Protein AF-0000000084722587 (afdb_homodimer)

Organism: Cystobacter fuscus (strain ATCC 25194 / DSM 2262 / NBRC 100088 / M29) (NCBI:txid1242864)

InterPro domains:
  IPR010281 Protein of unknown function DUF885 [PF05960] (35-575)
  IPR010281 Protein of unknown function DUF885 [PTHR33361] (11-581)

Structure (mmCIF, N/CA/C/O backbone):
data_AF-0000000084722587-model_v1
#
loop_
_entity.id
_entity.type
_entity.pdbx_description
1 polymer 'DUF885 domain-containing protein'
#
loop_
_atom_site.group_PDB
_atom_site.id
_atom_site.type_symbol
_atom_site.label_atom_id
_atom_site.label_alt_id
_atom_site.label_comp_id
_atom_site.label_asym_id
_atom_site.label_entity_id
_atom_site.label_seq_id
_atom_site.pdbx_PDB_ins_code
_atom_site.Cartn_x
_atom_site.Cartn_y
_atom_site.Cartn_z
_atom_site.occupancy
_atom_site.B_iso_or_equiv
_atom_site.auth_seq_id
_atom_site.auth_comp_id
_atom_site.auth_asym_id
_atom_site.auth_atom_id
_atom_site.pdbx_PDB_model_num
ATOM 1 N N . MET A 1 1 ? 10.945 21.375 -45.531 1 27.91 1 MET A N 1
ATOM 2 C CA . MET A 1 1 ? 11.609 20.109 -45.844 1 27.91 1 MET A CA 1
ATOM 3 C C . MET A 1 1 ? 11.406 19.094 -44.75 1 27.91 1 MET A C 1
ATOM 5 O O . MET A 1 1 ? 11.82 19.297 -43.594 1 27.91 1 MET A O 1
ATOM 9 N N . LEU A 1 2 ? 10.312 18.359 -44.844 1 37.38 2 LEU A N 1
ATOM 10 C CA . LEU A 1 2 ? 10.008 17.188 -44.031 1 37.38 2 LEU A CA 1
ATOM 11 C C . LEU A 1 2 ? 11.172 16.219 -44 1 37.38 2 LEU A C 1
ATOM 13 O O . LEU A 1 2 ? 11.539 15.664 -45.031 1 37.38 2 LEU A O 1
ATOM 17 N N . GLU A 1 3 ? 12.125 16.578 -43.219 1 35.69 3 GLU A N 1
ATOM 18 C CA . GLU A 1 3 ? 13.242 15.641 -43.219 1 35.69 3 GLU A CA 1
ATOM 19 C C . GLU A 1 3 ? 12.758 14.203 -43.156 1 35.69 3 GLU A C 1
ATOM 21 O O . GLU A 1 3 ? 11.977 13.836 -42.281 1 35.69 3 GLU A O 1
ATOM 26 N N . ALA A 1 4 ? 12.648 13.523 -44.219 1 46.47 4 ALA A N 1
ATOM 27 C CA . ALA A 1 4 ? 12.43 12.102 -44.438 1 46.47 4 ALA A CA 1
ATOM 28 C C . ALA A 1 4 ? 13.141 11.273 -43.375 1 46.47 4 ALA A C 1
ATOM 30 O O . ALA A 1 4 ? 14.328 11.461 -43.094 1 46.47 4 ALA A O 1
ATOM 31 N N . VAL A 1 5 ? 12.344 10.883 -42.469 1 55.19 5 VAL A N 1
ATOM 32 C CA . VAL A 1 5 ? 12.953 9.914 -41.562 1 55.19 5 VAL A CA 1
ATOM 33 C C . VAL A 1 5 ? 13.883 8.984 -42.344 1 55.19 5 VAL A C 1
ATOM 35 O O . VAL A 1 5 ? 13.484 8.438 -43.375 1 55.19 5 VAL A O 1
ATOM 38 N N . PRO A 1 6 ? 15.172 8.961 -42.125 1 61.72 6 PRO A N 1
ATOM 39 C CA . PRO A 1 6 ? 16.109 8.125 -42.875 1 61.72 6 PRO A CA 1
ATOM 40 C C . PRO A 1 6 ? 15.555 6.727 -43.156 1 61.72 6 PRO A C 1
ATOM 42 O O . PRO A 1 6 ? 14.781 6.199 -42.344 1 61.72 6 PRO A O 1
ATOM 45 N N . ALA A 1 7 ? 15.602 6.199 -44.25 1 61.09 7 ALA A N 1
ATOM 46 C CA . ALA A 1 7 ? 15.148 4.914 -44.781 1 61.09 7 ALA A CA 1
ATOM 47 C C . ALA A 1 7 ? 15.359 3.795 -43.781 1 61.09 7 ALA A C 1
ATOM 49 O O . ALA A 1 7 ? 14.5 2.924 -43.625 1 61.09 7 ALA A O 1
ATOM 50 N N . GLU A 1 8 ? 16.453 3.84 -43 1 60.19 8 GLU A N 1
ATOM 51 C CA . GLU A 1 8 ? 16.766 2.857 -41.969 1 60.19 8 GLU A CA 1
ATOM 52 C C . GLU A 1 8 ? 15.781 2.947 -40.781 1 60.19 8 GLU A C 1
ATOM 54 O O . GLU A 1 8 ? 15.336 1.924 -40.281 1 60.19 8 GLU A O 1
ATOM 59 N N . GLU A 1 9 ? 15.453 4.078 -40.375 1 67.62 9 GLU A N 1
ATOM 60 C CA . GLU A 1 9 ? 14.5 4.285 -39.281 1 67.62 9 GLU A CA 1
ATOM 61 C C . GLU A 1 9 ? 13.094 3.846 -39.688 1 67.62 9 GLU A C 1
ATOM 63 O O . GLU A 1 9 ? 12.352 3.293 -38.875 1 67.62 9 GLU A O 1
ATOM 68 N N . ASN A 1 10 ? 12.812 3.986 -40.938 1 70.31 10 ASN A N 1
ATOM 69 C CA . ASN A 1 10 ? 11.516 3.576 -41.438 1 70.31 10 ASN A CA 1
ATOM 70 C C . ASN A 1 10 ? 11.391 2.057 -41.5 1 70.31 10 ASN A C 1
ATOM 72 O O . ASN A 1 10 ? 10.328 1.506 -41.219 1 70.31 10 ASN A O 1
ATOM 76 N N . GLU A 1 11 ? 12.492 1.47 -41.969 1 67.62 11 GLU A N 1
ATOM 77 C CA . GLU A 1 11 ? 12.492 0.01 -42 1 67.62 11 GLU A CA 1
ATOM 78 C C . GLU A 1 11 ? 12.359 -0.569 -40.594 1 67.62 11 GLU A C 1
ATOM 80 O O . GLU A 1 11 ? 11.648 -1.553 -40.375 1 67.62 11 GLU A O 1
ATOM 85 N N . LYS A 1 12 ? 12.969 0.011 -39.625 1 70.69 12 LYS A N 1
ATOM 86 C CA . LYS A 1 12 ? 12.875 -0.414 -38.219 1 70.69 12 LYS A CA 1
ATOM 87 C C . LYS A 1 12 ? 11.453 -0.249 -37.688 1 70.69 12 LYS A C 1
ATOM 89 O O . LYS A 1 12 ? 10.945 -1.118 -36.969 1 70.69 12 LYS A O 1
ATOM 94 N N . ASN A 1 13 ? 11.031 0.71 -38.219 1 78.44 13 ASN A N 1
ATOM 95 C CA . ASN A 1 13 ? 9.664 1.001 -37.812 1 78.44 13 ASN A CA 1
ATOM 96 C C . ASN A 1 13 ? 8.664 0.008 -38.375 1 78.44 13 ASN A C 1
ATOM 98 O O . ASN A 1 13 ? 7.738 -0.425 -37.688 1 78.44 13 ASN A O 1
ATOM 102 N N . ALA A 1 14 ? 8.969 -0.45 -39.594 1 83.25 14 ALA A N 1
ATOM 103 C CA . ALA A 1 14 ? 8.07 -1.397 -40.25 1 83.25 14 ALA A CA 1
ATOM 104 C C . ALA A 1 14 ? 8.195 -2.787 -39.625 1 83.25 14 ALA A C 1
ATOM 106 O O . ALA A 1 14 ? 7.199 -3.477 -39.406 1 83.25 14 ALA A O 1
ATOM 107 N N . ALA A 1 15 ? 9.391 -3.258 -39.344 1 88.31 15 ALA A N 1
ATOM 108 C CA . ALA A 1 15 ? 9.633 -4.551 -38.719 1 88.31 15 ALA A CA 1
ATOM 109 C C . ALA A 1 15 ? 9.016 -4.594 -37.312 1 88.31 15 ALA A C 1
ATOM 111 O O . ALA A 1 15 ? 8.391 -5.586 -36.938 1 88.31 15 ALA A O 1
ATOM 112 N N . THR A 1 16 ? 9.141 -3.574 -36.625 1 91.5 16 THR A N 1
ATOM 113 C CA . THR A 1 16 ? 8.562 -3.463 -35.312 1 91.5 16 THR A CA 1
ATOM 114 C C . THR A 1 16 ? 7.035 -3.541 -35.375 1 91.5 16 THR A C 1
ATOM 116 O O . THR A 1 16 ? 6.41 -4.246 -34.562 1 91.5 16 THR A O 1
ATOM 119 N N . ALA A 1 17 ? 6.543 -2.85 -36.312 1 92.19 17 ALA A N 1
ATOM 120 C CA . ALA A 1 17 ? 5.09 -2.838 -36.469 1 92.19 17 ALA A CA 1
ATOM 121 C C . ALA A 1 17 ? 4.559 -4.234 -36.781 1 92.19 17 ALA A C 1
ATOM 123 O O . ALA A 1 17 ? 3.508 -4.637 -36.281 1 92.19 17 ALA A O 1
ATOM 124 N N . THR A 1 18 ? 5.285 -4.98 -37.625 1 93.19 18 THR A N 1
ATOM 125 C CA . THR A 1 18 ? 4.887 -6.328 -38 1 93.19 18 THR A CA 1
ATOM 126 C C . THR A 1 18 ? 4.949 -7.27 -36.812 1 93.19 18 THR A C 1
ATOM 128 O O . THR A 1 18 ? 4.027 -8.062 -36.594 1 93.19 18 THR A O 1
ATOM 131 N N . LEU A 1 19 ? 6.008 -7.211 -36.094 1 95.44 19 LEU A N 1
ATOM 132 C CA . LEU A 1 19 ? 6.156 -8.031 -34.906 1 95.44 19 LEU A CA 1
ATOM 133 C C . LEU A 1 19 ? 5.043 -7.742 -33.906 1 95.44 19 LEU A C 1
ATOM 135 O O . LEU A 1 19 ? 4.414 -8.664 -33.375 1 95.44 19 LEU A O 1
ATOM 139 N N . ARG A 1 20 ? 4.805 -6.48 -33.688 1 94.38 20 ARG A N 1
ATOM 140 C CA . ARG A 1 20 ? 3.803 -6.074 -32.688 1 94.38 20 ARG A CA 1
ATOM 141 C C . ARG A 1 20 ? 2.408 -6.52 -33.125 1 94.38 20 ARG A C 1
ATOM 143 O O . ARG A 1 20 ? 1.596 -6.922 -32.281 1 94.38 20 ARG A O 1
ATOM 150 N N . ALA A 1 21 ? 2.168 -6.445 -34.375 1 94.94 21 ALA A N 1
ATOM 151 C CA . ALA A 1 21 ? 0.876 -6.887 -34.875 1 94.94 21 ALA A CA 1
ATOM 152 C C . ALA A 1 21 ? 0.7 -8.391 -34.719 1 94.94 21 ALA A C 1
ATOM 154 O O . ALA A 1 21 ? -0.389 -8.859 -34.375 1 94.94 21 ALA A O 1
ATOM 155 N N . LEU A 1 22 ? 1.77 -9.133 -35 1 96.19 22 LEU A N 1
ATOM 156 C CA . LEU A 1 22 ? 1.728 -10.586 -34.844 1 96.19 22 LEU A CA 1
ATOM 157 C C . LEU A 1 22 ? 1.468 -10.945 -33.375 1 96.19 22 LEU A C 1
ATOM 159 O O . LEU A 1 22 ? 0.616 -11.789 -33.094 1 96.19 22 LEU A O 1
ATOM 163 N N . ILE A 1 23 ? 2.135 -10.297 -32.562 1 96.5 23 ILE A N 1
ATOM 164 C CA . ILE A 1 23 ? 2.023 -10.57 -31.125 1 96.5 23 ILE A CA 1
ATOM 165 C C . ILE A 1 23 ? 0.622 -10.211 -30.641 1 96.5 23 ILE A C 1
ATOM 167 O O . ILE A 1 23 ? 0.002 -10.977 -29.891 1 96.5 23 ILE A O 1
ATOM 171 N N . ALA A 1 24 ? 0.13 -9.109 -31.062 1 95.38 24 ALA A N 1
ATOM 172 C CA . ALA A 1 24 ? -1.204 -8.672 -30.656 1 95.38 24 ALA A CA 1
ATOM 173 C C . ALA A 1 24 ? -2.271 -9.648 -31.141 1 95.38 24 ALA A C 1
ATOM 175 O O . ALA A 1 24 ? -3.197 -9.984 -30.391 1 95.38 24 ALA A O 1
ATOM 176 N N . SER A 1 25 ? -2.113 -10.07 -32.344 1 96.56 25 SER A N 1
ATOM 177 C CA . SER A 1 25 ? -3.064 -11.023 -32.875 1 96.56 25 SER A CA 1
ATOM 178 C C . SER A 1 25 ? -3.002 -12.367 -32.156 1 96.56 25 SER A C 1
ATOM 180 O O . SER A 1 25 ? -4.035 -12.984 -31.906 1 96.56 25 SER A O 1
ATOM 182 N N . GLU A 1 26 ? -1.852 -12.75 -31.859 1 96.56 26 GLU A N 1
ATOM 183 C CA . GLU A 1 26 ? -1.683 -14.031 -31.188 1 96.56 26 GLU A CA 1
ATOM 184 C C . GLU A 1 26 ? -2.209 -13.969 -29.75 1 96.56 26 GLU A C 1
ATOM 186 O O . GLU A 1 26 ? -2.725 -14.961 -29.234 1 96.56 26 GLU A O 1
ATOM 191 N N . TRP A 1 27 ? -2.025 -12.891 -29.141 1 95.31 27 TRP A N 1
ATOM 192 C CA . TRP A 1 27 ? -2.602 -12.727 -27.797 1 95.31 27 TRP A CA 1
ATOM 193 C C . TRP A 1 27 ? -4.113 -12.914 -27.844 1 95.31 27 TRP A C 1
ATOM 195 O O . TRP A 1 27 ? -4.68 -13.609 -26.984 1 95.31 27 TRP A O 1
ATOM 205 N N . GLN A 1 28 ? -4.715 -12.391 -28.828 1 95.94 28 GLN A N 1
ATOM 206 C CA . GLN A 1 28 ? -6.156 -12.562 -29 1 95.94 28 GLN A CA 1
ATOM 207 C C . GLN A 1 28 ? -6.508 -14.023 -29.25 1 95.94 28 GLN A C 1
ATOM 209 O O . GLN A 1 28 ? -7.473 -14.539 -28.688 1 95.94 28 GLN A O 1
ATOM 214 N N . TYR A 1 29 ? -5.73 -14.625 -30.047 1 96.88 29 TYR A N 1
ATOM 215 C CA . TYR A 1 29 ? -5.941 -16.031 -30.328 1 96.88 29 TYR A CA 1
ATOM 216 C C . TYR A 1 29 ? -5.863 -16.859 -29.047 1 96.88 29 TYR A C 1
ATOM 218 O O . TYR A 1 29 ? -6.727 -17.703 -28.797 1 96.88 29 TYR A O 1
ATOM 226 N N . GLN A 1 30 ? -4.812 -16.641 -28.281 1 95.56 30 GLN A N 1
ATOM 227 C CA . GLN A 1 30 ? -4.598 -17.406 -27.062 1 95.56 30 GLN A CA 1
ATOM 228 C C . GLN A 1 30 ? -5.738 -17.188 -26.078 1 95.56 30 GLN A C 1
ATOM 230 O O . GLN A 1 30 ? -6.219 -18.156 -25.453 1 95.56 30 GLN A O 1
ATOM 235 N N . LEU A 1 31 ? -6.18 -15.969 -25.922 1 94.81 31 LEU A N 1
ATOM 236 C CA . LEU A 1 31 ? -7.266 -15.695 -24.984 1 94.81 31 LEU A CA 1
ATOM 237 C C . LEU A 1 31 ? -8.562 -16.359 -25.438 1 94.81 31 LEU A C 1
ATOM 239 O O . LEU A 1 31 ? -9.297 -16.906 -24.625 1 94.81 31 LEU A O 1
ATOM 243 N N . GLU A 1 32 ? -8.789 -16.344 -26.703 1 96.25 32 GLU A N 1
ATOM 244 C CA . GLU A 1 32 ? -9.984 -16.984 -27.25 1 96.25 32 GLU A CA 1
ATOM 245 C C . GLU A 1 32 ? -9.969 -18.484 -27.016 1 96.25 32 GLU A C 1
ATOM 247 O O . GLU A 1 32 ? -11.016 -19.094 -26.766 1 96.25 32 GLU A O 1
ATOM 252 N N . HIS A 1 33 ? -8.82 -19.047 -27.094 1 96.5 33 HIS A N 1
ATOM 253 C CA . HIS A 1 33 ? -8.703 -20.5 -27 1 96.5 33 HIS A CA 1
ATOM 254 C C . HIS A 1 33 ? -8.406 -20.938 -25.578 1 96.5 33 HIS A C 1
ATOM 256 O O . HIS A 1 33 ? -8.312 -22.141 -25.297 1 96.5 33 HIS A O 1
ATOM 262 N N . CYS A 1 34 ? -8.219 -20.078 -24.719 1 95.94 34 CYS A N 1
ATOM 263 C CA . CYS A 1 34 ? -8.078 -20.312 -23.281 1 95.94 34 CYS A CA 1
ATOM 264 C C . CYS A 1 34 ? -9.023 -19.422 -22.484 1 95.94 34 CYS A C 1
ATOM 266 O O . CYS A 1 34 ? -8.586 -18.641 -21.656 1 95.94 34 CYS A O 1
ATOM 268 N N . PRO A 1 35 ? -10.289 -19.641 -22.656 1 95.69 35 PRO A N 1
ATOM 269 C CA . PRO A 1 35 ? -11.297 -18.734 -22.078 1 95.69 35 PRO A CA 1
ATOM 270 C C . PRO A 1 35 ? -11.242 -18.703 -20.562 1 95.69 35 PRO A C 1
ATOM 272 O O . PRO A 1 35 ? -11.555 -17.672 -19.953 1 95.69 35 PRO A O 1
ATOM 275 N N . THR A 1 36 ? -10.859 -19.812 -19.906 1 94.88 36 THR A N 1
ATOM 276 C CA . THR A 1 36 ? -10.797 -19.812 -18.453 1 94.88 36 THR A CA 1
ATOM 277 C C . THR A 1 36 ? -9.672 -18.906 -17.969 1 94.88 36 THR A C 1
ATOM 279 O O . THR A 1 36 ? -9.82 -18.219 -16.953 1 94.88 36 THR A O 1
ATOM 282 N N . TYR A 1 37 ? -8.57 -18.859 -18.688 1 92.31 37 TYR A N 1
ATOM 283 C CA . TYR A 1 37 ? -7.492 -17.938 -18.328 1 92.31 37 TYR A CA 1
ATOM 284 C C . TYR A 1 37 ? -7.891 -16.5 -18.609 1 92.31 37 TYR A C 1
ATOM 286 O O . TYR A 1 37 ? -7.562 -15.594 -17.844 1 92.31 37 TYR A O 1
ATOM 294 N N . ALA A 1 38 ? -8.578 -16.281 -19.766 1 92.44 38 ALA A N 1
ATOM 295 C CA . ALA A 1 38 ? -9.094 -14.945 -20.078 1 92.44 38 ALA A CA 1
ATOM 296 C C . ALA A 1 38 ? -9.945 -14.414 -18.922 1 92.44 38 ALA A C 1
ATOM 298 O O . ALA A 1 38 ? -9.82 -13.25 -18.547 1 92.44 38 ALA A O 1
ATOM 299 N N . SER A 1 39 ? -10.727 -15.289 -18.375 1 90.5 39 SER A N 1
ATOM 300 C CA . SER A 1 39 ? -11.57 -14.914 -17.25 1 90.5 39 SER A CA 1
ATOM 301 C C . SER A 1 39 ? -10.734 -14.477 -16.047 1 90.5 39 SER A C 1
ATOM 303 O O . SER A 1 39 ? -11.047 -13.484 -15.398 1 90.5 39 SER A O 1
ATOM 305 N N . VAL A 1 40 ? -9.656 -15.195 -15.797 1 86.19 40 VAL A N 1
ATOM 306 C CA . VAL A 1 40 ? -8.781 -14.906 -14.664 1 86.19 40 VAL A CA 1
ATOM 307 C C . VAL A 1 40 ? -8.102 -13.555 -14.859 1 86.19 40 VAL A C 1
ATOM 309 O O . VAL A 1 40 ? -7.875 -12.82 -13.898 1 86.19 40 VAL A O 1
ATOM 312 N N . LEU A 1 41 ? -7.918 -13.148 -16.125 1 85.12 41 LEU A N 1
ATOM 313 C CA . LEU A 1 41 ? -7.281 -11.875 -16.438 1 85.12 41 LEU A CA 1
ATOM 314 C C . LEU A 1 41 ? -8.289 -10.734 -16.391 1 85.12 41 LEU A C 1
ATOM 316 O O . LEU A 1 41 ? -7.922 -9.562 -16.484 1 85.12 41 LEU A O 1
ATOM 320 N N . GLY A 1 42 ? -9.609 -11.125 -16.328 1 84.5 42 GLY A N 1
ATOM 321 C CA . GLY A 1 42 ? -10.664 -10.125 -16.297 1 84.5 42 GLY A CA 1
ATOM 322 C C . GLY A 1 42 ? -11.25 -9.844 -17.672 1 84.5 42 GLY A C 1
ATOM 323 O O . GLY A 1 42 ? -12.031 -8.906 -17.844 1 84.5 42 GLY A O 1
ATOM 324 N N . ASP A 1 43 ? -10.727 -10.555 -18.703 1 89.69 43 ASP A N 1
ATOM 325 C CA . ASP A 1 43 ? -11.32 -10.453 -20.031 1 89.69 43 ASP A CA 1
ATOM 326 C C . ASP A 1 43 ? -12.617 -11.266 -20.109 1 89.69 43 ASP A C 1
ATOM 328 O O . ASP A 1 43 ? -12.586 -12.492 -20.156 1 89.69 43 ASP A O 1
ATOM 332 N N . ARG A 1 44 ? -13.773 -10.68 -20.312 1 89.88 44 ARG A N 1
ATOM 333 C CA . ARG A 1 44 ? -15.078 -11.297 -20.094 1 89.88 44 ARG A CA 1
ATOM 334 C C . ARG A 1 44 ? -15.68 -11.773 -21.422 1 89.88 44 ARG A C 1
ATOM 336 O O . ARG A 1 44 ? -16.766 -12.344 -21.438 1 89.88 44 ARG A O 1
ATOM 343 N N . ARG A 1 45 ? -15.047 -11.609 -22.562 1 93.69 45 ARG A N 1
ATOM 344 C CA . ARG A 1 45 ? -15.594 -11.852 -23.891 1 93.69 45 ARG A CA 1
ATOM 345 C C . ARG A 1 45 ? -15.984 -13.312 -24.078 1 93.69 45 ARG A C 1
ATOM 347 O O . ARG A 1 45 ? -16.859 -13.633 -24.875 1 93.69 45 ARG A O 1
ATOM 354 N N . TRP A 1 46 ? -15.344 -14.18 -23.219 1 95.75 46 TRP A N 1
ATOM 355 C CA . TRP A 1 46 ? -15.586 -15.609 -23.359 1 95.75 46 TRP A CA 1
ATOM 356 C C . TRP A 1 46 ? -15.914 -16.25 -22.016 1 95.75 46 TRP A C 1
ATOM 358 O O . TRP A 1 46 ? -15.531 -17.391 -21.766 1 95.75 46 TRP A O 1
ATOM 368 N N . ASN A 1 47 ? -16.609 -15.57 -21.234 1 95.38 47 ASN A N 1
ATOM 369 C CA . ASN A 1 47 ? -16.969 -16.016 -19.891 1 95.38 47 ASN A CA 1
ATOM 370 C C . ASN A 1 47 ? -18.016 -17.125 -19.922 1 95.38 47 ASN A C 1
ATOM 372 O O . ASN A 1 47 ? -18.328 -17.703 -18.891 1 95.38 47 ASN A O 1
ATOM 376 N N . ASP A 1 48 ? -18.469 -17.5 -21.078 1 96.62 48 ASP A N 1
ATOM 377 C CA . ASP A 1 48 ? -19.562 -18.469 -21.188 1 96.62 48 ASP A CA 1
ATOM 378 C C . ASP A 1 48 ? -19.047 -19.844 -21.562 1 96.62 48 ASP A C 1
ATOM 380 O O . ASP A 1 48 ? -19.828 -20.766 -21.797 1 96.62 48 ASP A O 1
ATOM 384 N N . ARG A 1 49 ? -17.781 -20.031 -21.594 1 96 49 ARG A N 1
ATOM 385 C CA . ARG A 1 49 ? -17.328 -21.328 -22.109 1 96 49 ARG A CA 1
ATOM 386 C C . ARG A 1 49 ? -16.062 -21.797 -21.406 1 96 49 ARG A C 1
ATOM 388 O O . ARG A 1 49 ? -15.398 -21.016 -20.734 1 96 49 ARG A O 1
ATOM 395 N N . TRP A 1 50 ? -15.828 -23.125 -21.469 1 96.62 50 TRP A N 1
ATOM 396 C CA . TRP A 1 50 ? -14.609 -23.781 -21 1 96.62 50 TRP A CA 1
ATOM 397 C C . TRP A 1 50 ? -13.594 -23.906 -22.141 1 96.62 50 TRP A C 1
ATOM 399 O O . TRP A 1 50 ? -13.922 -23.688 -23.297 1 96.62 50 TRP A O 1
ATOM 409 N N . ASP A 1 51 ? -12.359 -24.219 -21.797 1 96.5 51 ASP A N 1
ATOM 410 C CA . ASP A 1 51 ? -11.352 -24.531 -22.797 1 96.5 51 ASP A CA 1
ATOM 411 C C . ASP A 1 51 ? -11.75 -25.766 -23.594 1 96.5 51 ASP A C 1
ATOM 413 O O . ASP A 1 51 ? -12.281 -26.734 -23.047 1 96.5 51 ASP A O 1
ATOM 417 N N . ASP A 1 52 ? -11.547 -25.75 -24.875 1 97.62 52 ASP A N 1
ATOM 418 C CA . ASP A 1 52 ? -11.719 -26.953 -25.688 1 97.62 52 ASP A CA 1
ATOM 419 C C . ASP A 1 52 ? -10.508 -27.875 -25.578 1 97.62 52 ASP A C 1
ATOM 421 O O . ASP A 1 52 ? -9.445 -27.578 -26.125 1 97.62 52 ASP A O 1
ATOM 425 N N . ARG A 1 53 ? -10.742 -29 -24.891 1 97.12 53 ARG A N 1
ATOM 426 C CA . ARG A 1 53 ? -9.633 -29.891 -24.625 1 97.12 53 ARG A CA 1
ATOM 427 C C . ARG A 1 53 ? -9.734 -31.156 -25.453 1 97.12 53 ARG A C 1
ATOM 429 O O . ARG A 1 53 ? -9.141 -32.188 -25.125 1 97.12 53 ARG A O 1
ATOM 436 N N . SER A 1 54 ? -10.484 -31.078 -26.531 1 97.88 54 SER A N 1
ATOM 437 C CA . SER A 1 54 ? -10.555 -32.219 -27.438 1 97.88 54 SER A CA 1
ATOM 438 C C . SER A 1 54 ? -9.227 -32.469 -28.141 1 97.88 54 SER A C 1
ATOM 440 O O . SER A 1 54 ? -8.438 -31.531 -28.328 1 97.88 54 SER A O 1
ATOM 442 N N . LEU A 1 55 ? -9.016 -33.688 -28.516 1 96.94 55 LEU A N 1
ATOM 443 C CA . LEU A 1 55 ? -7.797 -34.031 -29.234 1 96.94 55 LEU A CA 1
ATOM 444 C C . LEU A 1 55 ? -7.695 -33.219 -30.531 1 96.94 55 LEU A C 1
ATOM 446 O O . LEU A 1 55 ? -6.605 -32.812 -30.922 1 96.94 55 LEU A O 1
ATOM 450 N N . THR A 1 56 ? -8.805 -33 -31.125 1 97.81 56 THR A N 1
ATOM 451 C CA . THR A 1 56 ? -8.852 -32.219 -32.344 1 97.81 56 THR A CA 1
ATOM 452 C C . THR A 1 56 ? -8.414 -30.781 -32.094 1 97.81 56 THR A C 1
ATOM 454 O O . THR A 1 56 ? -7.629 -30.219 -32.875 1 97.81 56 THR A O 1
ATOM 457 N N . ALA A 1 57 ? -8.953 -30.219 -31.078 1 97.81 57 ALA A N 1
ATOM 458 C CA . ALA A 1 57 ? -8.609 -28.828 -30.75 1 97.81 57 ALA A CA 1
ATOM 459 C C . ALA A 1 57 ? -7.133 -28.703 -30.375 1 97.81 57 ALA A C 1
ATOM 461 O O . ALA A 1 57 ? -6.477 -27.734 -30.734 1 97.81 57 ALA A O 1
ATOM 462 N N . ILE A 1 58 ? -6.605 -29.672 -29.641 1 97.75 58 ILE A N 1
ATOM 463 C CA . ILE A 1 58 ? -5.207 -29.688 -29.219 1 97.75 58 ILE A CA 1
ATOM 464 C C . ILE A 1 58 ? -4.305 -29.797 -30.453 1 97.75 58 ILE A C 1
ATOM 466 O O . ILE A 1 58 ? -3.311 -29.062 -30.562 1 97.75 58 ILE A O 1
ATOM 470 N N . GLU A 1 59 ? -4.691 -30.578 -31.375 1 97.62 59 GLU A N 1
ATOM 471 C CA . GLU A 1 59 ? -3.91 -30.734 -32.594 1 97.62 59 GLU A CA 1
ATOM 472 C C . GLU A 1 59 ? -3.979 -29.469 -33.469 1 97.62 59 GLU A C 1
ATOM 474 O O . GLU A 1 59 ? -2.975 -29.047 -34.031 1 97.62 59 GLU A O 1
ATOM 479 N N . ALA A 1 60 ? -5.121 -28.906 -33.531 1 98.19 60 ALA A N 1
ATOM 480 C CA . ALA A 1 60 ? -5.273 -27.656 -34.281 1 98.19 60 ALA A CA 1
ATOM 481 C C . ALA A 1 60 ? -4.402 -26.562 -33.688 1 98.19 60 ALA A C 1
ATOM 483 O O . ALA A 1 60 ? -3.803 -25.766 -34.406 1 98.19 60 ALA A O 1
ATOM 484 N N . ASP A 1 61 ? -4.414 -26.5 -32.406 1 97.81 61 ASP A N 1
ATOM 485 C CA . ASP A 1 61 ? -3.578 -25.5 -31.734 1 97.81 61 ASP A CA 1
ATOM 486 C C . ASP A 1 61 ? -2.096 -25.766 -32 1 97.81 61 ASP A C 1
ATOM 488 O O . ASP A 1 61 ? -1.318 -24.828 -32.156 1 97.81 61 ASP A O 1
ATOM 492 N N . HIS A 1 62 ? -1.688 -27.031 -32.031 1 98 62 HIS A N 1
ATOM 493 C CA . HIS A 1 62 ? -0.308 -27.375 -32.344 1 98 62 HIS A CA 1
ATOM 494 C C . HIS A 1 62 ? 0.068 -26.906 -33.75 1 98 62 HIS A C 1
ATOM 496 O O . HIS A 1 62 ? 1.134 -26.328 -33.969 1 98 62 HIS A O 1
ATOM 502 N N . GLN A 1 63 ? -0.812 -27.094 -34.688 1 98.38 63 GLN A N 1
ATOM 503 C CA . GLN A 1 63 ? -0.566 -26.656 -36.062 1 98.38 63 GLN A CA 1
ATOM 504 C C . GLN A 1 63 ? -0.471 -25.125 -36.125 1 98.38 63 GLN A C 1
ATOM 506 O O . GLN A 1 63 ? 0.361 -24.594 -36.844 1 98.38 63 GLN A O 1
ATOM 511 N N . HIS A 1 64 ? -1.327 -24.547 -35.375 1 98.31 64 HIS A N 1
ATOM 512 C CA . HIS A 1 64 ? -1.277 -23.094 -35.281 1 98.31 64 HIS A CA 1
ATOM 513 C C . HIS A 1 64 ? 0.062 -22.609 -34.75 1 98.31 64 HIS A C 1
ATOM 515 O O . HIS A 1 64 ? 0.659 -21.672 -35.281 1 98.31 64 HIS A O 1
ATOM 521 N N . ASN A 1 65 ? 0.547 -23.25 -33.719 1 98.12 65 ASN A N 1
ATOM 522 C CA . ASN A 1 65 ? 1.845 -22.906 -33.156 1 98.12 65 ASN A CA 1
ATOM 523 C C . ASN A 1 65 ? 2.963 -23.031 -34.188 1 98.12 65 ASN A C 1
ATOM 525 O O . ASN A 1 65 ? 3.846 -22.172 -34.25 1 98.12 65 ASN A O 1
ATOM 529 N N . LEU A 1 66 ? 2.9 -24.062 -34.969 1 98.25 66 LEU A N 1
ATOM 530 C CA . LEU A 1 66 ? 3.896 -24.266 -36 1 98.25 66 LEU A CA 1
ATOM 531 C C . LEU A 1 66 ? 3.846 -23.141 -37.031 1 98.25 66 LEU A C 1
ATOM 533 O O . LEU A 1 66 ? 4.887 -22.641 -37.469 1 98.25 66 LEU A O 1
ATOM 537 N N . GLN A 1 67 ? 2.697 -22.703 -37.344 1 98.19 67 GLN A N 1
ATOM 538 C CA . GLN A 1 67 ? 2.52 -21.641 -38.312 1 98.19 67 GLN A CA 1
ATOM 539 C C . GLN A 1 67 ? 3.062 -20.312 -37.781 1 98.19 67 GLN A C 1
ATOM 541 O O . GLN A 1 67 ? 3.697 -19.562 -38.531 1 98.19 67 GLN A O 1
ATOM 546 N N . ILE A 1 68 ? 2.74 -20.047 -36.562 1 97.88 68 ILE A N 1
ATOM 547 C CA . ILE A 1 68 ? 3.193 -18.797 -35.969 1 97.88 68 ILE A CA 1
ATOM 548 C C . ILE A 1 68 ? 4.719 -18.781 -35.906 1 97.88 68 ILE A C 1
ATOM 550 O O . ILE A 1 68 ? 5.348 -17.75 -36.188 1 97.88 68 ILE A O 1
ATOM 554 N N . LEU A 1 69 ? 5.309 -19.922 -35.469 1 97.31 69 LEU A N 1
ATOM 555 C CA . LEU A 1 69 ? 6.766 -20 -35.406 1 97.31 69 LEU A CA 1
ATOM 556 C C . LEU A 1 69 ? 7.375 -19.766 -36.781 1 97.31 69 LEU A C 1
ATOM 558 O O . LEU A 1 69 ? 8.398 -19.094 -36.906 1 97.31 69 LEU A O 1
ATOM 562 N N . ALA A 1 70 ? 6.742 -20.203 -37.844 1 97.25 70 ALA A N 1
ATOM 563 C CA . ALA A 1 70 ? 7.211 -20 -39.219 1 97.25 70 ALA A CA 1
ATOM 564 C C . ALA A 1 70 ? 7.121 -18.531 -39.625 1 97.25 70 ALA A C 1
ATOM 566 O O . ALA A 1 70 ? 8.047 -18 -40.219 1 97.25 70 ALA A O 1
ATOM 567 N N . ARG A 1 71 ? 6.016 -17.938 -39.25 1 96.5 71 ARG A N 1
ATOM 568 C CA . ARG A 1 71 ? 5.832 -16.516 -39.562 1 96.5 71 ARG A CA 1
ATOM 569 C C . ARG A 1 71 ? 6.863 -15.664 -38.812 1 96.5 71 ARG A C 1
ATOM 571 O O . ARG A 1 71 ? 7.375 -14.695 -39.375 1 96.5 71 ARG A O 1
ATOM 578 N N . LEU A 1 72 ? 7.07 -16.031 -37.625 1 96.12 72 LEU A N 1
ATOM 579 C CA . LEU A 1 72 ? 8.062 -15.305 -36.844 1 96.12 72 LEU A CA 1
ATOM 580 C C . LEU A 1 72 ? 9.445 -15.406 -37.469 1 96.12 72 LEU A C 1
ATOM 582 O O . LEU A 1 72 ? 10.195 -14.43 -37.5 1 96.12 72 LEU A O 1
ATOM 586 N N . GLN A 1 73 ? 9.75 -16.531 -38.031 1 93.62 73 GLN A N 1
ATOM 587 C CA . GLN A 1 73 ? 11.062 -16.781 -38.625 1 93.62 73 GLN A CA 1
ATOM 588 C C . GLN A 1 73 ? 11.242 -16.016 -39.938 1 93.62 73 GLN A C 1
ATOM 590 O O . GLN A 1 73 ? 12.367 -15.805 -40.375 1 93.62 73 GLN A O 1
ATOM 595 N N . GLU A 1 74 ? 10.164 -15.531 -40.438 1 94.06 74 GLU A N 1
ATOM 596 C CA . GLU A 1 74 ? 10.219 -14.711 -41.656 1 94.06 74 GLU A CA 1
ATOM 597 C C . GLU A 1 74 ? 10.664 -13.289 -41.344 1 94.06 74 GLU A C 1
ATOM 599 O O . GLU A 1 74 ? 11.102 -12.547 -42.219 1 94.06 74 GLU A O 1
ATOM 604 N N . LEU A 1 75 ? 10.445 -12.914 -40.094 1 93.62 75 LEU A N 1
ATOM 605 C CA . LEU A 1 75 ? 10.867 -11.578 -39.688 1 93.62 75 LEU A CA 1
ATOM 606 C C . LEU A 1 75 ? 12.375 -11.516 -39.469 1 93.62 75 LEU A C 1
ATOM 608 O O . LEU A 1 75 ? 12.969 -12.453 -38.938 1 93.62 75 LEU A O 1
ATOM 612 N N . ASP A 1 76 ? 13.031 -10.438 -39.938 1 92.69 76 ASP A N 1
ATOM 613 C CA . ASP A 1 76 ? 14.461 -10.234 -39.719 1 92.69 76 ASP A CA 1
ATOM 614 C C . ASP A 1 76 ? 14.727 -9.625 -38.344 1 92.69 76 ASP A C 1
ATOM 616 O O . ASP A 1 76 ? 14.625 -8.406 -38.188 1 92.69 76 ASP A O 1
ATOM 620 N N . ARG A 1 77 ? 15.102 -10.406 -37.375 1 92.38 77 ARG A N 1
ATOM 621 C CA . ARG A 1 77 ? 15.367 -10.008 -36 1 92.38 77 ARG A CA 1
ATOM 622 C C . ARG A 1 77 ? 16.359 -8.844 -35.969 1 92.38 77 ARG A C 1
ATOM 624 O O . ARG A 1 77 ? 16.25 -7.969 -35.094 1 92.38 77 ARG A O 1
ATOM 631 N N . GLN A 1 78 ? 17.266 -8.711 -36.906 1 91 78 GLN A N 1
ATOM 632 C CA . GLN A 1 78 ? 18.344 -7.727 -36.875 1 91 78 GLN A CA 1
ATOM 633 C C . GLN A 1 78 ? 17.812 -6.332 -37.188 1 91 78 GLN A C 1
ATOM 635 O O . GLN A 1 78 ? 18.453 -5.332 -36.844 1 91 78 GLN A O 1
ATOM 640 N N . ARG A 1 79 ? 16.703 -6.316 -37.781 1 92.12 79 ARG A N 1
ATOM 641 C CA . ARG A 1 79 ? 16.109 -5.035 -38.156 1 92.12 79 ARG A CA 1
ATOM 642 C C . ARG A 1 79 ? 15.297 -4.449 -37 1 92.12 79 ARG A C 1
ATOM 644 O O . ARG A 1 79 ? 14.82 -3.314 -37.094 1 92.12 79 ARG A O 1
ATOM 651 N N . LEU A 1 80 ? 15.148 -5.184 -35.938 1 92.19 80 LEU A N 1
ATOM 652 C CA . LEU A 1 80 ? 14.383 -4.734 -34.781 1 92.19 80 LEU A CA 1
ATOM 653 C C . LEU A 1 80 ? 15.273 -3.969 -33.812 1 92.19 80 LEU A C 1
ATOM 655 O O . LEU A 1 80 ? 16.453 -4.281 -33.656 1 92.19 80 LEU A O 1
ATOM 659 N N . PRO A 1 81 ? 14.695 -2.898 -33.156 1 89.38 81 PRO A N 1
ATOM 660 C CA . PRO A 1 81 ? 15.422 -2.316 -32.031 1 89.38 81 PRO A CA 1
ATOM 661 C C . PRO A 1 81 ? 15.664 -3.318 -30.906 1 89.38 81 PRO A C 1
ATOM 663 O O . PRO A 1 81 ? 15.008 -4.363 -30.859 1 89.38 81 PRO A O 1
ATOM 666 N N . ALA A 1 82 ? 16.562 -3.053 -30.016 1 83.81 82 ALA A N 1
ATOM 667 C CA . ALA A 1 82 ? 17.031 -3.969 -28.984 1 83.81 82 ALA A CA 1
ATOM 668 C C . ALA A 1 82 ? 15.883 -4.508 -28.156 1 83.81 82 ALA A C 1
ATOM 670 O O . ALA A 1 82 ? 15.805 -5.711 -27.875 1 83.81 82 ALA A O 1
ATOM 671 N N . GLU A 1 83 ? 15.008 -3.693 -27.75 1 86.06 83 GLU A N 1
ATOM 672 C CA . GLU A 1 83 ? 13.875 -4.125 -26.938 1 86.06 83 GLU A CA 1
ATOM 673 C C . GLU A 1 83 ? 12.969 -5.074 -27.703 1 86.06 83 GLU A C 1
ATOM 675 O O . GLU A 1 83 ? 12.43 -6.031 -27.141 1 86.06 83 GLU A O 1
ATOM 680 N N . ASP A 1 84 ? 12.836 -4.82 -28.984 1 91.38 84 ASP A N 1
ATOM 681 C CA . ASP A 1 84 ? 11.977 -5.672 -29.812 1 91.38 84 ASP A CA 1
ATOM 682 C C . ASP A 1 84 ? 12.68 -6.98 -30.156 1 91.38 84 ASP A C 1
ATOM 684 O O . ASP A 1 84 ? 12.023 -8 -30.391 1 91.38 84 ASP A O 1
ATOM 688 N N . GLN A 1 85 ? 13.961 -6.934 -30.188 1 90.94 85 GLN A N 1
ATOM 689 C CA . GLN A 1 85 ? 14.695 -8.188 -30.328 1 90.94 85 GLN A CA 1
ATOM 690 C C . GLN A 1 85 ? 14.453 -9.109 -29.141 1 90.94 85 GLN A C 1
ATOM 692 O O . GLN A 1 85 ? 14.242 -10.312 -29.312 1 90.94 85 GLN A O 1
ATOM 697 N N . LEU A 1 86 ? 14.461 -8.547 -28.047 1 89.12 86 LEU A N 1
ATOM 698 C CA . LEU A 1 86 ? 14.156 -9.312 -26.844 1 89.12 86 LEU A CA 1
ATOM 699 C C . LEU A 1 86 ? 12.734 -9.867 -26.906 1 89.12 86 LEU A C 1
ATOM 701 O O . LEU A 1 86 ? 12.508 -11.039 -26.609 1 89.12 86 LEU A O 1
ATOM 705 N N . THR A 1 87 ? 11.867 -9.039 -27.281 1 93.38 87 THR A N 1
ATOM 706 C CA . THR A 1 87 ? 10.469 -9.445 -27.391 1 93.38 87 THR A CA 1
ATOM 707 C C . THR A 1 87 ? 10.32 -10.586 -28.375 1 93.38 87 THR A C 1
ATOM 709 O O . THR A 1 87 ? 9.602 -11.562 -28.125 1 93.38 87 THR A O 1
ATOM 712 N N . TYR A 1 88 ? 11 -10.453 -29.469 1 94.5 88 TYR A N 1
ATOM 713 C CA . TYR A 1 88 ? 11.031 -11.492 -30.5 1 94.5 88 TYR A CA 1
ATOM 714 C C . TYR A 1 88 ? 11.531 -12.812 -29.922 1 94.5 88 TYR A C 1
ATOM 716 O O . TYR A 1 88 ? 10.906 -13.859 -30.109 1 94.5 88 TYR A O 1
ATOM 724 N N . ASP A 1 89 ? 12.539 -12.781 -29.219 1 92.69 89 ASP A N 1
ATOM 725 C CA . ASP A 1 89 ? 13.172 -13.977 -28.672 1 92.69 89 ASP A CA 1
ATOM 726 C C . ASP A 1 89 ? 12.266 -14.648 -27.641 1 92.69 89 ASP A C 1
ATOM 728 O O . ASP A 1 89 ? 12.148 -15.875 -27.609 1 92.69 89 ASP A O 1
ATOM 732 N N . LEU A 1 90 ? 11.695 -13.883 -26.828 1 94 90 LEU A N 1
ATOM 733 C CA . LEU A 1 90 ? 10.805 -14.422 -25.797 1 94 90 LEU A CA 1
ATOM 734 C C . LEU A 1 90 ? 9.57 -15.055 -26.422 1 94 90 LEU A C 1
ATOM 736 O O . LEU A 1 90 ? 9.141 -16.141 -26 1 94 90 LEU A O 1
ATOM 740 N N . PHE A 1 91 ? 9.062 -14.398 -27.406 1 95.75 91 PHE A N 1
ATOM 741 C CA . PHE A 1 91 ? 7.895 -14.898 -28.125 1 95.75 91 PHE A CA 1
ATOM 742 C C . PHE A 1 91 ? 8.211 -16.219 -28.828 1 95.75 91 PHE A C 1
ATOM 744 O O . PHE A 1 91 ? 7.441 -17.172 -28.734 1 95.75 91 PHE A O 1
ATOM 751 N N . ARG A 1 92 ? 9.312 -16.219 -29.5 1 96.06 92 ARG A N 1
ATOM 752 C CA . ARG A 1 92 ? 9.781 -17.422 -30.172 1 96.06 92 ARG A CA 1
ATOM 753 C C . ARG A 1 92 ? 9.938 -18.578 -29.172 1 96.06 92 ARG A C 1
ATOM 755 O O . ARG A 1 92 ? 9.508 -19.703 -29.453 1 96.06 92 ARG A O 1
ATOM 762 N N . ARG A 1 93 ? 10.5 -18.344 -28.078 1 94.62 93 ARG A N 1
ATOM 763 C CA . ARG A 1 93 ? 10.742 -19.359 -27.047 1 94.62 93 ARG A CA 1
ATOM 764 C C . ARG A 1 93 ? 9.438 -19.969 -26.562 1 94.62 93 ARG A C 1
ATOM 766 O O . ARG A 1 93 ? 9.352 -21.188 -26.359 1 94.62 93 ARG A O 1
ATOM 773 N N . ASP A 1 94 ? 8.445 -19.203 -26.375 1 94.69 94 ASP A N 1
ATOM 774 C CA . ASP A 1 94 ? 7.152 -19.703 -25.922 1 94.69 94 ASP A CA 1
ATOM 775 C C . ASP A 1 94 ? 6.598 -20.734 -26.906 1 94.69 94 ASP A C 1
ATOM 777 O O . ASP A 1 94 ? 6.156 -21.812 -26.5 1 94.69 94 ASP A O 1
ATOM 781 N N . TYR A 1 95 ? 6.641 -20.375 -28.141 1 97.06 95 TYR A N 1
ATOM 782 C CA . TYR A 1 95 ? 6.082 -21.25 -29.156 1 97.06 95 TYR A CA 1
ATOM 783 C C . TYR A 1 95 ? 6.93 -22.5 -29.328 1 97.06 95 TYR A C 1
ATOM 785 O O . TYR A 1 95 ? 6.398 -23.594 -29.5 1 97.06 95 TYR A O 1
ATOM 793 N N . GLU A 1 96 ? 8.242 -22.359 -29.234 1 96.94 96 GLU A N 1
ATOM 794 C CA . GLU A 1 96 ? 9.117 -23.531 -29.312 1 96.94 96 GLU A CA 1
ATOM 795 C C . GLU A 1 96 ? 8.844 -24.484 -28.156 1 96.94 96 GLU A C 1
ATOM 797 O O . GLU A 1 96 ? 8.836 -25.703 -28.344 1 96.94 96 GLU A O 1
ATOM 802 N N . LEU A 1 97 ? 8.648 -24 -27 1 95.56 97 LEU A N 1
ATOM 803 C CA . LEU A 1 97 ? 8.359 -24.812 -25.828 1 95.56 97 LEU A CA 1
ATOM 804 C C . LEU A 1 97 ? 7.027 -25.531 -25.984 1 95.56 97 LEU A C 1
ATOM 806 O O . LEU A 1 97 ? 6.914 -26.719 -25.672 1 95.56 97 LEU A O 1
ATOM 810 N N . TRP A 1 98 ? 6.031 -24.844 -26.516 1 96.31 98 TRP A N 1
ATOM 811 C CA . TRP A 1 98 ? 4.723 -25.469 -26.703 1 96.31 98 TRP A CA 1
ATOM 812 C C . TRP A 1 98 ? 4.805 -26.609 -27.719 1 96.31 98 TRP A C 1
ATOM 814 O O . TRP A 1 98 ? 4.176 -27.656 -27.547 1 96.31 98 TRP A O 1
ATOM 824 N N . ILE A 1 99 ? 5.57 -26.375 -28.734 1 97.81 99 ILE A N 1
ATOM 825 C CA . ILE A 1 99 ? 5.723 -27.375 -29.781 1 97.81 99 ILE A CA 1
ATOM 826 C C . ILE A 1 99 ? 6.453 -28.594 -29.219 1 97.81 99 ILE A C 1
ATOM 828 O O . ILE A 1 99 ? 6.043 -29.734 -29.469 1 97.81 99 ILE A O 1
ATOM 832 N N . GLU A 1 100 ? 7.484 -28.375 -28.469 1 97 100 GLU A N 1
ATOM 833 C CA . GLU A 1 100 ? 8.227 -29.484 -27.875 1 97 100 GLU A CA 1
ATOM 834 C C . GLU A 1 100 ? 7.375 -30.234 -26.859 1 97 100 GLU A C 1
ATOM 836 O O . GLU A 1 100 ? 7.426 -31.469 -26.797 1 97 100 GLU A O 1
ATOM 841 N N . GLU A 1 101 ? 6.637 -29.562 -26.094 1 96.06 101 GLU A N 1
ATOM 842 C CA . GLU A 1 101 ? 5.77 -30.188 -25.094 1 96.06 101 GLU A CA 1
ATOM 843 C C . GLU A 1 101 ? 4.711 -31.062 -25.75 1 96.06 101 GLU A C 1
ATOM 845 O O . GLU A 1 101 ? 4.367 -32.125 -25.234 1 96.06 101 GLU A O 1
ATOM 850 N N . HIS A 1 102 ? 4.172 -30.578 -26.875 1 96.88 102 HIS A N 1
ATOM 851 C CA . HIS A 1 102 ? 3.203 -31.359 -27.641 1 96.88 102 HIS A CA 1
ATOM 852 C C . HIS A 1 102 ? 3.805 -32.688 -28.094 1 96.88 102 HIS A C 1
ATOM 854 O O . HIS A 1 102 ? 3.143 -33.719 -28.031 1 96.88 102 HIS A O 1
ATOM 860 N N . ARG A 1 103 ? 5.027 -32.625 -28.516 1 96.19 103 ARG A N 1
ATOM 861 C CA . ARG A 1 103 ? 5.73 -33.812 -28.953 1 96.19 103 ARG A CA 1
ATOM 862 C C . ARG A 1 103 ? 5.824 -34.844 -27.828 1 96.19 103 ARG A C 1
ATOM 864 O O . ARG A 1 103 ? 5.75 -36.062 -28.078 1 96.19 103 ARG A O 1
ATOM 871 N N . LEU A 1 104 ? 5.887 -34.406 -26.609 1 96.12 104 LEU A N 1
ATOM 872 C CA . LEU A 1 104 ? 6.047 -35.25 -25.438 1 96.12 104 LEU A CA 1
ATOM 873 C C . LEU A 1 104 ? 4.691 -35.688 -24.891 1 96.12 104 LEU A C 1
ATOM 875 O O . LEU A 1 104 ? 4.621 -36.438 -23.922 1 96.12 104 LEU A O 1
ATOM 879 N N . LYS A 1 105 ? 3.611 -35.219 -25.453 1 96.19 105 LYS A N 1
ATOM 880 C CA . LYS A 1 105 ? 2.225 -35.625 -25.25 1 96.19 105 LYS A CA 1
ATOM 881 C C . LYS A 1 105 ? 1.783 -35.406 -23.797 1 96.19 105 LYS A C 1
ATOM 883 O O . LYS A 1 105 ? 0.993 -36.156 -23.25 1 96.19 105 LYS A O 1
ATOM 888 N N . TRP A 1 106 ? 2.359 -34.406 -23.156 1 94.12 106 TRP A N 1
ATOM 889 C CA . TRP A 1 106 ? 2.031 -34.094 -21.781 1 94.12 106 TRP A CA 1
ATOM 890 C C . TRP A 1 106 ? 0.55 -33.75 -21.641 1 94.12 106 TRP A C 1
ATOM 892 O O . TRP A 1 106 ? -0.013 -33.844 -20.547 1 94.12 106 TRP A O 1
ATOM 902 N N . HIS A 1 107 ? -0.181 -33.344 -22.75 1 95 107 HIS A N 1
ATOM 903 C CA . HIS A 1 107 ? -1.6 -33 -22.734 1 95 107 HIS A CA 1
ATOM 904 C C . HIS A 1 107 ? -2.453 -34.219 -22.375 1 95 107 HIS A C 1
ATOM 906 O O . HIS A 1 107 ? -3.635 -34.062 -22.062 1 95 107 HIS A O 1
ATOM 912 N N . LEU A 1 108 ? -1.877 -35.406 -22.344 1 96.31 108 LEU A N 1
ATOM 913 C CA . LEU A 1 108 ? -2.617 -36.594 -22.031 1 96.31 108 LEU A CA 1
ATOM 914 C C . LEU A 1 108 ? -2.705 -36.812 -20.531 1 96.31 108 LEU A C 1
ATOM 916 O O . LEU A 1 108 ? -3.357 -37.781 -20.078 1 96.31 108 LEU A O 1
ATOM 920 N N . LEU A 1 109 ? -2.088 -36.031 -19.734 1 94.38 109 LEU A N 1
ATOM 921 C CA . LEU A 1 109 ? -2.156 -36.031 -18.281 1 94.38 109 LEU A CA 1
ATOM 922 C C . LEU A 1 109 ? -2.871 -34.781 -17.781 1 94.38 109 LEU A C 1
ATOM 924 O O . LEU A 1 109 ? -2.277 -33.938 -17.062 1 94.38 109 LEU A O 1
ATOM 928 N N . PRO A 1 110 ? -4.121 -34.656 -18.047 1 93.25 110 PRO A N 1
ATOM 929 C CA . PRO A 1 110 ? -4.832 -33.406 -17.844 1 93.25 110 PRO A CA 1
ATOM 930 C C . PRO A 1 110 ? -5.273 -33.188 -16.391 1 93.25 110 PRO A C 1
ATOM 932 O O . PRO A 1 110 ? -5.668 -32.094 -16.016 1 93.25 110 PRO A O 1
ATOM 935 N N . THR A 1 111 ? -5.227 -34.219 -15.555 1 90.75 111 THR A N 1
ATOM 936 C CA . THR A 1 111 ? -5.793 -34.094 -14.219 1 90.75 111 THR A CA 1
ATOM 937 C C . THR A 1 111 ? -4.887 -34.75 -13.18 1 90.75 111 THR A C 1
ATOM 939 O O . THR A 1 111 ? -4.328 -35.812 -13.422 1 90.75 111 THR A O 1
ATOM 942 N N . ASN A 1 112 ? -4.711 -34.125 -12.148 1 90.31 112 ASN A N 1
ATOM 943 C CA . ASN A 1 112 ? -4.062 -34.656 -10.953 1 90.31 112 ASN A CA 1
ATOM 944 C C . ASN A 1 112 ? -4.727 -34.125 -9.68 1 90.31 112 ASN A C 1
ATOM 946 O O . ASN A 1 112 ? -5.766 -33.469 -9.734 1 90.31 112 ASN A O 1
ATOM 950 N N . HIS A 1 113 ? -4.23 -34.438 -8.5 1 88.12 113 HIS A N 1
ATOM 951 C CA . HIS A 1 113 ? -4.922 -34.156 -7.242 1 88.12 113 HIS A CA 1
ATOM 952 C C . HIS A 1 113 ? -4.863 -32.688 -6.875 1 88.12 113 HIS A C 1
ATOM 954 O O . HIS A 1 113 ? -5.609 -32.219 -6.008 1 88.12 113 HIS A O 1
ATOM 960 N N . MET A 1 114 ? -3.98 -31.969 -7.41 1 80.62 114 MET A N 1
ATOM 961 C CA . MET A 1 114 ? -3.807 -30.562 -7.031 1 80.62 114 MET A CA 1
ATOM 962 C C . MET A 1 114 ? -4.91 -29.703 -7.629 1 80.62 114 MET A C 1
ATOM 964 O O . MET A 1 114 ? -5.375 -28.75 -6.992 1 80.62 114 MET A O 1
ATOM 968 N N . GLY A 1 115 ? -5.375 -30.062 -8.805 1 73.44 115 GLY A N 1
ATOM 969 C CA . GLY A 1 115 ? -6.324 -29.188 -9.492 1 73.44 115 GLY A CA 1
ATOM 970 C C . GLY A 1 115 ? -5.836 -27.766 -9.625 1 73.44 115 GLY A C 1
ATOM 971 O O . GLY A 1 115 ? -4.715 -27.531 -10.086 1 73.44 115 GLY A O 1
ATOM 972 N N . GLY A 1 116 ? -6.574 -26.672 -9.383 1 66.5 116 GLY A N 1
ATOM 973 C CA . GLY A 1 116 ? -6.246 -25.25 -9.367 1 66.5 116 GLY A CA 1
ATOM 974 C C . GLY A 1 116 ? -6.93 -24.453 -10.469 1 66.5 116 GLY A C 1
ATOM 975 O O . GLY A 1 116 ? -7.535 -25.047 -11.367 1 66.5 116 GLY A O 1
ATOM 976 N N . ILE A 1 117 ? -6.902 -23.172 -10.258 1 69.5 117 ILE A N 1
ATOM 977 C CA . ILE A 1 117 ? -7.387 -22.266 -11.297 1 69.5 117 ILE A CA 1
ATOM 978 C C . ILE A 1 117 ? -6.305 -22.062 -12.352 1 69.5 117 ILE A C 1
ATOM 980 O O . ILE A 1 117 ? -5.152 -22.453 -12.148 1 69.5 117 ILE A O 1
ATOM 984 N N . PRO A 1 118 ? -6.73 -21.562 -13.461 1 72.56 118 PRO A N 1
ATOM 985 C CA . PRO A 1 118 ? -5.727 -21.328 -14.5 1 72.56 118 PRO A CA 1
ATOM 986 C C . PRO A 1 118 ? -4.625 -20.375 -14.047 1 72.56 118 PRO A C 1
ATOM 988 O O . PRO A 1 118 ? -4.91 -19.328 -13.461 1 72.56 118 PRO A O 1
ATOM 991 N N . GLU A 1 119 ? -3.412 -20.75 -14.188 1 75 119 GLU A N 1
ATOM 992 C CA . GLU A 1 119 ? -2.268 -19.938 -13.805 1 75 119 GLU A CA 1
ATOM 993 C C . GLU A 1 119 ? -1.58 -19.328 -15.023 1 75 119 GLU A C 1
ATOM 995 O O . GLU A 1 119 ? -0.62 -18.562 -14.891 1 75 119 GLU A O 1
ATOM 1000 N N . GLY A 1 120 ? -2.107 -19.719 -16.203 1 82.25 120 GLY A N 1
ATOM 1001 C CA . GLY A 1 120 ? -1.522 -19.203 -17.438 1 82.25 120 GLY A CA 1
ATOM 1002 C C . GLY A 1 120 ? -2.211 -19.734 -18.672 1 82.25 120 GLY A C 1
ATOM 1003 O O . GLY A 1 120 ? -3.232 -20.422 -18.594 1 82.25 120 GLY A O 1
ATOM 1004 N N . ILE A 1 121 ? -1.593 -19.391 -19.812 1 86.94 121 ILE A N 1
ATOM 1005 C CA . ILE A 1 121 ? -2.084 -19.859 -21.109 1 86.94 121 ILE A CA 1
ATOM 1006 C C . ILE A 1 121 ? -1.936 -21.375 -21.219 1 86.94 121 ILE A C 1
ATOM 1008 O O . ILE A 1 121 ? -0.918 -21.922 -20.797 1 86.94 121 ILE A O 1
ATOM 1012 N N . LYS A 1 122 ? -2.982 -21.969 -21.656 1 89.62 122 LYS A N 1
ATOM 1013 C CA . LYS A 1 122 ? -3.02 -23.406 -21.922 1 89.62 122 LYS A CA 1
ATOM 1014 C C . LYS A 1 122 ? -2.916 -24.203 -20.625 1 89.62 122 LYS A C 1
ATOM 1016 O O . LYS A 1 122 ? -2.32 -25.281 -20.609 1 89.62 122 LYS A O 1
ATOM 1021 N N . GLN A 1 123 ? -3.312 -23.594 -19.547 1 86.56 123 GLN A N 1
ATOM 1022 C CA . GLN A 1 123 ? -3.361 -24.234 -18.234 1 86.56 123 GLN A CA 1
ATOM 1023 C C . GLN A 1 123 ? -4.754 -24.125 -17.609 1 86.56 123 GLN A C 1
ATOM 1025 O O . GLN A 1 123 ? -4.945 -23.422 -16.625 1 86.56 123 GLN A O 1
ATOM 1030 N N . PRO A 1 124 ? -5.641 -24.875 -18.125 1 87.19 124 PRO A N 1
ATOM 1031 C CA . PRO A 1 124 ? -7.02 -24.812 -17.641 1 87.19 124 PRO A CA 1
ATOM 1032 C C . PRO A 1 124 ? -7.176 -25.359 -16.234 1 87.19 124 PRO A C 1
ATOM 1034 O O . PRO A 1 124 ? -6.266 -26.031 -15.719 1 87.19 124 PRO A O 1
ATOM 1037 N N . PRO A 1 125 ? -8.273 -25.141 -15.609 1 86.31 125 PRO A N 1
ATOM 1038 C CA . PRO A 1 125 ? -8.484 -25.641 -14.25 1 86.31 125 PRO A CA 1
ATOM 1039 C C . PRO A 1 125 ? -8.727 -27.141 -14.203 1 86.31 125 PRO A C 1
ATOM 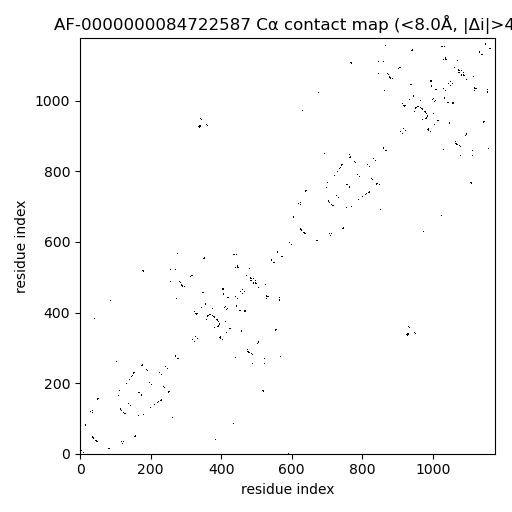1041 O O . PRO A 1 125 ? -9.227 -27.719 -15.164 1 86.31 125 PRO A O 1
ATOM 1044 N N . GLY A 1 126 ? -8.32 -27.688 -13.062 1 86.19 126 GLY A N 1
ATOM 1045 C CA . GLY A 1 126 ? -8.695 -29.062 -12.812 1 86.19 126 GLY A CA 1
ATOM 1046 C C . GLY A 1 126 ? -10.188 -29.25 -12.594 1 86.19 126 GLY A C 1
ATOM 1047 O O . GLY A 1 126 ? -10.883 -28.297 -12.219 1 86.19 126 GLY A O 1
ATOM 1048 N N . LEU A 1 127 ? -10.672 -30.469 -12.828 1 90.12 127 LEU A N 1
ATOM 1049 C CA . LEU A 1 127 ? -12.094 -30.75 -12.711 1 90.12 127 LEU A CA 1
ATOM 1050 C C . LEU A 1 127 ? -12.562 -30.594 -11.266 1 90.12 127 LEU A C 1
ATOM 1052 O O . LEU A 1 127 ? -13.656 -30.062 -11.016 1 90.12 127 LEU A O 1
ATOM 1056 N N . GLN A 1 128 ? -11.758 -30.969 -10.352 1 87.25 128 GLN A N 1
ATOM 1057 C CA . GLN A 1 128 ? -12.148 -30.953 -8.945 1 87.25 128 GLN A CA 1
ATOM 1058 C C . GLN A 1 128 ? -12.148 -29.531 -8.383 1 87.25 128 GLN A C 1
ATOM 1060 O O . GLN A 1 128 ? -12.688 -29.281 -7.301 1 87.25 128 GLN A O 1
ATOM 1065 N N . THR A 1 129 ? -11.516 -28.562 -9.055 1 86.25 129 THR A N 1
ATOM 1066 C CA . THR A 1 129 ? -11.414 -27.203 -8.555 1 86.25 129 THR A CA 1
ATOM 1067 C C . THR A 1 129 ? -12.07 -26.219 -9.516 1 86.25 129 THR A C 1
ATOM 1069 O O . THR A 1 129 ? -11.953 -25 -9.344 1 86.25 129 THR A O 1
ATOM 1072 N N . ALA A 1 130 ? -12.727 -26.734 -10.484 1 90.38 130 ALA A N 1
ATOM 1073 C CA . ALA A 1 130 ? -13.297 -25.906 -11.539 1 90.38 130 ALA A CA 1
ATOM 1074 C C . ALA A 1 130 ? -14.289 -24.891 -10.969 1 90.38 130 ALA A C 1
ATOM 1076 O O . ALA A 1 130 ? -14.422 -23.781 -11.492 1 90.38 130 ALA A O 1
ATOM 1077 N N . TYR A 1 131 ? -14.938 -25.203 -9.844 1 90.56 131 TYR A N 1
ATOM 1078 C CA . TYR A 1 131 ? -15.93 -24.312 -9.242 1 90.56 131 TYR A CA 1
ATOM 1079 C C . TYR A 1 131 ? -15.273 -23.047 -8.734 1 90.56 131 TYR A C 1
ATOM 1081 O O . TYR A 1 131 ? -15.93 -22 -8.641 1 90.56 131 TYR A O 1
ATOM 1089 N N . GLN A 1 132 ? -13.953 -23.109 -8.477 1 85.06 132 GLN A N 1
ATOM 1090 C CA . GLN A 1 132 ? -13.234 -21.953 -7.922 1 85.06 132 GLN A CA 1
ATOM 1091 C C . GLN A 1 132 ? -13.062 -20.859 -8.961 1 85.06 132 GLN A C 1
ATOM 1093 O O . GLN A 1 132 ? -12.734 -19.719 -8.617 1 85.06 132 GLN A O 1
ATOM 1098 N N . LEU A 1 133 ? -13.219 -21.156 -10.219 1 89.25 133 LEU A N 1
ATOM 1099 C CA . LEU A 1 133 ? -13.141 -20.141 -11.258 1 89.25 133 LEU A CA 1
ATOM 1100 C C . LEU A 1 133 ? -14.125 -19.016 -10.992 1 89.25 133 LEU A C 1
ATOM 1102 O O . LEU A 1 133 ? -13.867 -17.859 -11.344 1 89.25 133 LEU A O 1
ATOM 1106 N N . ALA A 1 134 ? -15.266 -19.297 -10.32 1 89.12 134 ALA A N 1
ATOM 1107 C CA . ALA A 1 134 ? -16.297 -18.312 -10.023 1 89.12 134 ALA A CA 1
ATOM 1108 C C . ALA A 1 134 ? -15.75 -17.172 -9.172 1 89.12 134 ALA A C 1
ATOM 1110 O O . ALA A 1 134 ? -16.188 -16.031 -9.289 1 89.12 134 ALA A O 1
ATOM 1111 N N . ASP A 1 135 ? -14.742 -17.469 -8.43 1 79.44 135 ASP A N 1
ATOM 1112 C CA . ASP A 1 135 ? -14.164 -16.484 -7.523 1 79.44 135 ASP A CA 1
ATOM 1113 C C . ASP A 1 135 ? -13.391 -15.414 -8.289 1 79.44 135 ASP A C 1
ATOM 1115 O O . ASP A 1 135 ? -13.078 -14.352 -7.75 1 79.44 135 ASP A O 1
ATOM 1119 N N . THR A 1 136 ? -13.062 -15.648 -9.477 1 79.94 136 THR A N 1
ATOM 1120 C CA . THR A 1 136 ? -12.273 -14.719 -10.281 1 79.94 136 THR A CA 1
ATOM 1121 C C . THR A 1 136 ? -13.172 -13.922 -11.219 1 79.94 136 THR A C 1
ATOM 1123 O O . THR A 1 136 ? -12.703 -13.047 -11.945 1 79.94 136 THR A O 1
ATOM 1126 N N . LEU A 1 137 ? -14.453 -14.227 -11.219 1 87.44 137 LEU A N 1
ATOM 1127 C CA . LEU A 1 137 ? -15.391 -13.594 -12.148 1 87.44 137 LEU A CA 1
ATOM 1128 C C . LEU A 1 137 ? -16.141 -12.453 -11.469 1 87.44 137 LEU A C 1
ATOM 1130 O O . LEU A 1 137 ? -16.219 -12.398 -10.242 1 87.44 137 LEU A O 1
ATOM 1134 N N . ARG A 1 138 ? -16.609 -11.539 -12.273 1 82.25 138 ARG A N 1
ATOM 1135 C CA . ARG A 1 138 ? -17.516 -10.484 -11.828 1 82.25 138 ARG A CA 1
ATOM 1136 C C . ARG A 1 138 ? -18.953 -10.969 -11.836 1 82.25 138 ARG A C 1
ATOM 1138 O O . ARG A 1 138 ? -19.375 -11.664 -12.758 1 82.25 138 ARG A O 1
ATOM 1145 N N . PHE A 1 139 ? -19.688 -10.672 -10.742 1 88.94 139 PHE A N 1
ATOM 1146 C CA . PHE A 1 139 ? -21.125 -10.953 -10.664 1 88.94 139 PHE A CA 1
ATOM 1147 C C . PHE A 1 139 ? -21.891 -9.711 -10.25 1 88.94 139 PHE A C 1
ATOM 1149 O O . PHE A 1 139 ? -22.438 -9.641 -9.141 1 88.94 139 PHE A O 1
ATOM 1156 N N . SER A 1 140 ? -21.969 -8.773 -11.18 1 84 140 SER A N 1
ATOM 1157 C CA . SER A 1 140 ? -22.578 -7.484 -10.883 1 84 140 SER A CA 1
ATOM 1158 C C . SER A 1 140 ? -23.844 -7.273 -11.719 1 84 140 SER A C 1
ATOM 1160 O O . SER A 1 140 ? -24.688 -6.445 -11.367 1 84 140 SER A O 1
ATOM 1162 N N . THR A 1 141 ? -23.984 -7.957 -12.812 1 89.75 141 THR A N 1
ATOM 1163 C CA . THR A 1 141 ? -25.109 -7.793 -13.719 1 89.75 141 THR A CA 1
ATOM 1164 C C . THR A 1 141 ? -25.781 -9.141 -14 1 89.75 141 THR A C 1
ATOM 1166 O O . THR A 1 141 ? -25.203 -10.195 -13.711 1 89.75 141 THR A O 1
ATOM 1169 N N . THR A 1 142 ? -26.922 -9.039 -14.578 1 95.38 142 THR A N 1
ATOM 1170 C CA . THR A 1 142 ? -27.625 -10.258 -14.977 1 95.38 142 THR A CA 1
ATOM 1171 C C . THR A 1 142 ? -26.812 -11.039 -16 1 95.38 142 THR A C 1
ATOM 1173 O O . THR A 1 142 ? -26.797 -12.273 -15.984 1 95.38 142 THR A O 1
ATOM 1176 N N . GLN A 1 143 ? -26.141 -10.375 -16.844 1 95.62 143 GLN A N 1
ATOM 1177 C CA . GLN A 1 143 ? -25.328 -11.008 -17.875 1 95.62 143 GLN A CA 1
ATOM 1178 C C . GLN A 1 143 ? -24.203 -11.836 -17.25 1 95.62 143 GLN A C 1
ATOM 1180 O O . GLN A 1 143 ? -23.891 -12.922 -17.75 1 95.62 143 GLN A O 1
ATOM 1185 N N . ASP A 1 144 ? -23.625 -11.414 -16.234 1 95.56 144 ASP A N 1
ATOM 1186 C CA . ASP A 1 144 ? -22.562 -12.148 -15.555 1 95.56 144 ASP A CA 1
ATOM 1187 C C . ASP A 1 144 ? -23.031 -13.523 -15.109 1 95.56 144 ASP A C 1
ATOM 1189 O O . ASP A 1 144 ? -22.328 -14.523 -15.281 1 95.56 144 ASP A O 1
ATOM 1193 N N . TYR A 1 145 ? -24.219 -13.523 -14.578 1 97.31 145 TYR A N 1
ATOM 1194 C CA . TYR A 1 145 ? -24.797 -14.766 -14.086 1 97.31 145 TYR A CA 1
ATOM 1195 C C . TYR A 1 145 ? -25.188 -15.68 -15.242 1 97.31 145 TYR A C 1
ATOM 1197 O O . TYR A 1 145 ? -25 -16.891 -15.172 1 97.31 145 TYR A O 1
ATOM 1205 N N . GLU A 1 146 ? -25.703 -15.078 -16.266 1 98 146 GLU A N 1
ATOM 1206 C CA . GLU A 1 146 ? -26.094 -15.852 -17.438 1 98 146 GLU A CA 1
ATOM 1207 C C . GLU A 1 146 ? -24.891 -16.5 -18.094 1 98 146 GLU A C 1
ATOM 1209 O O . GLU A 1 146 ? -24.969 -17.641 -18.562 1 98 146 GLU A O 1
ATOM 1214 N N . GLU A 1 147 ? -23.828 -15.875 -18.172 1 97.94 147 GLU A N 1
ATOM 1215 C CA . GLU A 1 147 ? -22.594 -16.438 -18.719 1 97.94 147 GLU A CA 1
ATOM 1216 C C . GLU A 1 147 ? -22.094 -17.594 -17.859 1 97.94 147 GLU A C 1
ATOM 1218 O O . GLU A 1 147 ? -21.609 -18.594 -18.391 1 97.94 147 GLU A O 1
ATOM 1223 N N . TRP A 1 148 ? -22.188 -17.469 -16.562 1 97.69 148 TRP A N 1
ATOM 1224 C CA . TRP A 1 148 ? -21.797 -18.547 -15.672 1 97.69 148 TRP A CA 1
ATOM 1225 C C . TRP A 1 148 ? -22.688 -19.766 -15.875 1 97.69 148 TRP A C 1
ATOM 1227 O O . TRP A 1 148 ? -22.203 -20.906 -15.922 1 97.69 148 TRP A O 1
ATOM 1237 N N . ILE A 1 149 ? -23.984 -19.484 -16.062 1 98.38 149 ILE A N 1
ATOM 1238 C CA . ILE A 1 149 ? -24.938 -20.578 -16.297 1 98.38 149 ILE A CA 1
ATOM 1239 C C . ILE A 1 149 ? -24.594 -21.281 -17.594 1 98.38 149 ILE A C 1
ATOM 1241 O O . ILE A 1 149 ? -24.594 -22.516 -17.672 1 98.38 149 ILE A O 1
ATOM 1245 N N . ALA A 1 150 ? -24.266 -20.516 -18.609 1 98.12 150 ALA A N 1
ATOM 1246 C CA . ALA A 1 150 ? -23.875 -21.094 -19.875 1 98.12 150 ALA A CA 1
ATOM 1247 C C . ALA A 1 150 ? -22.625 -21.953 -19.719 1 98.12 150 ALA A C 1
ATOM 1249 O O . ALA A 1 150 ? -22.516 -23.031 -20.328 1 98.12 150 ALA A O 1
ATOM 1250 N N . ARG A 1 151 ? -21.656 -21.5 -19 1 97.75 151 ARG A N 1
ATOM 1251 C CA . ARG A 1 151 ? -20.438 -22.266 -18.734 1 97.75 151 ARG A CA 1
ATOM 1252 C C . ARG A 1 151 ? -20.766 -23.562 -18 1 97.75 151 ARG A C 1
ATOM 1254 O O . ARG A 1 151 ? -20.188 -24.609 -18.297 1 97.75 151 ARG A O 1
ATOM 1261 N N . LEU A 1 152 ? -21.641 -23.484 -17.031 1 98.19 152 LEU A N 1
ATOM 1262 C CA . LEU A 1 152 ? -22.047 -24.688 -16.297 1 98.19 152 LEU A CA 1
ATOM 1263 C C . LEU A 1 152 ? -22.688 -25.703 -17.234 1 98.19 152 LEU A C 1
ATOM 1265 O O . LEU A 1 152 ? -22.438 -26.906 -17.094 1 98.19 152 LEU A O 1
ATOM 1269 N N . ASP A 1 153 ? -23.406 -25.203 -18.172 1 97.5 153 ASP A N 1
ATOM 1270 C CA . ASP A 1 153 ? -24.047 -26.078 -19.141 1 97.5 153 ASP A CA 1
ATOM 1271 C C . ASP A 1 153 ? -23.016 -26.797 -20 1 97.5 153 ASP A C 1
ATOM 1273 O O . ASP A 1 153 ? -23.234 -27.922 -20.438 1 97.5 153 ASP A O 1
ATOM 1277 N N . GLY A 1 154 ? -21.938 -26.172 -20.219 1 97.25 154 GLY A N 1
ATOM 1278 C CA . GLY A 1 154 ? -20.891 -26.734 -21.047 1 97.25 154 GLY A CA 1
ATOM 1279 C C . GLY A 1 154 ? -19.922 -27.609 -20.281 1 97.25 154 GLY A C 1
ATOM 1280 O O . GLY A 1 154 ? -19.031 -28.234 -20.859 1 97.25 154 GLY A O 1
ATOM 1281 N N . PHE A 1 155 ? -20.109 -27.812 -18.984 1 97.88 155 PHE A N 1
ATOM 1282 C CA . PHE A 1 155 ? -19.156 -28.5 -18.125 1 97.88 155 PHE A CA 1
ATOM 1283 C C . PHE A 1 155 ? -19.109 -29.984 -18.469 1 97.88 155 PHE A C 1
ATOM 1285 O O . PHE A 1 155 ? -18.047 -30.609 -18.406 1 97.88 155 PHE A O 1
ATOM 1292 N N . GLY A 1 156 ? -20.203 -30.547 -18.812 1 97.94 156 GLY A N 1
ATOM 1293 C CA . GLY A 1 156 ? -20.25 -31.938 -19.219 1 97.94 156 GLY A CA 1
ATOM 1294 C C . GLY A 1 156 ? -19.297 -32.25 -20.375 1 97.94 156 GLY A C 1
ATOM 1295 O O . GLY A 1 156 ? -18.562 -33.25 -20.328 1 97.94 156 GLY A O 1
ATOM 1296 N N . THR A 1 157 ? -19.344 -31.438 -21.391 1 97.81 157 THR A N 1
ATOM 1297 C CA . THR A 1 157 ? -18.453 -31.594 -22.531 1 97.81 157 THR A CA 1
ATOM 1298 C C . THR A 1 157 ? -17 -31.484 -22.109 1 97.81 157 THR A C 1
ATOM 1300 O O . THR A 1 157 ? -16.141 -32.25 -22.562 1 97.81 157 THR A O 1
ATOM 1303 N N . TYR A 1 158 ? -16.688 -30.562 -21.266 1 97.19 158 TYR A N 1
ATOM 1304 C CA . TYR A 1 158 ? -15.336 -30.375 -20.75 1 97.19 158 TYR A CA 1
ATOM 1305 C C . TYR A 1 158 ? -14.836 -31.641 -20.047 1 97.19 158 TYR A C 1
ATOM 1307 O O . TYR A 1 158 ? -13.719 -32.094 -20.297 1 97.19 158 TYR A O 1
ATOM 1315 N N . VAL A 1 159 ? -15.68 -32.25 -19.219 1 97.81 159 VAL A N 1
ATOM 1316 C CA . VAL A 1 159 ? -15.344 -33.438 -18.484 1 97.81 159 VAL A CA 1
ATOM 1317 C C . VAL A 1 159 ? -15.109 -34.594 -19.469 1 97.81 159 VAL A C 1
ATOM 1319 O O . VAL A 1 159 ? -14.133 -35.344 -19.344 1 97.81 159 VAL A O 1
ATOM 1322 N N . ASP A 1 160 ? -15.945 -34.688 -20.469 1 98.06 160 ASP A N 1
ATOM 1323 C CA . ASP A 1 160 ? -15.812 -35.781 -21.438 1 98.06 160 ASP A CA 1
ATOM 1324 C C . ASP A 1 160 ? -14.5 -35.656 -22.219 1 98.06 160 ASP A C 1
ATOM 1326 O O . ASP A 1 160 ? -13.867 -36.656 -22.516 1 98.06 160 ASP A O 1
ATOM 1330 N N . GLN A 1 161 ? -14.203 -34.469 -22.547 1 97.88 161 GLN A N 1
ATOM 1331 C CA . GLN A 1 161 ? -12.953 -34.25 -23.25 1 97.88 161 GLN A CA 1
ATOM 1332 C C . GLN A 1 161 ? -11.75 -34.625 -22.391 1 97.88 161 GLN A C 1
ATOM 1334 O O . GLN A 1 161 ? -10.789 -35.219 -22.875 1 97.88 161 GLN A O 1
ATOM 1339 N N . ILE A 1 162 ? -11.789 -34.344 -21.141 1 97.19 162 ILE A N 1
ATOM 1340 C CA . ILE A 1 162 ? -10.719 -34.688 -20.203 1 97.19 162 ILE A CA 1
ATOM 1341 C C . ILE A 1 162 ? -10.625 -36.219 -20.078 1 97.19 162 ILE A C 1
ATOM 1343 O O . ILE A 1 162 ? -9.531 -36.781 -20.125 1 97.19 162 ILE A O 1
ATOM 1347 N N . VAL A 1 163 ? -11.75 -36.875 -20 1 98.06 163 VAL A N 1
ATOM 1348 C CA . VAL A 1 163 ? -11.789 -38.344 -19.906 1 98.06 163 VAL A CA 1
ATOM 1349 C C . VAL A 1 163 ? -11.172 -38.938 -21.172 1 98.06 163 VAL A C 1
ATOM 1351 O O . VAL A 1 163 ? -10.414 -39.906 -21.094 1 98.06 163 VAL A O 1
ATOM 1354 N N . ALA A 1 164 ? -11.5 -38.344 -22.281 1 98.25 164 ALA A N 1
ATOM 1355 C CA . ALA A 1 164 ? -10.945 -38.844 -23.547 1 98.25 164 ALA A CA 1
ATOM 1356 C C . ALA A 1 164 ? -9.422 -38.719 -23.562 1 98.25 164 ALA A C 1
ATOM 1358 O O . ALA A 1 164 ? -8.727 -39.625 -24.031 1 98.25 164 ALA A O 1
ATOM 1359 N N . LEU A 1 165 ? -8.93 -37.625 -23.141 1 97.94 165 LEU A N 1
ATOM 1360 C CA . LEU A 1 165 ? -7.484 -37.438 -23.062 1 97.94 165 LEU A CA 1
ATOM 1361 C C . LEU A 1 165 ? -6.852 -38.469 -22.141 1 97.94 165 LEU A C 1
ATOM 1363 O O . LEU A 1 165 ? -5.805 -39.031 -22.453 1 97.94 165 LEU A O 1
ATOM 1367 N N . MET A 1 166 ? -7.477 -38.719 -20.984 1 97.81 166 MET A N 1
ATOM 1368 C CA . MET A 1 166 ? -6.957 -39.656 -20 1 97.81 166 MET A CA 1
ATOM 1369 C C . MET A 1 166 ? -6.98 -41.094 -20.562 1 97.81 166 MET A C 1
ATOM 1371 O O . MET A 1 166 ? -6.051 -41.844 -20.328 1 97.81 166 MET A O 1
ATOM 1375 N N . ARG A 1 167 ? -8.023 -41.469 -21.328 1 98 167 ARG A N 1
ATOM 1376 C CA . ARG A 1 167 ? -8.086 -42.781 -21.953 1 98 167 ARG A CA 1
ATOM 1377 C C . ARG A 1 167 ? -6.969 -42.938 -22.969 1 98 167 ARG A C 1
ATOM 1379 O O . ARG A 1 167 ? -6.363 -44.031 -23.062 1 98 167 ARG A O 1
ATOM 1386 N N . GLU A 1 168 ? -6.77 -41.844 -23.703 1 97.5 168 GLU A N 1
ATOM 1387 C CA . GLU A 1 168 ? -5.641 -41.906 -24.641 1 97.5 168 GLU A CA 1
ATOM 1388 C C . GLU A 1 168 ? -4.32 -42.031 -23.891 1 97.5 168 GLU A C 1
ATOM 1390 O O . GLU A 1 168 ? -3.432 -42.781 -24.328 1 97.5 168 GLU A O 1
ATOM 1395 N N . GLY A 1 169 ? -4.168 -41.375 -22.797 1 97.25 169 GLY A N 1
ATOM 1396 C CA . GLY A 1 169 ? -2.986 -41.531 -21.969 1 97.25 169 GLY A CA 1
ATOM 1397 C C . GLY A 1 169 ? -2.779 -42.969 -21.469 1 97.25 169 GLY A C 1
ATOM 1398 O O . GLY A 1 169 ? -1.651 -43.438 -21.438 1 97.25 169 GLY A O 1
ATOM 1399 N N . MET A 1 170 ? -3.859 -43.625 -21.094 1 96.75 170 MET A N 1
ATOM 1400 C CA . MET A 1 170 ? -3.793 -45.031 -20.688 1 96.75 170 MET A CA 1
ATOM 1401 C C . MET A 1 170 ? -3.215 -45.906 -21.812 1 96.75 170 MET A C 1
ATOM 1403 O O . MET A 1 170 ? -2.332 -46.719 -21.562 1 96.75 170 MET A O 1
ATOM 1407 N N . SER A 1 171 ? -3.684 -45.625 -22.938 1 96.56 171 SER A N 1
ATOM 1408 C CA . SER A 1 171 ? -3.254 -46.406 -24.094 1 96.56 171 SER A CA 1
ATOM 1409 C C . SER A 1 171 ? -1.771 -46.188 -24.375 1 96.56 171 SER A C 1
ATOM 1411 O O . SER A 1 171 ? -1.093 -47.094 -24.859 1 96.56 171 SER A O 1
ATOM 1413 N N . GLU A 1 172 ? -1.315 -45.094 -24.094 1 95.44 172 GLU A N 1
ATOM 1414 C CA . GLU A 1 172 ? 0.076 -44.75 -24.375 1 95.44 172 GLU A CA 1
ATOM 1415 C C . GLU A 1 172 ? 0.951 -44.938 -23.141 1 95.44 172 GLU A C 1
ATOM 1417 O O . GLU A 1 172 ? 2.145 -44.625 -23.172 1 95.44 172 GLU A O 1
ATOM 1422 N N . ARG A 1 173 ? 0.388 -45.375 -22.047 1 94.44 173 ARG A N 1
ATOM 1423 C CA . ARG A 1 173 ? 1.062 -45.625 -20.766 1 94.44 173 ARG A CA 1
ATOM 1424 C C . ARG A 1 173 ? 1.622 -44.312 -20.188 1 94.44 173 ARG A C 1
ATOM 1426 O O . ARG A 1 173 ? 2.752 -44.281 -19.688 1 94.44 173 ARG A O 1
ATOM 1433 N N . LEU A 1 174 ? 0.91 -43.312 -20.453 1 96.12 174 LEU A N 1
ATOM 1434 C CA . LEU A 1 174 ? 1.175 -42 -19.844 1 96.12 174 LEU A CA 1
ATOM 1435 C C . LEU A 1 174 ? 0.155 -41.719 -18.75 1 96.12 174 LEU A C 1
ATOM 1437 O O . LEU A 1 174 ? -0.907 -41.156 -19.016 1 96.12 174 LEU A O 1
ATOM 1441 N N . MET A 1 175 ? 0.523 -42.062 -17.531 1 95.69 175 MET A N 1
ATOM 1442 C CA . MET A 1 175 ? -0.358 -41.906 -16.375 1 95.69 175 MET A CA 1
ATOM 1443 C C . MET A 1 175 ? 0.427 -41.438 -15.156 1 95.69 175 MET A C 1
ATOM 1445 O O . MET A 1 175 ? 1.607 -41.781 -15.016 1 95.69 175 MET A O 1
ATOM 1449 N N . TYR A 1 176 ? -0.217 -40.688 -14.297 1 95.25 176 TYR A N 1
ATOM 1450 C CA . TYR A 1 176 ? 0.355 -40.406 -12.984 1 95.25 176 TYR A CA 1
ATOM 1451 C C . TYR A 1 176 ? 0.339 -41.656 -12.094 1 95.25 176 TYR A C 1
ATOM 1453 O O . TYR A 1 176 ? -0.416 -42.594 -12.344 1 95.25 176 TYR A O 1
ATOM 1461 N N . PRO A 1 177 ? 1.17 -41.594 -11.062 1 95.75 177 PRO A N 1
ATOM 1462 C CA . PRO A 1 177 ? 1.179 -42.75 -10.156 1 95.75 177 PRO A CA 1
ATOM 1463 C C . PRO A 1 177 ? -0.125 -42.906 -9.375 1 95.75 177 PRO A C 1
ATOM 1465 O O . PRO A 1 177 ? -0.77 -41.906 -9.047 1 95.75 177 PRO A O 1
ATOM 1468 N N . ARG A 1 178 ? -0.404 -44.094 -8.977 1 96.38 178 ARG A N 1
ATOM 1469 C CA . ARG A 1 178 ? -1.635 -44.438 -8.273 1 96.38 178 ARG A CA 1
ATOM 1470 C C . ARG A 1 178 ? -1.77 -43.656 -6.977 1 96.38 178 ARG A C 1
ATOM 1472 O O . ARG A 1 178 ? -2.867 -43.219 -6.613 1 96.38 178 ARG A O 1
ATOM 1479 N N . VAL A 1 179 ? -0.706 -43.406 -6.336 1 95.25 179 VAL A N 1
ATOM 1480 C CA . VAL A 1 179 ? -0.703 -42.812 -5 1 95.25 179 VAL A CA 1
ATOM 1481 C C . VAL A 1 179 ? -1.288 -41.406 -5.059 1 95.25 179 VAL A C 1
ATOM 1483 O O . VAL A 1 179 ? -1.958 -40.969 -4.121 1 95.25 179 VAL A O 1
ATOM 1486 N N . VAL A 1 180 ? -1.07 -40.719 -6.137 1 94.06 180 VAL A N 1
ATOM 1487 C CA . VAL A 1 180 ? -1.585 -39.344 -6.227 1 94.06 180 VAL A CA 1
ATOM 1488 C C . VAL A 1 180 ? -2.988 -39.375 -6.828 1 94.06 180 VAL A C 1
ATOM 1490 O O . VAL A 1 180 ? -3.83 -38.531 -6.477 1 94.06 180 VAL A O 1
ATOM 1493 N N . LEU A 1 181 ? -3.24 -40.312 -7.754 1 94.69 181 LEU A N 1
ATOM 1494 C CA . LEU A 1 181 ? -4.531 -40.375 -8.422 1 94.69 181 LEU A CA 1
ATOM 1495 C C . LEU A 1 181 ? -5.629 -40.781 -7.445 1 94.69 181 LEU A C 1
ATOM 1497 O O . LEU A 1 181 ? -6.773 -40.344 -7.57 1 94.69 181 LEU A O 1
ATOM 1501 N N . GLN A 1 182 ? -5.293 -41.562 -6.504 1 95.12 182 GLN A N 1
ATOM 1502 C CA . GLN A 1 182 ? -6.277 -42.094 -5.562 1 95.12 182 GLN A CA 1
ATOM 1503 C C . GLN A 1 182 ? -6.801 -41 -4.648 1 95.12 182 GLN A C 1
ATOM 1505 O O . GLN A 1 182 ? -7.824 -41.156 -3.982 1 95.12 182 GLN A O 1
ATOM 1510 N N . ARG A 1 183 ? -6.176 -39.844 -4.664 1 91.19 183 ARG A N 1
ATOM 1511 C CA . ARG A 1 183 ? -6.594 -38.719 -3.836 1 91.19 183 ARG A CA 1
ATOM 1512 C C . ARG A 1 183 ? -7.73 -37.938 -4.496 1 91.19 183 ARG A C 1
ATOM 1514 O O . ARG A 1 183 ? -8.375 -37.094 -3.855 1 91.19 183 ARG A O 1
ATOM 1521 N N . ILE A 1 184 ? -8.031 -38.219 -5.73 1 92.62 184 ILE A N 1
ATOM 1522 C CA . ILE A 1 184 ? -8.977 -37.406 -6.5 1 92.62 184 ILE A CA 1
ATOM 1523 C C . ILE A 1 184 ? -10.406 -37.844 -6.16 1 92.62 184 ILE A C 1
ATOM 1525 O O . ILE A 1 184 ? -11.273 -37 -5.918 1 92.62 184 ILE A O 1
ATOM 1529 N N . PRO A 1 185 ? -10.703 -39.125 -6.004 1 94.19 185 PRO A N 1
ATOM 1530 C CA . PRO A 1 185 ? -12.094 -39.531 -5.797 1 94.19 185 PRO A CA 1
ATOM 1531 C C . PRO A 1 185 ? -12.711 -38.938 -4.535 1 94.19 185 PRO A C 1
ATOM 1533 O O . PRO A 1 185 ? -13.82 -38.406 -4.574 1 94.19 185 PRO A O 1
ATOM 1536 N N . PRO A 1 186 ? -11.984 -38.906 -3.42 1 91.38 186 PRO A N 1
ATOM 1537 C CA . PRO A 1 186 ? -12.586 -38.25 -2.25 1 91.38 186 PRO A CA 1
ATOM 1538 C C . PRO A 1 186 ? -12.914 -36.781 -2.48 1 91.38 186 PRO A C 1
ATOM 1540 O O . PRO A 1 186 ? -13.883 -36.281 -1.925 1 91.38 186 PRO A O 1
ATOM 1543 N N . GLN A 1 187 ? -12.094 -36.062 -3.223 1 88.19 187 GLN A N 1
ATOM 1544 C CA . GLN A 1 187 ? -12.359 -34.656 -3.547 1 88.19 187 GLN A CA 1
ATOM 1545 C C . GLN A 1 187 ? -13.641 -34.531 -4.359 1 88.19 187 GLN A C 1
ATOM 1547 O O . GLN A 1 187 ? -14.43 -33.594 -4.121 1 88.19 187 GLN A O 1
ATOM 1552 N N . LEU A 1 188 ? -13.828 -35.406 -5.273 1 92.31 188 LEU A N 1
ATOM 1553 C CA . LEU A 1 188 ? -15.023 -35.406 -6.102 1 92.31 188 LEU A CA 1
ATOM 1554 C C . LEU A 1 188 ? -16.25 -35.781 -5.281 1 92.31 188 LEU A C 1
ATOM 1556 O O . LEU A 1 188 ? -17.328 -35.188 -5.453 1 92.31 188 LEU A O 1
ATOM 1560 N N . GLU A 1 189 ? -16.125 -36.688 -4.41 1 93.94 189 GLU A N 1
ATOM 1561 C CA . GLU A 1 189 ? -17.234 -37.156 -3.588 1 93.94 189 GLU A CA 1
ATOM 1562 C C . GLU A 1 189 ? -17.797 -36.031 -2.725 1 93.94 189 GLU A C 1
ATOM 1564 O O . GLU A 1 189 ? -19 -35.969 -2.508 1 93.94 189 GLU A O 1
ATOM 1569 N N . LYS A 1 190 ? -16.938 -35.188 -2.305 1 88.88 190 LYS A N 1
ATOM 1570 C CA . LYS A 1 190 ? -17.375 -34.031 -1.526 1 88.88 190 LYS A CA 1
ATOM 1571 C C . LYS A 1 190 ? -18.234 -33.094 -2.373 1 88.88 190 LYS A C 1
ATOM 1573 O O . LYS A 1 190 ? -19.031 -32.312 -1.84 1 88.88 190 LYS A O 1
ATOM 1578 N N . GLN A 1 191 ? -18.062 -33.156 -3.627 1 92.06 191 GLN A N 1
ATOM 1579 C CA . GLN A 1 191 ? -18.781 -32.281 -4.531 1 92.06 191 GLN A CA 1
ATOM 1580 C C . GLN A 1 191 ? -20.062 -32.906 -5.051 1 92.06 191 GLN A C 1
ATOM 1582 O O . GLN A 1 191 ? -20.906 -32.25 -5.637 1 92.06 191 GLN A O 1
ATOM 1587 N N . LEU A 1 192 ? -20.125 -34.188 -4.902 1 94.81 192 LEU A N 1
ATOM 1588 C CA . LEU A 1 192 ? -21.312 -34.906 -5.34 1 94.81 192 LEU A CA 1
ATOM 1589 C C . LEU A 1 192 ? -22.438 -34.812 -4.305 1 94.81 192 LEU A C 1
ATOM 1591 O O . LEU A 1 192 ? -22.672 -35.75 -3.543 1 94.81 192 LEU A O 1
ATOM 1595 N N . VAL A 1 193 ? -23.156 -33.75 -4.352 1 94.75 193 VAL A N 1
ATOM 1596 C CA . VAL A 1 193 ? -24.172 -33.406 -3.369 1 94.75 193 VAL A CA 1
ATOM 1597 C C . VAL A 1 193 ? -25.562 -33.719 -3.93 1 94.75 193 VAL A C 1
ATOM 1599 O O . VAL A 1 193 ? -25.766 -33.688 -5.145 1 94.75 193 VAL A O 1
ATOM 1602 N N . ASP A 1 194 ? -26.516 -33.969 -2.998 1 94.38 194 ASP A N 1
ATOM 1603 C CA . ASP A 1 194 ? -27.906 -34.25 -3.393 1 94.38 194 ASP A CA 1
ATOM 1604 C C . ASP A 1 194 ? -28.641 -32.969 -3.758 1 94.38 194 ASP A C 1
ATOM 1606 O O . ASP A 1 194 ? -29.469 -32.938 -4.66 1 94.38 194 ASP A O 1
ATOM 1610 N N . ASP A 1 195 ? -28.25 -31.953 -3.021 1 96.25 195 ASP A N 1
ATOM 1611 C CA . ASP A 1 195 ? -28.828 -30.625 -3.248 1 96.25 195 ASP A CA 1
ATOM 1612 C C . ASP A 1 195 ? -27.875 -29.734 -4.043 1 96.25 195 ASP A C 1
ATOM 1614 O O . ASP A 1 195 ? -26.828 -29.328 -3.535 1 96.25 195 ASP A O 1
ATOM 1618 N N . PRO A 1 196 ? -28.297 -29.375 -5.301 1 96.69 196 PRO A N 1
ATOM 1619 C CA . PRO A 1 196 ? -27.422 -28.562 -6.141 1 96.69 196 PRO A CA 1
ATOM 1620 C C . PRO A 1 196 ? -27.031 -27.234 -5.473 1 96.69 196 PRO A C 1
ATOM 1622 O O . PRO A 1 196 ? -26 -26.656 -5.816 1 96.69 196 PRO A O 1
ATOM 1625 N N . THR A 1 197 ? -27.797 -26.734 -4.531 1 95.88 197 THR A N 1
ATOM 1626 C CA . THR A 1 197 ? -27.484 -25.484 -3.861 1 95.88 197 THR A CA 1
ATOM 1627 C C . THR A 1 197 ? -26.281 -25.641 -2.945 1 95.88 197 THR A C 1
ATOM 1629 O O . THR A 1 197 ? -25.688 -24.641 -2.504 1 95.88 197 THR A O 1
ATOM 1632 N N . ARG A 1 198 ? -25.891 -26.812 -2.713 1 93.31 198 ARG A N 1
ATOM 1633 C CA . ARG A 1 198 ? -24.734 -27.078 -1.855 1 93.31 198 ARG A CA 1
ATOM 1634 C C . ARG A 1 198 ? -23.469 -27.266 -2.682 1 93.31 198 ARG A C 1
ATOM 1636 O O . ARG A 1 198 ? -22.391 -27.453 -2.129 1 93.31 198 ARG A O 1
ATOM 1643 N N . SER A 1 199 ? -23.594 -27.266 -3.986 1 94.5 199 SER A N 1
ATOM 1644 C CA . SER A 1 199 ? -22.453 -27.375 -4.883 1 94.5 199 SER A CA 1
ATOM 1645 C C . SER A 1 199 ? -21.594 -26.109 -4.848 1 94.5 199 SER A C 1
ATOM 1647 O O . SER A 1 199 ? -22.141 -25 -4.754 1 94.5 199 SER A O 1
ATOM 1649 N N . GLY A 1 200 ? -20.266 -26.297 -4.906 1 90.44 200 GLY A N 1
ATOM 1650 C CA . GLY A 1 200 ? -19.391 -25.141 -5.02 1 90.44 200 GLY A CA 1
ATOM 1651 C C . GLY A 1 200 ? -19.703 -24.266 -6.223 1 90.44 200 GLY A C 1
ATOM 1652 O O . GLY A 1 200 ? -19.484 -23.062 -6.191 1 90.44 200 GLY A O 1
ATOM 1653 N N . PHE A 1 201 ? -20.297 -24.828 -7.242 1 95.06 201 PHE A N 1
ATOM 1654 C CA . PHE A 1 201 ? -20.625 -24.125 -8.469 1 95.06 201 PHE A CA 1
ATOM 1655 C C . PHE A 1 201 ? -21.812 -23.172 -8.25 1 95.06 201 PHE A C 1
ATOM 1657 O O . PHE A 1 201 ? -22.047 -22.281 -9.055 1 95.06 201 PHE A O 1
ATOM 1664 N N . TYR A 1 202 ? -22.516 -23.359 -7.168 1 96.25 202 TYR A N 1
ATOM 1665 C CA . TYR A 1 202 ? -23.719 -22.578 -6.898 1 96.25 202 TYR A CA 1
ATOM 1666 C C . TYR A 1 202 ? -23.375 -21.312 -6.117 1 96.25 202 TYR A C 1
ATOM 1668 O O . TYR A 1 202 ? -24.219 -20.438 -5.938 1 96.25 202 TYR A O 1
ATOM 1676 N N . GLY A 1 203 ? -22.156 -21.156 -5.766 1 91.06 203 GLY A N 1
ATOM 1677 C CA . GLY A 1 203 ? -21.688 -20.078 -4.898 1 91.06 203 GLY A CA 1
ATOM 1678 C C . GLY A 1 203 ? -22.188 -18.719 -5.324 1 91.06 203 GLY A C 1
ATOM 1679 O O . GLY A 1 203 ? -22.75 -17.969 -4.52 1 91.06 203 GLY A O 1
ATOM 1680 N N . PRO A 1 204 ? -22.031 -18.344 -6.547 1 92.44 204 PRO A N 1
ATOM 1681 C CA . PRO A 1 204 ? -22.422 -17.016 -7.004 1 92.44 204 PRO A CA 1
ATOM 1682 C C . PRO A 1 204 ? -23.906 -16.703 -6.777 1 92.44 204 PRO A C 1
ATOM 1684 O O . PRO A 1 204 ? -24.281 -15.555 -6.578 1 92.44 204 PRO A O 1
ATOM 1687 N N . PHE A 1 205 ? -24.719 -17.672 -6.715 1 95.69 205 PHE A N 1
ATOM 1688 C CA . PHE A 1 205 ? -26.172 -17.484 -6.656 1 95.69 205 PHE A CA 1
ATOM 1689 C C . PHE A 1 205 ? -26.625 -17.312 -5.215 1 95.69 205 PHE A C 1
ATOM 1691 O O . PHE A 1 205 ? -27.812 -17.078 -4.961 1 95.69 205 PHE A O 1
ATOM 1698 N N . THR A 1 206 ? -25.766 -17.438 -4.328 1 91.5 206 THR A N 1
ATOM 1699 C CA . THR A 1 206 ? -26.094 -17.234 -2.924 1 91.5 206 THR A CA 1
ATOM 1700 C C . THR A 1 206 ? -25.953 -15.773 -2.533 1 91.5 206 THR A C 1
ATOM 1702 O O . THR A 1 206 ? -26.375 -15.367 -1.445 1 91.5 206 THR A O 1
ATOM 1705 N N . ARG A 1 207 ? -25.375 -14.961 -3.359 1 85.12 207 ARG A N 1
ATOM 1706 C CA . ARG A 1 207 ? -25.156 -13.539 -3.094 1 85.12 207 ARG A CA 1
ATOM 1707 C C . ARG A 1 207 ? -25.438 -12.695 -4.336 1 85.12 207 ARG A C 1
ATOM 1709 O O . ARG A 1 207 ? -24.781 -12.859 -5.363 1 85.12 207 ARG A O 1
ATOM 1716 N N . PHE A 1 208 ? -26.469 -11.898 -4.309 1 88.06 208 PHE A N 1
ATOM 1717 C CA . PHE A 1 208 ? -26.797 -11 -5.41 1 88.06 208 PHE A CA 1
ATOM 1718 C C . PHE A 1 208 ? -26.609 -9.547 -5 1 88.06 208 PHE A C 1
ATOM 1720 O O . PHE A 1 208 ? -26.922 -9.164 -3.867 1 88.06 208 PHE A O 1
ATOM 1727 N N . PRO A 1 209 ? -26.031 -8.836 -5.945 1 82.25 209 PRO A N 1
ATOM 1728 C CA . PRO A 1 209 ? -26.078 -7.395 -5.664 1 82.25 209 PRO A CA 1
ATOM 1729 C C . PRO A 1 209 ? -27.516 -6.852 -5.633 1 82.25 209 PRO A C 1
ATOM 1731 O O . PRO A 1 209 ? -28.406 -7.402 -6.289 1 82.25 209 PRO A O 1
ATOM 1734 N N . ALA A 1 210 ? -27.656 -5.727 -4.883 1 78.88 210 ALA A N 1
ATOM 1735 C CA . ALA A 1 210 ? -28.984 -5.129 -4.691 1 78.88 210 ALA A CA 1
ATOM 1736 C C . ALA A 1 210 ? -29.531 -4.574 -6.004 1 78.88 210 ALA A C 1
ATOM 1738 O O . ALA A 1 210 ? -30.75 -4.449 -6.172 1 78.88 210 ALA A O 1
ATOM 1739 N N . SER A 1 211 ? -28.672 -4.34 -6.918 1 82.44 211 SER A N 1
ATOM 1740 C CA . SER A 1 211 ? -29.062 -3.73 -8.188 1 82.44 211 SER A CA 1
ATOM 1741 C C . SER A 1 211 ? -29.812 -4.719 -9.07 1 82.44 211 SER A C 1
ATOM 1743 O O . SER A 1 211 ? -30.469 -4.32 -10.031 1 82.44 211 SER A O 1
ATOM 1745 N N . ILE A 1 212 ? -29.766 -6.09 -8.789 1 91.88 212 ILE A N 1
ATOM 1746 C CA . ILE A 1 212 ? -30.484 -7.102 -9.547 1 91.88 212 ILE A CA 1
ATOM 1747 C C . ILE A 1 212 ? -31.844 -7.363 -8.891 1 91.88 212 ILE A C 1
ATOM 1749 O O . ILE A 1 212 ? -31.906 -7.797 -7.742 1 91.88 212 ILE A O 1
ATOM 1753 N N . PRO A 1 213 ? -32.906 -7.074 -9.602 1 93.88 213 PRO A N 1
ATOM 1754 C CA . PRO A 1 213 ? -34.25 -7.238 -9.023 1 93.88 213 PRO A CA 1
ATOM 1755 C C . PRO A 1 213 ? -34.5 -8.656 -8.508 1 93.88 213 PRO A C 1
ATOM 1757 O O . PRO A 1 213 ? -33.969 -9.617 -9.055 1 93.88 213 PRO A O 1
ATOM 1760 N N . ALA A 1 214 ? -35.406 -8.812 -7.613 1 94.62 214 ALA A N 1
ATOM 1761 C CA . ALA A 1 214 ? -35.719 -10.078 -6.953 1 94.62 214 ALA A CA 1
ATOM 1762 C C . ALA A 1 214 ? -36.219 -11.117 -7.957 1 94.62 214 ALA A C 1
ATOM 1764 O O . ALA A 1 214 ? -35.875 -12.305 -7.848 1 94.62 214 ALA A O 1
ATOM 1765 N N . SER A 1 215 ? -36.969 -10.656 -8.906 1 96.25 215 SER A N 1
ATOM 1766 C CA . SER A 1 215 ? -37.5 -11.578 -9.914 1 96.25 215 SER A CA 1
ATOM 1767 C C . SER A 1 215 ? -36.344 -12.164 -10.75 1 96.25 215 SER A C 1
ATOM 1769 O O . SER A 1 215 ? -36.375 -13.359 -11.055 1 96.25 215 SER A O 1
ATOM 1771 N N . GLU A 1 216 ? -35.406 -11.367 -11.086 1 96.62 216 GLU A N 1
ATOM 1772 C CA . GLU A 1 216 ? -34.219 -11.836 -11.844 1 96.62 216 GLU A CA 1
ATOM 1773 C C . GLU A 1 216 ? -33.344 -12.742 -10.992 1 96.62 216 GLU A C 1
ATOM 1775 O O . GLU A 1 216 ? -32.781 -13.711 -11.492 1 96.62 216 GLU A O 1
ATOM 1780 N N . GLN A 1 217 ? -33.281 -12.43 -9.727 1 97 217 GLN A N 1
ATOM 1781 C CA . GLN A 1 217 ? -32.531 -13.289 -8.828 1 97 217 GLN A CA 1
ATOM 1782 C C . GLN A 1 217 ? -33.094 -14.695 -8.773 1 97 217 GLN A C 1
ATOM 1784 O O . GLN A 1 217 ? -32.375 -15.68 -8.836 1 97 217 GLN A O 1
ATOM 1789 N N . GLN A 1 218 ? -34.406 -14.711 -8.68 1 96.94 218 GLN A N 1
ATOM 1790 C CA . GLN A 1 218 ? -35.062 -16 -8.633 1 96.94 218 GLN A CA 1
ATOM 1791 C C . GLN A 1 218 ? -34.875 -16.781 -9.93 1 96.94 218 GLN A C 1
ATOM 1793 O O . GLN A 1 218 ? -34.625 -17.984 -9.906 1 96.94 218 GLN A O 1
ATOM 1798 N N . ARG A 1 219 ? -34.969 -16.094 -11.023 1 97.81 219 ARG A N 1
ATOM 1799 C CA . ARG A 1 219 ? -34.781 -16.719 -12.328 1 97.81 219 ARG A CA 1
ATOM 1800 C C . ARG A 1 219 ? -33.375 -17.281 -12.469 1 97.81 219 ARG A C 1
ATOM 1802 O O . ARG A 1 219 ? -33.188 -18.422 -12.898 1 97.81 219 ARG A O 1
ATOM 1809 N N . LEU A 1 220 ? -32.406 -16.531 -12.148 1 98.12 220 LEU A N 1
ATOM 1810 C CA . LEU A 1 220 ? -31 -16.906 -12.266 1 98.12 220 LEU A CA 1
ATOM 1811 C C . LEU A 1 220 ? -30.656 -18.047 -11.312 1 98.12 220 LEU A C 1
ATOM 1813 O O . LEU A 1 220 ? -29.938 -18.969 -11.688 1 98.12 220 LEU A O 1
ATOM 1817 N N . SER A 1 221 ? -31.203 -17.953 -10.078 1 97.88 221 SER A N 1
ATOM 1818 C CA . SER A 1 221 ? -30.969 -19.016 -9.102 1 97.88 221 SER A CA 1
ATOM 1819 C C . SER A 1 221 ? -31.547 -20.344 -9.586 1 97.88 221 SER A C 1
ATOM 1821 O O . SER A 1 221 ? -30.906 -21.391 -9.453 1 97.88 221 SER A O 1
ATOM 1823 N N . ALA A 1 222 ? -32.719 -20.266 -10.125 1 98 222 ALA A N 1
ATOM 1824 C CA . ALA A 1 222 ? -33.375 -21.469 -10.641 1 98 222 ALA A CA 1
ATOM 1825 C C . ALA A 1 222 ? -32.594 -22.031 -11.828 1 98 222 ALA A C 1
ATOM 1827 O O . ALA A 1 222 ? -32.438 -23.25 -11.945 1 98 222 ALA A O 1
ATOM 1828 N N . ALA A 1 223 ? -32.156 -21.203 -12.703 1 98.19 223 ALA A N 1
ATOM 1829 C CA . ALA A 1 223 ? -31.406 -21.625 -13.867 1 98.19 223 ALA A CA 1
ATOM 1830 C C . ALA A 1 223 ? -30.062 -22.219 -13.453 1 98.19 223 ALA A C 1
ATOM 1832 O O . ALA A 1 223 ? -29.625 -23.234 -14.016 1 98.19 223 ALA A O 1
ATOM 1833 N N . GLY A 1 224 ? -29.391 -21.625 -12.492 1 98.19 224 GLY A N 1
ATOM 1834 C CA . GLY A 1 224 ? -28.156 -22.172 -11.961 1 98.19 224 GLY A CA 1
ATOM 1835 C C . GLY A 1 224 ? -28.344 -23.531 -11.312 1 98.19 224 GLY A C 1
ATOM 1836 O O . GLY A 1 224 ? -27.547 -24.453 -11.555 1 98.19 224 GLY A O 1
ATOM 1837 N N . HIS A 1 225 ? -29.391 -23.578 -10.547 1 98.12 225 HIS A N 1
ATOM 1838 C CA . HIS A 1 225 ? -29.75 -24.844 -9.93 1 98.12 225 HIS A CA 1
ATOM 1839 C C . HIS A 1 225 ? -29.922 -25.938 -10.977 1 98.12 225 HIS A C 1
ATOM 1841 O O . HIS A 1 225 ? -29.375 -27.031 -10.836 1 98.12 225 HIS A O 1
ATOM 1847 N N . ALA A 1 226 ? -30.609 -25.641 -11.969 1 98.38 226 ALA A N 1
ATOM 1848 C CA . ALA A 1 226 ? -30.906 -26.609 -13.031 1 98.38 226 ALA A CA 1
ATOM 1849 C C . ALA A 1 226 ? -29.625 -27 -13.781 1 98.38 226 ALA A C 1
ATOM 1851 O O . ALA A 1 226 ? -29.438 -28.172 -14.102 1 98.38 226 ALA A O 1
ATOM 1852 N N . ALA A 1 227 ? -28.797 -26.062 -14.117 1 98.31 227 ALA A N 1
ATOM 1853 C CA . ALA A 1 227 ? -27.547 -26.312 -14.836 1 98.31 227 ALA A CA 1
ATOM 1854 C C . ALA A 1 227 ? -26.641 -27.234 -14.031 1 98.31 227 ALA A C 1
ATOM 1856 O O . ALA A 1 227 ? -25.984 -28.125 -14.594 1 98.31 227 ALA A O 1
ATOM 1857 N N . ILE A 1 228 ? -26.594 -27.047 -12.742 1 98.5 228 ILE A N 1
ATOM 1858 C CA . ILE A 1 228 ? -25.766 -27.875 -11.875 1 98.5 228 ILE A CA 1
ATOM 1859 C C . ILE A 1 228 ? -26.359 -29.281 -11.766 1 98.5 228 ILE A C 1
ATOM 1861 O O . ILE A 1 228 ? -25.656 -30.281 -11.914 1 98.5 228 ILE A O 1
ATOM 1865 N N . ALA A 1 229 ? -27.656 -29.328 -11.609 1 98.06 229 ALA A N 1
ATOM 1866 C CA . ALA A 1 229 ? -28.359 -30.594 -11.422 1 98.06 229 ALA A CA 1
ATOM 1867 C C . ALA A 1 229 ? -28.281 -31.453 -12.688 1 98.06 229 ALA A C 1
ATOM 1869 O O . ALA A 1 229 ? -28.125 -32.688 -12.617 1 98.06 229 ALA A O 1
ATOM 1870 N N . ARG A 1 230 ? -28.312 -30.844 -13.82 1 96.69 230 ARG A N 1
ATOM 1871 C CA . ARG A 1 230 ? -28.438 -31.594 -15.07 1 96.69 230 ARG A CA 1
ATOM 1872 C C . ARG A 1 230 ? -27.078 -31.703 -15.773 1 96.69 230 ARG A C 1
ATOM 1874 O O . ARG A 1 230 ? -26.891 -32.594 -16.609 1 96.69 230 ARG A O 1
ATOM 1881 N N . GLY A 1 231 ? -26.266 -30.844 -15.508 1 95.88 231 GLY A N 1
ATOM 1882 C CA . GLY A 1 231 ? -25.016 -30.797 -16.234 1 95.88 231 GLY A CA 1
ATOM 1883 C C . GLY A 1 231 ? -23.812 -31.141 -15.383 1 95.88 231 GLY A C 1
ATOM 1884 O O . GLY A 1 231 ? -23.156 -32.156 -15.609 1 95.88 231 GLY A O 1
ATOM 1885 N N . VAL A 1 232 ? -23.562 -30.406 -14.289 1 97.94 232 VAL A N 1
ATOM 1886 C CA . VAL A 1 232 ? -22.328 -30.484 -13.5 1 97.94 232 VAL A CA 1
ATOM 1887 C C . VAL A 1 232 ? -22.297 -31.781 -12.703 1 97.94 232 VAL A C 1
ATOM 1889 O O . VAL A 1 232 ? -21.344 -32.562 -12.805 1 97.94 232 VAL A O 1
ATOM 1892 N N . LEU A 1 233 ? -23.359 -32.094 -11.977 1 98 233 LEU A N 1
ATOM 1893 C CA . LEU A 1 233 ? -23.359 -33.219 -11.062 1 98 233 LEU A CA 1
ATOM 1894 C C . LEU A 1 233 ? -23.25 -34.531 -11.828 1 98 233 LEU A C 1
ATOM 1896 O O . LEU A 1 233 ? -22.422 -35.375 -11.5 1 98 233 LEU A O 1
ATOM 1900 N N . PRO A 1 234 ? -24.016 -34.719 -12.891 1 98.06 234 PRO A N 1
ATOM 1901 C CA . PRO A 1 234 ? -23.844 -35.938 -13.664 1 98.06 234 PRO A CA 1
ATOM 1902 C C . PRO A 1 234 ? -22.453 -36.062 -14.273 1 98.06 234 PRO A C 1
ATOM 1904 O O . PRO A 1 234 ? -21.906 -37.156 -14.352 1 98.06 234 PRO A O 1
ATOM 1907 N N . ALA A 1 235 ? -21.922 -35 -14.734 1 98.19 235 ALA A N 1
ATOM 1908 C CA . ALA A 1 235 ? -20.578 -35 -15.32 1 98.19 235 ALA A CA 1
ATOM 1909 C C . ALA A 1 235 ? -19.531 -35.438 -14.289 1 98.19 235 ALA A C 1
ATOM 1911 O O . ALA A 1 235 ? -18.656 -36.25 -14.578 1 98.19 235 ALA A O 1
ATOM 1912 N N . LEU A 1 236 ? -19.594 -34.875 -13.078 1 97.62 236 LEU A N 1
ATOM 1913 C CA . LEU A 1 236 ? -18.688 -35.25 -12.008 1 97.62 236 LEU A CA 1
ATOM 1914 C C . LEU A 1 236 ? -18.859 -36.719 -11.625 1 97.62 236 LEU A C 1
ATOM 1916 O O . LEU A 1 236 ? -17.891 -37.406 -11.305 1 97.62 236 LEU A O 1
ATOM 1920 N N . THR A 1 237 ? -20.094 -37.156 -11.648 1 97.94 237 THR A N 1
ATOM 1921 C CA . THR A 1 237 ? -20.375 -38.562 -11.367 1 97.94 237 THR A CA 1
ATOM 1922 C C . THR A 1 237 ? -19.703 -39.469 -12.406 1 97.94 237 THR A C 1
ATOM 1924 O O . THR A 1 237 ? -19.078 -40.469 -12.055 1 97.94 237 THR A O 1
ATOM 1927 N N . ARG A 1 238 ? -19.812 -39.125 -13.648 1 97.88 238 ARG A N 1
ATOM 1928 C CA . ARG A 1 238 ? -19.172 -39.875 -14.711 1 97.88 238 ARG A CA 1
ATOM 1929 C C . ARG A 1 238 ? -17.656 -39.906 -14.547 1 97.88 238 ARG A C 1
ATOM 1931 O O . ARG A 1 238 ? -17.031 -40.938 -14.742 1 97.88 238 ARG A O 1
ATOM 1938 N N . PHE A 1 239 ? -17.156 -38.844 -14.242 1 97.69 239 PHE A N 1
ATOM 1939 C CA . PHE A 1 239 ? -15.711 -38.75 -14.047 1 97.69 239 PHE A CA 1
ATOM 1940 C C . PHE A 1 239 ? -15.281 -39.625 -12.867 1 97.69 239 PHE A C 1
ATOM 1942 O O . PHE A 1 239 ? -14.281 -40.344 -12.945 1 97.69 239 PHE A O 1
ATOM 1949 N N . HIS A 1 240 ? -16.031 -39.469 -11.773 1 97.88 240 HIS A N 1
ATOM 1950 C CA . HIS A 1 240 ? -15.766 -40.312 -10.602 1 97.88 240 HIS A CA 1
ATOM 1951 C C . HIS A 1 240 ? -15.789 -41.781 -10.961 1 97.88 240 HIS A C 1
ATOM 1953 O O . HIS A 1 240 ? -14.906 -42.531 -10.555 1 97.88 240 HIS A O 1
ATOM 1959 N N . GLN A 1 241 ? -16.75 -42.156 -11.688 1 98.19 241 GLN A N 1
ATOM 1960 C CA . GLN A 1 241 ? -16.891 -43.531 -12.109 1 98.19 241 GLN A CA 1
ATOM 1961 C C . GLN A 1 241 ? -15.727 -43.969 -12.992 1 98.19 241 GLN A C 1
ATOM 1963 O O . GLN A 1 241 ? -15.156 -45.062 -12.805 1 98.19 241 GLN A O 1
ATOM 1968 N N . PHE A 1 242 ? -15.406 -43.219 -13.93 1 97.81 242 PHE A N 1
ATOM 1969 C CA . PHE A 1 242 ? -14.273 -43.5 -14.797 1 97.81 242 PHE A CA 1
ATOM 1970 C C . PHE A 1 242 ? -12.992 -43.688 -13.984 1 97.81 242 PHE A C 1
ATOM 1972 O O . PHE A 1 242 ? -12.25 -44.656 -14.188 1 97.81 242 PHE A O 1
ATOM 1979 N N . LEU A 1 243 ? -12.742 -42.75 -13.055 1 97.31 243 LEU A N 1
ATOM 1980 C CA . LEU A 1 243 ? -11.539 -42.75 -12.234 1 97.31 243 LEU A CA 1
ATOM 1981 C C . LEU A 1 243 ? -11.453 -44.062 -11.422 1 97.31 243 LEU A C 1
ATOM 1983 O O . LEU A 1 243 ? -10.406 -44.688 -11.383 1 97.31 243 LEU A O 1
ATOM 1987 N N . THR A 1 244 ? -12.57 -44.438 -10.82 1 97.81 244 THR A N 1
ATOM 1988 C CA . THR A 1 244 ? -12.547 -45.531 -9.844 1 97.81 244 THR A CA 1
ATOM 1989 C C . THR A 1 244 ? -12.633 -46.875 -10.531 1 97.81 244 THR A C 1
ATOM 1991 O O . THR A 1 244 ? -12.078 -47.875 -10.047 1 97.81 244 THR A O 1
ATOM 1994 N N . SER A 1 245 ? -13.25 -46.906 -11.68 1 97.94 245 SER A N 1
ATOM 1995 C CA . SER A 1 245 ? -13.516 -48.188 -12.305 1 97.94 245 SER A CA 1
ATOM 1996 C C . SER A 1 245 ? -12.492 -48.5 -13.383 1 97.94 245 SER A C 1
ATOM 1998 O O . SER A 1 245 ? -12.219 -49.688 -13.672 1 97.94 245 SER A O 1
ATOM 2000 N N . GLU A 1 246 ? -11.953 -47.531 -13.969 1 97.62 246 GLU A N 1
ATOM 2001 C CA . GLU A 1 246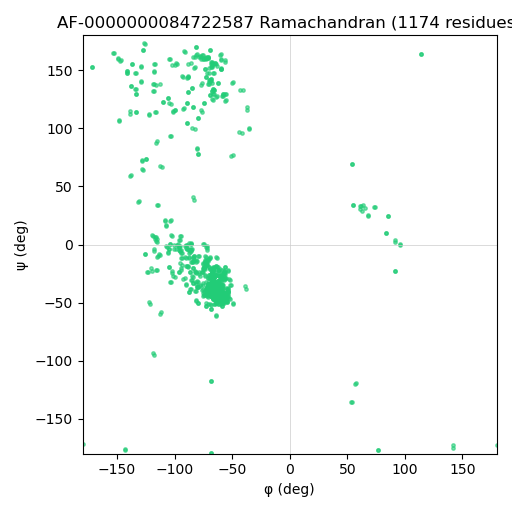 ? -11.102 -47.75 -15.133 1 97.62 246 GLU A CA 1
ATOM 2002 C C . GLU A 1 246 ? -9.695 -47.219 -14.914 1 97.62 246 GLU A C 1
ATOM 2004 O O . GLU A 1 246 ? -8.711 -47.938 -15.102 1 97.62 246 GLU A O 1
ATOM 2009 N N . TYR A 1 247 ? -9.562 -46.062 -14.516 1 97.75 247 TYR A N 1
ATOM 2010 C CA . TYR A 1 247 ? -8.297 -45.344 -14.562 1 97.75 247 TYR A CA 1
ATOM 2011 C C . TYR A 1 247 ? -7.391 -45.75 -13.406 1 97.75 247 TYR A C 1
ATOM 2013 O O . TYR A 1 247 ? -6.234 -46.125 -13.609 1 97.75 247 TYR A O 1
ATOM 2021 N N . LEU A 1 248 ? -7.953 -45.719 -12.172 1 97.31 248 LEU A N 1
ATOM 2022 C CA . LEU A 1 248 ? -7.172 -46.031 -10.984 1 97.31 248 LEU A CA 1
ATOM 2023 C C . LEU A 1 248 ? -6.656 -47.469 -11.023 1 97.31 248 LEU A C 1
ATOM 2025 O O . LEU A 1 248 ? -5.492 -47.719 -10.711 1 97.31 248 LEU A O 1
ATOM 2029 N N . PRO A 1 249 ? -7.48 -48.406 -11.438 1 97.19 249 PRO A N 1
ATOM 2030 C CA . PRO A 1 249 ? -6.98 -49.781 -11.508 1 97.19 249 PRO A CA 1
ATOM 2031 C C . PRO A 1 249 ? -5.816 -49.969 -12.477 1 97.19 249 PRO A C 1
ATOM 2033 O O . PRO A 1 249 ? -4.996 -50.875 -12.328 1 97.19 249 PRO A O 1
ATOM 2036 N N . ALA A 1 250 ? -5.711 -49.094 -13.422 1 96.88 250 ALA A N 1
ATOM 2037 C CA . ALA A 1 250 ? -4.664 -49.188 -14.445 1 96.88 250 ALA A CA 1
ATOM 2038 C C . ALA A 1 250 ? -3.451 -48.344 -14.055 1 96.88 250 ALA A C 1
ATOM 2040 O O . ALA A 1 250 ? -2.404 -48.406 -14.703 1 96.88 250 ALA A O 1
ATOM 2041 N N . ALA A 1 251 ? -3.498 -47.562 -13.008 1 96 251 ALA A N 1
ATOM 2042 C CA . ALA A 1 251 ? -2.465 -46.594 -12.641 1 96 251 ALA A CA 1
ATOM 2043 C C . ALA A 1 251 ? -1.208 -47.312 -12.141 1 96 251 ALA A C 1
ATOM 2045 O O . ALA A 1 251 ? -1.295 -48.312 -11.414 1 96 251 ALA A O 1
ATOM 2046 N N . PRO A 1 252 ? -0.055 -46.844 -12.547 1 94.62 252 PRO A N 1
ATOM 2047 C CA . PRO A 1 252 ? 1.201 -47.469 -12.102 1 94.62 252 PRO A CA 1
ATOM 2048 C C . PRO A 1 252 ? 1.522 -47.156 -10.641 1 94.62 252 PRO A C 1
ATOM 2050 O O . PRO A 1 252 ? 1.093 -46.125 -10.117 1 94.62 252 PRO A O 1
ATOM 2053 N N . GLU A 1 253 ? 2.395 -48 -10.031 1 91.81 253 GLU A N 1
ATOM 2054 C CA . GLU A 1 253 ? 2.834 -47.812 -8.648 1 91.81 253 GLU A CA 1
ATOM 2055 C C . GLU A 1 253 ? 4.109 -46.969 -8.586 1 91.81 253 GLU A C 1
ATOM 2057 O O . GLU A 1 253 ? 4.324 -46.219 -7.621 1 91.81 253 GLU A O 1
ATOM 2062 N N . GLN A 1 254 ? 4.844 -47.062 -9.578 1 88.69 254 GLN A N 1
ATOM 2063 C CA . GLN A 1 254 ? 6.109 -46.344 -9.602 1 88.69 254 GLN A CA 1
ATOM 2064 C C . GLN A 1 254 ? 5.879 -44.844 -9.758 1 88.69 254 GLN A C 1
ATOM 2066 O O . GLN A 1 254 ? 4.938 -44.438 -10.43 1 88.69 254 GLN A O 1
ATOM 2071 N N . VAL A 1 255 ? 6.66 -43.844 -9.227 1 89.81 255 VAL A N 1
ATOM 2072 C CA . VAL A 1 255 ? 6.293 -42.406 -9.109 1 89.81 255 VAL A CA 1
ATOM 2073 C C . VAL A 1 255 ? 7.207 -41.562 -9.992 1 89.81 255 VAL A C 1
ATOM 2075 O O . VAL A 1 255 ? 6.879 -40.438 -10.32 1 89.81 255 VAL A O 1
ATOM 2078 N N . GLY A 1 256 ? 8.281 -42.062 -10.57 1 92.81 256 GLY A N 1
ATOM 2079 C CA . GLY A 1 256 ? 9.25 -41.219 -11.273 1 92.81 256 GLY A CA 1
ATOM 2080 C C . GLY A 1 256 ? 8.969 -41.125 -12.766 1 92.81 256 GLY A C 1
ATOM 2081 O O . GLY A 1 256 ? 8.5 -42.094 -13.375 1 92.81 256 GLY A O 1
ATOM 2082 N N . ALA A 1 257 ? 9.242 -39.938 -13.359 1 94.19 257 ALA A N 1
ATOM 2083 C CA . ALA A 1 257 ? 9.055 -39.719 -14.789 1 94.19 257 ALA A CA 1
ATOM 2084 C C . ALA A 1 257 ? 9.891 -40.688 -15.609 1 94.19 257 ALA A C 1
ATOM 2086 O O . ALA A 1 257 ? 9.539 -41 -16.75 1 94.19 257 ALA A O 1
ATOM 2087 N N . TRP A 1 258 ? 10.977 -41.156 -15 1 91.25 258 TRP A N 1
ATOM 2088 C CA . TRP A 1 258 ? 11.891 -42.062 -15.688 1 91.25 258 TRP A CA 1
ATOM 2089 C C . TRP A 1 258 ? 11.156 -43.281 -16.188 1 91.25 258 TRP A C 1
ATOM 2091 O O . TRP A 1 258 ? 11.594 -43.938 -17.141 1 91.25 258 TRP A O 1
ATOM 2101 N N . GLN A 1 259 ? 10.055 -43.625 -15.609 1 90.75 259 GLN A N 1
ATOM 2102 C CA . GLN A 1 259 ? 9.359 -44.875 -15.961 1 90.75 259 GLN A CA 1
ATOM 2103 C C . GLN A 1 259 ? 8.43 -44.656 -17.156 1 90.75 259 GLN A C 1
ATOM 2105 O O . GLN A 1 259 ? 7.902 -45.625 -17.719 1 90.75 259 GLN A O 1
ATOM 2110 N N . LEU A 1 260 ? 8.148 -43.375 -17.484 1 92.62 260 LEU A N 1
ATOM 2111 C CA . LEU A 1 260 ? 7.246 -43.062 -18.578 1 92.62 260 LEU A CA 1
ATOM 2112 C C . LEU A 1 260 ? 7.938 -43.25 -19.922 1 92.62 260 LEU A C 1
ATOM 2114 O O . LEU A 1 260 ? 9.164 -43.281 -20 1 92.62 260 LEU A O 1
ATOM 2118 N N . PRO A 1 261 ? 7.066 -43.375 -20.984 1 90.88 261 PRO A N 1
ATOM 2119 C CA . PRO A 1 261 ? 7.68 -43.344 -22.312 1 90.88 261 PRO A CA 1
ATOM 2120 C C . PRO A 1 261 ? 8.5 -42.094 -22.562 1 90.88 261 PRO A C 1
ATOM 2122 O O . PRO A 1 261 ? 8.031 -40.969 -22.297 1 90.88 261 PRO A O 1
ATOM 2125 N N . GLU A 1 262 ? 9.711 -42.125 -22.891 1 93.19 262 GLU A N 1
ATOM 2126 C CA . GLU A 1 262 ? 10.656 -41.031 -23.109 1 93.19 262 GLU A CA 1
ATOM 2127 C C . GLU A 1 262 ? 10.852 -40.219 -21.828 1 93.19 262 GLU A C 1
ATOM 2129 O O . GLU A 1 262 ? 10.969 -39 -21.875 1 93.19 262 GLU A O 1
ATOM 2134 N N . GLY A 1 263 ? 10.766 -40.906 -20.766 1 94 263 GLY A N 1
ATOM 2135 C CA . GLY A 1 263 ? 10.781 -40.281 -19.453 1 94 263 GLY A CA 1
ATOM 2136 C C . GLY A 1 263 ? 11.984 -39.375 -19.234 1 94 263 GLY A C 1
ATOM 2137 O O . GLY A 1 263 ? 11.852 -38.312 -18.641 1 94 263 GLY A O 1
ATOM 2138 N N . GLN A 1 264 ? 13.148 -39.75 -19.672 1 94 264 GLN A N 1
ATOM 2139 C CA . GLN A 1 264 ? 14.352 -38.938 -19.516 1 94 264 GLN A CA 1
ATOM 2140 C C . GLN A 1 264 ? 14.234 -37.656 -20.312 1 94 264 GLN A C 1
ATOM 2142 O O . GLN A 1 264 ? 14.594 -36.562 -19.812 1 94 264 GLN A O 1
ATOM 2147 N N . ALA A 1 265 ? 13.75 -37.781 -21.484 1 95.31 265 ALA A N 1
ATOM 2148 C CA . ALA A 1 265 ? 13.555 -36.594 -22.328 1 95.31 265 ALA A CA 1
ATOM 2149 C C . ALA A 1 265 ? 12.492 -35.688 -21.75 1 95.31 265 ALA A C 1
ATOM 2151 O O . ALA A 1 265 ? 12.641 -34.469 -21.781 1 95.31 265 ALA A O 1
ATOM 2152 N N . LEU A 1 266 ? 11.484 -36.312 -21.219 1 96.5 266 LEU A N 1
ATOM 2153 C CA . LEU A 1 266 ? 10.383 -35.562 -20.625 1 96.5 266 LEU A CA 1
ATOM 2154 C C . LEU A 1 266 ? 10.867 -34.75 -19.422 1 96.5 266 LEU A C 1
ATOM 2156 O O . LEU A 1 266 ? 10.609 -33.562 -19.328 1 96.5 266 LEU A O 1
ATOM 2160 N N . TYR A 1 267 ? 11.562 -35.438 -18.547 1 97.56 267 TYR A N 1
ATOM 2161 C CA . TYR A 1 267 ? 12.039 -34.75 -17.344 1 97.56 267 TYR A CA 1
ATOM 2162 C C . TYR A 1 267 ? 13.07 -33.688 -17.688 1 97.56 267 TYR A C 1
ATOM 2164 O O . TYR A 1 267 ? 13.094 -32.625 -17.094 1 97.56 267 TYR A O 1
ATOM 2172 N N . GLY A 1 268 ? 13.945 -33.969 -18.594 1 97 268 GLY A N 1
ATOM 2173 C CA . GLY A 1 268 ? 14.891 -32.969 -19.062 1 97 268 GLY A CA 1
ATOM 2174 C C . GLY A 1 268 ? 14.219 -31.734 -19.609 1 97 268 GLY A C 1
ATOM 2175 O O . GLY A 1 268 ? 14.664 -30.609 -19.344 1 97 268 GLY A O 1
ATOM 2176 N N . PHE A 1 269 ? 13.188 -31.938 -20.375 1 96.75 269 PHE A N 1
ATOM 2177 C CA . PHE A 1 269 ? 12.414 -30.828 -20.938 1 96.75 269 PHE A CA 1
ATOM 2178 C C . PHE A 1 269 ? 11.836 -29.969 -19.828 1 96.75 269 PHE A C 1
ATOM 2180 O O . PHE A 1 269 ? 11.969 -28.734 -19.859 1 96.75 269 PHE A O 1
ATOM 2187 N N . PHE A 1 270 ? 11.234 -30.609 -18.828 1 97.25 270 PHE A N 1
ATOM 2188 C CA . PHE A 1 270 ? 10.586 -29.859 -17.766 1 97.25 270 PHE A CA 1
ATOM 2189 C C . PHE A 1 270 ? 11.609 -29.141 -16.906 1 97.25 270 PHE A C 1
ATOM 2191 O O . PHE A 1 270 ? 11.383 -28 -16.484 1 97.25 270 PHE A O 1
ATOM 2198 N N . ALA A 1 271 ? 12.727 -29.766 -16.625 1 97.88 271 ALA A N 1
ATOM 2199 C CA . ALA A 1 271 ? 13.789 -29.094 -15.883 1 97.88 271 ALA A CA 1
ATOM 2200 C C . ALA A 1 271 ? 14.234 -27.828 -16.594 1 97.88 271 ALA A C 1
ATOM 2202 O O . ALA A 1 271 ? 14.383 -26.766 -15.961 1 97.88 271 ALA A O 1
ATOM 2203 N N . ARG A 1 272 ? 14.367 -27.922 -17.922 1 97.25 272 ARG A N 1
ATOM 2204 C CA . ARG A 1 272 ? 14.781 -26.766 -18.719 1 97.25 272 ARG A CA 1
ATOM 2205 C C . ARG A 1 272 ? 13.68 -25.719 -18.766 1 97.25 272 ARG A C 1
ATOM 2207 O O . ARG A 1 272 ? 13.945 -24.531 -18.594 1 97.25 272 ARG A O 1
ATOM 2214 N N . LYS A 1 273 ? 12.5 -26.141 -18.953 1 96.38 273 LYS A N 1
ATOM 2215 C CA . LYS A 1 273 ? 11.359 -25.234 -19.078 1 96.38 273 LYS A CA 1
ATOM 2216 C C . LYS A 1 273 ? 11.156 -24.422 -17.812 1 96.38 273 LYS A C 1
ATOM 2218 O O . LYS A 1 273 ? 11.031 -23.188 -17.859 1 96.38 273 LYS A O 1
ATOM 2223 N N . TYR A 1 274 ? 11.219 -25.078 -16.672 1 97.06 274 TYR A N 1
ATOM 2224 C CA . TYR A 1 274 ? 10.844 -24.406 -15.43 1 97.06 274 TYR A CA 1
ATOM 2225 C C . TYR A 1 274 ? 12.023 -23.641 -14.844 1 97.06 274 TYR A C 1
ATOM 2227 O O . TYR A 1 274 ? 11.844 -22.578 -14.25 1 97.06 274 TYR A O 1
ATOM 2235 N N . THR A 1 275 ? 13.25 -24.062 -15.031 1 97.94 275 THR A N 1
ATOM 2236 C CA . THR A 1 275 ? 14.406 -23.359 -14.492 1 97.94 275 THR A CA 1
ATOM 2237 C C . THR A 1 275 ? 14.922 -22.312 -15.477 1 97.94 275 THR A C 1
ATOM 2239 O O . THR A 1 275 ? 15.688 -21.422 -15.102 1 97.94 275 THR A O 1
ATOM 2242 N N . THR A 1 276 ? 14.523 -22.484 -16.719 1 97.44 276 THR A N 1
ATOM 2243 C CA . THR A 1 276 ? 14.977 -21.641 -17.828 1 97.44 276 THR A CA 1
ATOM 2244 C C . THR A 1 276 ? 16.5 -21.625 -17.906 1 97.44 276 THR A C 1
ATOM 2246 O O . THR A 1 276 ? 17.109 -20.594 -18.172 1 97.44 276 THR A O 1
ATOM 2249 N N . THR A 1 277 ? 17.062 -22.797 -17.547 1 96.69 277 THR A N 1
ATOM 2250 C CA . THR A 1 277 ? 18.5 -23 -17.641 1 96.69 277 THR A CA 1
ATOM 2251 C C . THR A 1 277 ? 18.797 -24.25 -18.453 1 96.69 277 THR A C 1
ATOM 2253 O O . THR A 1 277 ? 17.891 -25 -18.844 1 96.69 277 THR A O 1
ATOM 2256 N N . ASN A 1 278 ? 20.109 -24.391 -18.688 1 95 278 ASN A N 1
ATOM 2257 C CA . ASN A 1 278 ? 20.547 -25.594 -19.375 1 95 278 ASN A CA 1
ATOM 2258 C C . ASN A 1 278 ? 21.188 -26.594 -18.406 1 95 278 ASN A C 1
ATOM 2260 O O . ASN A 1 278 ? 21.938 -27.484 -18.812 1 95 278 ASN A O 1
ATOM 2264 N N . LEU A 1 279 ? 20.875 -26.422 -17.156 1 96.81 279 LEU A N 1
ATOM 2265 C CA . LEU A 1 279 ? 21.391 -27.359 -16.172 1 96.81 279 LEU A CA 1
ATOM 2266 C C . LEU A 1 279 ? 20.781 -28.75 -16.344 1 96.81 279 LEU A C 1
ATOM 2268 O O . LEU A 1 279 ? 19.562 -28.875 -16.531 1 96.81 279 LEU A O 1
ATOM 2272 N N . LEU A 1 280 ? 21.609 -29.703 -16.203 1 96.75 280 LEU A N 1
ATOM 2273 C CA . LEU A 1 280 ? 21.141 -31.078 -16.234 1 96.75 280 LEU A CA 1
ATOM 2274 C C . LEU A 1 280 ? 20.594 -31.5 -14.867 1 96.75 280 LEU A C 1
ATOM 2276 O O . LEU A 1 280 ? 21.016 -30.969 -13.836 1 96.75 280 LEU A O 1
ATOM 2280 N N . PRO A 1 281 ? 19.641 -32.469 -14.844 1 97.25 281 PRO A N 1
ATOM 2281 C CA . PRO A 1 281 ? 19.078 -32.938 -13.578 1 97.25 281 PRO A CA 1
ATOM 2282 C C . PRO A 1 281 ? 20.141 -33.344 -12.562 1 97.25 281 PRO A C 1
ATOM 2284 O O . PRO A 1 281 ? 20.016 -33.062 -11.375 1 97.25 281 PRO A O 1
ATOM 2287 N N . GLU A 1 282 ? 21.25 -33.906 -13.055 1 97 282 GLU A N 1
ATOM 2288 C CA . GLU A 1 282 ? 22.312 -34.312 -12.156 1 97 282 GLU A CA 1
ATOM 2289 C C . GLU A 1 282 ? 23.016 -33.125 -11.523 1 97 282 GLU A C 1
ATOM 2291 O O . GLU A 1 282 ? 23.359 -33.156 -10.336 1 97 282 GLU A O 1
ATOM 2296 N N . GLN A 1 283 ? 23.203 -32.125 -12.266 1 98.31 283 GLN A N 1
ATOM 2297 C CA . GLN A 1 283 ? 23.812 -30.906 -11.758 1 98.31 283 GLN A CA 1
ATOM 2298 C C . GLN A 1 283 ? 22.906 -30.219 -10.742 1 98.31 283 GLN A C 1
ATOM 2300 O O . GLN A 1 283 ? 23.391 -29.688 -9.742 1 98.31 283 GLN A O 1
ATOM 2305 N N . ILE A 1 284 ? 21.609 -30.281 -11 1 98.56 284 ILE A N 1
ATOM 2306 C CA . ILE A 1 284 ? 20.641 -29.688 -10.094 1 98.56 284 ILE A CA 1
ATOM 2307 C C . ILE A 1 284 ? 20.609 -30.453 -8.781 1 98.56 284 ILE A C 1
ATOM 2309 O O . ILE A 1 284 ? 20.516 -29.875 -7.703 1 98.56 284 ILE A O 1
ATOM 2313 N N . HIS A 1 285 ? 20.688 -31.766 -8.898 1 98.38 285 HIS A N 1
ATOM 2314 C CA . HIS A 1 285 ? 20.734 -32.625 -7.711 1 98.38 285 HIS A CA 1
ATOM 2315 C C . HIS A 1 285 ? 21.922 -32.25 -6.824 1 98.38 285 HIS A C 1
ATOM 2317 O O . HIS A 1 285 ? 21.766 -32.094 -5.613 1 98.38 285 HIS A O 1
ATOM 2323 N N . GLU A 1 286 ? 23.078 -32.094 -7.414 1 98.5 286 GLU A N 1
ATOM 2324 C CA . GLU A 1 286 ? 24.297 -31.781 -6.676 1 98.5 286 GLU A CA 1
ATOM 2325 C C . GLU A 1 286 ? 24.203 -30.375 -6.07 1 98.5 286 GLU A C 1
ATOM 2327 O O . GLU A 1 286 ? 24.672 -30.156 -4.949 1 98.5 286 GLU A O 1
ATOM 2332 N N . LEU A 1 287 ? 23.688 -29.516 -6.828 1 98.38 287 LEU A N 1
ATOM 2333 C CA . LEU A 1 287 ? 23.438 -28.172 -6.324 1 98.38 287 LEU A CA 1
ATOM 2334 C C . LEU A 1 287 ? 22.562 -28.203 -5.074 1 98.38 287 LEU A C 1
ATOM 2336 O O . LEU A 1 287 ? 22.828 -27.5 -4.102 1 98.38 287 LEU A O 1
ATOM 2340 N N . GLY A 1 288 ? 21.5 -29.016 -5.086 1 98.62 288 GLY A N 1
ATOM 2341 C CA . GLY A 1 288 ? 20.609 -29.188 -3.939 1 98.62 288 GLY A CA 1
ATOM 2342 C C . GLY A 1 288 ? 21.328 -29.703 -2.709 1 98.62 288 GLY A C 1
ATOM 2343 O O . GLY A 1 288 ? 21.156 -29.172 -1.608 1 98.62 288 GLY A O 1
ATOM 2344 N N . LEU A 1 289 ? 22.188 -30.703 -2.955 1 98.56 289 LEU A N 1
ATOM 2345 C CA . LEU A 1 289 ? 22.938 -31.266 -1.846 1 98.56 289 LEU A CA 1
ATOM 2346 C C . LEU A 1 289 ? 23.875 -30.234 -1.225 1 98.56 289 LEU A C 1
ATOM 2348 O O . LEU A 1 289 ? 24 -30.156 -0 1 98.56 289 LEU A O 1
ATOM 2352 N N . ALA A 1 290 ? 24.484 -29.469 -2.023 1 98.56 290 ALA A N 1
ATOM 2353 C CA . ALA A 1 290 ? 25.391 -28.422 -1.541 1 98.56 290 ALA A CA 1
ATOM 2354 C C . ALA A 1 290 ? 24.641 -27.375 -0.737 1 98.56 290 ALA A C 1
ATOM 2356 O O . ALA A 1 290 ? 25.109 -26.906 0.304 1 98.56 290 ALA A O 1
ATOM 2357 N N . GLU A 1 291 ? 23.484 -26.953 -1.226 1 98.5 291 GLU A N 1
ATOM 2358 C CA . GLU A 1 291 ? 22.672 -25.953 -0.536 1 98.5 291 GLU A CA 1
ATOM 2359 C C . GLU A 1 291 ? 22.141 -26.5 0.793 1 98.5 291 GLU A C 1
ATOM 2361 O O . GLU A 1 291 ? 22.078 -25.766 1.783 1 98.5 291 GLU A O 1
ATOM 2366 N N . VAL A 1 292 ? 21.719 -27.766 0.835 1 98.44 292 VAL A N 1
ATOM 2367 C CA . VAL A 1 292 ? 21.266 -28.375 2.072 1 98.44 292 VAL A CA 1
ATOM 2368 C C . VAL A 1 292 ? 22.359 -28.328 3.125 1 98.44 292 VAL A C 1
ATOM 2370 O O . VAL A 1 292 ? 22.125 -27.953 4.273 1 98.44 292 VAL A O 1
ATOM 2373 N N . GLN A 1 293 ? 23.562 -28.594 2.695 1 98 293 GLN A N 1
ATOM 2374 C CA . GLN A 1 293 ? 24.688 -28.562 3.615 1 98 293 GLN A CA 1
ATOM 2375 C C . GLN A 1 293 ? 24.953 -27.141 4.109 1 98 293 GLN A C 1
ATOM 2377 O O . GLN A 1 293 ? 25.156 -26.922 5.309 1 98 293 GLN A O 1
ATOM 2382 N N . ARG A 1 294 ? 24.953 -26.203 3.24 1 98.06 294 ARG A N 1
ATOM 2383 C CA . ARG A 1 294 ? 25.203 -24.797 3.584 1 98.06 294 ARG A CA 1
ATOM 2384 C C . ARG A 1 294 ? 24.156 -24.297 4.57 1 98.06 294 ARG A C 1
ATOM 2386 O O . ARG A 1 294 ? 24.484 -23.656 5.574 1 98.06 294 ARG A O 1
ATOM 2393 N N . ILE A 1 295 ? 22.922 -24.594 4.328 1 98.19 295 ILE A N 1
ATOM 2394 C CA . ILE A 1 295 ? 21.828 -24.078 5.137 1 98.19 295 ILE A CA 1
ATOM 2395 C C . ILE A 1 295 ? 21.844 -24.734 6.512 1 98.19 295 ILE A C 1
ATOM 2397 O O . ILE A 1 295 ? 21.547 -24.094 7.52 1 98.19 295 ILE A O 1
ATOM 2401 N N . HIS A 1 296 ? 22.234 -26.031 6.566 1 97.38 296 HIS A N 1
ATOM 2402 C CA . HIS A 1 296 ? 22.375 -26.703 7.852 1 97.38 296 HIS A CA 1
ATOM 2403 C C . HIS A 1 296 ? 23.359 -25.969 8.75 1 97.38 296 HIS A C 1
ATOM 2405 O O . HIS A 1 296 ? 23.125 -25.812 9.953 1 97.38 296 HIS A O 1
ATOM 2411 N N . ALA A 1 297 ? 24.438 -25.547 8.172 1 97.75 297 ALA A N 1
ATOM 2412 C CA . ALA A 1 297 ? 25.438 -24.812 8.938 1 97.75 297 ALA A CA 1
ATOM 2413 C C . ALA A 1 297 ? 24.875 -23.5 9.484 1 97.75 297 ALA A C 1
ATOM 2415 O O . ALA A 1 297 ? 25.125 -23.141 10.641 1 97.75 297 ALA A O 1
ATOM 2416 N N . GLU A 1 298 ? 24.109 -22.844 8.703 1 97.5 298 GLU A N 1
ATOM 2417 C CA . GLU A 1 298 ? 23.484 -21.594 9.141 1 97.5 298 GLU A CA 1
ATOM 2418 C C . GLU A 1 298 ? 22.422 -21.844 10.203 1 97.5 298 GLU A C 1
ATOM 2420 O O . GLU A 1 298 ? 22.281 -21.078 11.156 1 97.5 298 GLU A O 1
ATOM 2425 N N . MET A 1 299 ? 21.656 -22.906 10 1 97.75 299 MET A N 1
ATOM 2426 C CA . MET A 1 299 ? 20.641 -23.266 10.984 1 97.75 299 MET A CA 1
ATOM 2427 C C . MET A 1 299 ? 21.281 -23.562 12.336 1 97.75 299 MET A C 1
ATOM 2429 O O . MET A 1 299 ? 20.766 -23.156 13.375 1 97.75 299 MET A O 1
ATOM 2433 N N . GLU A 1 300 ? 22.406 -24.234 12.273 1 97.44 300 GLU A N 1
ATOM 2434 C CA . GLU A 1 300 ? 23.125 -24.531 13.516 1 97.44 300 GLU A CA 1
ATOM 2435 C C . GLU A 1 300 ? 23.562 -23.234 14.203 1 97.44 300 GLU A C 1
ATOM 2437 O O . GLU A 1 300 ? 23.438 -23.109 15.422 1 97.44 300 GLU A O 1
ATOM 2442 N N . ALA A 1 301 ? 24.031 -22.312 13.469 1 97.69 301 ALA A N 1
ATOM 2443 C CA . ALA A 1 301 ? 24.5 -21.031 14.016 1 97.69 301 ALA A CA 1
ATOM 2444 C C . ALA A 1 301 ? 23.344 -20.266 14.664 1 97.69 301 ALA A C 1
ATOM 2446 O O . ALA A 1 301 ? 23.5 -19.688 15.742 1 97.69 301 ALA A O 1
ATOM 2447 N N . VAL A 1 302 ? 22.188 -20.234 14.039 1 97.5 302 VAL A N 1
ATOM 2448 C CA . VAL A 1 302 ? 21.031 -19.5 14.555 1 97.5 302 VAL A CA 1
ATOM 2449 C C . VAL A 1 302 ? 20.484 -20.219 15.781 1 97.5 302 VAL A C 1
ATOM 2451 O O . VAL A 1 302 ? 20.047 -19.578 16.75 1 97.5 302 VAL A O 1
ATOM 2454 N N . LYS A 1 303 ? 20.453 -21.562 15.742 1 97.44 303 LYS A N 1
ATOM 2455 C CA . LYS A 1 303 ? 20.062 -22.344 16.922 1 97.44 303 LYS A CA 1
ATOM 2456 C C . LYS A 1 303 ? 20.906 -21.953 18.125 1 97.44 303 LYS A C 1
ATOM 2458 O O . LYS A 1 303 ? 20.359 -21.75 19.219 1 97.44 303 LYS A O 1
ATOM 2463 N N . GLU A 1 304 ? 22.141 -21.75 17.953 1 97.12 304 GLU A N 1
ATOM 2464 C CA . GLU A 1 304 ? 23.031 -21.375 19.047 1 97.12 304 GLU A CA 1
ATOM 2465 C C . GLU A 1 304 ? 22.703 -19.984 19.578 1 97.12 304 GLU A C 1
ATOM 2467 O O . GLU A 1 304 ? 22.766 -19.75 20.797 1 97.12 304 GLU A O 1
ATOM 2472 N N . LYS A 1 305 ? 22.312 -19.109 18.75 1 96.62 305 LYS A N 1
ATOM 2473 C CA . LYS A 1 305 ? 21.969 -17.75 19.125 1 96.62 305 LYS A CA 1
ATOM 2474 C C . LYS A 1 305 ? 20.719 -17.734 20.016 1 96.62 305 LYS A C 1
ATOM 2476 O O . LYS A 1 305 ? 20.516 -16.797 20.797 1 96.62 305 LYS A O 1
ATOM 2481 N N . THR A 1 306 ? 19.859 -18.703 19.844 1 96.19 306 THR A N 1
ATOM 2482 C CA . THR A 1 306 ? 18.656 -18.766 20.656 1 96.19 306 THR A CA 1
ATOM 2483 C C . THR A 1 306 ? 18.984 -19.25 22.078 1 96.19 306 THR A C 1
ATOM 2485 O O . THR A 1 306 ? 18.156 -19.109 22.984 1 96.19 306 THR A O 1
ATOM 2488 N N . GLY A 1 307 ? 20.109 -19.906 22.25 1 96.12 307 GLY A N 1
ATOM 2489 C CA . GLY A 1 307 ? 20.5 -20.484 23.531 1 96.12 307 GLY A CA 1
ATOM 2490 C C . GLY A 1 307 ? 20.047 -21.922 23.703 1 96.12 307 GLY A C 1
ATOM 2491 O O . GLY A 1 307 ? 20.234 -22.516 24.766 1 96.12 307 GLY A O 1
ATOM 2492 N N . PHE A 1 308 ? 19.422 -22.438 22.672 1 96.56 308 PHE A N 1
ATOM 2493 C CA . PHE A 1 308 ? 18.938 -23.812 22.75 1 96.56 308 PHE A CA 1
ATOM 2494 C C . PHE A 1 308 ? 20.109 -24.781 22.844 1 96.56 308 PHE A C 1
ATOM 2496 O O . PHE A 1 308 ? 21.062 -24.703 22.078 1 96.56 308 PHE A O 1
ATOM 2503 N N . ARG A 1 309 ? 19.969 -25.703 23.797 1 94.5 309 ARG A N 1
ATOM 2504 C CA . ARG A 1 309 ? 20.969 -26.75 23.984 1 94.5 309 ARG A CA 1
ATOM 2505 C C . ARG A 1 309 ? 20.484 -28.078 23.422 1 94.5 309 ARG A C 1
ATOM 2507 O O . ARG A 1 309 ? 19.344 -28.484 23.672 1 94.5 309 ARG A O 1
ATOM 2514 N N . GLY A 1 310 ? 21.25 -28.625 22.469 1 95.25 310 GLY A N 1
ATOM 2515 C CA . GLY A 1 310 ? 20.859 -29.891 21.875 1 95.25 310 GLY A CA 1
ATOM 2516 C C . GLY A 1 310 ? 21.141 -29.953 20.375 1 95.25 310 GLY A C 1
ATOM 2517 O O . GLY A 1 310 ? 21.734 -29.031 19.812 1 95.25 310 GLY A O 1
ATOM 2518 N N . ALA A 1 311 ? 20.688 -31.047 19.828 1 95.44 311 ALA A N 1
ATOM 2519 C CA . ALA A 1 311 ? 20.922 -31.297 18.406 1 95.44 311 ALA A CA 1
ATOM 2520 C C . ALA A 1 311 ? 19.875 -30.562 17.547 1 95.44 311 ALA A C 1
ATOM 2522 O O . ALA A 1 311 ? 18.844 -30.125 18.062 1 95.44 311 ALA A O 1
ATOM 2523 N N . LEU A 1 312 ? 20.234 -30.406 16.281 1 95 312 LEU A N 1
ATOM 2524 C CA . LEU A 1 312 ? 19.375 -29.672 15.367 1 95 312 LEU A CA 1
ATOM 2525 C C . LEU A 1 312 ? 18 -30.328 15.266 1 95 312 LEU A C 1
ATOM 2527 O O . LEU A 1 312 ? 16.984 -29.641 15.227 1 95 312 LEU A O 1
ATOM 2531 N N . HIS A 1 313 ? 17.938 -31.641 15.281 1 92.94 313 HIS A N 1
ATOM 2532 C CA . HIS A 1 313 ? 16.672 -32.344 15.18 1 92.94 313 HIS A CA 1
ATOM 2533 C C . HIS A 1 313 ? 15.797 -32.094 16.406 1 92.94 313 HIS A C 1
ATOM 2535 O O . HIS A 1 313 ? 14.57 -32.062 16.312 1 92.94 313 HIS A O 1
ATOM 2541 N N . GLU A 1 314 ? 16.422 -31.922 17.547 1 95.44 314 GLU A N 1
ATOM 2542 C CA . GLU A 1 314 ? 15.695 -31.578 18.766 1 95.44 314 GLU A CA 1
ATOM 2543 C C . GLU A 1 314 ? 15.141 -30.156 18.688 1 95.44 314 GLU A C 1
ATOM 2545 O O . GLU A 1 314 ? 14.055 -29.875 19.219 1 95.44 314 GLU A O 1
ATOM 2550 N N . PHE A 1 315 ? 15.961 -29.359 18.094 1 95.38 315 PHE A N 1
ATOM 2551 C CA . PHE A 1 315 ? 15.5 -27.984 17.891 1 95.38 315 PHE A CA 1
ATOM 2552 C C . PHE A 1 315 ? 14.297 -27.953 16.969 1 95.38 315 PHE A C 1
ATOM 2554 O O . PHE A 1 315 ? 13.352 -27.188 17.188 1 95.38 315 PHE A O 1
ATOM 2561 N N . PHE A 1 316 ? 14.32 -28.797 15.93 1 93.56 316 PHE A N 1
ATOM 2562 C CA . PHE A 1 316 ? 13.172 -28.906 15.039 1 93.56 316 PHE A CA 1
ATOM 2563 C C . PHE A 1 316 ? 11.922 -29.297 15.812 1 93.56 316 PHE A C 1
ATOM 2565 O O . PHE A 1 316 ? 10.859 -28.703 15.625 1 93.56 316 PHE A O 1
ATOM 2572 N N . GLN A 1 317 ? 12.047 -30.219 16.672 1 92.44 317 GLN A N 1
ATOM 2573 C CA . GLN A 1 317 ? 10.922 -30.688 17.484 1 92.44 317 GLN A CA 1
ATOM 2574 C C . GLN A 1 317 ? 10.422 -29.578 18.406 1 92.44 317 GLN A C 1
ATOM 2576 O O . GLN A 1 317 ? 9.211 -29.406 18.578 1 92.44 317 GLN A O 1
ATOM 2581 N N . PHE A 1 318 ? 11.312 -28.875 18.969 1 95 318 PHE A N 1
ATOM 2582 C CA . PHE A 1 318 ? 11 -27.734 19.828 1 95 318 PHE A CA 1
ATOM 2583 C C . PHE A 1 318 ? 10.18 -26.703 19.078 1 95 318 PHE A C 1
ATOM 2585 O O . PHE A 1 318 ? 9.133 -26.266 19.547 1 95 318 PHE A O 1
ATOM 2592 N N . LEU A 1 319 ? 10.609 -26.359 17.891 1 93.75 319 LEU A N 1
ATOM 2593 C CA . LEU A 1 319 ? 9.938 -25.359 17.062 1 93.75 319 LEU A CA 1
ATOM 2594 C C . LEU A 1 319 ? 8.555 -25.844 16.656 1 93.75 319 LEU A C 1
ATOM 2596 O O . LEU A 1 319 ? 7.629 -25.031 16.516 1 93.75 319 LEU A O 1
ATOM 2600 N N . ARG A 1 320 ? 8.344 -27.156 16.578 1 89.44 320 ARG A N 1
ATOM 2601 C CA . ARG A 1 320 ? 7.086 -27.734 16.125 1 89.44 320 ARG A CA 1
ATOM 2602 C C . ARG A 1 320 ? 6.059 -27.781 17.25 1 89.44 320 ARG A C 1
ATOM 2604 O O . ARG A 1 320 ? 4.852 -27.734 17 1 89.44 320 ARG A O 1
ATOM 2611 N N . THR A 1 321 ? 6.566 -27.766 18.5 1 91.69 321 THR A N 1
ATOM 2612 C CA . THR A 1 321 ? 5.621 -28.203 19.531 1 91.69 321 THR A CA 1
ATOM 2613 C C . THR A 1 321 ? 5.453 -27.125 20.594 1 91.69 321 THR A C 1
ATOM 2615 O O . THR A 1 321 ? 4.461 -27.109 21.328 1 91.69 321 THR A O 1
ATOM 2618 N N . ASP A 1 322 ? 6.383 -26.281 20.75 1 95.12 322 ASP A N 1
ATOM 2619 C CA . ASP A 1 322 ? 6.297 -25.312 21.844 1 95.12 322 ASP A CA 1
ATOM 2620 C C . ASP A 1 322 ? 5.145 -24.344 21.625 1 95.12 322 ASP A C 1
ATOM 2622 O O . ASP A 1 322 ? 5.066 -23.688 20.578 1 95.12 322 ASP A O 1
ATOM 2626 N N . PRO A 1 323 ? 4.285 -24.125 22.578 1 95.44 323 PRO A N 1
ATOM 2627 C CA . PRO A 1 323 ? 3.074 -23.312 22.422 1 95.44 323 PRO A CA 1
ATOM 2628 C C . PRO A 1 323 ? 3.377 -21.844 22.188 1 95.44 323 PRO A C 1
ATOM 2630 O O . PRO A 1 323 ? 2.537 -21.109 21.656 1 95.44 323 PRO A O 1
ATOM 2633 N N . ARG A 1 324 ? 4.516 -21.344 22.547 1 95.5 324 ARG A N 1
ATOM 2634 C CA . ARG A 1 324 ? 4.855 -19.938 22.406 1 95.5 324 ARG A CA 1
ATOM 2635 C C . ARG A 1 324 ? 4.855 -19.516 20.938 1 95.5 324 ARG A C 1
ATOM 2637 O O . ARG A 1 324 ? 4.762 -18.328 20.625 1 95.5 324 ARG A O 1
ATOM 2644 N N . PHE A 1 325 ? 4.961 -20.5 20.031 1 96 325 PHE A N 1
ATOM 2645 C CA . PHE A 1 325 ? 5.09 -20.188 18.609 1 96 325 PHE A CA 1
ATOM 2646 C C . PHE A 1 325 ? 3.732 -20.219 17.922 1 96 325 PHE A C 1
ATOM 2648 O O . PHE A 1 325 ? 3.648 -20.109 16.703 1 96 325 PHE A O 1
ATOM 2655 N N . TYR A 1 326 ? 2.637 -20.359 18.688 1 95.88 326 TYR A N 1
ATOM 2656 C CA . TYR A 1 326 ? 1.327 -20.531 18.078 1 95.88 326 TYR A CA 1
ATOM 2657 C C . TYR A 1 326 ? 0.317 -19.547 18.672 1 95.88 326 TYR A C 1
ATOM 2659 O O . TYR A 1 326 ? 0.352 -19.266 19.859 1 95.88 326 TYR A O 1
ATOM 2667 N N . CYS A 1 327 ? -0.512 -19.016 17.812 1 95.19 327 CYS A N 1
ATOM 2668 C CA . CYS A 1 327 ? -1.618 -18.156 18.234 1 95.19 327 CYS A CA 1
ATOM 2669 C C . CYS A 1 327 ? -2.746 -19 18.828 1 95.19 327 CYS A C 1
ATOM 2671 O O . CYS A 1 327 ? -2.887 -20.172 18.516 1 95.19 327 CYS A O 1
ATOM 2673 N N . LYS A 1 328 ? -3.605 -18.297 19.547 1 94.06 328 LYS A N 1
ATOM 2674 C CA . LYS A 1 328 ? -4.684 -18.984 20.25 1 94.06 328 LYS A CA 1
ATOM 2675 C C . LYS A 1 328 ? -5.898 -19.172 19.344 1 94.06 328 LYS A C 1
ATOM 2677 O O . LYS A 1 328 ? -6.723 -20.062 19.594 1 94.06 328 LYS A O 1
ATOM 2682 N N . SER A 1 329 ? -6.012 -18.344 18.344 1 95.38 329 SER A N 1
ATOM 2683 C CA . SER A 1 329 ? -7.16 -18.406 17.453 1 95.38 329 SER A CA 1
ATOM 2684 C C . SER A 1 329 ? -6.785 -17.953 16.047 1 95.38 329 SER A C 1
ATOM 2686 O O . SER A 1 329 ? -5.734 -17.344 15.836 1 95.38 329 SER A O 1
ATOM 2688 N N . GLY A 1 330 ? -7.629 -18.359 15.102 1 95.12 330 GLY A N 1
ATOM 2689 C CA . GLY A 1 330 ? -7.457 -17.891 13.734 1 95.12 330 GLY A CA 1
ATOM 2690 C C . GLY A 1 330 ? -7.551 -16.391 13.609 1 95.12 330 GLY A C 1
ATOM 2691 O O . GLY A 1 330 ? -6.82 -15.781 12.828 1 95.12 330 GLY A O 1
ATOM 2692 N N . GLU A 1 331 ? -8.375 -15.797 14.406 1 95.06 331 GLU A N 1
ATOM 2693 C CA . GLU A 1 331 ? -8.539 -14.344 14.398 1 95.06 331 GLU A CA 1
ATOM 2694 C C . GLU A 1 331 ? -7.258 -13.641 14.828 1 95.06 331 GLU A C 1
ATOM 2696 O O . GLU A 1 331 ? -6.863 -12.641 14.227 1 95.06 331 GLU A O 1
ATOM 2701 N N . GLU A 1 332 ? -6.699 -14.188 15.828 1 96.12 332 GLU A N 1
ATOM 2702 C CA . GLU A 1 332 ? -5.43 -13.625 16.281 1 96.12 332 GLU A CA 1
ATOM 2703 C C . GLU A 1 332 ? -4.348 -13.781 15.219 1 96.12 332 GLU A C 1
ATOM 2705 O O . GLU A 1 332 ? -3.564 -12.859 14.984 1 96.12 332 GLU A O 1
ATOM 2710 N N . LEU A 1 333 ? -4.332 -14.945 14.602 1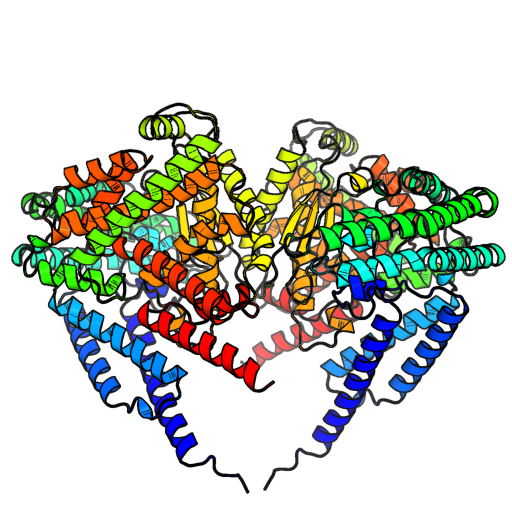 96.94 333 LEU A N 1
ATOM 2711 C CA . LEU A 1 333 ? -3.365 -15.211 13.547 1 96.94 333 LEU A CA 1
ATOM 2712 C C . LEU A 1 333 ? -3.539 -14.227 12.391 1 96.94 333 LEU A C 1
ATOM 2714 O O . LEU A 1 333 ? -2.561 -13.648 11.906 1 96.94 333 LEU A O 1
ATOM 2718 N N . LEU A 1 334 ? -4.781 -13.992 11.992 1 97.38 334 LEU A N 1
ATOM 2719 C CA . LEU A 1 334 ? -5.07 -13.047 10.914 1 97.38 334 LEU A CA 1
ATOM 2720 C C . LEU A 1 334 ? -4.629 -11.641 11.289 1 97.38 334 LEU A C 1
ATOM 2722 O O . LEU A 1 334 ? -4.035 -10.93 10.477 1 97.38 334 LEU A O 1
ATOM 2726 N N . LEU A 1 335 ? -4.945 -11.273 12.523 1 97.31 335 LEU A N 1
ATOM 2727 C CA . LEU A 1 335 ? -4.559 -9.961 13.039 1 97.31 335 LEU A CA 1
ATOM 2728 C C . LEU A 1 335 ? -3.051 -9.766 12.945 1 97.31 335 LEU A C 1
ATOM 2730 O O . LEU A 1 335 ? -2.584 -8.703 12.516 1 97.31 335 LEU A O 1
ATOM 2734 N N . ARG A 1 336 ? -2.299 -10.719 13.242 1 97.62 336 ARG A N 1
ATOM 2735 C CA . ARG A 1 336 ? -0.841 -10.633 13.242 1 97.62 336 ARG A CA 1
ATOM 2736 C C . ARG A 1 336 ? -0.302 -10.578 11.812 1 97.62 336 ARG A C 1
ATOM 2738 O O . ARG A 1 336 ? 0.656 -9.852 11.539 1 97.62 336 ARG A O 1
ATOM 2745 N N . TYR A 1 337 ? -0.911 -11.336 10.906 1 98.25 337 TYR A N 1
ATOM 2746 C CA . TYR A 1 337 ? -0.484 -11.289 9.508 1 98.25 337 TYR A CA 1
ATOM 2747 C C . TYR A 1 337 ? -0.73 -9.914 8.914 1 98.25 337 TYR A C 1
ATOM 2749 O O . TYR A 1 337 ? 0.128 -9.367 8.211 1 98.25 337 TYR A O 1
ATOM 2757 N N . ARG A 1 338 ? -1.889 -9.359 9.188 1 98.38 338 ARG A N 1
ATOM 2758 C CA . ARG A 1 338 ? -2.213 -8.031 8.672 1 98.38 338 ARG A CA 1
ATOM 2759 C C . ARG A 1 338 ? -1.265 -6.977 9.234 1 98.38 338 ARG A C 1
ATOM 2761 O O . ARG A 1 338 ? -0.747 -6.137 8.492 1 98.38 338 ARG A O 1
ATOM 2768 N N . ALA A 1 339 ? -1.053 -7.035 10.5 1 98.31 339 ALA A N 1
ATOM 2769 C CA . ALA A 1 339 ? -0.158 -6.078 11.148 1 98.31 339 ALA A CA 1
ATOM 2770 C C . ALA A 1 339 ? 1.26 -6.191 10.594 1 98.31 339 ALA A C 1
ATOM 2772 O O . ALA A 1 339 ? 1.928 -5.18 10.367 1 98.31 339 ALA A O 1
ATOM 2773 N N . LEU A 1 340 ? 1.723 -7.422 10.406 1 98.19 340 LEU A N 1
ATOM 2774 C CA . LEU A 1 340 ? 3.055 -7.656 9.859 1 98.19 340 LEU A CA 1
ATOM 2775 C C . LEU A 1 340 ? 3.172 -7.062 8.461 1 98.19 340 LEU A C 1
ATOM 2777 O O . LEU A 1 340 ? 4.168 -6.406 8.141 1 98.19 340 LEU A O 1
ATOM 2781 N N . ALA A 1 341 ? 2.162 -7.336 7.656 1 98.5 341 ALA A N 1
ATOM 2782 C CA . ALA A 1 341 ? 2.172 -6.781 6.305 1 98.5 341 ALA A CA 1
ATOM 2783 C C . ALA A 1 341 ? 2.295 -5.262 6.336 1 98.5 341 ALA A C 1
ATOM 2785 O O . ALA A 1 341 ? 3.072 -4.68 5.574 1 98.5 341 ALA A O 1
ATOM 2786 N N . LYS A 1 342 ? 1.56 -4.633 7.211 1 98.12 342 LYS A N 1
ATOM 2787 C CA . LYS A 1 342 ? 1.57 -3.174 7.309 1 98.12 342 LYS A CA 1
ATOM 2788 C C . LYS A 1 342 ? 2.889 -2.672 7.887 1 98.12 342 LYS A C 1
ATOM 2790 O O . LYS A 1 342 ? 3.311 -1.548 7.602 1 98.12 342 LYS A O 1
ATOM 2795 N N . GLN A 1 343 ? 3.506 -3.463 8.688 1 97.31 343 GLN A N 1
ATOM 2796 C CA . GLN A 1 343 ? 4.84 -3.137 9.18 1 97.31 343 GLN A CA 1
ATOM 2797 C C . GLN A 1 343 ? 5.867 -3.166 8.047 1 97.31 343 GLN A C 1
ATOM 2799 O O . GLN A 1 343 ? 6.805 -2.367 8.031 1 97.31 343 GLN A O 1
ATOM 2804 N N . ILE A 1 344 ? 5.699 -4.031 7.113 1 98.38 344 ILE A N 1
ATOM 2805 C CA . ILE A 1 344 ? 6.66 -4.285 6.047 1 98.38 344 ILE A CA 1
ATOM 2806 C C . ILE A 1 344 ? 6.516 -3.215 4.965 1 98.38 344 ILE A C 1
ATOM 2808 O O . ILE A 1 344 ? 7.516 -2.711 4.445 1 98.38 344 ILE A O 1
ATOM 2812 N N . ASP A 1 345 ? 5.348 -2.771 4.676 1 98 345 ASP A N 1
ATOM 2813 C CA . ASP A 1 345 ? 5.023 -1.933 3.525 1 98 345 ASP A CA 1
ATOM 2814 C C . ASP A 1 345 ? 5.898 -0.681 3.496 1 98 345 ASP A C 1
ATOM 2816 O O . ASP A 1 345 ? 6.535 -0.387 2.48 1 98 345 ASP A O 1
ATOM 2820 N N . PRO A 1 346 ? 5.996 0.053 4.625 1 96.75 346 PRO A N 1
ATOM 2821 C CA . PRO A 1 346 ? 6.742 1.312 4.555 1 96.75 346 PRO A CA 1
ATOM 2822 C C . PRO A 1 346 ? 8.242 1.097 4.383 1 96.75 346 PRO A C 1
ATOM 2824 O O . PRO A 1 346 ? 8.953 1.996 3.922 1 96.75 346 PRO A O 1
ATOM 2827 N N . ARG A 1 347 ? 8.742 -0.039 4.691 1 96.31 347 ARG A N 1
ATOM 2828 C CA . ARG A 1 347 ? 10.172 -0.313 4.656 1 96.31 347 ARG A CA 1
ATOM 2829 C C . ARG A 1 347 ? 10.648 -0.571 3.229 1 96.31 347 ARG A C 1
ATOM 2831 O O . ARG A 1 347 ? 11.852 -0.618 2.967 1 96.31 347 ARG A O 1
ATOM 2838 N N . MET A 1 348 ? 9.734 -0.712 2.295 1 97.56 348 MET A N 1
ATOM 2839 C CA . MET A 1 348 ? 10.062 -1.004 0.902 1 97.56 348 MET A CA 1
ATOM 2840 C C . MET A 1 348 ? 10.914 0.111 0.301 1 97.56 348 MET A C 1
ATOM 2842 O O . MET A 1 348 ? 11.719 -0.134 -0.601 1 97.56 348 MET A O 1
ATOM 2846 N N . VAL A 1 349 ? 10.758 1.341 0.836 1 94.12 349 VAL A N 1
ATOM 2847 C CA . VAL A 1 349 ? 11.445 2.484 0.246 1 94.12 349 VAL A CA 1
ATOM 2848 C C . VAL A 1 349 ? 12.953 2.328 0.427 1 94.12 349 VAL A C 1
ATOM 2850 O O . VAL A 1 349 ? 13.742 2.953 -0.289 1 94.12 349 VAL A O 1
ATOM 2853 N N . LYS A 1 350 ? 13.344 1.483 1.375 1 93.12 350 LYS A N 1
ATOM 2854 C CA . LYS A 1 350 ? 14.758 1.25 1.639 1 93.12 350 LYS A CA 1
ATOM 2855 C C . LYS A 1 350 ? 15.414 0.498 0.486 1 93.12 350 LYS A C 1
ATOM 2857 O O . LYS A 1 350 ? 16.609 0.679 0.217 1 93.12 350 LYS A O 1
ATOM 2862 N N . LEU A 1 351 ? 14.594 -0.322 -0.252 1 97.5 351 LEU A N 1
ATOM 2863 C CA . LEU A 1 351 ? 15.203 -1.259 -1.191 1 97.5 351 LEU A CA 1
ATOM 2864 C C . LEU A 1 351 ? 14.617 -1.084 -2.588 1 97.5 351 LEU A C 1
ATOM 2866 O O . LEU A 1 351 ? 15.117 -1.658 -3.555 1 97.5 351 LEU A O 1
ATOM 2870 N N . PHE A 1 352 ? 13.594 -0.292 -2.725 1 97.5 352 PHE A N 1
ATOM 2871 C CA . PHE A 1 352 ? 12.898 -0.205 -4.004 1 97.5 352 PHE A CA 1
ATOM 2872 C C . PHE A 1 352 ? 12.641 1.248 -4.379 1 97.5 352 PHE A C 1
ATOM 2874 O O . PHE A 1 352 ? 12.125 2.021 -3.568 1 97.5 352 PHE A O 1
ATOM 2881 N N . LYS A 1 353 ? 12.914 1.582 -5.594 1 94.94 353 LYS A N 1
ATOM 2882 C CA . LYS A 1 353 ? 12.703 2.918 -6.145 1 94.94 353 LYS A CA 1
ATOM 2883 C C . LYS A 1 353 ? 11.289 3.061 -6.703 1 94.94 353 LYS A C 1
ATOM 2885 O O . LYS A 1 353 ? 10.648 4.098 -6.523 1 94.94 353 LYS A O 1
ATOM 2890 N N . THR A 1 354 ? 10.867 2.021 -7.355 1 95.88 354 THR A N 1
ATOM 2891 C CA . THR A 1 354 ? 9.547 2.008 -7.973 1 95.88 354 THR A CA 1
ATOM 2892 C C . THR A 1 354 ? 8.609 1.056 -7.234 1 95.88 354 THR A C 1
ATOM 2894 O O . THR A 1 354 ? 8.93 -0.124 -7.062 1 95.88 354 THR A O 1
ATOM 2897 N N . LEU A 1 355 ? 7.516 1.558 -6.777 1 96.81 355 LEU A N 1
ATOM 2898 C CA . LEU A 1 355 ? 6.516 0.753 -6.086 1 96.81 355 LEU A CA 1
ATOM 2899 C C . LEU A 1 355 ? 5.195 0.754 -6.848 1 96.81 355 LEU A C 1
ATOM 2901 O O . LEU A 1 355 ? 4.895 1.702 -7.574 1 96.81 355 LEU A O 1
ATOM 2905 N N . PRO A 1 356 ? 4.441 -0.279 -6.777 1 95.88 356 PRO A N 1
ATOM 2906 C CA . PRO A 1 356 ? 3.199 -0.375 -7.547 1 95.88 356 PRO A CA 1
ATOM 2907 C C . PRO A 1 356 ? 2.076 0.476 -6.961 1 95.88 356 PRO A C 1
ATOM 2909 O O . PRO A 1 356 ? 2.107 0.817 -5.777 1 95.88 356 PRO A O 1
ATOM 2912 N N . ARG A 1 357 ? 1.08 0.78 -7.797 1 95.38 357 ARG A N 1
ATOM 2913 C CA . ARG A 1 357 ? -0.105 1.517 -7.367 1 95.38 357 ARG A CA 1
ATOM 2914 C C . ARG A 1 357 ? -1.137 0.582 -6.746 1 95.38 357 ARG A C 1
ATOM 2916 O O . ARG A 1 357 ? -1.834 0.959 -5.801 1 95.38 357 ARG A O 1
ATOM 2923 N N . GLN A 1 358 ? -1.206 -0.657 -7.238 1 94.31 358 GLN A N 1
ATOM 2924 C CA . GLN A 1 358 ? -2.236 -1.595 -6.805 1 94.31 358 GLN A CA 1
ATOM 2925 C C . GLN A 1 358 ? -2.01 -2.035 -5.359 1 94.31 358 GLN A C 1
ATOM 2927 O O . GLN A 1 358 ? -0.909 -2.455 -5 1 94.31 358 GLN A O 1
ATOM 2932 N N . PRO A 1 359 ? -3.037 -1.922 -4.559 1 96.5 359 PRO A N 1
ATOM 2933 C CA . PRO A 1 359 ? -2.93 -2.426 -3.189 1 96.5 359 PRO A CA 1
ATOM 2934 C C . PRO A 1 359 ? -3.156 -3.934 -3.094 1 96.5 359 PRO A C 1
ATOM 2936 O O . PRO A 1 359 ? -3.5 -4.574 -4.094 1 96.5 359 PRO A O 1
ATOM 2939 N N . TYR A 1 360 ? -2.875 -4.477 -1.923 1 97.38 360 TYR A N 1
ATOM 2940 C CA . TYR A 1 360 ? -3.227 -5.859 -1.628 1 97.38 360 TYR A CA 1
ATOM 2941 C C . TYR A 1 360 ? -3.803 -5.988 -0.224 1 97.38 360 TYR A C 1
ATOM 2943 O O . TYR A 1 360 ? -3.594 -5.117 0.624 1 97.38 360 TYR A O 1
ATOM 2951 N N . GLY A 1 361 ? -4.582 -7.012 -0.035 1 97.31 361 GLY A N 1
ATOM 2952 C CA . GLY A 1 361 ? -5.113 -7.348 1.277 1 97.31 361 GLY A CA 1
ATOM 2953 C C . GLY A 1 361 ? -4.664 -8.711 1.773 1 97.31 361 GLY A C 1
ATOM 2954 O O . GLY A 1 361 ? -4.195 -9.539 0.99 1 97.31 361 GLY A O 1
ATOM 2955 N N . VAL A 1 362 ? -4.66 -8.883 3.082 1 97.69 362 VAL A N 1
ATOM 2956 C CA . VAL A 1 362 ? -4.457 -10.18 3.721 1 97.69 362 VAL A CA 1
ATOM 2957 C C . VAL A 1 362 ? -5.805 -10.766 4.141 1 97.69 362 VAL A C 1
ATOM 2959 O O . VAL A 1 362 ? -6.512 -10.18 4.965 1 97.69 362 VAL A O 1
ATOM 2962 N N . GLU A 1 363 ? -6.188 -11.875 3.562 1 95.06 363 GLU A N 1
ATOM 2963 C CA . GLU A 1 363 ? -7.496 -12.477 3.797 1 95.06 363 GLU A CA 1
ATOM 2964 C C . GLU A 1 363 ? -7.371 -13.953 4.148 1 95.06 363 GLU A C 1
ATOM 2966 O O . GLU A 1 363 ? -6.387 -14.602 3.785 1 95.06 363 GLU A O 1
ATOM 2971 N N . PRO A 1 364 ? -8.32 -14.461 4.879 1 93.38 364 PRO A N 1
ATOM 2972 C CA . PRO A 1 364 ? -8.273 -15.891 5.18 1 93.38 364 PRO A CA 1
ATOM 2973 C C . PRO A 1 364 ? -8.523 -16.766 3.949 1 93.38 364 PRO A C 1
ATOM 2975 O O . PRO A 1 364 ? -9.344 -16.406 3.1 1 93.38 364 PRO A O 1
ATOM 2978 N N . THR A 1 365 ? -7.781 -17.812 3.92 1 85.06 365 THR A N 1
ATOM 2979 C CA . THR A 1 365 ? -8.141 -18.844 2.957 1 85.06 365 THR A CA 1
ATOM 2980 C C . THR A 1 365 ? -9.57 -19.328 3.193 1 85.06 365 THR A C 1
ATOM 2982 O O . THR A 1 365 ? -9.961 -19.609 4.332 1 85.06 365 THR A O 1
ATOM 2985 N N . PRO A 1 366 ? -10.352 -19.359 2.166 1 76.62 366 PRO A N 1
ATOM 2986 C CA . PRO A 1 366 ? -11.727 -19.828 2.348 1 76.62 366 PRO A CA 1
ATOM 2987 C C . PRO A 1 366 ? -11.805 -21.172 3.088 1 76.62 366 PRO A C 1
ATOM 2989 O O . PRO A 1 366 ? -10.977 -22.047 2.857 1 76.62 366 PRO A O 1
ATOM 2992 N N . GLU A 1 367 ? -12.742 -21.266 3.955 1 75.12 367 GLU A N 1
ATOM 2993 C CA . GLU A 1 367 ? -12.875 -22.391 4.875 1 75.12 367 GLU A CA 1
ATOM 2994 C C . GLU A 1 367 ? -12.914 -23.719 4.121 1 75.12 367 GLU A C 1
ATOM 2996 O O . GLU A 1 367 ? -12.336 -24.719 4.562 1 75.12 367 GLU A O 1
ATOM 3001 N N . ALA A 1 368 ? -13.555 -23.734 3 1 63.59 368 ALA A N 1
ATOM 3002 C CA . ALA A 1 368 ? -13.75 -24.953 2.232 1 63.59 368 ALA A CA 1
ATOM 3003 C C . ALA A 1 368 ? -12.422 -25.469 1.674 1 63.59 368 ALA A C 1
ATOM 3005 O O . ALA A 1 368 ? -12.234 -26.672 1.507 1 63.59 368 ALA A O 1
ATOM 3006 N N . MET A 1 369 ? -11.508 -24.609 1.511 1 68.69 369 MET A N 1
ATOM 3007 C CA . MET A 1 369 ? -10.234 -24.969 0.892 1 68.69 369 MET A CA 1
ATOM 3008 C C . MET A 1 369 ? -9.125 -25.078 1.938 1 68.69 369 MET A C 1
ATOM 3010 O O . MET A 1 369 ? -8.117 -25.734 1.715 1 68.69 369 MET A O 1
ATOM 3014 N N . ALA A 1 370 ? -9.328 -24.5 3.047 1 76 370 ALA A N 1
ATOM 3015 C CA . ALA A 1 370 ? -8.281 -24.234 4.031 1 76 370 ALA A CA 1
ATOM 3016 C C . ALA A 1 370 ? -7.621 -25.531 4.496 1 76 370 ALA A C 1
ATOM 3018 O O . ALA A 1 370 ? -6.395 -25.625 4.574 1 76 370 ALA A O 1
ATOM 3019 N N . PRO A 1 371 ? -8.422 -26.625 4.746 1 71.62 371 PRO A N 1
ATOM 3020 C CA . PRO A 1 371 ? -7.789 -27.844 5.246 1 71.62 371 PRO A CA 1
ATOM 3021 C C . PRO A 1 371 ? -6.812 -28.453 4.246 1 71.62 371 PRO A C 1
ATOM 3023 O O . PRO A 1 371 ? -5.887 -29.172 4.641 1 71.62 371 PRO A O 1
ATOM 3026 N N . ASP A 1 372 ? -6.934 -28.062 2.988 1 64.94 372 ASP A N 1
ATOM 3027 C CA . ASP A 1 372 ? -6.137 -28.703 1.944 1 64.94 372 ASP A CA 1
ATOM 3028 C C . ASP A 1 372 ? -5.188 -27.688 1.292 1 64.94 372 ASP A C 1
ATOM 3030 O O . ASP A 1 372 ? -4.539 -28 0.292 1 64.94 372 ASP A O 1
ATOM 3034 N N . ALA A 1 373 ? -5.199 -26.547 1.887 1 67.62 373 ALA A N 1
ATOM 3035 C CA . ALA A 1 373 ? -4.387 -25.5 1.276 1 67.62 373 ALA A CA 1
ATOM 3036 C C . ALA A 1 373 ? -3.102 -25.266 2.068 1 67.62 373 ALA A C 1
ATOM 3038 O O . ALA A 1 373 ? -3 -25.672 3.229 1 67.62 373 ALA A O 1
ATOM 3039 N N . THR A 1 374 ? -2.166 -24.688 1.398 1 72 374 THR A N 1
ATOM 3040 C CA . THR A 1 374 ? -0.896 -24.328 2.02 1 72 374 THR A CA 1
ATOM 3041 C C . THR A 1 374 ? -1.093 -23.203 3.043 1 72 374 THR A C 1
ATOM 3043 O O . THR A 1 374 ? -2.213 -22.734 3.25 1 72 374 THR A O 1
ATOM 3046 N N . THR A 1 375 ? -0.02 -22.812 3.643 1 77.06 375 THR A N 1
ATOM 3047 C CA . THR A 1 375 ? -0.038 -21.797 4.684 1 77.06 375 THR A CA 1
ATOM 3048 C C . THR A 1 375 ? -0.488 -20.453 4.117 1 77.06 375 THR A C 1
ATOM 3050 O O . THR A 1 375 ? -1.194 -19.688 4.789 1 77.06 375 THR A O 1
ATOM 3053 N N . GLY A 1 376 ? -0.091 -20.25 2.838 1 85.62 376 GLY A N 1
ATOM 3054 C CA . GLY A 1 376 ? -0.501 -19 2.211 1 85.62 376 GLY A CA 1
ATOM 3055 C C . GLY A 1 376 ? -0.184 -18.938 0.729 1 85.62 376 GLY A C 1
ATOM 3056 O O . GLY A 1 376 ? 0.681 -19.672 0.246 1 85.62 376 GLY A O 1
ATOM 3057 N N . PHE A 1 377 ? -0.94 -18.172 -0.022 1 87.38 377 PHE A N 1
ATOM 3058 C CA . PHE A 1 377 ? -0.644 -17.922 -1.428 1 87.38 377 PHE A CA 1
ATOM 3059 C C . PHE A 1 377 ? -1.213 -16.578 -1.867 1 87.38 377 PHE A C 1
ATOM 3061 O O . PHE A 1 377 ? -1.953 -15.938 -1.119 1 87.38 377 PHE A O 1
ATOM 3068 N N . TYR A 1 378 ? -0.783 -16.078 -2.98 1 91.62 378 TYR A N 1
ATOM 3069 C CA . TYR A 1 378 ? -1.096 -14.734 -3.459 1 91.62 378 TYR A CA 1
ATOM 3070 C C . TYR A 1 378 ? -1.852 -14.789 -4.781 1 91.62 378 TYR A C 1
ATOM 3072 O O . TYR A 1 378 ? -1.506 -15.57 -5.668 1 91.62 378 TYR A O 1
ATOM 3080 N N . TYR A 1 379 ? -2.938 -14.07 -4.945 1 86.12 379 TYR A N 1
ATOM 3081 C CA . TYR A 1 379 ? -3.656 -13.828 -6.191 1 86.12 379 TYR A CA 1
ATOM 3082 C C . TYR A 1 379 ? -3.418 -12.406 -6.688 1 86.12 379 TYR A C 1
ATOM 3084 O O . TYR A 1 379 ? -3.646 -11.438 -5.953 1 86.12 379 TYR A O 1
ATOM 3092 N N . PRO A 1 380 ? -2.994 -12.258 -7.848 1 89.12 380 PRO A N 1
ATOM 3093 C CA . PRO A 1 380 ? -2.711 -10.922 -8.383 1 89.12 380 PRO A CA 1
ATOM 3094 C C . PRO A 1 380 ? -3.965 -10.055 -8.516 1 89.12 380 PRO A C 1
ATOM 3096 O O . PRO A 1 380 ? -5.07 -10.586 -8.633 1 89.12 380 PRO A O 1
ATOM 3099 N N . ALA A 1 381 ? -3.791 -8.758 -8.516 1 89.31 381 ALA A N 1
ATOM 3100 C CA . ALA A 1 381 ? -4.855 -7.793 -8.773 1 89.31 381 ALA A CA 1
ATOM 3101 C C . ALA A 1 381 ? -5.332 -7.875 -10.227 1 89.31 381 ALA A C 1
ATOM 3103 O O . ALA A 1 381 ? -4.609 -8.367 -11.094 1 89.31 381 ALA A O 1
ATOM 3104 N N . ALA A 1 382 ? -6.543 -7.453 -10.445 1 84.5 382 ALA A N 1
ATOM 3105 C CA . ALA A 1 382 ? -7.027 -7.324 -11.812 1 84.5 382 ALA A CA 1
ATOM 3106 C C . ALA A 1 382 ? -6.312 -6.188 -12.547 1 84.5 382 ALA A C 1
ATOM 3108 O O . ALA A 1 382 ? -6.039 -5.141 -11.953 1 84.5 382 ALA A O 1
ATOM 3109 N N . SER A 1 383 ? -6.027 -6.352 -13.773 1 81.56 383 SER A N 1
ATOM 3110 C CA . SER A 1 383 ? -5.266 -5.375 -14.547 1 81.56 383 SER A CA 1
ATOM 3111 C C . SER A 1 383 ? -6.047 -4.074 -14.719 1 81.56 383 SER A C 1
ATOM 3113 O O . SER A 1 383 ? -5.453 -3.01 -14.906 1 81.56 383 SER A O 1
ATOM 3115 N N . ASP A 1 384 ? -7.383 -4.191 -14.594 1 80 384 ASP A N 1
ATOM 3116 C CA . ASP A 1 384 ? -8.203 -2.994 -14.781 1 80 384 ASP A CA 1
ATOM 3117 C C . ASP A 1 384 ? -8.398 -2.252 -13.461 1 80 384 ASP A C 1
ATOM 3119 O O . ASP A 1 384 ? -9.109 -1.246 -13.406 1 80 384 ASP A O 1
ATOM 3123 N N . GLY A 1 385 ? -7.832 -2.781 -12.438 1 85.25 385 GLY A N 1
ATOM 3124 C CA . GLY A 1 385 ? -7.867 -2.113 -11.148 1 85.25 385 GLY A CA 1
ATOM 3125 C C . GLY A 1 385 ? -9.141 -2.391 -10.367 1 85.25 385 GLY A C 1
ATOM 3126 O O . GLY A 1 385 ? -9.352 -1.828 -9.289 1 85.25 385 GLY A O 1
ATOM 3127 N N . SER A 1 386 ? -10 -3.301 -10.758 1 83.25 386 SER A N 1
ATOM 3128 C CA . SER A 1 386 ? -11.305 -3.533 -10.133 1 83.25 386 SER A CA 1
ATOM 3129 C C . SER A 1 386 ? -11.18 -4.449 -8.922 1 83.25 386 SER A C 1
ATOM 3131 O O . SER A 1 386 ? -12.062 -4.477 -8.062 1 83.25 386 SER A O 1
ATOM 3133 N N . ARG A 1 387 ? -10.125 -5.184 -8.867 1 87.94 387 ARG A N 1
ATOM 3134 C CA . ARG A 1 387 ? -9.891 -6.109 -7.766 1 87.94 387 ARG A CA 1
ATOM 3135 C C . ARG A 1 387 ? -8.461 -5.984 -7.238 1 87.94 387 ARG A C 1
ATOM 3137 O O . ARG A 1 387 ? -7.504 -5.984 -8.016 1 87.94 387 ARG A O 1
ATOM 3144 N N . PRO A 1 388 ? -8.305 -5.84 -5.934 1 93.56 388 PRO A N 1
ATOM 3145 C CA . PRO A 1 388 ? -6.961 -5.766 -5.355 1 93.56 388 PRO A CA 1
ATOM 3146 C C . PRO A 1 388 ? -6.238 -7.113 -5.363 1 93.56 388 PRO A C 1
ATOM 3148 O O . PRO A 1 388 ? -6.859 -8.148 -5.617 1 93.56 388 PRO A O 1
ATOM 3151 N N . GLY A 1 389 ? -4.883 -7.07 -5.23 1 93.75 389 GLY A N 1
ATOM 3152 C CA . GLY A 1 389 ? -4.195 -8.305 -4.898 1 93.75 389 GLY A CA 1
ATOM 3153 C C . GLY A 1 389 ? -4.656 -8.914 -3.582 1 93.75 389 GLY A C 1
ATOM 3154 O O . GLY A 1 389 ? -5.105 -8.195 -2.688 1 93.75 389 GLY A O 1
ATOM 3155 N N . THR A 1 390 ? -4.582 -10.203 -3.451 1 93.56 390 THR A N 1
ATOM 3156 C CA . THR A 1 390 ? -5.047 -10.867 -2.24 1 93.56 390 THR A CA 1
ATOM 3157 C C . THR A 1 390 ? -4.02 -11.883 -1.751 1 93.56 390 THR A C 1
ATOM 3159 O O . THR A 1 390 ? -3.676 -12.82 -2.471 1 93.56 390 THR A O 1
ATOM 3162 N N . TYR A 1 391 ? -3.467 -11.617 -0.633 1 96.56 391 TYR A N 1
ATOM 3163 C CA . TYR A 1 391 ? -2.627 -12.547 0.112 1 96.56 391 TYR A CA 1
ATOM 3164 C C . TYR A 1 391 ? -3.463 -13.398 1.064 1 96.56 391 TYR A C 1
ATOM 3166 O O . TYR A 1 391 ? -3.924 -12.906 2.098 1 96.56 391 TYR A O 1
ATOM 3174 N N . LEU A 1 392 ? -3.67 -14.648 0.691 1 92.19 392 LEU A N 1
ATOM 3175 C CA . LEU A 1 392 ? -4.473 -15.555 1.501 1 92.19 392 LEU A CA 1
ATOM 3176 C C . LEU A 1 392 ? -3.611 -16.266 2.539 1 92.19 392 LEU A C 1
ATOM 3178 O O . LEU A 1 392 ? -2.539 -16.781 2.215 1 92.19 392 LEU A O 1
ATOM 3182 N N . VAL A 1 393 ? -4.066 -16.25 3.746 1 94.69 393 VAL A N 1
ATOM 3183 C CA . VAL A 1 393 ? -3.398 -16.984 4.824 1 94.69 393 VAL A CA 1
ATOM 3184 C C . VAL A 1 393 ? -4.336 -18.047 5.391 1 94.69 393 VAL A C 1
ATOM 3186 O O . VAL A 1 393 ? -5.531 -17.797 5.559 1 94.69 393 VAL A O 1
ATOM 3189 N N . ASN A 1 394 ? -3.816 -19.156 5.645 1 89.94 394 ASN A N 1
ATOM 3190 C CA . ASN A 1 394 ? -4.594 -20.297 6.148 1 89.94 394 ASN A CA 1
ATOM 3191 C C . ASN A 1 394 ? -4.758 -20.219 7.664 1 89.94 394 ASN A C 1
ATOM 3193 O O . ASN A 1 394 ? -3.783 -20.344 8.406 1 89.94 394 ASN A O 1
ATOM 3197 N N . LEU A 1 395 ? -5.965 -20.125 8.109 1 92.5 395 LEU A N 1
ATOM 3198 C CA . LEU A 1 395 ? -6.242 -19.984 9.531 1 92.5 395 LEU A CA 1
ATOM 3199 C C . LEU A 1 395 ? -6.738 -21.297 10.125 1 92.5 395 LEU A C 1
ATOM 3201 O O . LEU A 1 395 ? -7.039 -21.375 11.32 1 92.5 395 LEU A O 1
ATOM 3205 N N . TYR A 1 396 ? -6.812 -22.281 9.258 1 86.44 396 TYR A N 1
ATOM 3206 C CA . TYR A 1 396 ? -7.254 -23.609 9.711 1 86.44 396 TYR A CA 1
ATOM 3207 C C . TYR A 1 396 ? -6.238 -24.234 10.656 1 86.44 396 TYR A C 1
ATOM 3209 O O . TYR A 1 396 ? -5.051 -24.312 10.336 1 86.44 396 TYR A O 1
ATOM 3217 N N . ARG A 1 397 ? -6.66 -24.609 11.812 1 88.06 397 ARG A N 1
ATOM 3218 C CA . ARG A 1 397 ? -5.82 -25.219 12.836 1 88.06 397 ARG A CA 1
ATOM 3219 C C . ARG A 1 397 ? -4.609 -24.344 13.141 1 88.06 397 ARG A C 1
ATOM 3221 O O . ARG A 1 397 ? -3.471 -24.75 12.891 1 88.06 397 ARG A O 1
ATOM 3228 N N . PRO A 1 398 ? -4.957 -23.25 13.75 1 91.44 398 PRO A N 1
ATOM 3229 C CA . PRO A 1 398 ? -3.881 -22.297 14.031 1 91.44 398 PRO A CA 1
ATOM 3230 C C . PRO A 1 398 ? -2.746 -22.906 14.852 1 91.44 398 PRO A C 1
ATOM 3232 O O . PRO A 1 398 ? -1.611 -22.422 14.797 1 91.44 398 PRO A O 1
ATOM 3235 N N . GLU A 1 399 ? -2.99 -24.031 15.539 1 90.69 399 GLU A N 1
ATOM 3236 C CA . GLU A 1 399 ? -1.985 -24.703 16.359 1 90.69 399 GLU A CA 1
ATOM 3237 C C . GLU A 1 399 ? -0.971 -25.453 15.492 1 90.69 399 GLU A C 1
ATOM 3239 O O . GLU A 1 399 ? 0.007 -26 16 1 90.69 399 GLU A O 1
ATOM 3244 N N . THR A 1 400 ? -1.138 -25.375 14.234 1 87.62 400 THR A N 1
ATOM 3245 C CA . THR A 1 400 ? -0.183 -25.984 13.32 1 87.62 400 THR A CA 1
ATOM 3246 C C . THR A 1 400 ? 0.523 -24.938 12.477 1 87.62 400 THR A C 1
ATOM 3248 O O . THR A 1 400 ? 1.274 -25.266 11.562 1 87.62 400 THR A O 1
ATOM 3251 N N . ARG A 1 401 ? 0.252 -23.703 12.75 1 91.5 401 ARG A N 1
ATOM 3252 C CA . ARG A 1 401 ? 0.806 -22.594 11.977 1 91.5 401 ARG A CA 1
ATOM 3253 C C . ARG A 1 401 ? 1.729 -21.734 12.836 1 91.5 401 ARG A C 1
ATOM 3255 O O . ARG A 1 401 ? 1.296 -20.734 13.414 1 91.5 401 ARG A O 1
ATOM 3262 N N . PRO A 1 402 ? 2.941 -22.094 12.859 1 93.12 402 PRO A N 1
ATOM 3263 C CA . PRO A 1 402 ? 3.824 -21.375 13.781 1 93.12 402 PRO A CA 1
ATOM 3264 C C . PRO A 1 402 ? 4.086 -19.938 13.344 1 93.12 402 PRO A C 1
ATOM 3266 O O . PRO A 1 402 ? 4.191 -19.656 12.148 1 93.12 402 PRO A O 1
ATOM 3269 N N . THR A 1 403 ? 4.359 -19.016 14.258 1 95.56 403 THR A N 1
ATOM 3270 C CA . THR A 1 403 ? 4.535 -17.594 14 1 95.56 403 THR A CA 1
ATOM 3271 C C . THR A 1 403 ? 5.895 -17.328 13.359 1 95.56 403 THR A C 1
ATOM 3273 O O . THR A 1 403 ? 6.074 -16.312 12.672 1 95.56 403 THR A O 1
ATOM 3276 N N . TRP A 1 404 ? 6.895 -18.234 13.555 1 95.5 404 TRP A N 1
ATOM 3277 C CA . TRP A 1 404 ? 8.227 -17.984 13.016 1 95.5 404 TRP A CA 1
ATOM 3278 C C . TRP A 1 404 ? 8.234 -18.141 11.5 1 95.5 404 TRP A C 1
ATOM 3280 O O . TRP A 1 404 ? 9.219 -17.797 10.836 1 95.5 404 TRP A O 1
ATOM 3290 N N . GLU A 1 405 ? 7.141 -18.531 10.844 1 94.69 405 GLU A N 1
ATOM 3291 C CA . GLU A 1 405 ? 7.031 -18.641 9.391 1 94.69 405 GLU A CA 1
ATOM 3292 C C . GLU A 1 405 ? 6.453 -17.375 8.781 1 94.69 405 GLU A C 1
ATOM 3294 O O . GLU A 1 405 ? 6.484 -17.188 7.562 1 94.69 405 GLU A O 1
ATOM 3299 N N . MET A 1 406 ? 5.949 -16.531 9.586 1 97.25 406 MET A N 1
ATOM 3300 C CA . MET A 1 406 ? 5.102 -15.453 9.094 1 97.25 406 MET A CA 1
ATOM 3301 C C . MET A 1 406 ? 5.91 -14.469 8.258 1 97.25 406 MET A C 1
ATOM 3303 O O . MET A 1 406 ? 5.465 -14.047 7.188 1 97.25 406 MET A O 1
ATOM 3307 N N . VAL A 1 407 ? 7.145 -14.156 8.727 1 98.19 407 VAL A N 1
ATOM 3308 C CA . VAL A 1 407 ? 7.91 -13.109 8.055 1 98.19 407 VAL A CA 1
ATOM 3309 C C . VAL A 1 407 ? 8.336 -13.586 6.672 1 98.19 407 VAL A C 1
ATOM 3311 O O . VAL A 1 407 ? 8.031 -12.945 5.664 1 98.19 407 VAL A O 1
ATOM 3314 N N . PRO A 1 408 ? 8.961 -14.758 6.527 1 97.94 408 PRO A N 1
ATOM 3315 C CA . PRO A 1 408 ? 9.359 -15.172 5.18 1 97.94 408 PRO A CA 1
ATOM 3316 C C . PRO A 1 408 ? 8.164 -15.422 4.262 1 97.94 408 PRO A C 1
ATOM 3318 O O . PRO A 1 408 ? 8.227 -15.125 3.066 1 97.94 408 PRO A O 1
ATOM 3321 N N . LEU A 1 409 ? 7.09 -15.938 4.789 1 97.38 409 LEU A N 1
ATOM 3322 C CA . LEU A 1 409 ? 5.898 -16.172 3.982 1 97.38 409 LEU A CA 1
ATOM 3323 C C . LEU A 1 409 ? 5.344 -14.852 3.449 1 97.38 409 LEU A C 1
ATOM 3325 O O . LEU A 1 409 ? 4.992 -14.75 2.271 1 97.38 409 LEU A O 1
ATOM 3329 N N . THR A 1 410 ? 5.25 -13.844 4.312 1 98.44 410 THR A N 1
ATOM 3330 C CA . THR A 1 410 ? 4.711 -12.547 3.92 1 98.44 410 THR A CA 1
ATOM 3331 C C . THR A 1 410 ? 5.617 -11.875 2.893 1 98.44 410 THR A C 1
ATOM 3333 O O . THR A 1 410 ? 5.137 -11.297 1.916 1 98.44 410 THR A O 1
ATOM 3336 N N . LEU A 1 411 ? 6.949 -11.969 3.084 1 98.69 411 LEU A N 1
ATOM 3337 C CA . LEU A 1 411 ? 7.898 -11.414 2.125 1 98.69 411 LEU A CA 1
ATOM 3338 C C . LEU A 1 411 ? 7.773 -12.109 0.774 1 98.69 411 LEU A C 1
ATOM 3340 O O . LEU A 1 411 ? 7.91 -11.469 -0.273 1 98.69 411 LEU A O 1
ATOM 3344 N N . HIS A 1 412 ? 7.488 -13.359 0.78 1 98.38 412 HIS A N 1
ATOM 3345 C CA . HIS A 1 412 ? 7.363 -14.18 -0.42 1 98.38 412 HIS A CA 1
ATOM 3346 C C . HIS A 1 412 ? 6.082 -13.852 -1.18 1 98.38 412 HIS A C 1
ATOM 3348 O O . HIS A 1 412 ? 6.121 -13.57 -2.379 1 98.38 412 HIS A O 1
ATOM 3354 N N . GLU A 1 413 ? 4.965 -13.891 -0.501 1 97.31 413 GLU A N 1
ATOM 3355 C CA . GLU A 1 413 ? 3.652 -13.812 -1.133 1 97.31 413 GLU A CA 1
ATOM 3356 C C . GLU A 1 413 ? 3.293 -12.375 -1.484 1 97.31 413 GLU A C 1
ATOM 3358 O O . GLU A 1 413 ? 2.65 -12.125 -2.506 1 97.31 413 GLU A O 1
ATOM 3363 N N . ALA A 1 414 ? 3.664 -11.469 -0.671 1 97.44 414 ALA A N 1
ATOM 3364 C CA . ALA A 1 414 ? 3.107 -10.125 -0.816 1 97.44 414 ALA A CA 1
ATOM 3365 C C . ALA A 1 414 ? 4.203 -9.109 -1.104 1 97.44 414 ALA A C 1
ATOM 3367 O O . ALA A 1 414 ? 4.613 -8.93 -2.256 1 97.44 414 ALA A O 1
ATOM 3368 N N . MET A 1 415 ? 4.77 -8.43 -0.094 1 97.56 415 MET A N 1
ATOM 3369 C CA . MET A 1 415 ? 5.762 -7.371 -0.276 1 97.56 415 MET A CA 1
ATOM 3370 C C . MET A 1 415 ? 7.094 -7.762 0.35 1 97.56 415 MET A C 1
ATOM 3372 O O . MET A 1 415 ? 7.176 -7.992 1.558 1 97.56 415 MET A O 1
ATOM 3376 N N . PRO A 1 416 ? 8.07 -7.93 -0.521 1 98.25 416 PRO A N 1
ATOM 3377 C CA . PRO A 1 416 ? 8.148 -7.504 -1.921 1 98.25 416 PRO A CA 1
ATOM 3378 C C . PRO A 1 416 ? 8.031 -8.672 -2.898 1 98.25 416 PRO A C 1
ATOM 3380 O O . PRO A 1 416 ? 8.398 -8.539 -4.07 1 98.25 416 PRO A O 1
ATOM 3383 N N . GLY A 1 417 ? 7.586 -9.789 -2.523 1 98.31 417 GLY A N 1
ATOM 3384 C CA . GLY A 1 417 ? 7.551 -10.977 -3.363 1 98.31 417 GLY A CA 1
ATOM 3385 C C . GLY A 1 417 ? 6.562 -10.867 -4.508 1 98.31 417 GLY A C 1
ATOM 3386 O O . GLY A 1 417 ? 6.688 -9.984 -5.359 1 98.31 417 GLY A O 1
ATOM 3387 N N . HIS A 1 418 ? 5.598 -11.711 -4.512 1 97.75 418 HIS A N 1
ATOM 3388 C CA . HIS A 1 418 ? 4.699 -11.883 -5.645 1 97.75 418 HIS A CA 1
ATOM 3389 C C . HIS A 1 418 ? 3.895 -10.609 -5.906 1 97.75 418 HIS A C 1
ATOM 3391 O O . HIS A 1 418 ? 3.717 -10.211 -7.059 1 97.75 418 HIS A O 1
ATOM 3397 N N . HIS A 1 419 ? 3.379 -9.969 -4.918 1 97.75 419 HIS A N 1
ATOM 3398 C CA . HIS A 1 419 ? 2.572 -8.773 -5.137 1 97.75 419 HIS A CA 1
ATOM 3399 C C . HIS A 1 419 ? 3.369 -7.695 -5.863 1 97.75 419 HIS A C 1
ATOM 3401 O O . HIS A 1 419 ? 2.91 -7.152 -6.871 1 97.75 419 HIS A O 1
ATOM 3407 N N . LEU A 1 420 ? 4.543 -7.379 -5.312 1 98 420 LEU A N 1
ATOM 3408 C CA . LEU A 1 420 ? 5.355 -6.336 -5.926 1 98 420 LEU A CA 1
ATOM 3409 C C . LEU A 1 420 ? 5.68 -6.68 -7.375 1 98 420 LEU A C 1
ATOM 3411 O O . LEU A 1 420 ? 5.477 -5.859 -8.273 1 98 420 LEU A O 1
ATOM 3415 N N . GLN A 1 421 ? 6.148 -7.855 -7.562 1 97.69 421 GLN A N 1
ATOM 3416 C CA . GLN A 1 421 ? 6.613 -8.297 -8.875 1 97.69 421 GLN A CA 1
ATOM 3417 C C . GLN A 1 421 ? 5.48 -8.281 -9.891 1 97.69 421 GLN A C 1
ATOM 3419 O O . GLN A 1 421 ? 5.621 -7.723 -10.977 1 97.69 421 GLN A O 1
ATOM 3424 N N . THR A 1 422 ? 4.332 -8.883 -9.625 1 95.06 422 THR A N 1
ATOM 3425 C CA . THR A 1 422 ? 3.242 -9.016 -10.586 1 95.06 422 THR A CA 1
ATOM 3426 C C . THR A 1 422 ? 2.566 -7.668 -10.828 1 95.06 422 THR A C 1
ATOM 3428 O O . THR A 1 422 ? 2.15 -7.367 -11.945 1 95.06 422 THR A O 1
ATOM 3431 N N . SER A 1 423 ? 2.453 -6.875 -9.805 1 96.06 423 SER A N 1
ATOM 3432 C CA . SER A 1 423 ? 1.836 -5.562 -9.945 1 96.06 423 SER A CA 1
ATOM 3433 C C . SER A 1 423 ? 2.68 -4.648 -10.836 1 96.06 423 SER A C 1
ATOM 3435 O O . SER A 1 423 ? 2.152 -3.971 -11.719 1 96.06 423 SER A O 1
ATOM 3437 N N . LEU A 1 424 ? 3.988 -4.613 -10.594 1 96.62 424 LEU A N 1
ATOM 3438 C CA . LEU A 1 424 ? 4.867 -3.795 -11.422 1 96.62 424 LEU A CA 1
ATOM 3439 C C . LEU A 1 424 ? 4.867 -4.285 -12.867 1 96.62 424 LEU A C 1
ATOM 3441 O O . LEU A 1 424 ? 4.871 -3.477 -13.805 1 96.62 424 LEU A O 1
ATOM 3445 N N . ALA A 1 425 ? 4.859 -5.594 -13.062 1 95.38 425 ALA A N 1
ATOM 3446 C CA . ALA A 1 425 ? 4.789 -6.133 -14.414 1 95.38 425 ALA A CA 1
ATOM 3447 C C . ALA A 1 425 ? 3.518 -5.672 -15.125 1 95.38 425 ALA A C 1
ATOM 3449 O O . ALA A 1 425 ? 3.566 -5.23 -16.281 1 95.38 425 ALA A O 1
ATOM 3450 N N . ALA A 1 426 ? 2.414 -5.719 -14.438 1 92.12 426 ALA A N 1
ATOM 3451 C CA . ALA A 1 426 ? 1.119 -5.348 -15 1 92.12 426 ALA A CA 1
ATOM 3452 C C . ALA A 1 426 ? 1.087 -3.871 -15.383 1 92.12 426 ALA A C 1
ATOM 3454 O O . ALA A 1 426 ? 0.365 -3.473 -16.297 1 92.12 426 ALA A O 1
ATOM 3455 N N . GLU A 1 427 ? 1.888 -3.078 -14.734 1 92.94 427 GLU A N 1
ATOM 3456 C CA . GLU A 1 427 ? 1.884 -1.632 -14.938 1 92.94 427 GLU A CA 1
ATOM 3457 C C . GLU A 1 427 ? 2.805 -1.234 -16.094 1 92.94 427 GLU A C 1
ATOM 3459 O O . GLU A 1 427 ? 2.861 -0.064 -16.469 1 92.94 427 GLU A O 1
ATOM 3464 N N . GLN A 1 428 ? 3.562 -2.238 -16.609 1 93 428 GLN A N 1
ATOM 3465 C CA . GLN A 1 428 ? 4.426 -1.957 -17.75 1 93 428 GLN A CA 1
ATOM 3466 C C . GLN A 1 428 ? 3.629 -1.941 -19.062 1 93 428 GLN A C 1
ATOM 3468 O O . GLN A 1 428 ? 3.791 -2.826 -19.906 1 93 428 GLN A O 1
ATOM 3473 N N . GLU A 1 429 ? 2.932 -0.871 -19.312 1 90.06 429 GLU A N 1
ATOM 3474 C CA . GLU A 1 429 ? 1.969 -0.796 -20.406 1 90.06 429 GLU A CA 1
ATOM 3475 C C . GLU A 1 429 ? 2.674 -0.702 -21.75 1 90.06 429 GLU A C 1
ATOM 3477 O O . GLU A 1 429 ? 2.061 -0.936 -22.797 1 90.06 429 GLU A O 1
ATOM 3482 N N . GLN A 1 430 ? 3.932 -0.412 -21.688 1 89.38 430 GLN A N 1
ATOM 3483 C CA . GLN A 1 430 ? 4.688 -0.316 -22.938 1 89.38 430 GLN A CA 1
ATOM 3484 C C . GLN A 1 430 ? 5.086 -1.697 -23.438 1 89.38 430 GLN A C 1
ATOM 3486 O O . GLN A 1 430 ? 5.48 -1.847 -24.594 1 89.38 430 GLN A O 1
ATOM 3491 N N . LEU A 1 431 ? 5.004 -2.748 -22.641 1 91.31 431 LEU A N 1
ATOM 3492 C CA . LEU A 1 431 ? 5.301 -4.121 -23.031 1 91.31 431 LEU A CA 1
ATOM 3493 C C . LEU A 1 431 ? 4.062 -4.805 -23.594 1 91.31 431 LEU A C 1
ATOM 3495 O O . LEU A 1 431 ? 2.939 -4.504 -23.188 1 91.31 431 LEU A O 1
ATOM 3499 N N . PRO A 1 432 ? 4.352 -5.684 -24.625 1 93.69 432 PRO A N 1
ATOM 3500 C CA . PRO A 1 432 ? 3.201 -6.473 -25.062 1 93.69 432 PRO A CA 1
ATOM 3501 C C . PRO A 1 432 ? 2.598 -7.324 -23.953 1 93.69 432 PRO A C 1
ATOM 3503 O O . PRO A 1 432 ? 3.299 -7.699 -23.016 1 93.69 432 PRO A O 1
ATOM 3506 N N . ASP A 1 433 ? 1.341 -7.742 -24.109 1 92.12 433 ASP A N 1
ATOM 3507 C CA . ASP A 1 433 ? 0.557 -8.367 -23.062 1 92.12 433 ASP A CA 1
ATOM 3508 C C . ASP A 1 433 ? 1.159 -9.711 -22.656 1 92.12 433 ASP A C 1
ATOM 3510 O O . ASP A 1 433 ? 1.134 -10.086 -21.484 1 92.12 433 ASP A O 1
ATOM 3514 N N . PHE A 1 434 ? 1.739 -10.43 -23.609 1 92.88 434 PHE A N 1
ATOM 3515 C CA . PHE A 1 434 ? 2.275 -11.734 -23.266 1 92.88 434 PHE A CA 1
ATOM 3516 C C . PHE A 1 434 ? 3.467 -11.602 -22.328 1 92.88 434 PHE A C 1
ATOM 3518 O O . PHE A 1 434 ? 3.797 -12.539 -21.594 1 92.88 434 PHE A O 1
ATOM 3525 N N . ARG A 1 435 ? 4.113 -10.453 -22.375 1 92.88 435 ARG A N 1
ATOM 3526 C CA . ARG A 1 435 ? 5.199 -10.18 -21.438 1 92.88 435 ARG A CA 1
ATOM 3527 C C . ARG A 1 435 ? 4.672 -9.609 -20.125 1 92.88 435 ARG A C 1
ATOM 3529 O O . ARG A 1 435 ? 5.145 -9.969 -19.047 1 92.88 435 ARG A O 1
ATOM 3536 N N . ARG A 1 436 ? 3.658 -8.758 -20.25 1 91 436 ARG A N 1
ATOM 3537 C CA . ARG A 1 436 ? 3.072 -8.117 -19.078 1 91 436 ARG A CA 1
ATOM 3538 C C . ARG A 1 436 ? 2.447 -9.148 -18.141 1 91 436 ARG A C 1
ATOM 3540 O O . ARG A 1 436 ? 2.543 -9.031 -16.922 1 91 436 ARG A O 1
ATOM 3547 N N . TYR A 1 437 ? 1.866 -10.188 -18.734 1 88.69 437 TYR A N 1
ATOM 3548 C CA . TYR A 1 437 ? 1.096 -11.148 -17.953 1 88.69 437 TYR A CA 1
ATOM 3549 C C . TYR A 1 437 ? 1.753 -12.523 -17.969 1 88.69 437 TYR A C 1
ATOM 3551 O O . TYR A 1 437 ? 1.213 -13.484 -17.422 1 88.69 437 TYR A O 1
ATOM 3559 N N . GLY A 1 438 ? 2.896 -12.578 -18.641 1 88.44 438 GLY A N 1
ATOM 3560 C CA . GLY A 1 438 ? 3.65 -13.82 -18.656 1 88.44 438 GLY A CA 1
ATOM 3561 C C . GLY A 1 438 ? 4.289 -14.141 -17.312 1 88.44 438 GLY A C 1
ATOM 3562 O O . GLY A 1 438 ? 4.441 -13.266 -16.469 1 88.44 438 GLY A O 1
ATOM 3563 N N . TYR A 1 439 ? 4.637 -15.43 -17.141 1 90.38 439 TYR A N 1
ATOM 3564 C CA . TYR A 1 439 ? 5.199 -15.844 -15.867 1 90.38 439 TYR A CA 1
ATOM 3565 C C . TYR A 1 439 ? 6.188 -16.984 -16.047 1 90.38 439 TYR A C 1
ATOM 3567 O O . TYR A 1 439 ? 5.797 -18.109 -16.359 1 90.38 439 TYR A O 1
ATOM 3575 N N . HIS A 1 440 ? 7.383 -16.688 -15.906 1 94.31 440 HIS A N 1
ATOM 3576 C CA . HIS A 1 440 ? 8.422 -17.703 -15.82 1 94.31 440 HIS A CA 1
ATOM 3577 C C . HIS A 1 440 ? 8.656 -18.141 -14.375 1 94.31 440 HIS A C 1
ATOM 3579 O O . HIS A 1 440 ? 9.078 -17.344 -13.547 1 94.31 440 HIS A O 1
ATOM 3585 N N . VAL A 1 441 ? 8.508 -19.391 -14.109 1 95.38 441 VAL A N 1
ATOM 3586 C CA . VAL A 1 441 ? 8.438 -19.922 -12.75 1 95.38 441 VAL A CA 1
ATOM 3587 C C . VAL A 1 441 ? 9.734 -19.609 -12.016 1 95.38 441 VAL A C 1
ATOM 3589 O O . VAL A 1 441 ? 9.719 -19.125 -10.883 1 95.38 441 VAL A O 1
ATOM 3592 N N . ALA A 1 442 ? 10.859 -19.828 -12.695 1 98 442 ALA A N 1
ATOM 3593 C CA . ALA A 1 442 ? 12.141 -19.625 -12.031 1 98 442 ALA A CA 1
ATOM 3594 C C . ALA A 1 442 ? 12.352 -18.156 -11.688 1 98 442 ALA A C 1
ATOM 3596 O O . ALA A 1 442 ? 12.961 -17.828 -10.656 1 98 442 ALA A O 1
ATOM 3597 N N . TYR A 1 443 ? 11.867 -17.297 -12.562 1 97.88 443 TYR A N 1
ATOM 3598 C CA . TYR A 1 443 ? 11.953 -15.867 -12.297 1 97.88 443 TYR A CA 1
ATOM 3599 C C . TYR A 1 443 ? 11.047 -15.477 -11.133 1 97.88 443 TYR A C 1
ATOM 3601 O O . TYR A 1 443 ? 11.508 -14.898 -10.141 1 97.88 443 TYR A O 1
ATOM 3609 N N . GLY A 1 444 ? 9.781 -15.797 -11.227 1 97.25 444 GLY A N 1
ATOM 3610 C CA . GLY A 1 444 ? 8.82 -15.367 -10.219 1 97.25 444 GLY A CA 1
ATOM 3611 C C . GLY A 1 444 ? 9.062 -15.984 -8.859 1 97.25 444 GLY A C 1
ATOM 3612 O O . GLY A 1 444 ? 9.102 -15.281 -7.848 1 97.25 444 GLY A O 1
ATOM 3613 N N . GLU A 1 445 ? 9.188 -17.266 -8.852 1 97.5 445 GLU A N 1
ATOM 3614 C CA . GLU A 1 445 ? 9.43 -17.969 -7.586 1 97.5 445 GLU A CA 1
ATOM 3615 C C . GLU A 1 445 ? 10.836 -17.688 -7.059 1 97.5 445 GLU A C 1
ATOM 3617 O O . GLU A 1 445 ? 11.047 -17.609 -5.848 1 97.5 445 GLU A O 1
ATOM 3622 N N . GLY A 1 446 ? 11.797 -17.609 -7.992 1 98.56 446 GLY A N 1
ATOM 3623 C CA . GLY A 1 446 ? 13.133 -17.219 -7.586 1 98.56 446 GLY A CA 1
ATOM 3624 C C . GLY A 1 446 ? 13.188 -15.852 -6.938 1 98.56 446 GLY A C 1
ATOM 3625 O O . GLY A 1 446 ? 13.867 -15.664 -5.926 1 98.56 446 GLY A O 1
ATOM 3626 N N . TRP A 1 447 ? 12.477 -14.922 -7.539 1 98.62 447 TRP A N 1
ATOM 3627 C CA . TRP A 1 447 ? 12.352 -13.586 -6.969 1 98.62 447 TRP A CA 1
ATOM 3628 C C . TRP A 1 447 ? 11.75 -13.641 -5.57 1 98.62 447 TRP A C 1
ATOM 3630 O O . TRP A 1 447 ? 12.273 -13.039 -4.633 1 98.62 447 TRP A O 1
ATOM 3640 N N . ALA A 1 448 ? 10.648 -14.352 -5.422 1 98.44 448 ALA A N 1
ATOM 3641 C CA . ALA A 1 448 ? 9.977 -14.438 -4.129 1 98.44 448 ALA A CA 1
ATOM 3642 C C . ALA A 1 448 ? 10.891 -15.031 -3.066 1 98.44 448 ALA A C 1
ATOM 3644 O O . ALA A 1 448 ? 10.922 -14.562 -1.927 1 98.44 448 ALA A O 1
ATOM 3645 N N . LEU A 1 449 ? 11.609 -16.031 -3.475 1 98.38 449 LEU A N 1
ATOM 3646 C CA . LEU A 1 449 ? 12.547 -16.641 -2.531 1 98.38 449 LEU A CA 1
ATOM 3647 C C . LEU A 1 449 ? 13.688 -15.688 -2.201 1 98.38 449 LEU A C 1
ATOM 3649 O O . LEU A 1 449 ? 14.156 -15.648 -1.062 1 98.38 449 LEU A O 1
ATOM 3653 N N . TYR A 1 450 ? 14.211 -15 -3.193 1 98.62 450 TYR A N 1
ATOM 3654 C CA . TYR A 1 450 ? 15.188 -13.945 -2.955 1 98.62 450 TYR A CA 1
ATOM 3655 C C . TYR A 1 450 ? 14.656 -12.922 -1.953 1 98.62 450 TYR A C 1
ATOM 3657 O O . TYR A 1 450 ? 15.375 -12.5 -1.046 1 98.62 450 TYR A O 1
ATOM 3665 N N . CYS A 1 451 ? 13.414 -12.625 -2.023 1 98.75 451 CYS A N 1
ATOM 3666 C CA . CYS A 1 451 ? 12.789 -11.617 -1.165 1 98.75 451 CYS A CA 1
ATOM 3667 C C . CYS A 1 451 ? 12.742 -12.094 0.282 1 98.75 451 CYS A C 1
ATOM 3669 O O . CYS A 1 451 ? 12.812 -11.289 1.209 1 98.75 451 CYS A O 1
ATOM 3671 N N . GLU A 1 452 ? 12.602 -13.398 0.486 1 98.5 452 GLU A N 1
ATOM 3672 C CA . GLU A 1 452 ? 12.625 -13.945 1.842 1 98.5 452 GLU A CA 1
ATOM 3673 C C . GLU A 1 452 ? 13.922 -13.57 2.559 1 98.5 452 GLU A C 1
ATOM 3675 O O . GLU A 1 452 ? 13.938 -13.43 3.783 1 98.5 452 GLU A O 1
ATOM 3680 N N . THR A 1 453 ? 14.992 -13.383 1.809 1 97.88 453 THR A N 1
ATOM 3681 C CA . THR A 1 453 ? 16.297 -13.109 2.404 1 97.88 453 THR A CA 1
ATOM 3682 C C . THR A 1 453 ? 16.453 -11.625 2.717 1 97.88 453 THR A C 1
ATOM 3684 O O . THR A 1 453 ? 17.344 -11.227 3.463 1 97.88 453 THR A O 1
ATOM 3687 N N . LEU A 1 454 ? 15.609 -10.828 2.182 1 98.31 454 LEU A N 1
ATOM 3688 C CA . LEU A 1 454 ? 15.719 -9.383 2.342 1 98.31 454 LEU A CA 1
ATOM 3689 C C . LEU A 1 454 ? 15.328 -8.961 3.752 1 98.31 454 LEU A C 1
ATOM 3691 O O . LEU A 1 454 ? 15.539 -7.812 4.145 1 98.31 454 LEU A O 1
ATOM 3695 N N . GLY A 1 455 ? 14.75 -9.898 4.539 1 97.88 455 GLY A N 1
ATOM 3696 C CA . GLY A 1 455 ? 14.328 -9.57 5.891 1 97.88 455 GLY A CA 1
ATOM 3697 C C . GLY A 1 455 ? 15.453 -9.047 6.762 1 97.88 455 GLY A C 1
ATOM 3698 O O . GLY A 1 455 ? 15.227 -8.25 7.668 1 97.88 455 GLY A O 1
ATOM 3699 N N . ASP A 1 456 ? 16.672 -9.492 6.477 1 95.69 456 ASP A N 1
ATOM 3700 C CA . ASP A 1 456 ? 17.812 -8.984 7.215 1 95.69 456 ASP A CA 1
ATOM 3701 C C . ASP A 1 456 ? 18.016 -7.492 6.961 1 95.69 456 ASP A C 1
ATOM 3703 O O . ASP A 1 456 ? 18.172 -6.711 7.902 1 95.69 456 ASP A O 1
ATOM 3707 N N . GLU A 1 457 ? 17.922 -7.094 5.723 1 95.06 457 GLU A N 1
ATOM 3708 C CA . GLU A 1 457 ? 18.125 -5.703 5.324 1 95.06 457 GLU A CA 1
ATOM 3709 C C . GLU A 1 457 ? 16.938 -4.832 5.715 1 95.06 457 GLU A C 1
ATOM 3711 O O . GLU A 1 457 ? 17.078 -3.623 5.898 1 95.06 457 GLU A O 1
ATOM 3716 N N . LEU A 1 458 ? 15.82 -5.48 5.93 1 96.62 458 LEU A N 1
ATOM 3717 C CA . LEU A 1 458 ? 14.602 -4.758 6.266 1 96.62 458 LEU A CA 1
ATOM 3718 C C . LEU A 1 458 ? 14.391 -4.715 7.777 1 96.62 458 LEU A C 1
ATOM 3720 O O . LEU A 1 458 ? 13.414 -4.141 8.258 1 96.62 458 LEU A O 1
ATOM 3724 N N . GLY A 1 459 ? 15.289 -5.348 8.539 1 95.19 459 GLY A N 1
ATOM 3725 C CA . GLY A 1 459 ? 15.219 -5.344 9.992 1 95.19 459 GLY A CA 1
ATOM 3726 C C . GLY A 1 459 ? 14.109 -6.227 10.539 1 95.19 459 GLY A C 1
ATOM 3727 O O . GLY A 1 459 ? 13.508 -5.91 11.562 1 95.19 459 GLY A O 1
ATOM 3728 N N . LEU A 1 460 ? 13.797 -7.324 9.852 1 97.56 460 LEU A N 1
ATOM 3729 C CA . LEU A 1 460 ? 12.656 -8.156 10.219 1 97.56 460 LEU A CA 1
ATOM 3730 C C . LEU A 1 460 ? 13.117 -9.445 10.883 1 97.56 460 LEU A C 1
ATOM 3732 O O . LEU A 1 460 ? 12.297 -10.227 11.375 1 97.56 460 LEU A O 1
ATOM 3736 N N . TYR A 1 461 ? 14.477 -9.672 10.891 1 97.31 461 TYR A N 1
ATOM 3737 C CA . TYR A 1 461 ? 14.992 -10.938 11.414 1 97.31 461 TYR A CA 1
ATOM 3738 C C . TYR A 1 461 ? 15.836 -10.703 12.656 1 97.31 461 TYR A C 1
ATOM 3740 O O . TYR A 1 461 ? 16.828 -11.414 12.891 1 97.31 461 TYR A O 1
ATOM 3748 N N . ASP A 1 462 ? 15.492 -9.742 13.445 1 93.5 462 ASP A N 1
ATOM 3749 C CA . ASP A 1 462 ? 16.172 -9.523 14.719 1 93.5 462 ASP A CA 1
ATOM 3750 C C . ASP A 1 462 ? 15.867 -10.656 15.703 1 93.5 462 ASP A C 1
ATOM 3752 O O . ASP A 1 462 ? 16.719 -11.023 16.516 1 93.5 462 ASP A O 1
ATOM 3756 N N . ASP A 1 463 ? 14.695 -11.172 15.664 1 95.75 463 ASP A N 1
ATOM 3757 C CA . ASP A 1 463 ? 14.344 -12.375 16.406 1 95.75 463 ASP A CA 1
ATOM 3758 C C . ASP A 1 463 ? 14.938 -13.617 15.742 1 95.75 463 ASP A C 1
ATOM 3760 O O . ASP A 1 463 ? 14.602 -13.93 14.594 1 95.75 463 ASP A O 1
ATOM 3764 N N . PRO A 1 464 ? 15.742 -14.359 16.469 1 97.25 464 PRO A N 1
ATOM 3765 C CA . PRO A 1 464 ? 16.391 -15.516 15.844 1 97.25 464 PRO A CA 1
ATOM 3766 C C . PRO A 1 464 ? 15.391 -16.578 15.375 1 97.25 464 PRO A C 1
ATOM 3768 O O . PRO A 1 464 ? 15.68 -17.328 14.445 1 97.25 464 PRO A O 1
ATOM 3771 N N . TYR A 1 465 ? 14.25 -16.609 16.016 1 97.38 465 TYR A N 1
ATOM 3772 C CA . TYR A 1 465 ? 13.258 -17.594 15.578 1 97.38 465 TYR A CA 1
ATOM 3773 C C . TYR A 1 465 ? 12.672 -17.219 14.219 1 97.38 465 TYR A C 1
ATOM 3775 O O . TYR A 1 465 ? 12.391 -18.078 13.391 1 97.38 465 TYR A O 1
ATOM 3783 N N . ASP A 1 466 ? 12.555 -15.914 13.977 1 97.25 466 ASP A N 1
ATOM 3784 C CA . ASP A 1 466 ? 12.125 -15.461 12.656 1 97.25 466 ASP A CA 1
ATOM 3785 C C . ASP A 1 466 ? 13.188 -15.781 11.602 1 97.25 466 ASP A C 1
ATOM 3787 O O . ASP A 1 466 ? 12.852 -16.203 10.492 1 97.25 466 ASP A O 1
ATOM 3791 N N . LYS A 1 467 ? 14.406 -15.57 11.969 1 97.94 467 LYS A N 1
ATOM 3792 C CA . LYS A 1 467 ? 15.492 -15.906 11.055 1 97.94 467 LYS A CA 1
ATOM 3793 C C . LYS A 1 467 ? 15.516 -17.406 10.766 1 97.94 467 LYS A C 1
ATOM 3795 O O . LYS A 1 467 ? 15.742 -17.828 9.633 1 97.94 467 LYS A O 1
ATOM 3800 N N . PHE A 1 468 ? 15.281 -18.172 11.797 1 97.44 468 PHE A N 1
ATOM 3801 C CA . PHE A 1 468 ? 15.234 -19.625 11.586 1 97.44 468 PHE A CA 1
ATOM 3802 C C . PHE A 1 468 ? 14.07 -20 10.68 1 97.44 468 PHE A C 1
ATOM 3804 O O . PHE A 1 468 ? 14.172 -20.938 9.883 1 97.44 468 PHE A O 1
ATOM 3811 N N . GLY A 1 469 ? 12.961 -19.281 10.797 1 96.69 469 GLY A N 1
ATOM 3812 C CA . GLY A 1 469 ? 11.867 -19.469 9.852 1 96.69 469 GLY A CA 1
ATOM 3813 C C . GLY A 1 469 ? 12.289 -19.281 8.406 1 96.69 469 GLY A C 1
ATOM 3814 O O . GLY A 1 469 ? 11.969 -20.094 7.547 1 96.69 469 GLY A O 1
ATOM 3815 N N . GLN A 1 470 ? 13.047 -18.25 8.172 1 98 470 GLN A N 1
ATOM 3816 C CA . GLN A 1 470 ? 13.555 -18 6.832 1 98 470 GLN A CA 1
ATOM 3817 C C . GLN A 1 470 ? 14.477 -19.125 6.367 1 98 470 GLN A C 1
ATOM 3819 O O . GLN A 1 470 ? 14.391 -19.562 5.219 1 98 470 GLN A O 1
ATOM 3824 N N . LEU A 1 471 ? 15.312 -19.609 7.25 1 98 471 LEU A N 1
ATOM 3825 C CA . LEU A 1 471 ? 16.219 -20.703 6.91 1 98 471 LEU A CA 1
ATOM 3826 C C . LEU A 1 471 ? 15.438 -21.984 6.664 1 98 471 LEU A C 1
ATOM 3828 O O . LEU A 1 471 ? 15.82 -22.797 5.816 1 98 471 LEU A O 1
ATOM 3832 N N . SER A 1 472 ? 14.422 -22.156 7.406 1 96.19 472 SER A N 1
ATOM 3833 C CA . SER A 1 472 ? 13.562 -23.312 7.176 1 96.19 472 SER A CA 1
ATOM 3834 C C . SER A 1 472 ? 12.938 -23.281 5.785 1 96.19 472 SER A C 1
ATOM 3836 O O . SER A 1 472 ? 12.867 -24.297 5.102 1 96.19 472 SER A O 1
ATOM 3838 N N . TYR A 1 473 ? 12.523 -22.125 5.383 1 96.12 473 TYR A N 1
ATOM 3839 C CA . TYR A 1 473 ? 11.977 -21.953 4.039 1 96.12 473 TYR A CA 1
ATOM 3840 C C . TYR A 1 473 ? 13.055 -22.172 2.98 1 96.12 473 TYR A C 1
ATOM 3842 O O . TYR A 1 473 ? 12.805 -22.812 1.956 1 96.12 473 TYR A O 1
ATOM 3850 N N . ASP A 1 474 ? 14.172 -21.703 3.289 1 97.69 474 ASP A N 1
ATOM 3851 C CA . ASP A 1 474 ? 15.305 -21.891 2.385 1 97.69 474 ASP A CA 1
ATOM 3852 C C . ASP A 1 474 ? 15.648 -23.375 2.236 1 97.69 474 ASP A C 1
ATOM 3854 O O . ASP A 1 474 ? 15.867 -23.859 1.124 1 97.69 474 ASP A O 1
ATOM 3858 N N . MET A 1 475 ? 15.664 -24.016 3.311 1 97.62 475 MET A N 1
ATOM 3859 C CA . MET A 1 475 ? 15.961 -25.453 3.334 1 97.62 475 MET A CA 1
ATOM 3860 C C . MET A 1 475 ? 14.914 -26.234 2.559 1 97.62 475 MET A C 1
ATOM 3862 O O . MET A 1 475 ? 15.25 -27.141 1.791 1 97.62 475 MET A O 1
ATOM 3866 N N . TRP A 1 476 ? 13.672 -25.844 2.764 1 95.75 476 TRP A N 1
ATOM 3867 C CA . TRP A 1 476 ? 12.562 -26.469 2.055 1 95.75 476 TRP A CA 1
ATOM 3868 C C . TRP A 1 476 ? 12.797 -26.438 0.548 1 95.75 476 TRP A C 1
ATOM 3870 O O . TRP A 1 476 ? 12.688 -27.469 -0.123 1 95.75 476 TRP A O 1
ATOM 3880 N N . ARG A 1 477 ? 13.234 -25.328 0.048 1 97.62 477 ARG A N 1
ATOM 3881 C CA . ARG A 1 477 ? 13.391 -25.188 -1.396 1 97.62 477 ARG A CA 1
ATOM 3882 C C . ARG A 1 477 ? 14.703 -25.812 -1.864 1 97.62 477 ARG A C 1
ATOM 3884 O O . ARG A 1 477 ? 14.828 -26.219 -3.023 1 97.62 477 ARG A O 1
ATOM 3891 N N . ALA A 1 478 ? 15.688 -25.906 -0.979 1 98.38 478 ALA A N 1
ATOM 3892 C CA . ALA A 1 478 ? 16.906 -26.656 -1.313 1 98.38 478 ALA A CA 1
ATOM 3893 C C . ALA A 1 478 ? 16.609 -28.156 -1.417 1 98.38 478 ALA A C 1
ATOM 3895 O O . ALA A 1 478 ? 17.078 -28.812 -2.344 1 98.38 478 ALA A O 1
ATOM 3896 N N . VAL A 1 479 ? 15.844 -28.625 -0.518 1 98.19 479 VAL A N 1
ATOM 3897 C CA . VAL A 1 479 ? 15.469 -30.031 -0.488 1 98.19 479 VAL A CA 1
ATOM 3898 C C . VAL A 1 479 ? 14.695 -30.391 -1.759 1 98.19 479 VAL A C 1
ATOM 3900 O O . VAL A 1 479 ? 14.828 -31.5 -2.281 1 98.19 479 VAL A O 1
ATOM 3903 N N . ARG A 1 480 ? 13.961 -29.453 -2.303 1 98.06 480 ARG A N 1
ATOM 3904 C CA . ARG A 1 480 ? 13.203 -29.656 -3.535 1 98.06 480 ARG A CA 1
ATOM 3905 C C . ARG A 1 480 ? 14.133 -30.062 -4.68 1 98.06 480 ARG A C 1
ATOM 3907 O O . ARG A 1 480 ? 13.773 -30.906 -5.508 1 98.06 480 ARG A O 1
ATOM 3914 N N . LEU A 1 481 ? 15.312 -29.5 -4.727 1 98.62 481 LEU A N 1
ATOM 3915 C CA . LEU A 1 481 ? 16.266 -29.844 -5.785 1 98.62 481 LEU A CA 1
ATOM 3916 C C . LEU A 1 481 ? 16.688 -31.312 -5.688 1 98.62 481 LEU A C 1
ATOM 3918 O O . LEU A 1 481 ? 16.859 -31.984 -6.707 1 98.62 481 LEU A O 1
ATOM 3922 N N . VAL A 1 482 ? 16.75 -31.75 -4.473 1 98.62 482 VAL A N 1
ATOM 3923 C CA . VAL A 1 482 ? 17.25 -33.094 -4.223 1 98.62 482 VAL A CA 1
ATOM 3924 C C . VAL A 1 482 ? 16.141 -34.125 -4.453 1 98.62 482 VAL A C 1
ATOM 3926 O O . VAL A 1 482 ? 16.297 -35.094 -5.211 1 98.62 482 VAL A O 1
ATOM 3929 N N . VAL A 1 483 ? 15 -33.875 -3.9 1 98.12 483 VAL A N 1
ATOM 3930 C CA . VAL A 1 483 ? 13.961 -34.875 -3.893 1 98.12 483 VAL A CA 1
ATOM 3931 C C . VAL A 1 483 ? 13.305 -34.969 -5.27 1 98.12 483 VAL A C 1
ATOM 3933 O O . VAL A 1 483 ? 12.93 -36.031 -5.727 1 98.12 483 VAL A O 1
ATOM 3936 N N . ASP A 1 484 ? 13.102 -33.812 -5.957 1 98.44 484 ASP A N 1
ATOM 3937 C CA . ASP A 1 484 ? 12.516 -33.844 -7.293 1 98.44 484 ASP A CA 1
ATOM 3938 C C . ASP A 1 484 ? 13.422 -34.594 -8.273 1 98.44 484 ASP A C 1
ATOM 3940 O O . ASP A 1 484 ? 12.969 -35.531 -8.953 1 98.44 484 ASP A O 1
ATOM 3944 N N . THR A 1 485 ? 14.695 -34.281 -8.32 1 98.44 485 THR A N 1
ATOM 3945 C CA . THR A 1 485 ? 15.641 -34.969 -9.18 1 98.44 485 THR A CA 1
ATOM 3946 C C . THR A 1 485 ? 15.836 -36.406 -8.703 1 98.44 485 THR A C 1
ATOM 3948 O O . THR A 1 485 ? 16.047 -37.312 -9.508 1 98.44 485 THR A O 1
ATOM 3951 N N . GLY A 1 486 ? 15.781 -36.625 -7.406 1 98.12 486 GLY A N 1
ATOM 3952 C CA . GLY A 1 486 ? 15.867 -37.969 -6.859 1 98.12 486 GLY A CA 1
ATOM 3953 C C . GLY A 1 486 ? 14.789 -38.875 -7.387 1 98.12 486 GLY A C 1
ATOM 3954 O O . GLY A 1 486 ? 15.086 -39.969 -7.859 1 98.12 486 GLY A O 1
ATOM 3955 N N . MET A 1 487 ? 13.609 -38.406 -7.355 1 97.88 487 MET A N 1
ATOM 3956 C CA . MET A 1 487 ? 12.484 -39.25 -7.773 1 97.88 487 MET A CA 1
ATOM 3957 C C . MET A 1 487 ? 12.453 -39.375 -9.289 1 97.88 487 MET A C 1
ATOM 3959 O O . MET A 1 487 ? 12.297 -40.5 -9.812 1 97.88 487 MET A O 1
ATOM 3963 N N . HIS A 1 488 ? 12.68 -38.312 -10.062 1 97.94 488 HIS A N 1
ATOM 3964 C CA . HIS A 1 488 ? 12.375 -38.344 -11.484 1 97.94 488 HIS A CA 1
ATOM 3965 C C . HIS A 1 488 ? 13.602 -38.719 -12.312 1 97.94 488 HIS A C 1
ATOM 3967 O O . HIS A 1 488 ? 13.469 -39.188 -13.445 1 97.94 488 HIS A O 1
ATOM 3973 N N . ALA A 1 489 ? 14.805 -38.562 -11.758 1 95.88 489 ALA A N 1
ATOM 3974 C CA . ALA A 1 489 ? 16 -38.844 -12.547 1 95.88 489 ALA A CA 1
ATOM 3975 C C . ALA A 1 489 ? 16.844 -39.938 -11.906 1 95.88 489 ALA A C 1
ATOM 3977 O O . ALA A 1 489 ? 17.625 -40.594 -12.586 1 95.88 489 ALA A O 1
ATOM 3978 N N . ARG A 1 490 ? 16.703 -40.219 -10.617 1 95.44 490 ARG A N 1
ATOM 3979 C CA . ARG A 1 490 ? 17.609 -41.125 -9.945 1 95.44 490 ARG A CA 1
ATOM 3980 C C . ARG A 1 490 ? 16.859 -42.344 -9.422 1 95.44 490 ARG A C 1
ATOM 3982 O O . ARG A 1 490 ? 17.422 -43.188 -8.703 1 95.44 490 ARG A O 1
ATOM 3989 N N . GLY A 1 491 ? 15.594 -42.344 -9.547 1 95 491 GLY A N 1
ATOM 3990 C CA . GLY A 1 491 ? 14.812 -43.531 -9.258 1 95 491 GLY A CA 1
ATOM 3991 C C . GLY A 1 491 ? 14.453 -43.688 -7.793 1 95 491 GLY A C 1
ATOM 3992 O O . GLY A 1 491 ? 14.195 -44.781 -7.312 1 95 491 GLY A O 1
ATOM 3993 N N . TRP A 1 492 ? 14.422 -42.562 -7.039 1 96.75 492 TRP A N 1
ATOM 3994 C CA . TRP A 1 492 ? 14.016 -42.594 -5.637 1 96.75 492 TRP A CA 1
ATOM 3995 C C . TRP A 1 492 ? 12.547 -42.969 -5.512 1 96.75 492 TRP A C 1
ATOM 3997 O O . TRP A 1 492 ? 11.734 -42.625 -6.375 1 96.75 492 TRP A O 1
ATOM 4007 N N . SER A 1 493 ? 12.281 -43.656 -4.41 1 96.69 493 SER A N 1
ATOM 4008 C CA . SER A 1 493 ? 10.891 -43.906 -4.051 1 96.69 493 SER A CA 1
ATOM 4009 C C . SER A 1 493 ? 10.266 -42.688 -3.404 1 96.69 493 SER A C 1
ATOM 4011 O O . SER A 1 493 ? 10.969 -41.75 -2.98 1 96.69 493 SER A O 1
ATOM 4013 N N . ARG A 1 494 ? 8.992 -42.656 -3.383 1 96.88 494 ARG A N 1
ATOM 4014 C CA . ARG A 1 494 ? 8.234 -41.625 -2.666 1 96.88 494 ARG A CA 1
ATOM 4015 C C . ARG A 1 494 ? 8.664 -41.531 -1.207 1 96.88 494 ARG A C 1
ATOM 4017 O O . ARG A 1 494 ? 8.852 -40.438 -0.669 1 96.88 494 ARG A O 1
ATOM 4024 N N . GLN A 1 495 ? 8.867 -42.688 -0.572 1 97.06 495 GLN A N 1
ATOM 4025 C CA . GLN A 1 495 ? 9.227 -42.75 0.841 1 97.06 495 GLN A CA 1
ATOM 4026 C C . GLN A 1 495 ? 10.625 -42.188 1.071 1 97.06 495 GLN A C 1
ATOM 4028 O O . GLN A 1 495 ? 10.867 -41.5 2.074 1 97.06 495 GLN A O 1
ATOM 4033 N N . GLN A 1 496 ? 11.516 -42.5 0.143 1 97.38 496 GLN A N 1
ATOM 4034 C CA . GLN A 1 496 ? 12.859 -41.938 0.241 1 97.38 496 GLN A CA 1
ATOM 4035 C C . GLN A 1 496 ? 12.812 -40.406 0.221 1 97.38 496 GLN A C 1
ATOM 4037 O O . GLN A 1 496 ? 13.555 -39.75 0.957 1 97.38 496 GLN A O 1
ATOM 4042 N N . ALA A 1 497 ? 11.992 -39.875 -0.627 1 97.56 497 ALA A N 1
ATOM 4043 C CA . ALA A 1 497 ? 11.836 -38.406 -0.719 1 97.56 497 ALA A CA 1
ATOM 4044 C C . ALA A 1 497 ? 11.25 -37.844 0.568 1 97.56 497 ALA A C 1
ATOM 4046 O O . ALA A 1 497 ? 11.734 -36.844 1.082 1 97.56 497 ALA A O 1
ATOM 4047 N N . ILE A 1 498 ? 10.203 -38.438 1.133 1 96.56 498 ILE A N 1
ATOM 4048 C CA . ILE A 1 498 ? 9.555 -38 2.361 1 96.56 498 ILE A CA 1
ATOM 4049 C C . ILE A 1 498 ? 10.555 -38.031 3.516 1 96.56 498 ILE A C 1
ATOM 4051 O O . ILE A 1 498 ? 10.672 -37.062 4.266 1 96.56 498 ILE A O 1
ATOM 4055 N N . ASP A 1 499 ? 11.305 -39.094 3.604 1 96.5 499 ASP A N 1
ATOM 4056 C CA . ASP A 1 499 ? 12.281 -39.25 4.676 1 96.5 499 ASP A CA 1
ATOM 4057 C C . ASP A 1 499 ? 13.359 -38.156 4.59 1 96.5 499 ASP A C 1
ATOM 4059 O O . ASP A 1 499 ? 13.742 -37.562 5.605 1 96.5 499 ASP A O 1
ATOM 4063 N N . TYR A 1 500 ? 13.828 -37.969 3.402 1 96.75 500 TYR A N 1
ATOM 4064 C CA . TYR A 1 500 ? 14.859 -36.938 3.221 1 96.75 500 TYR A CA 1
ATOM 4065 C C . TYR A 1 500 ? 14.344 -35.562 3.637 1 96.75 500 TYR A C 1
ATOM 4067 O O . TYR A 1 500 ? 15.062 -34.781 4.27 1 96.75 500 TYR A O 1
ATOM 4075 N N . PHE A 1 501 ? 13.141 -35.25 3.27 1 94.81 501 PHE A N 1
ATOM 4076 C CA . PHE A 1 501 ? 12.516 -34 3.625 1 94.81 501 PHE A CA 1
ATOM 4077 C C . PHE A 1 501 ? 12.438 -33.844 5.137 1 94.81 501 PHE A C 1
ATOM 4079 O O . PHE A 1 501 ? 12.844 -32.812 5.684 1 94.81 501 PHE A O 1
ATOM 4086 N N . LEU A 1 502 ? 11.938 -34.812 5.852 1 91 502 LEU A N 1
ATOM 4087 C CA . LEU A 1 502 ? 11.719 -34.75 7.293 1 91 502 LEU A CA 1
ATOM 4088 C C . LEU A 1 502 ? 13.047 -34.688 8.039 1 91 502 LEU A C 1
ATOM 4090 O O . LEU A 1 502 ? 13.133 -34.062 9.109 1 91 502 LEU A O 1
ATOM 4094 N N . GLU A 1 503 ? 14.031 -35.219 7.461 1 92.25 503 GLU A N 1
ATOM 4095 C CA . GLU A 1 503 ? 15.359 -35.188 8.07 1 92.25 503 GLU A CA 1
ATOM 4096 C C . GLU A 1 503 ? 15.992 -33.812 8 1 92.25 503 GLU A C 1
ATOM 4098 O O . GLU A 1 503 ? 16.797 -33.438 8.852 1 92.25 503 GLU A O 1
ATOM 4103 N N . ASN A 1 504 ? 15.594 -33.062 7.043 1 93.69 504 ASN A N 1
ATOM 4104 C CA . ASN A 1 504 ? 16.359 -31.859 6.777 1 93.69 504 ASN A CA 1
ATOM 4105 C C . ASN A 1 504 ? 15.547 -30.609 7.082 1 93.69 504 ASN A C 1
ATOM 4107 O O . ASN A 1 504 ? 16.094 -29.5 7.141 1 93.69 504 ASN A O 1
ATOM 4111 N N . ALA A 1 505 ? 14.266 -30.734 7.367 1 87.38 505 ALA A N 1
ATOM 4112 C CA . ALA A 1 505 ? 13.453 -29.547 7.582 1 87.38 505 ALA A CA 1
ATOM 4113 C C . ALA A 1 505 ? 12.445 -29.766 8.711 1 87.38 505 ALA A C 1
ATOM 4115 O O . ALA A 1 505 ? 11.945 -30.875 8.891 1 87.38 505 ALA A O 1
ATOM 4116 N N . PRO A 1 506 ? 12.133 -28.656 9.461 1 87.44 506 PRO A N 1
ATOM 4117 C CA . PRO A 1 506 ? 11.188 -28.766 10.578 1 87.44 506 PRO A CA 1
ATOM 4118 C C . PRO A 1 506 ? 9.734 -28.672 10.125 1 87.44 506 PRO A C 1
ATOM 4120 O O . PRO A 1 506 ? 8.906 -28.078 10.812 1 87.44 506 PRO A O 1
ATOM 4123 N N . ARG A 1 507 ? 9.398 -29.266 9.062 1 85.12 507 ARG A N 1
ATOM 4124 C CA . ARG A 1 507 ? 8.039 -29.219 8.531 1 85.12 507 ARG A CA 1
ATOM 4125 C C . ARG A 1 507 ? 7.184 -30.344 9.117 1 85.12 507 ARG A C 1
ATOM 4127 O O . ARG A 1 507 ? 7.707 -31.375 9.516 1 85.12 507 ARG A O 1
ATOM 4134 N N . GLN A 1 508 ? 5.898 -30.094 9.117 1 80.25 508 GLN A N 1
ATOM 4135 C CA . GLN A 1 508 ? 4.969 -31.125 9.578 1 80.25 508 GLN A CA 1
ATOM 4136 C C . GLN A 1 508 ? 4.855 -32.25 8.562 1 80.25 508 GLN A C 1
ATOM 4138 O O . GLN A 1 508 ? 4.883 -32.031 7.355 1 80.25 508 GLN A O 1
ATOM 4143 N N . PRO A 1 509 ? 4.703 -33.469 9.039 1 83.69 509 PRO A N 1
ATOM 4144 C CA . PRO A 1 509 ? 4.684 -34.625 8.133 1 83.69 509 PRO A CA 1
ATOM 4145 C C . PRO A 1 509 ? 3.607 -34.531 7.059 1 83.69 509 PRO A C 1
ATOM 4147 O O . PRO A 1 509 ? 3.863 -34.812 5.891 1 83.69 509 PRO A O 1
ATOM 4150 N N . LEU A 1 510 ? 2.504 -34.094 7.418 1 81.5 510 LEU A N 1
ATOM 4151 C CA . LEU A 1 510 ? 1.431 -33.969 6.438 1 81.5 510 LEU A CA 1
ATOM 4152 C C . LEU A 1 510 ? 1.801 -32.969 5.344 1 81.5 510 LEU A C 1
ATOM 4154 O O . LEU A 1 510 ? 1.502 -33.188 4.172 1 81.5 510 LEU A O 1
ATOM 4158 N N . ASP A 1 511 ? 2.402 -31.984 5.719 1 82.81 511 ASP A N 1
ATOM 4159 C CA . ASP A 1 511 ? 2.844 -30.984 4.746 1 82.81 511 ASP A CA 1
ATOM 4160 C C . ASP A 1 511 ? 3.9 -31.562 3.809 1 82.81 511 ASP A C 1
ATOM 4162 O O . ASP A 1 511 ? 3.898 -31.281 2.609 1 82.81 511 ASP A O 1
ATOM 4166 N N . VAL A 1 512 ? 4.746 -32.344 4.355 1 89.12 512 VAL A N 1
ATOM 4167 C CA . VAL A 1 512 ? 5.809 -32.969 3.58 1 89.12 512 VAL A CA 1
ATOM 4168 C C . VAL A 1 512 ? 5.211 -33.938 2.578 1 89.12 512 VAL A C 1
ATOM 4170 O O . VAL A 1 512 ? 5.613 -33.969 1.413 1 89.12 512 VAL A O 1
ATOM 4173 N N . ILE A 1 513 ? 4.281 -34.656 3.049 1 90.25 513 ILE A N 1
ATOM 4174 C CA . ILE A 1 513 ? 3.611 -35.625 2.182 1 90.25 513 ILE A CA 1
ATOM 4175 C C . ILE A 1 513 ? 2.936 -34.906 1.024 1 90.25 513 ILE A C 1
ATOM 4177 O O . ILE A 1 513 ? 3.094 -35.281 -0.137 1 90.25 513 ILE A O 1
ATOM 4181 N N . ASN A 1 514 ? 2.279 -33.906 1.291 1 85.88 514 ASN A N 1
ATOM 4182 C CA . ASN A 1 514 ? 1.611 -33.125 0.263 1 85.88 514 ASN A CA 1
ATOM 4183 C C . ASN A 1 514 ? 2.611 -32.5 -0.715 1 85.88 514 ASN A C 1
ATOM 4185 O O . ASN A 1 514 ? 2.355 -32.438 -1.919 1 85.88 514 ASN A O 1
ATOM 4189 N N . GLU A 1 515 ? 3.68 -32.094 -0.213 1 90.62 515 GLU A N 1
ATOM 4190 C CA . GLU A 1 515 ? 4.723 -31.531 -1.059 1 90.62 515 GLU A CA 1
ATOM 4191 C C . GLU A 1 515 ? 5.309 -32.562 -2.004 1 90.62 515 GLU A C 1
ATOM 4193 O O . GLU A 1 515 ? 5.434 -32.312 -3.205 1 90.62 515 GLU A O 1
ATOM 4198 N N . VAL A 1 516 ? 5.598 -33.656 -1.447 1 94.62 516 VAL A N 1
ATOM 4199 C CA . VAL A 1 516 ? 6.191 -34.719 -2.258 1 94.62 516 VAL A CA 1
ATOM 4200 C C . VAL A 1 516 ? 5.203 -35.156 -3.328 1 94.62 516 VAL A C 1
ATOM 4202 O O . VAL A 1 516 ? 5.578 -35.375 -4.484 1 94.62 516 VAL A O 1
ATOM 4205 N N . ASP A 1 517 ? 4 -35.25 -2.947 1 93.56 517 ASP A N 1
ATOM 4206 C CA . ASP A 1 517 ? 2.973 -35.656 -3.906 1 93.56 517 ASP A CA 1
ATOM 4207 C C . ASP A 1 517 ? 2.832 -34.594 -5.016 1 93.56 517 ASP A C 1
ATOM 4209 O O . ASP A 1 517 ? 2.576 -34.969 -6.172 1 93.56 517 ASP A O 1
ATOM 4213 N N . ARG A 1 518 ? 2.949 -33.406 -4.688 1 92.5 518 ARG A N 1
ATOM 4214 C CA . ARG A 1 518 ? 2.934 -32.344 -5.688 1 92.5 518 ARG A CA 1
ATOM 4215 C C . ARG A 1 518 ? 4.066 -32.531 -6.691 1 92.5 518 ARG A C 1
ATOM 4217 O O . ARG A 1 518 ? 3.869 -32.344 -7.895 1 92.5 518 ARG A O 1
ATOM 4224 N N . TYR A 1 519 ? 5.195 -32.938 -6.23 1 95.38 519 TYR A N 1
ATOM 4225 C CA . TYR A 1 519 ? 6.352 -33.094 -7.105 1 95.38 519 TYR A CA 1
ATOM 4226 C C . TYR A 1 519 ? 6.156 -34.281 -8.055 1 95.38 519 TYR A C 1
ATOM 4228 O O . TYR A 1 519 ? 6.695 -34.281 -9.164 1 95.38 519 TYR A O 1
ATOM 4236 N N . LEU A 1 520 ? 5.375 -35.188 -7.625 1 95.25 520 LEU A N 1
ATOM 4237 C CA . LEU A 1 520 ? 5.133 -36.375 -8.453 1 95.25 520 LEU A CA 1
ATOM 4238 C C . LEU A 1 520 ? 4.316 -36 -9.688 1 95.25 520 LEU A C 1
ATOM 4240 O O . LEU A 1 520 ? 4.465 -36.625 -10.734 1 95.25 520 LEU A O 1
ATOM 4244 N N . VAL A 1 521 ? 3.516 -35 -9.562 1 92.94 521 VAL A N 1
ATOM 4245 C CA . VAL A 1 521 ? 2.592 -34.719 -10.656 1 92.94 521 VAL A CA 1
ATOM 4246 C C . VAL A 1 521 ? 3.045 -33.469 -11.406 1 92.94 521 VAL A C 1
ATOM 4248 O O . VAL A 1 521 ? 2.422 -33.062 -12.391 1 92.94 521 VAL A O 1
ATOM 4251 N N . TRP A 1 522 ? 4.098 -32.875 -10.969 1 94 522 TRP A N 1
ATOM 4252 C CA . TRP A 1 522 ? 4.617 -31.641 -11.57 1 94 522 TRP A CA 1
ATOM 4253 C C . TRP A 1 522 ? 6.137 -31.688 -11.672 1 94 522 TRP A C 1
ATOM 4255 O O . TRP A 1 522 ? 6.828 -30.781 -11.18 1 94 522 TRP A O 1
ATOM 4265 N N . PRO A 1 523 ? 6.594 -32.719 -12.414 1 96.38 523 PRO A N 1
ATOM 4266 C CA . PRO A 1 523 ? 8.039 -32.938 -12.477 1 96.38 523 PRO A CA 1
ATOM 4267 C C . PRO A 1 523 ? 8.805 -31.688 -12.953 1 96.38 523 PRO A C 1
ATOM 4269 O O . PRO A 1 523 ? 8.43 -31.094 -13.969 1 96.38 523 PRO A O 1
ATOM 4272 N N . GLY A 1 524 ? 9.789 -31.328 -12.234 1 97.06 524 GLY A N 1
ATOM 4273 C CA . GLY A 1 524 ? 10.727 -30.281 -12.625 1 97.06 524 GLY A CA 1
ATOM 4274 C C . GLY A 1 524 ? 10.328 -28.906 -12.141 1 97.06 524 GLY A C 1
ATOM 4275 O O . GLY A 1 524 ? 11.164 -28 -12.055 1 97.06 524 GLY A O 1
ATOM 4276 N N . GLN A 1 525 ? 9.039 -28.625 -11.836 1 96.19 525 GLN A N 1
ATOM 4277 C CA . GLN A 1 525 ? 8.555 -27.312 -11.453 1 96.19 525 GLN A CA 1
ATOM 4278 C C . GLN A 1 525 ? 9.172 -26.844 -10.141 1 96.19 525 GLN A C 1
ATOM 4280 O O . GLN A 1 525 ? 9.531 -25.672 -9.992 1 96.19 525 GLN A O 1
ATOM 4285 N N . ALA A 1 526 ? 9.383 -27.688 -9.188 1 96.56 526 ALA A N 1
ATOM 4286 C CA . ALA A 1 526 ? 9.867 -27.375 -7.848 1 96.56 526 ALA A CA 1
ATOM 4287 C C . ALA A 1 526 ? 11.328 -26.922 -7.887 1 96.56 526 ALA A C 1
ATOM 4289 O O . ALA A 1 526 ? 11.812 -26.281 -6.957 1 96.56 526 ALA A O 1
ATOM 4290 N N . LEU A 1 527 ? 12.016 -27.297 -8.984 1 98.44 527 LEU A N 1
ATOM 4291 C CA . LEU A 1 527 ? 13.43 -26.938 -9.117 1 98.44 527 LEU A CA 1
ATOM 4292 C C . LEU A 1 527 ? 13.594 -25.438 -9.305 1 98.44 527 LEU A C 1
ATOM 4294 O O . LEU A 1 527 ? 14.648 -24.875 -8.992 1 98.44 527 LEU A O 1
ATOM 4298 N N . ALA A 1 528 ? 12.578 -24.828 -9.82 1 97.94 528 ALA A N 1
ATOM 4299 C CA . ALA A 1 528 ? 12.641 -23.469 -10.328 1 97.94 528 ALA A CA 1
ATOM 4300 C C . ALA A 1 528 ? 12.906 -22.469 -9.195 1 97.94 528 ALA A C 1
ATOM 4302 O O . ALA A 1 528 ? 13.664 -21.516 -9.375 1 97.94 528 ALA A O 1
ATOM 4303 N N . TYR A 1 529 ? 12.43 -22.734 -7.988 1 97.62 529 TYR A N 1
ATOM 4304 C CA . TYR A 1 529 ? 12.469 -21.797 -6.871 1 97.62 529 TYR A CA 1
ATOM 4305 C C . TYR A 1 529 ? 13.906 -21.5 -6.465 1 97.62 529 TYR A C 1
ATOM 4307 O O . TYR A 1 529 ? 14.367 -20.359 -6.582 1 97.62 529 TYR A O 1
ATOM 4315 N N . LYS A 1 530 ? 14.562 -22.547 -6.066 1 98.56 530 LYS A N 1
ATOM 4316 C CA . LYS A 1 530 ? 15.914 -22.375 -5.543 1 98.56 530 LYS A CA 1
ATOM 4317 C C . LYS A 1 530 ? 16.891 -21.984 -6.645 1 98.56 530 LYS A C 1
ATOM 4319 O O . LYS A 1 530 ? 17.766 -21.141 -6.43 1 98.56 530 LYS A O 1
ATOM 4324 N N . VAL A 1 531 ? 16.719 -22.547 -7.844 1 98.56 531 VAL A N 1
ATOM 4325 C CA . VAL A 1 531 ? 17.578 -22.188 -8.969 1 98.56 531 VAL A CA 1
ATOM 4326 C C . VAL A 1 531 ? 17.406 -20.688 -9.273 1 98.56 531 VAL A C 1
ATOM 4328 O O . VAL A 1 531 ? 18.406 -19.984 -9.484 1 98.56 531 VAL A O 1
ATOM 4331 N N . GLY A 1 532 ? 16.203 -20.25 -9.273 1 98.69 532 GLY A N 1
ATOM 4332 C CA . GLY A 1 532 ? 15.938 -18.844 -9.5 1 98.69 532 GLY A CA 1
ATOM 4333 C C . GLY A 1 532 ? 16.531 -17.953 -8.43 1 98.69 532 GLY A C 1
ATOM 4334 O O . GLY A 1 532 ? 17.172 -16.938 -8.742 1 98.69 532 GLY A O 1
ATOM 4335 N N . GLN A 1 533 ? 16.312 -18.312 -7.152 1 98.69 533 GLN A N 1
ATOM 4336 C CA . GLN A 1 533 ? 16.859 -17.531 -6.047 1 98.69 533 GLN A CA 1
ATOM 4337 C C . GLN A 1 533 ? 18.375 -17.375 -6.188 1 98.69 533 GLN A C 1
ATOM 4339 O O . GLN A 1 533 ? 18.906 -16.266 -6.02 1 98.69 533 GLN A O 1
ATOM 4344 N N . LEU A 1 534 ? 19.047 -18.5 -6.457 1 98.5 534 LEU A N 1
ATOM 4345 C CA . LEU A 1 534 ? 20.5 -18.484 -6.566 1 98.5 534 LEU A CA 1
ATOM 4346 C C . LEU A 1 534 ? 20.953 -17.562 -7.688 1 98.5 534 LEU A C 1
ATOM 4348 O O . LEU A 1 534 ? 21.969 -16.875 -7.555 1 98.5 534 LEU A O 1
ATOM 4352 N N . LYS A 1 535 ? 20.188 -17.562 -8.758 1 98.44 535 LYS A N 1
ATOM 4353 C CA . LYS A 1 535 ? 20.547 -16.688 -9.867 1 98.44 535 LYS A CA 1
ATOM 4354 C C . LYS A 1 535 ? 20.406 -15.219 -9.469 1 98.44 535 LYS A C 1
ATOM 4356 O O . LYS A 1 535 ? 21.281 -14.398 -9.758 1 98.44 535 LYS A O 1
ATOM 4361 N N . PHE A 1 536 ? 19.297 -14.828 -8.805 1 98.62 536 PHE A N 1
ATOM 4362 C CA . PHE A 1 536 ? 19.109 -13.453 -8.352 1 98.62 536 PHE A CA 1
ATOM 4363 C C . PHE A 1 536 ? 20.234 -13.031 -7.414 1 98.62 536 PHE A C 1
ATOM 4365 O O . PHE A 1 536 ? 20.766 -11.922 -7.539 1 98.62 536 PHE A O 1
ATOM 4372 N N . ARG A 1 537 ? 20.578 -13.891 -6.477 1 98.25 537 ARG A N 1
ATOM 4373 C CA . ARG A 1 537 ? 21.641 -13.594 -5.523 1 98.25 537 ARG A CA 1
ATOM 4374 C C . ARG A 1 537 ? 22.984 -13.414 -6.23 1 98.25 537 ARG A C 1
ATOM 4376 O O . ARG A 1 537 ? 23.75 -12.516 -5.891 1 98.25 537 ARG A O 1
ATOM 4383 N N . GLU A 1 538 ? 23.219 -14.312 -7.172 1 98.25 538 GLU A N 1
ATOM 4384 C CA . GLU A 1 538 ? 24.453 -14.234 -7.941 1 98.25 538 GLU A CA 1
ATOM 4385 C C . GLU A 1 538 ? 24.547 -12.922 -8.711 1 98.25 538 GLU A C 1
ATOM 4387 O O . GLU A 1 538 ? 25.594 -12.273 -8.719 1 98.25 538 GLU A O 1
ATOM 4392 N N . LEU A 1 539 ? 23.453 -12.555 -9.367 1 98.5 539 LEU A N 1
ATOM 4393 C CA . LEU A 1 539 ? 23.422 -11.344 -10.172 1 98.5 539 LEU A CA 1
ATOM 4394 C C . LEU A 1 539 ? 23.625 -10.109 -9.297 1 98.5 539 LEU A C 1
ATOM 4396 O O . LEU A 1 539 ? 24.359 -9.188 -9.672 1 98.5 539 LEU A O 1
ATOM 4400 N N . ARG A 1 540 ? 22.984 -10.078 -8.141 1 98.38 540 ARG A N 1
ATOM 4401 C CA . ARG A 1 540 ? 23.172 -8.961 -7.219 1 98.38 540 ARG A CA 1
ATOM 4402 C C . ARG A 1 540 ? 24.625 -8.867 -6.754 1 98.38 540 ARG A C 1
ATOM 4404 O O . ARG A 1 540 ? 25.219 -7.789 -6.789 1 98.38 540 ARG A O 1
ATOM 4411 N N . ALA A 1 541 ? 25.172 -10.016 -6.363 1 98 541 ALA A N 1
ATOM 4412 C CA . ALA A 1 541 ? 26.547 -10.047 -5.871 1 98 541 ALA A CA 1
ATOM 4413 C C . ALA A 1 541 ? 27.531 -9.578 -6.949 1 98 541 ALA A C 1
ATOM 4415 O O . ALA A 1 541 ? 28.469 -8.844 -6.66 1 98 541 ALA A O 1
ATOM 4416 N N . ARG A 1 542 ? 27.297 -10.031 -8.117 1 97.5 542 ARG A N 1
ATOM 4417 C CA . ARG A 1 542 ? 28.141 -9.625 -9.242 1 97.5 542 ARG A CA 1
ATOM 4418 C C . ARG A 1 542 ? 28.047 -8.125 -9.484 1 97.5 542 ARG A C 1
ATOM 4420 O O . ARG A 1 542 ? 29.062 -7.461 -9.688 1 97.5 542 ARG A O 1
ATOM 4427 N N . ALA A 1 543 ? 26.844 -7.613 -9.5 1 98 543 ALA A N 1
ATOM 4428 C CA . ALA A 1 543 ? 26.641 -6.184 -9.695 1 98 543 ALA A CA 1
ATOM 4429 C C . ALA A 1 543 ? 27.312 -5.375 -8.594 1 98 543 ALA A C 1
ATOM 4431 O O . ALA A 1 543 ? 27.938 -4.348 -8.859 1 98 543 ALA A O 1
ATOM 4432 N N . GLU A 1 544 ? 27.203 -5.812 -7.359 1 97.19 544 GLU A N 1
ATOM 4433 C CA . GLU A 1 544 ? 27.828 -5.152 -6.223 1 97.19 544 GLU A CA 1
ATOM 4434 C C . GLU A 1 544 ? 29.344 -5.109 -6.383 1 97.19 544 GLU A C 1
ATOM 4436 O O . GLU A 1 544 ? 29.969 -4.082 -6.129 1 97.19 544 GLU A O 1
ATOM 4441 N N . ARG A 1 545 ? 29.859 -6.219 -6.824 1 96.94 545 ARG A N 1
ATOM 4442 C CA . ARG A 1 545 ? 31.312 -6.316 -7.004 1 96.94 545 ARG A CA 1
ATOM 4443 C C . ARG A 1 545 ? 31.781 -5.41 -8.133 1 96.94 545 ARG A C 1
ATOM 4445 O O . ARG A 1 545 ? 32.781 -4.703 -7.988 1 96.94 545 ARG A O 1
ATOM 4452 N N . GLU A 1 546 ? 31.109 -5.383 -9.156 1 96.81 546 GLU A N 1
ATOM 4453 C CA . GLU A 1 546 ? 31.547 -4.695 -10.367 1 96.81 546 GLU A CA 1
ATOM 4454 C C . GLU A 1 546 ? 31.297 -3.189 -10.258 1 96.81 546 GLU A C 1
ATOM 4456 O O . GLU A 1 546 ? 32.062 -2.396 -10.82 1 96.81 546 GLU A O 1
ATOM 4461 N N . LEU A 1 547 ? 30.266 -2.77 -9.562 1 95.75 547 LEU A N 1
ATOM 4462 C CA . LEU A 1 547 ? 29.922 -1.354 -9.5 1 95.75 547 LEU A CA 1
ATOM 4463 C C . LEU A 1 547 ? 30.5 -0.708 -8.242 1 95.75 547 LEU A C 1
ATOM 4465 O O . LEU A 1 547 ? 30.609 0.517 -8.172 1 95.75 547 LEU A O 1
ATOM 4469 N N . GLY A 1 548 ? 30.797 -1.48 -7.16 1 92.62 548 GLY A N 1
ATOM 4470 C CA . GLY A 1 548 ? 31.359 -0.961 -5.922 1 92.62 548 GLY A CA 1
ATOM 4471 C C . GLY A 1 548 ? 30.5 0.118 -5.289 1 92.62 548 GLY A C 1
ATOM 4472 O O . GLY A 1 548 ? 29.297 -0.082 -5.07 1 92.62 548 GLY A O 1
ATOM 4473 N N . ALA A 1 549 ? 31 1.302 -5.125 1 86.06 549 ALA A N 1
ATOM 4474 C CA . ALA A 1 549 ? 30.344 2.404 -4.43 1 86.06 549 ALA A CA 1
ATOM 4475 C C . ALA A 1 549 ? 29.188 2.957 -5.25 1 86.06 549 ALA A C 1
ATOM 4477 O O . ALA A 1 549 ? 28.312 3.658 -4.723 1 86.06 549 ALA A O 1
ATOM 4478 N N . ARG A 1 550 ? 29.094 2.646 -6.438 1 89.5 550 ARG A N 1
ATOM 4479 C CA . ARG A 1 550 ? 28.047 3.148 -7.324 1 89.5 550 ARG A CA 1
ATOM 4480 C C . ARG A 1 550 ? 26.844 2.223 -7.316 1 89.5 550 ARG A C 1
ATOM 4482 O O . ARG A 1 550 ? 25.781 2.562 -7.867 1 89.5 550 ARG A O 1
ATOM 4489 N N . PHE A 1 551 ? 27.031 1.086 -6.738 1 94.94 551 PHE A N 1
ATOM 4490 C CA . PHE A 1 551 ? 25.922 0.155 -6.684 1 94.94 551 PHE A CA 1
ATOM 4491 C C . PHE A 1 551 ? 24.781 0.727 -5.852 1 94.94 551 PHE A C 1
ATOM 4493 O O . PHE A 1 551 ? 25 1.204 -4.734 1 94.94 551 PHE A O 1
ATOM 4500 N N . ASP A 1 552 ? 23.609 0.745 -6.43 1 94.19 552 ASP A N 1
ATOM 4501 C CA . ASP A 1 552 ? 22.375 1.086 -5.75 1 94.19 552 ASP A CA 1
ATOM 4502 C C . ASP A 1 552 ? 21.359 -0.059 -5.844 1 94.19 552 ASP A C 1
ATOM 4504 O O . ASP A 1 552 ? 20.844 -0.345 -6.922 1 94.19 552 ASP A O 1
ATOM 4508 N N . VAL A 1 553 ? 21.062 -0.692 -4.719 1 96.94 553 VAL A N 1
ATOM 4509 C CA . VAL A 1 553 ? 20.203 -1.871 -4.691 1 96.94 553 VAL A CA 1
ATOM 4510 C C . VAL A 1 553 ? 18.828 -1.516 -5.234 1 96.94 553 VAL A C 1
ATOM 4512 O O . VAL A 1 553 ? 18.156 -2.355 -5.84 1 96.94 553 VAL A O 1
ATOM 4515 N N . ARG A 1 554 ? 18.438 -0.29 -5.062 1 96.38 554 ARG A N 1
ATOM 4516 C CA . ARG A 1 554 ? 17.141 0.141 -5.566 1 96.38 554 ARG A CA 1
ATOM 4517 C C . ARG A 1 554 ? 17.109 0.133 -7.09 1 96.38 554 ARG A C 1
ATOM 4519 O O . ARG A 1 554 ? 16.109 -0.251 -7.699 1 96.38 554 ARG A O 1
ATOM 4526 N N . GLU A 1 555 ? 18.188 0.531 -7.715 1 96.31 555 GLU A N 1
ATOM 4527 C CA . GLU A 1 555 ? 18.312 0.475 -9.172 1 96.31 555 GLU A CA 1
ATOM 4528 C C . GLU A 1 555 ? 18.375 -0.967 -9.664 1 96.31 555 GLU A C 1
ATOM 4530 O O . GLU A 1 555 ? 17.781 -1.303 -10.688 1 96.31 555 GLU A O 1
ATOM 4535 N N . PHE A 1 556 ? 19.188 -1.778 -8.938 1 97.94 556 PHE A N 1
ATOM 4536 C CA . PHE A 1 556 ? 19.25 -3.195 -9.281 1 97.94 556 PHE A CA 1
ATOM 4537 C C . PHE A 1 556 ? 17.844 -3.793 -9.344 1 97.94 556 PHE A C 1
ATOM 4539 O O . PHE A 1 556 ? 17.5 -4.496 -10.297 1 97.94 556 PHE A O 1
ATOM 4546 N N . HIS A 1 557 ? 16.984 -3.502 -8.305 1 98.56 557 HIS A N 1
ATOM 4547 C CA . HIS A 1 557 ? 15.641 -4.059 -8.234 1 98.56 557 HIS A CA 1
ATOM 4548 C C . HIS A 1 557 ? 14.766 -3.518 -9.359 1 98.56 557 HIS A C 1
ATOM 4550 O O . HIS A 1 557 ? 13.906 -4.234 -9.883 1 98.56 557 HIS A O 1
ATOM 4556 N N . ASP A 1 558 ? 14.938 -2.309 -9.805 1 97.5 558 ASP A N 1
ATOM 4557 C CA . ASP A 1 558 ? 14.234 -1.804 -10.977 1 97.5 558 ASP A CA 1
ATOM 4558 C C . ASP A 1 558 ? 14.617 -2.6 -12.227 1 97.5 558 ASP A C 1
ATOM 4560 O O . ASP A 1 558 ? 13.75 -2.955 -13.023 1 97.5 558 ASP A O 1
ATOM 4564 N N . VAL A 1 559 ? 15.906 -2.889 -12.359 1 96.69 559 VAL A N 1
ATOM 4565 C CA . VAL A 1 559 ? 16.422 -3.58 -13.531 1 96.69 559 VAL A CA 1
ATOM 4566 C C . VAL A 1 559 ? 15.805 -4.973 -13.625 1 96.69 559 VAL A C 1
ATOM 4568 O O . VAL A 1 559 ? 15.43 -5.422 -14.711 1 96.69 559 VAL A O 1
ATOM 4571 N N . VAL A 1 560 ? 15.648 -5.598 -12.508 1 97.75 560 VAL A N 1
ATOM 4572 C CA . VAL A 1 560 ? 15.211 -6.992 -12.562 1 97.75 560 VAL A CA 1
ATOM 4573 C C . VAL A 1 560 ? 13.688 -7.055 -12.57 1 97.75 560 VAL A C 1
ATOM 4575 O O . VAL A 1 560 ? 13.102 -8.062 -12.977 1 97.75 560 VAL A O 1
ATOM 4578 N N . LEU A 1 561 ? 12.977 -5.988 -12.148 1 97.31 561 LEU A N 1
ATOM 4579 C CA . LEU A 1 561 ? 11.531 -6.098 -11.977 1 97.31 561 LEU A CA 1
ATOM 4580 C C . LEU A 1 561 ? 10.789 -5.43 -13.125 1 97.31 561 LEU A C 1
ATOM 4582 O O . LEU A 1 561 ? 9.727 -5.902 -13.539 1 97.31 561 LEU A O 1
ATOM 4586 N N . LEU A 1 562 ? 11.305 -4.367 -13.719 1 95.19 562 LEU A N 1
ATOM 4587 C CA . LEU A 1 562 ? 10.508 -3.504 -14.586 1 95.19 562 LEU A CA 1
ATOM 4588 C C . LEU A 1 562 ? 10.484 -4.039 -16.016 1 95.19 562 LEU A C 1
ATOM 4590 O O . LEU A 1 562 ? 9.781 -3.498 -16.875 1 95.19 562 LEU A O 1
ATOM 4594 N N . GLY A 1 563 ? 11.156 -5.176 -16.25 1 91.69 563 GLY A N 1
ATOM 4595 C CA . GLY A 1 563 ? 11.102 -5.832 -17.547 1 91.69 563 GLY A CA 1
ATOM 4596 C C . GLY A 1 563 ? 10.062 -6.934 -17.609 1 91.69 563 GLY A C 1
ATOM 4597 O O . GLY A 1 563 ? 9.938 -7.621 -18.625 1 91.69 563 GLY A O 1
ATOM 4598 N N . GLY A 1 564 ? 9.297 -7.113 -16.531 1 93.19 564 GLY A N 1
ATOM 4599 C CA . GLY A 1 564 ? 8.398 -8.25 -16.469 1 93.19 564 GLY A CA 1
ATOM 4600 C C . GLY A 1 564 ? 9.109 -9.555 -16.156 1 93.19 564 GLY A C 1
ATOM 4601 O O . GLY A 1 564 ? 10.312 -9.562 -15.867 1 93.19 564 GLY A O 1
ATOM 4602 N N . SER A 1 565 ? 8.375 -10.609 -16.156 1 94.75 565 SER A N 1
ATOM 4603 C CA . SER A 1 565 ? 8.953 -11.93 -15.922 1 94.75 565 SER A CA 1
ATOM 4604 C C . SER A 1 565 ? 9.867 -12.344 -17.078 1 94.75 565 SER A C 1
ATOM 4606 O O . SER A 1 565 ? 9.492 -12.234 -18.234 1 94.75 565 SER A O 1
ATOM 4608 N N . LEU A 1 566 ? 11.062 -12.812 -16.734 1 95.62 566 LEU A N 1
ATOM 4609 C CA . LEU A 1 566 ? 12.055 -13.156 -17.75 1 95.62 566 LEU A CA 1
ATOM 4610 C C . LEU A 1 566 ? 12.68 -14.516 -17.453 1 95.62 566 LEU A C 1
ATOM 4612 O O . LEU A 1 566 ? 12.828 -14.891 -16.297 1 95.62 566 LEU A O 1
ATOM 4616 N N . PRO A 1 567 ? 13.023 -15.188 -18.531 1 96.75 567 PRO A N 1
ATOM 4617 C CA . PRO A 1 567 ? 13.922 -16.312 -18.281 1 96.75 567 PRO A CA 1
ATOM 4618 C C . PRO A 1 567 ? 15.234 -15.898 -17.641 1 96.75 567 PRO A C 1
ATOM 4620 O O . PRO A 1 567 ? 15.75 -14.805 -17.906 1 96.75 567 PRO A O 1
ATOM 4623 N N . LEU A 1 568 ? 15.805 -16.797 -16.875 1 97.69 568 LEU A N 1
ATOM 4624 C CA . LEU A 1 568 ? 16.953 -16.438 -16.062 1 97.69 568 LEU A CA 1
ATOM 4625 C C . LEU A 1 568 ? 18.141 -16.031 -16.922 1 97.69 568 LEU A C 1
ATOM 4627 O O . LEU A 1 568 ? 18.922 -15.164 -16.547 1 97.69 568 LEU A O 1
ATOM 4631 N N . ASP A 1 569 ? 18.281 -16.656 -18.109 1 94.5 569 ASP A N 1
ATOM 4632 C CA . ASP A 1 569 ? 19.391 -16.297 -19 1 94.5 569 ASP A CA 1
ATOM 4633 C C . ASP A 1 569 ? 19.219 -14.883 -19.547 1 94.5 569 ASP A C 1
ATOM 4635 O O . ASP A 1 569 ? 20.203 -14.141 -19.672 1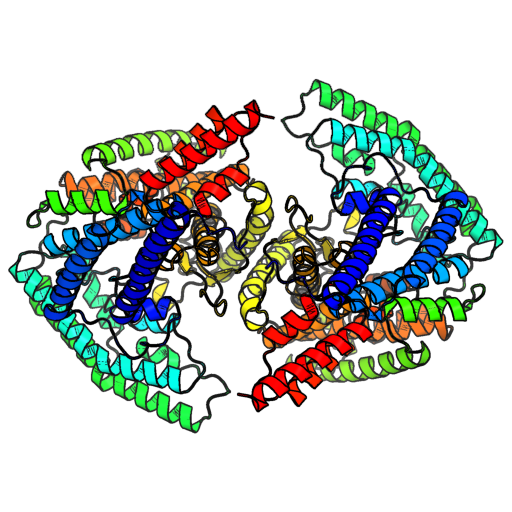 94.5 569 ASP A O 1
ATOM 4639 N N . ILE A 1 570 ? 18.047 -14.523 -19.844 1 93.06 570 ILE A N 1
ATOM 4640 C CA . ILE A 1 570 ? 17.766 -13.18 -20.328 1 93.06 570 ILE A CA 1
ATOM 4641 C C . ILE A 1 570 ? 17.906 -12.172 -19.203 1 93.06 570 ILE A C 1
ATOM 4643 O O . ILE A 1 570 ? 18.391 -11.055 -19.406 1 93.06 570 ILE A O 1
ATOM 4647 N N . LEU A 1 571 ? 17.453 -12.531 -18.031 1 95.94 571 LEU A N 1
ATOM 4648 C CA . LEU A 1 571 ? 17.625 -11.688 -16.859 1 95.94 571 LEU A CA 1
ATOM 4649 C C . LEU A 1 571 ? 19.109 -11.367 -16.625 1 95.94 571 LEU A C 1
ATOM 4651 O O . LEU A 1 571 ? 19.469 -10.227 -16.344 1 95.94 571 LEU A O 1
ATOM 4655 N N . GLU A 1 572 ? 19.906 -12.375 -16.781 1 96.19 572 GLU A N 1
ATOM 4656 C CA . GLU A 1 572 ? 21.344 -12.195 -16.609 1 96.19 572 GLU A CA 1
ATOM 4657 C C . GLU A 1 572 ? 21.891 -11.188 -17.625 1 96.19 572 GLU A C 1
ATOM 4659 O O . GLU A 1 572 ? 22.672 -10.297 -17.25 1 96.19 572 GLU A O 1
ATOM 4664 N N . GLN A 1 573 ? 21.469 -11.266 -18.828 1 92.44 573 GLN A N 1
ATOM 4665 C CA . GLN A 1 573 ? 21.922 -10.344 -19.859 1 92.44 573 GLN A CA 1
ATOM 4666 C C . GLN A 1 573 ? 21.484 -8.914 -19.547 1 92.44 573 GLN A C 1
ATOM 4668 O O . GLN A 1 573 ? 22.25 -7.973 -19.781 1 92.44 573 GLN A O 1
ATOM 4673 N N . ARG A 1 574 ? 20.328 -8.781 -19.078 1 92.44 574 ARG A N 1
ATOM 4674 C CA . ARG A 1 574 ? 19.797 -7.465 -18.734 1 92.44 574 ARG A CA 1
ATOM 4675 C C . ARG A 1 574 ? 20.625 -6.812 -17.625 1 92.44 574 ARG A C 1
ATOM 4677 O O . ARG A 1 574 ? 20.969 -5.633 -17.719 1 92.44 574 ARG A O 1
ATOM 4684 N N . VAL A 1 575 ? 20.938 -7.574 -16.609 1 96.81 575 VAL A N 1
ATOM 4685 C CA . VAL A 1 575 ? 21.719 -7.059 -15.5 1 96.81 575 VAL A CA 1
ATOM 4686 C C . VAL A 1 575 ? 23.125 -6.707 -15.969 1 96.81 575 VAL A C 1
ATOM 4688 O O . VAL A 1 575 ? 23.672 -5.656 -15.617 1 96.81 575 VAL A O 1
ATOM 4691 N N . GLU A 1 576 ? 23.656 -7.574 -16.859 1 95.62 576 GLU A N 1
ATOM 4692 C CA . GLU A 1 576 ? 24.984 -7.324 -17.391 1 95.62 576 GLU A CA 1
ATOM 4693 C C . GLU A 1 576 ? 25.031 -6.039 -18.203 1 95.62 576 GLU A C 1
ATOM 4695 O O . GLU A 1 576 ? 25.984 -5.266 -18.109 1 95.62 576 GLU A O 1
ATOM 4700 N N . ALA A 1 577 ? 24.031 -5.832 -18.953 1 92.56 577 ALA A N 1
ATOM 4701 C CA . ALA A 1 577 ? 23.938 -4.613 -19.75 1 92.56 577 ALA A CA 1
ATOM 4702 C C . ALA A 1 577 ? 23.844 -3.375 -18.875 1 92.56 577 ALA A C 1
ATOM 4704 O O . ALA A 1 577 ? 24.469 -2.35 -19.156 1 92.56 577 ALA A O 1
ATOM 4705 N N . TRP A 1 578 ? 23.062 -3.469 -17.859 1 94.44 578 TRP A N 1
ATOM 4706 C CA . TRP A 1 578 ? 22.922 -2.361 -16.922 1 94.44 578 TRP A CA 1
ATOM 4707 C C . TRP A 1 578 ? 24.25 -2.047 -16.234 1 94.44 578 TRP A C 1
ATOM 4709 O O . TRP A 1 578 ? 24.641 -0.882 -16.125 1 94.44 578 TRP A O 1
ATOM 4719 N N . VAL A 1 579 ? 24.938 -3.1 -15.797 1 96.38 579 VAL A N 1
ATOM 4720 C CA . VAL A 1 579 ? 26.219 -2.932 -15.125 1 96.38 579 VAL A CA 1
ATOM 4721 C C . VAL A 1 579 ? 27.203 -2.26 -16.078 1 96.38 579 VAL A C 1
ATOM 4723 O O . VAL A 1 579 ? 27.922 -1.333 -15.688 1 96.38 579 VAL A O 1
ATOM 4726 N N . ALA A 1 580 ? 27.203 -2.65 -17.328 1 94.12 580 ALA A N 1
ATOM 4727 C CA . ALA A 1 580 ? 28.109 -2.086 -18.328 1 94.12 580 ALA A CA 1
ATOM 4728 C C . ALA A 1 580 ? 27.812 -0.607 -18.562 1 94.12 580 ALA A C 1
ATOM 4730 O O . ALA A 1 580 ? 28.734 0.211 -18.641 1 94.12 580 ALA A O 1
ATOM 4731 N N . ARG A 1 581 ? 26.578 -0.245 -18.625 1 92.62 581 ARG A N 1
ATOM 4732 C CA . ARG A 1 581 ? 26.188 1.139 -18.844 1 92.62 581 ARG A CA 1
ATOM 4733 C C . ARG A 1 581 ? 26.531 2.016 -17.641 1 92.62 581 ARG A C 1
ATOM 4735 O O . ARG A 1 581 ? 26.953 3.162 -17.812 1 92.62 581 ARG A O 1
ATOM 4742 N N . THR A 1 582 ? 26.297 1.488 -16.516 1 92.31 582 THR A N 1
ATOM 4743 C CA . THR A 1 582 ? 26.547 2.236 -15.289 1 92.31 582 THR A CA 1
ATOM 4744 C C . THR A 1 582 ? 28.047 2.479 -15.102 1 92.31 582 THR A C 1
ATOM 4746 O O . THR A 1 582 ? 28.453 3.541 -14.625 1 92.31 582 THR A O 1
ATOM 4749 N N . ARG A 1 583 ? 28.844 1.545 -15.539 1 89.81 583 ARG A N 1
ATOM 4750 C CA . ARG A 1 583 ? 30.281 1.686 -15.469 1 89.81 583 ARG A CA 1
ATOM 4751 C C . ARG A 1 583 ? 30.781 2.744 -16.453 1 89.81 583 ARG A C 1
ATOM 4753 O O . ARG A 1 583 ? 31.703 3.5 -16.141 1 89.81 583 ARG A O 1
ATOM 4760 N N . LEU A 1 584 ? 30.234 2.812 -17.594 1 82.5 584 LEU A N 1
ATOM 4761 C CA . LEU A 1 584 ? 30.625 3.758 -18.641 1 82.5 584 LEU A CA 1
ATOM 4762 C C . LEU A 1 584 ? 30.219 5.18 -18.266 1 82.5 584 LEU A C 1
ATOM 4764 O O . LEU A 1 584 ? 30.922 6.137 -18.562 1 82.5 584 LEU A O 1
ATOM 4768 N N . ALA A 1 585 ? 29.016 5.332 -17.797 1 72.69 585 ALA A N 1
ATOM 4769 C CA . ALA A 1 585 ? 28.578 6.664 -17.375 1 72.69 585 ALA A CA 1
ATOM 4770 C C . ALA A 1 585 ? 29.562 7.266 -16.375 1 72.69 585 ALA A C 1
ATOM 4772 O O . ALA A 1 585 ? 29.703 8.492 -16.297 1 72.69 585 ALA A O 1
ATOM 4773 N N . LEU A 1 586 ? 30.344 6.594 -15.695 1 59.62 586 LEU A N 1
ATOM 4774 C CA . LEU A 1 586 ? 31.391 7.07 -14.805 1 59.62 586 LEU A CA 1
ATOM 4775 C C . LEU A 1 586 ? 32.594 7.59 -15.602 1 59.62 586 LEU A C 1
ATOM 4777 O O . LEU A 1 586 ? 33.25 8.547 -15.188 1 59.62 586 LEU A O 1
ATOM 4781 N N . LYS A 1 587 ? 32.969 6.895 -16.672 1 55.72 587 LYS A N 1
ATOM 4782 C CA . LYS A 1 587 ? 34.156 7.309 -17.406 1 55.72 587 LYS A CA 1
ATOM 4783 C C . LYS A 1 587 ? 33.906 8.609 -18.172 1 55.72 587 LYS A C 1
ATOM 4785 O O . LYS A 1 587 ? 34.812 9.391 -18.406 1 55.72 587 LYS A O 1
ATOM 4790 N N . GLY A 1 588 ? 32.781 8.758 -18.656 1 48.34 588 GLY A N 1
ATOM 4791 C CA . GLY A 1 588 ? 32.562 10 -19.391 1 48.34 588 GLY A CA 1
ATOM 4792 C C . GLY A 1 588 ? 32.25 11.172 -18.469 1 48.34 588 GLY A C 1
ATOM 4793 O O . GLY A 1 588 ? 32.094 12.305 -18.938 1 48.34 588 GLY A O 1
ATOM 4794 N N . GLY A 1 589 ? 31.609 10.977 -17.422 1 40.59 589 GLY A N 1
ATOM 4795 C CA . GLY A 1 589 ? 31.484 12.164 -16.594 1 40.59 589 GLY A CA 1
ATOM 4796 C C . GLY A 1 589 ? 32.719 12.445 -15.766 1 40.59 589 GLY A C 1
ATOM 4797 O O . GLY A 1 589 ? 33.531 11.555 -15.531 1 40.59 589 GLY A O 1
ATOM 4798 N N . MET B 1 1 ? 7.68 22.578 -45.75 1 27.77 1 MET B N 1
ATOM 4799 C CA . MET B 1 1 ? 6.957 23.719 -45.156 1 27.77 1 MET B CA 1
ATOM 4800 C C . MET B 1 1 ? 6.633 23.469 -43.688 1 27.77 1 MET B C 1
ATOM 4802 O O . MET B 1 1 ? 5.922 22.516 -43.375 1 27.77 1 MET B O 1
ATOM 4806 N N . LEU B 1 2 ? 7.543 23.844 -42.844 1 37.22 2 LEU B N 1
ATOM 4807 C CA . LEU B 1 2 ? 7.371 23.906 -41.406 1 37.22 2 LEU B CA 1
ATOM 4808 C C . LEU B 1 2 ? 6.105 24.688 -41.031 1 37.22 2 LEU B C 1
ATOM 4810 O O . LEU B 1 2 ? 6.004 25.875 -41.312 1 37.22 2 LEU B O 1
ATOM 4814 N N . GLU B 1 3 ? 5 23.938 -41.25 1 34.06 3 GLU B N 1
ATOM 4815 C CA . GLU B 1 3 ? 3.797 24.672 -40.875 1 34.06 3 GLU B CA 1
ATOM 4816 C C . GLU B 1 3 ? 4 25.453 -39.562 1 34.06 3 GLU B C 1
ATOM 4818 O O . GLU B 1 3 ? 4.383 24.875 -38.562 1 34.06 3 GLU B O 1
ATOM 4823 N N . ALA B 1 4 ? 4.332 26.672 -39.625 1 48.84 4 ALA B N 1
ATOM 4824 C CA . ALA B 1 4 ? 4.398 27.734 -38.625 1 48.84 4 ALA B CA 1
ATOM 4825 C C . ALA B 1 4 ? 3.273 27.594 -37.594 1 48.84 4 ALA B C 1
ATOM 4827 O O . ALA B 1 4 ? 2.1 27.516 -37.938 1 48.84 4 ALA B O 1
ATOM 4828 N N . VAL B 1 5 ? 3.631 27.047 -36.5 1 55.59 5 VAL B N 1
ATOM 4829 C CA . VAL B 1 5 ? 2.623 27.062 -35.438 1 55.59 5 VAL B CA 1
ATOM 4830 C C . VAL B 1 5 ? 1.86 28.391 -35.5 1 55.59 5 VAL B C 1
ATOM 4832 O O . VAL B 1 5 ? 2.469 29.469 -35.531 1 55.59 5 VAL B O 1
ATOM 4835 N N . PRO B 1 6 ? 0.582 28.438 -35.719 1 61.81 6 PRO B N 1
ATOM 4836 C CA . PRO B 1 6 ? -0.177 29.688 -35.812 1 61.81 6 PRO B CA 1
ATOM 4837 C C . PRO B 1 6 ? 0.206 30.703 -34.75 1 61.81 6 PRO B C 1
ATOM 4839 O O . PRO B 1 6 ? 0.59 30.312 -33.625 1 61.81 6 PRO B O 1
ATOM 4842 N N . ALA B 1 7 ? 0.423 31.875 -34.969 1 60.47 7 ALA B N 1
ATOM 4843 C CA . ALA B 1 7 ? 0.809 33.031 -34.156 1 60.47 7 ALA B CA 1
ATOM 4844 C C . ALA B 1 7 ? 0.122 33 -32.781 1 60.47 7 ALA B C 1
ATOM 4846 O O . ALA B 1 7 ? 0.741 33.312 -31.781 1 60.47 7 ALA B O 1
ATOM 4847 N N . GLU B 1 8 ? -1.146 32.562 -32.75 1 60.22 8 GLU B N 1
ATOM 4848 C CA . GLU B 1 8 ? -1.916 32.438 -31.5 1 60.22 8 GLU B CA 1
ATOM 4849 C C . GLU B 1 8 ? -1.351 31.344 -30.609 1 60.22 8 GLU B C 1
ATOM 4851 O O . GLU B 1 8 ? -1.261 31.531 -29.391 1 60.22 8 GLU B O 1
ATOM 4856 N N . GLU B 1 9 ? -0.998 30.266 -31.109 1 67.19 9 GLU B N 1
ATOM 4857 C CA . GLU B 1 9 ? -0.419 29.172 -30.359 1 67.19 9 GLU B CA 1
ATOM 4858 C C . GLU B 1 9 ? 0.958 29.531 -29.812 1 67.19 9 GLU B C 1
ATOM 4860 O O . GLU B 1 9 ? 1.311 29.156 -28.688 1 67.19 9 GLU B O 1
ATOM 4865 N N . ASN B 1 10 ? 1.625 30.344 -30.531 1 69.5 10 ASN B N 1
ATOM 4866 C CA . ASN B 1 10 ? 2.943 30.797 -30.094 1 69.5 10 ASN B CA 1
ATOM 4867 C C . ASN B 1 10 ? 2.848 31.781 -28.938 1 69.5 10 ASN B C 1
ATOM 4869 O O . ASN B 1 10 ? 3.668 31.734 -28.016 1 69.5 10 ASN B O 1
ATOM 4873 N N . GLU B 1 11 ? 1.89 32.688 -29.125 1 68.25 11 GLU B N 1
ATOM 4874 C CA . GLU B 1 11 ? 1.685 33.625 -28.031 1 68.25 11 GLU B CA 1
ATOM 4875 C C . GLU B 1 11 ? 1.269 32.906 -26.75 1 68.25 11 GLU B C 1
ATOM 4877 O O . GLU B 1 11 ? 1.723 33.281 -25.656 1 68.25 11 GLU B O 1
ATOM 4882 N N . LYS B 1 12 ? 0.473 31.922 -26.828 1 70.69 12 LYS B N 1
ATOM 4883 C CA . LYS B 1 12 ? 0.048 31.109 -25.688 1 70.69 12 LYS B CA 1
ATOM 4884 C C . LYS B 1 12 ? 1.229 30.391 -25.062 1 70.69 12 LYS B C 1
ATOM 4886 O O . LYS B 1 12 ? 1.347 30.312 -23.828 1 70.69 12 LYS B O 1
ATOM 4891 N N . ASN B 1 13 ? 1.949 30.109 -25.938 1 79.31 13 ASN B N 1
ATOM 4892 C CA . ASN B 1 13 ? 3.131 29.391 -25.484 1 79.31 13 ASN B CA 1
ATOM 4893 C C . ASN B 1 13 ? 4.102 30.297 -24.75 1 79.31 13 ASN B C 1
ATOM 4895 O O . ASN B 1 13 ? 4.684 29.922 -23.734 1 79.31 13 ASN B O 1
ATOM 4899 N N . ALA B 1 14 ? 4.113 31.531 -25.172 1 82.94 14 ALA B N 1
ATOM 4900 C CA . ALA B 1 14 ? 5.02 32.5 -24.547 1 82.94 14 ALA B CA 1
ATOM 4901 C C . ALA B 1 14 ? 4.496 32.938 -23.172 1 82.94 14 ALA B C 1
ATOM 4903 O O . ALA B 1 14 ? 5.266 33.062 -22.219 1 82.94 14 ALA B O 1
ATOM 4904 N N . ALA B 1 15 ? 3.244 33.219 -23.078 1 88.44 15 ALA B N 1
ATOM 4905 C CA . ALA B 1 15 ? 2.623 33.594 -21.812 1 88.44 15 ALA B CA 1
ATOM 4906 C C . ALA B 1 15 ? 2.754 32.469 -20.781 1 88.44 15 ALA B C 1
ATOM 4908 O O . ALA B 1 15 ? 3.057 32.719 -19.625 1 88.44 15 ALA B O 1
ATOM 4909 N N . THR B 1 16 ? 2.57 31.312 -21.203 1 91.56 16 THR B N 1
ATOM 4910 C CA . THR B 1 16 ? 2.709 30.141 -20.344 1 91.56 16 THR B CA 1
ATOM 4911 C C . THR B 1 16 ? 4.145 30.016 -19.844 1 91.56 16 THR B C 1
ATOM 4913 O O . THR B 1 16 ? 4.375 29.75 -18.672 1 91.56 16 THR B O 1
ATOM 4916 N N . ALA B 1 17 ? 5.004 30.203 -20.75 1 92.12 17 ALA B N 1
ATOM 4917 C CA . ALA B 1 17 ? 6.414 30.094 -20.391 1 92.12 17 ALA B CA 1
ATOM 4918 C C . ALA B 1 17 ? 6.805 31.141 -19.359 1 92.12 17 ALA B C 1
ATOM 4920 O O . ALA B 1 17 ? 7.57 30.859 -18.422 1 92.12 17 ALA B O 1
ATOM 4921 N N . THR B 1 18 ? 6.273 32.344 -19.5 1 93.12 18 THR B N 1
ATOM 4922 C CA . THR B 1 18 ? 6.566 33.438 -18.562 1 93.12 18 THR B CA 1
ATOM 4923 C C . THR B 1 18 ? 5.984 33.156 -17.188 1 93.12 18 THR B C 1
ATOM 4925 O O . THR B 1 18 ? 6.656 33.344 -16.172 1 93.12 18 THR B O 1
ATOM 4928 N N . LEU B 1 19 ? 4.777 32.719 -17.156 1 95.44 19 LEU B N 1
ATOM 4929 C CA . LEU B 1 19 ? 4.141 32.375 -15.898 1 95.44 19 LEU B CA 1
ATOM 4930 C C . LEU B 1 19 ? 4.91 31.25 -15.195 1 95.44 19 LEU B C 1
ATOM 4932 O O . LEU B 1 19 ? 5.195 31.359 -14 1 95.44 19 LEU B O 1
ATOM 4936 N N . ARG B 1 20 ? 5.266 30.266 -15.953 1 94.38 20 ARG B N 1
ATOM 4937 C CA . ARG B 1 20 ? 5.953 29.109 -15.383 1 94.38 20 ARG B CA 1
ATOM 4938 C C . ARG B 1 20 ? 7.328 29.5 -14.852 1 94.38 20 ARG B C 1
ATOM 4940 O O . ARG B 1 20 ? 7.766 29 -13.812 1 94.38 20 ARG B O 1
ATOM 4947 N N . ALA B 1 21 ? 7.949 30.359 -15.539 1 94.94 21 ALA B N 1
ATOM 4948 C CA . ALA B 1 21 ? 9.258 30.828 -15.094 1 94.94 21 ALA B CA 1
ATOM 4949 C C . ALA B 1 21 ? 9.141 31.625 -13.805 1 94.94 21 ALA B C 1
ATOM 4951 O O . ALA B 1 21 ? 9.984 31.5 -12.914 1 94.94 21 ALA B O 1
ATOM 4952 N N . LEU B 1 22 ? 8.117 32.5 -13.75 1 96.12 22 LEU B N 1
ATOM 4953 C CA . LEU B 1 22 ? 7.883 33.281 -12.547 1 96.12 22 LEU B CA 1
ATOM 4954 C C . LEU B 1 22 ? 7.609 32.375 -11.352 1 96.12 22 LEU B C 1
ATOM 4956 O O . LEU B 1 22 ? 8.188 32.562 -10.281 1 96.12 22 LEU B O 1
ATOM 4960 N N . ILE B 1 23 ? 6.824 31.438 -11.586 1 96.5 23 ILE B N 1
ATOM 4961 C CA . ILE B 1 23 ? 6.434 30.516 -10.523 1 96.5 23 ILE B CA 1
ATOM 4962 C C . ILE B 1 23 ? 7.645 29.688 -10.078 1 96.5 23 ILE B C 1
ATOM 4964 O O . ILE B 1 23 ? 7.871 29.516 -8.875 1 96.5 23 ILE B O 1
ATOM 4968 N N . ALA B 1 24 ? 8.406 29.234 -10.984 1 95.44 24 ALA B N 1
ATOM 4969 C CA . ALA B 1 24 ? 9.594 28.438 -10.664 1 95.44 24 ALA B CA 1
ATOM 4970 C C . ALA B 1 24 ? 10.594 29.266 -9.859 1 95.44 24 ALA B C 1
ATOM 4972 O O . ALA B 1 24 ? 11.18 28.766 -8.891 1 95.44 24 ALA B O 1
ATOM 4973 N N . SER B 1 25 ? 10.766 30.469 -10.273 1 96.56 25 SER B N 1
ATOM 4974 C CA . SER B 1 25 ? 11.688 31.344 -9.578 1 96.56 25 SER B CA 1
ATOM 4975 C C . SER B 1 25 ? 11.195 31.656 -8.164 1 96.56 25 SER B C 1
ATOM 4977 O O . SER B 1 25 ? 11.992 31.703 -7.223 1 96.56 25 SER B O 1
ATOM 4979 N N . GLU B 1 26 ? 9.961 31.844 -8.062 1 96.56 26 GLU B N 1
ATOM 4980 C CA . GLU B 1 26 ? 9.398 32.188 -6.758 1 96.56 26 GLU B CA 1
ATOM 4981 C C . GLU B 1 26 ? 9.445 30.969 -5.816 1 96.56 26 GLU B C 1
ATOM 4983 O O . GLU B 1 26 ? 9.609 31.125 -4.605 1 96.56 26 GLU B O 1
ATOM 4988 N N . TRP B 1 27 ? 9.25 29.844 -6.348 1 95.38 27 TRP B N 1
ATOM 4989 C CA . TRP B 1 27 ? 9.391 28.641 -5.527 1 95.38 27 TRP B CA 1
ATOM 4990 C C . TRP B 1 27 ? 10.789 28.547 -4.93 1 95.38 27 TRP B C 1
ATOM 4992 O O . TRP B 1 27 ? 10.945 28.266 -3.742 1 95.38 27 TRP B O 1
ATOM 5002 N N . GLN B 1 28 ? 11.742 28.891 -5.703 1 95.94 28 GLN B N 1
ATOM 5003 C CA . GLN B 1 28 ? 13.117 28.906 -5.219 1 95.94 28 GLN B CA 1
ATOM 5004 C C . GLN B 1 28 ? 13.312 29.969 -4.145 1 95.94 28 GLN B C 1
ATOM 5006 O O . GLN B 1 28 ? 13.961 29.719 -3.125 1 95.94 28 GLN B O 1
ATOM 5011 N N . TYR B 1 29 ? 12.742 31.062 -4.391 1 96.88 29 TYR B N 1
ATOM 5012 C CA . TYR B 1 29 ? 12.812 32.156 -3.412 1 96.88 29 TYR B CA 1
ATOM 5013 C C . TYR B 1 29 ? 12.211 31.719 -2.078 1 96.88 29 TYR B C 1
ATOM 5015 O O . TYR B 1 29 ? 12.812 31.938 -1.022 1 96.88 29 TYR B O 1
ATOM 5023 N N . GLN B 1 30 ? 11.031 31.156 -2.146 1 95.62 30 GLN B N 1
ATOM 5024 C CA . GLN B 1 30 ? 10.328 30.75 -0.932 1 95.62 30 GLN B CA 1
ATOM 5025 C C . GLN B 1 30 ? 11.117 29.688 -0.167 1 95.62 30 GLN B C 1
ATOM 5027 O O . GLN B 1 30 ? 11.227 29.75 1.06 1 95.62 30 GLN B O 1
ATOM 5032 N N . LEU B 1 31 ? 11.656 28.734 -0.867 1 94.94 31 LEU B N 1
ATOM 5033 C CA . LEU B 1 31 ? 12.422 27.688 -0.199 1 94.94 31 LEU B CA 1
ATOM 5034 C C . LEU B 1 31 ? 13.672 28.25 0.452 1 94.94 31 LEU B C 1
ATOM 5036 O O . LEU B 1 31 ? 14.031 27.875 1.567 1 94.94 31 LEU B O 1
ATOM 5040 N N . GLU B 1 32 ? 14.297 29.172 -0.204 1 96.31 32 GLU B N 1
ATOM 5041 C CA . GLU B 1 32 ? 15.492 29.812 0.333 1 96.31 32 GLU B CA 1
ATOM 5042 C C . GLU B 1 32 ? 15.18 30.594 1.603 1 96.31 32 GLU B C 1
ATOM 5044 O O . GLU B 1 32 ? 15.992 30.625 2.531 1 96.31 32 GLU B O 1
ATOM 5049 N N . HIS B 1 33 ? 14.039 31.172 1.624 1 96.56 33 HIS B N 1
ATOM 5050 C CA . HIS B 1 33 ? 13.68 32.062 2.732 1 96.56 33 HIS B CA 1
ATOM 5051 C C . HIS B 1 33 ? 12.891 31.297 3.795 1 96.56 33 HIS B C 1
ATOM 5053 O O . HIS B 1 33 ? 12.531 31.859 4.828 1 96.56 33 HIS B O 1
ATOM 5059 N N . CYS B 1 34 ? 12.57 30.125 3.574 1 96 34 CYS B N 1
ATOM 5060 C CA . CYS B 1 34 ? 11.945 29.203 4.527 1 96 34 CYS B CA 1
ATOM 5061 C C . CYS B 1 34 ? 12.719 27.891 4.613 1 96 34 CYS B C 1
ATOM 5063 O O . CYS B 1 34 ? 12.156 26.828 4.348 1 96 34 CYS B O 1
ATOM 5065 N N . PRO B 1 35 ? 13.922 27.969 5.078 1 95.81 35 PRO B N 1
ATOM 5066 C CA . PRO B 1 35 ? 14.812 26.812 5.047 1 95.81 35 PRO B CA 1
ATOM 5067 C C . PRO B 1 35 ? 14.281 25.641 5.875 1 95.81 35 PRO B C 1
ATOM 5069 O O . PRO B 1 35 ? 14.539 24.484 5.539 1 95.81 35 PRO B O 1
ATOM 5072 N N . THR B 1 36 ? 13.555 25.922 6.961 1 95 36 THR B N 1
ATOM 5073 C CA . THR B 1 36 ? 13.039 24.812 7.77 1 95 36 THR B CA 1
ATOM 5074 C C . THR B 1 36 ? 11.961 24.047 7.012 1 95 36 THR B C 1
ATOM 5076 O O . THR B 1 36 ? 11.875 22.812 7.113 1 95 36 THR B O 1
ATOM 5079 N N . TYR B 1 37 ? 11.172 24.734 6.215 1 92.56 37 TYR B N 1
ATOM 5080 C CA . TYR B 1 37 ? 10.188 24.047 5.383 1 92.56 37 TYR B CA 1
ATOM 5081 C C . TYR B 1 37 ? 10.867 23.281 4.254 1 92.56 37 TYR B C 1
ATOM 5083 O O . TYR B 1 37 ? 10.453 22.172 3.908 1 92.56 37 TYR B O 1
ATOM 5091 N N . ALA B 1 38 ? 11.914 23.922 3.646 1 92.62 38 ALA B N 1
ATOM 5092 C CA . ALA B 1 38 ? 12.688 23.219 2.627 1 92.62 38 ALA B CA 1
ATOM 5093 C C . ALA B 1 38 ? 13.203 21.875 3.15 1 92.62 38 ALA B C 1
ATOM 5095 O O . ALA B 1 38 ? 13.141 20.875 2.449 1 92.62 38 ALA B O 1
ATOM 5096 N N . SER B 1 39 ? 13.625 21.891 4.375 1 90.69 39 SER B N 1
ATOM 5097 C CA . SER B 1 39 ? 14.109 20.672 5.008 1 90.69 39 SER B CA 1
ATOM 5098 C C . SER B 1 39 ? 13.008 19.625 5.094 1 90.69 39 SER B C 1
ATOM 5100 O O . SER B 1 39 ? 13.242 18.438 4.812 1 90.69 39 SER B O 1
ATOM 5102 N N . VAL B 1 40 ? 11.812 20.047 5.438 1 86.38 40 VAL B N 1
ATOM 5103 C CA . VAL B 1 40 ? 10.68 19.141 5.594 1 86.38 40 VAL B CA 1
ATOM 5104 C C . VAL B 1 40 ? 10.305 18.531 4.242 1 86.38 40 VAL B C 1
ATOM 5106 O O . VAL B 1 40 ? 9.898 17.375 4.164 1 86.38 40 VAL B O 1
ATOM 5109 N N . LEU B 1 41 ? 10.602 19.281 3.148 1 85.38 41 LEU B N 1
ATOM 5110 C CA . LEU B 1 41 ? 10.297 18.797 1.806 1 85.38 41 LEU B CA 1
ATOM 5111 C C . LEU B 1 41 ? 11.406 17.891 1.291 1 85.38 41 LEU B C 1
ATOM 5113 O O . LEU B 1 41 ? 11.266 17.266 0.233 1 85.38 41 LEU B O 1
ATOM 5117 N N . GLY B 1 42 ? 12.555 17.875 2.035 1 84.81 42 GLY B N 1
ATOM 5118 C CA . GLY B 1 42 ? 13.68 17.047 1.624 1 84.81 42 GLY B CA 1
ATOM 5119 C C . GLY B 1 42 ? 14.711 17.812 0.812 1 84.81 42 GLY B C 1
ATOM 5120 O O . GLY B 1 42 ? 15.633 17.219 0.255 1 84.81 42 GLY B O 1
ATOM 5121 N N . ASP B 1 43 ? 14.438 19.125 0.594 1 89.94 43 ASP B N 1
ATOM 5122 C CA . ASP B 1 43 ? 15.43 19.984 -0.055 1 89.94 43 ASP B CA 1
ATOM 5123 C C . ASP B 1 43 ? 16.547 20.359 0.914 1 89.94 43 ASP B C 1
ATOM 5125 O O . ASP B 1 43 ? 16.344 21.172 1.814 1 89.94 43 ASP B O 1
ATOM 5129 N N . ARG B 1 44 ? 17.781 19.938 0.728 1 90.19 44 ARG B N 1
ATOM 5130 C CA . ARG B 1 44 ? 18.844 19.969 1.728 1 90.19 44 ARG B CA 1
ATOM 5131 C C . ARG B 1 44 ? 19.75 21.188 1.528 1 90.19 44 ARG B C 1
ATOM 5133 O O . ARG B 1 44 ? 20.688 21.391 2.299 1 90.19 44 ARG B O 1
ATOM 5140 N N . ARG B 1 45 ? 19.531 22.062 0.543 1 93.75 45 ARG B N 1
ATOM 5141 C CA . ARG B 1 45 ? 20.438 23.141 0.136 1 93.75 45 ARG B CA 1
ATOM 5142 C C . ARG B 1 45 ? 20.641 24.141 1.269 1 93.75 45 ARG B C 1
ATOM 5144 O O . ARG B 1 45 ? 21.672 24.812 1.327 1 93.75 45 ARG B O 1
ATOM 5151 N N . TRP B 1 46 ? 19.641 24.141 2.209 1 95.88 46 TRP B N 1
ATOM 5152 C CA . TRP B 1 46 ? 19.703 25.125 3.281 1 95.88 46 TRP B CA 1
ATOM 5153 C C . TRP B 1 46 ? 19.484 24.469 4.641 1 95.88 46 TRP B C 1
ATOM 5155 O O . TRP B 1 46 ? 18.875 25.062 5.535 1 95.88 46 TRP B O 1
ATOM 5165 N N . ASN B 1 47 ? 19.984 23.312 4.801 1 95.44 47 ASN B N 1
ATOM 5166 C CA . ASN B 1 47 ? 19.828 22.531 6.02 1 95.44 47 ASN B CA 1
ATOM 5167 C C . ASN B 1 47 ? 20.656 23.109 7.168 1 95.44 47 ASN B C 1
ATOM 5169 O O . ASN B 1 47 ? 20.547 22.641 8.305 1 95.44 47 ASN B O 1
ATOM 5173 N N . ASP B 1 48 ? 21.391 24.156 6.938 1 96.69 48 ASP B N 1
ATOM 5174 C CA . ASP B 1 48 ? 22.312 24.688 7.945 1 96.69 48 ASP B CA 1
ATOM 5175 C C . ASP B 1 48 ? 21.734 25.938 8.609 1 96.69 48 ASP B C 1
ATOM 5177 O O . ASP B 1 48 ? 22.391 26.578 9.422 1 96.69 48 ASP B O 1
ATOM 5181 N N . ARG B 1 49 ? 20.516 26.25 8.336 1 96.12 49 ARG B N 1
ATOM 5182 C CA . ARG B 1 49 ? 20.078 27.547 8.867 1 96.12 49 ARG B CA 1
ATOM 5183 C C . ARG B 1 49 ? 18.594 27.5 9.227 1 96.12 49 ARG B C 1
ATOM 5185 O O . ARG B 1 49 ? 17.875 26.594 8.82 1 96.12 49 ARG B O 1
ATOM 5192 N N . TRP B 1 50 ? 18.188 28.422 10.125 1 96.69 50 TRP B N 1
ATOM 5193 C CA . TRP B 1 50 ? 16.812 28.688 10.508 1 96.69 50 TRP B CA 1
ATOM 5194 C C . TRP B 1 50 ? 16.188 29.766 9.641 1 96.69 50 TRP B C 1
ATOM 5196 O O . TRP B 1 50 ? 16.906 30.469 8.914 1 96.69 50 TRP B O 1
ATOM 5206 N N . ASP B 1 51 ? 14.891 29.891 9.68 1 96.62 51 ASP B N 1
ATOM 5207 C CA . ASP B 1 51 ? 14.219 31.016 9.023 1 96.62 51 ASP B CA 1
ATOM 5208 C C . ASP B 1 51 ? 14.656 32.344 9.633 1 96.62 51 ASP B C 1
ATOM 5210 O O . ASP B 1 51 ? 14.836 32.469 10.844 1 96.62 51 ASP B O 1
ATOM 5214 N N . ASP B 1 52 ? 14.875 33.344 8.828 1 97.69 52 ASP B N 1
ATOM 5215 C CA . ASP B 1 52 ? 15.117 34.688 9.32 1 97.69 52 ASP B CA 1
ATOM 5216 C C . ASP B 1 52 ? 13.805 35.375 9.703 1 97.69 52 ASP B C 1
ATOM 5218 O O . ASP B 1 52 ? 13.031 35.781 8.828 1 97.69 52 ASP B O 1
ATOM 5222 N N . ARG B 1 53 ? 13.648 35.531 11.016 1 97.25 53 ARG B N 1
ATOM 5223 C CA . ARG B 1 53 ? 12.383 36.062 11.5 1 97.25 53 ARG B CA 1
ATOM 5224 C C . ARG B 1 53 ? 12.555 37.5 12.016 1 97.25 53 ARG B C 1
ATOM 5226 O O . ARG B 1 53 ? 11.75 38 12.812 1 97.25 53 ARG B O 1
ATOM 5233 N N . SER B 1 54 ? 13.617 38.156 11.578 1 97.94 54 SER B N 1
ATOM 5234 C CA . SER B 1 54 ? 13.797 39.562 11.945 1 97.94 54 SER B CA 1
ATOM 5235 C C . SER B 1 54 ? 12.734 40.438 11.305 1 97.94 54 SER B C 1
ATOM 5237 O O . SER B 1 54 ? 12.195 40.094 10.242 1 97.94 54 SER B O 1
ATOM 5239 N N . LEU B 1 55 ? 12.461 41.531 11.953 1 97 55 LEU B N 1
ATOM 5240 C CA . LEU B 1 55 ? 11.5 42.469 11.414 1 97 55 LEU B CA 1
ATOM 5241 C C . LEU B 1 55 ? 11.938 42.969 10.031 1 97 55 LEU B C 1
ATOM 5243 O O . LEU B 1 55 ? 11.102 43.156 9.148 1 97 55 LEU B O 1
ATOM 5247 N N . THR B 1 56 ? 13.203 43.094 9.867 1 97.81 56 THR B N 1
ATOM 5248 C CA . THR B 1 56 ? 13.75 43.531 8.586 1 97.81 56 THR B CA 1
ATOM 5249 C C . THR B 1 56 ? 13.477 42.469 7.508 1 97.81 56 THR B C 1
ATOM 5251 O O . THR B 1 56 ? 13.07 42.812 6.395 1 97.81 56 THR B O 1
ATOM 5254 N N . ALA B 1 57 ? 13.75 41.25 7.832 1 97.81 57 ALA B N 1
ATOM 5255 C CA . ALA B 1 57 ? 13.531 40.188 6.867 1 97.81 57 ALA B CA 1
ATOM 5256 C C . ALA B 1 57 ? 12.047 40.062 6.523 1 97.81 57 ALA B C 1
ATOM 5258 O O . ALA B 1 57 ? 11.695 39.812 5.371 1 97.81 57 ALA B O 1
ATOM 5259 N N . ILE B 1 58 ? 11.172 40.188 7.512 1 97.75 58 ILE B N 1
ATOM 5260 C CA . ILE B 1 58 ? 9.727 40.094 7.316 1 97.75 58 ILE B CA 1
ATOM 5261 C C . ILE B 1 58 ? 9.258 41.219 6.41 1 97.75 58 ILE B C 1
ATOM 5263 O O . ILE B 1 58 ? 8.469 41 5.488 1 97.75 58 ILE B O 1
ATOM 5267 N N . GLU B 1 59 ? 9.797 42.375 6.609 1 97.62 59 GLU B N 1
ATOM 5268 C CA . GLU B 1 59 ? 9.43 43.531 5.773 1 97.62 59 GLU B CA 1
ATOM 5269 C C . GLU B 1 59 ? 9.953 43.344 4.348 1 97.62 59 GLU B C 1
ATOM 5271 O O . GLU B 1 59 ? 9.258 43.688 3.383 1 97.62 59 GLU B O 1
ATOM 5276 N N . ALA B 1 60 ? 11.133 42.875 4.246 1 98.19 60 ALA B N 1
ATOM 5277 C CA . ALA B 1 60 ? 11.695 42.625 2.922 1 98.19 60 ALA B CA 1
ATOM 5278 C C . ALA B 1 60 ? 10.859 41.594 2.152 1 98.19 60 ALA B C 1
ATOM 5280 O O . ALA B 1 60 ? 10.648 41.75 0.947 1 98.19 60 ALA B O 1
ATOM 5281 N N . ASP B 1 61 ? 10.477 40.594 2.826 1 97.81 61 ASP B N 1
ATOM 5282 C CA . ASP B 1 61 ? 9.625 39.594 2.209 1 97.81 61 ASP B CA 1
ATOM 5283 C C . ASP B 1 61 ? 8.289 40.188 1.782 1 97.81 61 ASP B C 1
ATOM 5285 O O . ASP B 1 61 ? 7.754 39.812 0.727 1 97.81 61 ASP B O 1
ATOM 5289 N N . HIS B 1 62 ? 7.727 41.062 2.588 1 98 62 HIS B N 1
ATOM 5290 C CA . HIS B 1 62 ? 6.48 41.75 2.234 1 98 62 HIS B CA 1
ATOM 5291 C C . HIS B 1 62 ? 6.645 42.562 0.964 1 98 62 HIS B C 1
ATOM 5293 O O . HIS B 1 62 ? 5.797 42.531 0.069 1 98 62 HIS B O 1
ATOM 5299 N N . GLN B 1 63 ? 7.734 43.25 0.855 1 98.44 63 GLN B N 1
ATOM 5300 C CA . GLN B 1 63 ? 8 44.062 -0.342 1 98.44 63 GLN B CA 1
ATOM 5301 C C . GLN B 1 63 ? 8.164 43.156 -1.566 1 98.44 63 GLN B C 1
ATOM 5303 O O . GLN B 1 63 ? 7.699 43.5 -2.656 1 98.44 63 GLN B O 1
ATOM 5308 N N . HIS B 1 64 ? 8.82 42.094 -1.324 1 98.31 64 HIS B N 1
ATOM 5309 C CA . HIS B 1 64 ? 8.969 41.094 -2.395 1 98.31 64 HIS B CA 1
ATOM 5310 C C . HIS B 1 64 ? 7.609 40.594 -2.859 1 98.31 64 HIS B C 1
ATOM 5312 O O . HIS B 1 64 ? 7.359 40.469 -4.062 1 98.31 64 HIS B O 1
ATOM 5318 N N . ASN B 1 65 ? 6.734 40.281 -1.944 1 98.12 65 ASN B N 1
ATOM 5319 C CA . ASN B 1 65 ? 5.391 39.844 -2.285 1 98.12 65 ASN B CA 1
ATOM 5320 C C . ASN B 1 65 ? 4.652 40.875 -3.139 1 98.12 65 ASN B C 1
ATOM 5322 O O . ASN B 1 65 ? 3.969 40.5 -4.098 1 98.12 65 ASN B O 1
ATOM 5326 N N . LEU B 1 66 ? 4.812 42.125 -2.783 1 98.25 66 LEU B N 1
ATOM 5327 C CA . LEU B 1 66 ? 4.18 43.188 -3.541 1 98.25 66 LEU B CA 1
ATOM 5328 C C . LEU B 1 66 ? 4.719 43.25 -4.965 1 98.25 66 LEU B C 1
ATOM 5330 O O . LEU B 1 66 ? 3.957 43.438 -5.918 1 98.25 66 LEU B O 1
ATOM 5334 N N . GLN B 1 67 ? 5.953 43.031 -5.098 1 98.19 67 GLN B N 1
ATOM 5335 C CA . GLN B 1 67 ? 6.59 43.062 -6.414 1 98.19 67 GLN B CA 1
ATOM 5336 C C . GLN B 1 67 ? 6.109 41.875 -7.277 1 98.19 67 GLN B C 1
ATOM 5338 O O . GLN B 1 67 ? 5.863 42.062 -8.477 1 98.19 67 GLN B O 1
ATOM 5343 N N . ILE B 1 68 ? 6.059 40.75 -6.691 1 97.88 68 ILE B N 1
ATOM 5344 C CA . ILE B 1 68 ? 5.629 39.562 -7.43 1 97.88 68 ILE B CA 1
ATOM 5345 C C . ILE B 1 68 ? 4.18 39.75 -7.883 1 97.88 68 ILE B C 1
ATOM 5347 O O . ILE B 1 68 ? 3.832 39.406 -9.016 1 97.88 68 ILE B O 1
ATOM 5351 N N . LEU B 1 69 ? 3.33 40.219 -6.961 1 97.31 69 LEU B N 1
ATOM 5352 C CA . LEU B 1 69 ? 1.938 40.469 -7.328 1 97.31 69 LEU B CA 1
ATOM 5353 C C . LEU B 1 69 ? 1.84 41.469 -8.484 1 97.31 69 LEU B C 1
ATOM 5355 O O . LEU B 1 69 ? 1.019 41.281 -9.383 1 97.31 69 LEU B O 1
ATOM 5359 N N . ALA B 1 70 ? 2.699 42.438 -8.555 1 97.31 70 ALA B N 1
ATOM 5360 C CA . ALA B 1 70 ? 2.729 43.406 -9.633 1 97.31 70 ALA B CA 1
ATOM 5361 C C . ALA B 1 70 ? 3.158 42.781 -10.945 1 97.31 70 ALA B C 1
ATOM 5363 O O . ALA B 1 70 ? 2.568 43.031 -12 1 97.31 70 ALA B O 1
ATOM 5364 N N . ARG B 1 71 ? 4.168 41.938 -10.859 1 96.5 71 ARG B N 1
ATOM 5365 C CA . ARG B 1 71 ? 4.648 41.25 -12.039 1 96.5 71 ARG B CA 1
ATOM 5366 C C . ARG B 1 71 ? 3.578 40.312 -12.602 1 96.5 71 ARG B C 1
ATOM 5368 O O . ARG B 1 71 ? 3.422 40.188 -13.82 1 96.5 71 ARG B O 1
ATOM 5375 N N . LEU B 1 72 ? 2.932 39.656 -11.703 1 96.06 72 LEU B N 1
ATOM 5376 C CA . LEU B 1 72 ? 1.859 38.75 -12.117 1 96.06 72 LEU B CA 1
ATOM 5377 C C . LEU B 1 72 ? 0.76 39.531 -12.844 1 96.06 72 LEU B C 1
ATOM 5379 O O . LEU B 1 72 ? 0.213 39.031 -13.836 1 96.06 72 LEU B O 1
ATOM 5383 N N . GLN B 1 73 ? 0.505 40.719 -12.406 1 93.56 73 GLN B N 1
ATOM 5384 C CA . GLN B 1 73 ? -0.57 41.531 -12.961 1 93.56 73 GLN B CA 1
ATOM 5385 C C . GLN B 1 73 ? -0.201 42.031 -14.352 1 93.56 73 GLN B C 1
ATOM 5387 O O . GLN B 1 73 ? -1.077 42.438 -15.125 1 93.56 73 GLN B O 1
ATOM 5392 N N . GLU B 1 74 ? 1.027 41.969 -14.672 1 94 74 GLU B N 1
ATOM 5393 C CA . GLU B 1 74 ? 1.48 42.344 -16 1 94 74 GLU B CA 1
ATOM 5394 C C . GLU B 1 74 ? 1.179 41.281 -17.031 1 94 74 GLU B C 1
ATOM 5396 O O . GLU B 1 74 ? 1.162 41.531 -18.234 1 94 74 GLU B O 1
ATOM 5401 N N . LEU B 1 75 ? 1.034 40.062 -16.531 1 93.62 75 LEU B N 1
ATOM 5402 C CA . LEU B 1 75 ? 0.71 38.969 -17.438 1 93.62 75 LEU B CA 1
ATOM 5403 C C . LEU B 1 75 ? -0.762 39.031 -17.844 1 93.62 75 LEU B C 1
ATOM 5405 O O . LEU B 1 75 ? -1.627 39.281 -17 1 93.62 75 LEU B O 1
ATOM 5409 N N . ASP B 1 76 ? -1.057 38.781 -19.125 1 92.62 76 ASP B N 1
ATOM 5410 C CA . ASP B 1 76 ? -2.436 38.719 -19.594 1 92.62 76 ASP B CA 1
ATOM 5411 C C . ASP B 1 76 ? -3.031 37.312 -19.359 1 92.62 76 ASP B C 1
ATOM 5413 O O . ASP B 1 76 ? -2.807 36.406 -20.156 1 92.62 76 ASP B O 1
ATOM 5417 N N . ARG B 1 77 ? -3.799 37.125 -18.344 1 92.38 77 ARG B N 1
ATOM 5418 C CA . ARG B 1 77 ? -4.426 35.875 -17.938 1 92.38 77 ARG B CA 1
ATOM 5419 C C . ARG B 1 77 ? -5.191 35.25 -19.109 1 92.38 77 ARG B C 1
ATOM 5421 O O . ARG B 1 77 ? -5.242 34.031 -19.234 1 92.38 77 ARG B O 1
ATOM 5428 N N . GLN B 1 78 ? -5.727 36.031 -20.031 1 91 78 GLN B N 1
ATOM 5429 C CA . GLN B 1 78 ? -6.594 35.562 -21.109 1 91 78 GLN B CA 1
ATOM 5430 C C . GLN B 1 78 ? -5.789 34.812 -22.172 1 91 78 GLN B C 1
ATOM 5432 O O . GLN B 1 78 ? -6.344 34.031 -22.953 1 91 78 GLN B O 1
ATOM 5437 N N . ARG B 1 79 ? -4.562 35.094 -22.156 1 92 79 ARG B N 1
ATOM 5438 C CA . ARG B 1 79 ? -3.697 34.469 -23.156 1 92 79 ARG B CA 1
ATOM 5439 C C . ARG B 1 79 ? -3.203 33.094 -22.688 1 92 79 ARG B C 1
ATOM 5441 O O . ARG B 1 79 ? -2.559 32.375 -23.453 1 92 79 ARG B O 1
ATOM 5448 N N . LEU B 1 80 ? -3.527 32.75 -21.484 1 92.19 80 LEU B N 1
ATOM 5449 C CA . LEU B 1 80 ? -3.113 31.453 -20.922 1 92.19 80 LEU B CA 1
ATOM 5450 C C . LEU B 1 80 ? -4.141 30.375 -21.219 1 92.19 80 LEU B C 1
ATOM 5452 O O . LEU B 1 80 ? -5.344 30.656 -21.281 1 92.19 80 LEU B O 1
ATOM 5456 N N . PRO B 1 81 ? -3.639 29.125 -21.484 1 89.56 81 PRO B N 1
ATOM 5457 C CA . PRO B 1 81 ? -4.594 28.016 -21.5 1 89.56 81 PRO B CA 1
ATOM 5458 C C . PRO B 1 81 ? -5.324 27.844 -20.172 1 89.56 81 PRO B C 1
ATOM 5460 O O . PRO B 1 81 ? -4.887 28.375 -19.156 1 89.56 81 PRO B O 1
ATOM 5463 N N . ALA B 1 82 ? -6.402 27.125 -20.141 1 83.75 82 ALA B N 1
ATOM 5464 C CA . ALA B 1 82 ? -7.312 27 -19.016 1 83.75 82 ALA B CA 1
ATOM 5465 C C . ALA B 1 82 ? -6.574 26.531 -17.766 1 83.75 82 ALA B C 1
ATOM 5467 O O . ALA B 1 82 ? -6.773 27.078 -16.672 1 83.75 82 ALA B O 1
ATOM 5468 N N . GLU B 1 83 ? -5.75 25.578 -17.875 1 86.12 83 GLU B N 1
ATOM 5469 C CA . GLU B 1 83 ? -5.02 25.062 -16.719 1 86.12 83 GLU B CA 1
ATOM 5470 C C . GLU B 1 83 ? -4.066 26.109 -16.156 1 86.12 83 GLU B C 1
ATOM 5472 O O . GLU B 1 83 ? -3.887 26.188 -14.938 1 86.12 83 GLU B O 1
ATOM 5477 N N . ASP B 1 84 ? -3.5 26.891 -17.047 1 91.38 84 ASP B N 1
ATOM 5478 C CA . ASP B 1 84 ? -2.568 27.922 -16.594 1 91.38 84 ASP B CA 1
ATOM 5479 C C . ASP B 1 84 ? -3.314 29.141 -16.031 1 91.38 84 ASP B C 1
ATOM 5481 O O . ASP B 1 84 ? -2.783 29.859 -15.18 1 91.38 84 ASP B O 1
ATOM 5485 N N . GLN B 1 85 ? -4.504 29.312 -16.484 1 90.94 85 GLN B N 1
ATOM 5486 C CA . GLN B 1 85 ? -5.332 30.344 -15.852 1 90.94 85 GLN B CA 1
ATOM 5487 C C . GLN B 1 85 ? -5.613 29.984 -14.391 1 90.94 85 GLN B C 1
ATOM 5489 O O . GLN B 1 85 ? -5.547 30.844 -13.516 1 90.94 85 GLN B O 1
ATOM 5494 N N . LEU B 1 86 ? -5.879 28.797 -14.203 1 89.12 86 LEU B N 1
ATOM 5495 C CA . LEU B 1 86 ? -6.094 28.328 -12.836 1 89.12 86 LEU B CA 1
ATOM 5496 C C . LEU B 1 86 ? -4.824 28.5 -12.008 1 89.12 86 LEU B C 1
ATOM 5498 O O . LEU B 1 86 ? -4.883 28.969 -10.867 1 89.12 86 LEU B O 1
ATOM 5502 N N . THR B 1 87 ? -3.771 28.125 -12.578 1 93.38 87 THR B N 1
ATOM 5503 C CA . THR B 1 87 ? -2.49 28.25 -11.891 1 93.38 87 THR B CA 1
ATOM 5504 C C . THR B 1 87 ? -2.205 29.719 -11.547 1 93.38 87 THR B C 1
ATOM 5506 O O . THR B 1 87 ? -1.764 30.016 -10.438 1 93.38 87 THR B O 1
ATOM 5509 N N . TYR B 1 88 ? -2.488 30.562 -12.484 1 94.56 88 TYR B N 1
ATOM 5510 C CA . TYR B 1 88 ? -2.346 32 -12.289 1 94.56 88 TYR B CA 1
ATOM 5511 C C . TYR B 1 88 ? -3.193 32.469 -11.117 1 94.56 88 TYR B C 1
ATOM 5513 O O . TYR B 1 88 ? -2.707 33.188 -10.242 1 94.56 88 TYR B O 1
ATOM 5521 N N . ASP B 1 89 ? -4.352 32.094 -11.062 1 92.69 89 ASP B N 1
ATOM 5522 C CA . ASP B 1 89 ? -5.289 32.531 -10.039 1 92.69 89 ASP B CA 1
ATOM 5523 C C . ASP B 1 89 ? -4.871 32.031 -8.656 1 92.69 89 ASP B C 1
ATOM 5525 O O . ASP B 1 89 ? -4.953 32.781 -7.672 1 92.69 89 ASP B O 1
ATOM 5529 N N . LEU B 1 90 ? -4.48 30.828 -8.586 1 93.94 90 LEU B N 1
ATOM 5530 C CA . LEU B 1 90 ? -4.055 30.266 -7.312 1 93.94 90 LEU B CA 1
ATOM 5531 C C . LEU B 1 90 ? -2.795 30.953 -6.801 1 93.94 90 LEU B C 1
ATOM 5533 O O . LEU B 1 90 ? -2.688 31.25 -5.609 1 93.94 90 LEU B O 1
ATOM 5537 N N . PHE B 1 91 ? -1.914 31.203 -7.707 1 95.75 91 PHE B N 1
ATOM 5538 C CA . PHE B 1 91 ? -0.667 31.875 -7.371 1 95.75 91 PHE B CA 1
ATOM 5539 C C . PHE B 1 91 ? -0.937 33.281 -6.875 1 95.75 91 PHE B C 1
ATOM 5541 O O . PHE B 1 91 ? -0.391 33.719 -5.852 1 95.75 91 PHE B O 1
ATOM 5548 N N . ARG B 1 92 ? -1.764 34 -7.602 1 96.06 92 ARG B N 1
ATOM 5549 C CA . ARG B 1 92 ? -2.17 35.344 -7.215 1 96.06 92 ARG B CA 1
ATOM 5550 C C . ARG B 1 92 ? -2.805 35.344 -5.828 1 96.06 92 ARG B C 1
ATOM 5552 O O . ARG B 1 92 ? -2.484 36.188 -4.996 1 96.06 92 ARG B O 1
ATOM 5559 N N . ARG B 1 93 ? -3.631 34.438 -5.551 1 94.56 93 ARG B N 1
ATOM 5560 C CA . ARG B 1 93 ? -4.34 34.344 -4.277 1 94.56 93 ARG B CA 1
ATOM 5561 C C . ARG B 1 93 ? -3.363 34.156 -3.121 1 94.56 93 ARG B C 1
ATOM 5563 O O . ARG B 1 93 ? -3.533 34.781 -2.059 1 94.56 93 ARG B O 1
ATOM 5570 N N . ASP B 1 94 ? -2.393 33.375 -3.27 1 94.62 94 ASP B N 1
ATOM 5571 C CA . ASP B 1 94 ? -1.397 33.156 -2.225 1 94.62 94 ASP B CA 1
ATOM 5572 C C . ASP B 1 94 ? -0.721 34.469 -1.83 1 94.62 94 ASP B C 1
ATOM 5574 O O . ASP B 1 94 ? -0.593 34.781 -0.642 1 94.62 94 ASP B O 1
ATOM 5578 N N . TYR B 1 95 ? -0.316 35.188 -2.836 1 97.06 95 TYR B N 1
ATOM 5579 C CA . TYR B 1 95 ? 0.4 36.438 -2.578 1 97.06 95 TYR B CA 1
ATOM 5580 C C . TYR B 1 95 ? -0.532 37.5 -1.99 1 97.06 95 TYR B C 1
ATOM 5582 O O . TYR B 1 95 ? -0.138 38.25 -1.101 1 97.06 95 TYR B O 1
ATOM 5590 N N . GLU B 1 96 ? -1.763 37.531 -2.465 1 96.88 96 GLU B N 1
ATOM 5591 C CA . GLU B 1 96 ? -2.738 38.469 -1.899 1 96.88 96 GLU B CA 1
ATOM 5592 C C . GLU B 1 96 ? -2.992 38.156 -0.425 1 96.88 96 GLU B C 1
ATOM 5594 O O . GLU B 1 96 ? -3.104 39.062 0.391 1 96.88 96 GLU B O 1
ATOM 5599 N N . LEU B 1 97 ? -3.102 36.938 -0.076 1 95.56 97 LEU B N 1
ATOM 5600 C CA . LEU B 1 97 ? -3.322 36.531 1.307 1 95.56 97 LEU B CA 1
ATOM 5601 C C . LEU B 1 97 ? -2.129 36.906 2.182 1 95.56 97 LEU B C 1
ATOM 5603 O O . LEU B 1 97 ? -2.305 37.406 3.299 1 95.56 97 LEU B O 1
ATOM 5607 N N . TRP B 1 98 ? -0.92 36.719 1.679 1 96.31 98 TRP B N 1
ATOM 5608 C CA . TRP B 1 98 ? 0.272 37.062 2.451 1 96.31 98 TRP B CA 1
ATOM 5609 C C . TRP B 1 98 ? 0.35 38.562 2.701 1 96.31 98 TRP B C 1
ATOM 5611 O O . TRP B 1 98 ? 0.729 39 3.791 1 96.31 98 TRP B O 1
ATOM 5621 N N . ILE B 1 99 ? -0.022 39.281 1.701 1 97.81 99 ILE B N 1
ATOM 5622 C CA . ILE B 1 99 ? 0.016 40.75 1.811 1 97.81 99 ILE B CA 1
ATOM 5623 C C . ILE B 1 99 ? -1.026 41.188 2.824 1 97.81 99 ILE B C 1
ATOM 5625 O O . ILE B 1 99 ? -0.739 42.062 3.674 1 97.81 99 ILE B O 1
ATOM 5629 N N . GLU B 1 100 ? -2.195 40.656 2.766 1 97 100 GLU B N 1
ATOM 5630 C CA . GLU B 1 100 ? -3.248 41.031 3.711 1 97 100 GLU B CA 1
ATOM 5631 C C . GLU B 1 100 ? -2.881 40.594 5.133 1 97 100 GLU B C 1
ATOM 5633 O O . GLU B 1 100 ? -3.133 41.344 6.086 1 97 100 GLU B O 1
ATOM 5638 N N . GLU B 1 101 ? -2.328 39.469 5.297 1 96.12 101 GLU B N 1
ATOM 5639 C CA . GLU B 1 101 ? -1.926 39 6.609 1 96.12 101 GLU B CA 1
ATOM 5640 C C . GLU B 1 101 ? -0.852 39.875 7.227 1 96.12 101 GLU B C 1
ATOM 5642 O O . GLU B 1 101 ? -0.854 40.125 8.438 1 96.12 101 GLU B O 1
ATOM 5647 N N . HIS B 1 102 ? 0.072 40.344 6.375 1 96.94 102 HIS B N 1
ATOM 5648 C CA . HIS B 1 102 ? 1.102 41.25 6.844 1 96.94 102 HIS B CA 1
ATOM 5649 C C . HIS B 1 102 ? 0.486 42.531 7.391 1 96.94 102 HIS B C 1
ATOM 5651 O O . HIS B 1 102 ? 0.931 43.062 8.422 1 96.94 102 HIS B O 1
ATOM 5657 N N . ARG B 1 103 ? -0.513 43 6.719 1 96.25 103 ARG B N 1
ATOM 5658 C CA . ARG B 1 103 ? -1.211 44.219 7.152 1 96.25 103 ARG B CA 1
ATOM 5659 C C . ARG B 1 103 ? -1.812 44.031 8.547 1 96.25 103 ARG B C 1
ATOM 5661 O O . ARG B 1 103 ? -1.849 44.969 9.336 1 96.25 103 ARG B O 1
ATOM 5668 N N . LEU B 1 104 ? -2.188 42.844 8.875 1 96.12 104 LEU B N 1
ATOM 5669 C CA . LEU B 1 104 ? -2.836 42.531 10.148 1 96.12 104 LEU B CA 1
ATOM 5670 C C . LEU B 1 104 ? -1.803 42.156 11.211 1 96.12 104 LEU B C 1
ATOM 5672 O O . LEU B 1 104 ? -2.156 41.906 12.367 1 96.12 104 LEU B O 1
ATOM 5676 N N . LYS B 1 105 ? -0.548 42.125 10.891 1 96.19 105 LYS B N 1
ATOM 5677 C CA . LYS B 1 105 ? 0.626 42.031 11.75 1 96.19 105 LYS B CA 1
ATOM 5678 C C . LYS B 1 105 ? 0.62 40.719 12.531 1 96.19 105 LYS B C 1
ATOM 5680 O O . LYS B 1 105 ? 1.071 40.656 13.68 1 96.19 105 LYS B O 1
ATOM 5685 N N . TRP B 1 106 ? 0.024 39.688 11.969 1 94.12 106 TRP B N 1
ATOM 5686 C CA . TRP B 1 106 ? -0.057 38.375 12.617 1 94.12 106 TRP B CA 1
ATOM 5687 C C . TRP B 1 106 ? 1.335 37.844 12.906 1 94.12 106 TRP B C 1
ATOM 5689 O O . TRP B 1 106 ? 1.503 36.969 13.781 1 94.12 106 TRP B O 1
ATOM 5699 N N . HIS B 1 107 ? 2.436 38.312 12.195 1 95.12 107 HIS B N 1
ATOM 5700 C CA . HIS B 1 107 ? 3.811 37.875 12.398 1 95.12 107 HIS B CA 1
ATOM 5701 C C . HIS B 1 107 ? 4.312 38.219 13.789 1 95.12 107 HIS B C 1
ATOM 5703 O O . HIS B 1 107 ? 5.336 37.719 14.242 1 95.12 107 HIS B O 1
ATOM 5709 N N . LEU B 1 108 ? 3.584 39.031 14.523 1 96.38 108 LEU B N 1
ATOM 5710 C CA . LEU B 1 108 ? 3.996 39.469 15.852 1 96.38 108 LEU B CA 1
ATOM 5711 C C . LEU B 1 108 ? 3.564 38.469 16.906 1 96.38 108 LEU B C 1
ATOM 5713 O O . LEU B 1 108 ? 3.895 38.594 18.094 1 96.38 108 LEU B O 1
ATOM 5717 N N . LEU B 1 109 ? 2.857 37.438 16.547 1 94.44 109 LEU B N 1
ATOM 5718 C CA . LEU B 1 109 ? 2.457 36.312 17.406 1 94.44 109 LEU B CA 1
ATOM 5719 C C . LEU B 1 109 ? 3.15 35.031 16.969 1 94.44 109 LEU B C 1
ATOM 5721 O O . LEU B 1 109 ? 2.49 34.062 16.562 1 94.44 109 LEU B O 1
ATOM 5725 N N . PRO B 1 110 ? 4.422 34.969 17.141 1 93.31 110 PRO B N 1
ATOM 5726 C CA . PRO B 1 110 ? 5.215 33.906 16.516 1 93.31 110 PRO B CA 1
ATOM 5727 C C . PRO B 1 110 ? 5.195 32.625 17.328 1 93.31 110 PRO B C 1
ATOM 5729 O O . PRO B 1 110 ? 5.613 31.562 16.844 1 93.31 110 PRO B O 1
ATOM 5732 N N . THR B 1 111 ? 4.734 32.656 18.594 1 90.75 111 THR B N 1
ATOM 5733 C CA . THR B 1 111 ? 4.863 31.469 19.438 1 90.75 111 THR B CA 1
ATOM 5734 C C . THR B 1 111 ? 3.584 31.234 20.234 1 90.75 111 THR B C 1
ATOM 5736 O O . THR B 1 111 ? 2.975 32.188 20.734 1 90.75 111 THR B O 1
ATOM 5739 N N . ASN B 1 112 ? 3.184 30.094 20.297 1 90.38 112 ASN B N 1
ATOM 5740 C CA . ASN B 1 112 ? 2.117 29.625 21.172 1 90.38 112 ASN B CA 1
ATOM 5741 C C . ASN B 1 112 ? 2.412 28.219 21.719 1 90.38 112 ASN B C 1
ATOM 5743 O O . ASN B 1 112 ? 3.506 27.688 21.516 1 90.38 112 ASN B O 1
ATOM 5747 N N . HIS B 1 113 ? 1.537 27.609 22.469 1 88.06 113 HIS B N 1
ATOM 5748 C CA . HIS B 1 113 ? 1.822 26.375 23.203 1 88.06 113 HIS B CA 1
ATOM 5749 C C . HIS B 1 113 ? 1.87 25.172 22.281 1 88.06 113 HIS B C 1
ATOM 5751 O O . HIS B 1 113 ? 2.361 24.109 22.656 1 88.06 113 HIS B O 1
ATOM 5757 N N . MET B 1 114 ? 1.328 25.25 21.141 1 80.75 114 MET B N 1
ATOM 5758 C CA . MET B 1 114 ? 1.25 24.109 20.234 1 80.75 114 MET B CA 1
ATOM 5759 C C . MET B 1 114 ? 2.604 23.828 19.594 1 80.75 114 MET B C 1
ATOM 5761 O O . MET B 1 114 ? 2.969 22.656 19.391 1 80.75 114 MET B O 1
ATOM 5765 N N . GLY B 1 115 ? 3.365 24.859 19.328 1 74 115 GLY B N 1
ATOM 5766 C CA . GLY B 1 115 ? 4.602 24.672 18.594 1 74 115 GLY B CA 1
ATOM 5767 C C . GLY B 1 115 ? 4.402 23.953 17.281 1 74 115 GLY B C 1
ATOM 5768 O O . GLY B 1 115 ? 3.541 24.328 16.484 1 74 115 GLY B O 1
ATOM 5769 N N . GLY B 1 116 ? 5.18 22.953 16.828 1 66.75 116 GLY B N 1
ATOM 5770 C CA . GLY B 1 116 ? 5.074 22.109 15.648 1 66.75 116 GLY B CA 1
ATOM 5771 C C . GLY B 1 116 ? 6.188 22.328 14.648 1 66.75 116 GLY B C 1
ATOM 5772 O O . GLY B 1 116 ? 6.961 23.281 14.773 1 66.75 116 GLY B O 1
ATOM 5773 N N . ILE B 1 117 ? 6.289 21.359 13.773 1 69.81 117 ILE B N 1
ATOM 5774 C CA . ILE B 1 117 ? 7.211 21.5 12.648 1 69.81 117 ILE B CA 1
ATOM 5775 C C . ILE B 1 117 ? 6.559 22.328 11.547 1 69.81 117 ILE B C 1
ATOM 5777 O O . ILE B 1 117 ? 5.355 22.609 11.586 1 69.81 117 ILE B O 1
ATOM 5781 N N . PRO B 1 118 ? 7.383 22.797 10.672 1 73.56 118 PRO B N 1
ATOM 5782 C CA . PRO B 1 118 ? 6.805 23.578 9.586 1 73.56 118 PRO B CA 1
ATOM 5783 C C . PRO B 1 118 ? 5.77 22.797 8.773 1 73.56 118 PRO B C 1
ATOM 5785 O O . PRO B 1 118 ? 6.008 21.656 8.406 1 73.56 118 PRO B O 1
ATOM 5788 N N . GLU B 1 119 ? 4.629 23.328 8.594 1 75.19 119 GLU B N 1
ATOM 5789 C CA . GLU B 1 119 ? 3.551 22.703 7.836 1 75.19 119 GLU B CA 1
ATOM 5790 C C . GLU B 1 119 ? 3.389 23.344 6.461 1 75.19 119 GLU B C 1
ATOM 5792 O O . GLU B 1 119 ? 2.559 22.906 5.66 1 75.19 119 GLU B O 1
ATOM 5797 N N . GLY B 1 120 ? 4.195 24.406 6.242 1 82.5 120 GLY B N 1
ATOM 5798 C CA . GLY B 1 120 ? 4.117 25.094 4.969 1 82.5 120 GLY B CA 1
ATOM 5799 C C . GLY B 1 120 ? 5.082 26.266 4.867 1 82.5 120 GLY B C 1
ATOM 5800 O O . GLY B 1 120 ? 5.906 26.469 5.758 1 82.5 120 GLY B O 1
ATOM 5801 N N . ILE B 1 121 ? 4.906 27.016 3.77 1 87.12 121 ILE B N 1
ATOM 5802 C CA . ILE B 1 121 ? 5.711 28.203 3.531 1 87.12 121 ILE B CA 1
ATOM 5803 C C . ILE B 1 121 ? 5.375 29.266 4.574 1 87.12 121 ILE B C 1
ATOM 5805 O O . ILE B 1 121 ? 4.207 29.469 4.91 1 87.12 121 ILE B O 1
ATOM 5809 N N . LYS B 1 122 ? 6.398 29.828 5.105 1 89.75 122 LYS B N 1
ATOM 5810 C CA . LYS B 1 122 ? 6.305 30.938 6.047 1 89.75 122 LYS B CA 1
ATOM 5811 C C . LYS B 1 122 ? 5.68 30.484 7.363 1 89.75 122 LYS B C 1
ATOM 5813 O O . LYS B 1 122 ? 4.969 31.25 8.008 1 89.75 122 LYS B O 1
ATOM 5818 N N . GLN B 1 123 ? 5.801 29.203 7.648 1 86.69 123 GLN B N 1
ATOM 5819 C CA . GLN B 1 123 ? 5.332 28.609 8.898 1 86.69 123 GLN B CA 1
ATOM 5820 C C . GLN B 1 123 ? 6.457 27.859 9.609 1 86.69 123 GLN B C 1
ATOM 5822 O O . GLN B 1 123 ? 6.422 26.641 9.719 1 86.69 123 GLN B O 1
ATOM 5827 N N . PRO B 1 124 ? 7.344 28.609 10.164 1 87.31 124 PRO B N 1
ATOM 5828 C CA . PRO B 1 124 ? 8.492 27.984 10.82 1 87.31 124 PRO B CA 1
ATOM 5829 C C . PRO B 1 124 ? 8.102 27.234 12.102 1 87.31 124 PRO B C 1
ATOM 5831 O O . PRO B 1 124 ? 6.992 27.422 12.609 1 87.31 124 PRO B O 1
ATOM 5834 N N . PRO B 1 125 ? 8.977 26.438 12.625 1 86.38 125 PRO B N 1
ATOM 5835 C CA . PRO B 1 125 ? 8.656 25.703 13.844 1 86.38 125 PRO B CA 1
ATOM 5836 C C . PRO B 1 125 ? 8.648 26.578 15.094 1 86.38 125 PRO B C 1
ATOM 5838 O O . PRO B 1 125 ? 9.344 27.594 15.133 1 86.38 125 PRO B O 1
ATOM 5841 N N . GLY B 1 126 ? 7.828 26.141 16.031 1 86.19 126 GLY B N 1
ATOM 5842 C CA . GLY B 1 126 ? 7.898 26.781 17.328 1 86.19 126 GLY B CA 1
ATOM 5843 C C . GLY B 1 126 ? 9.203 26.484 18.062 1 86.19 126 GLY B C 1
ATOM 5844 O O . GLY B 1 126 ? 9.867 25.484 17.781 1 86.19 126 GLY B O 1
ATOM 5845 N N . LEU B 1 127 ? 9.539 27.375 19 1 90.25 127 LEU B N 1
ATOM 5846 C CA . LEU B 1 127 ? 10.797 27.234 19.734 1 90.25 127 LEU B CA 1
ATOM 5847 C C . LEU B 1 127 ? 10.797 25.969 20.578 1 90.25 127 LEU B C 1
ATOM 5849 O O . LEU B 1 127 ? 11.812 25.281 20.672 1 90.25 127 LEU B O 1
ATOM 5853 N N . GLN B 1 128 ? 9.703 25.641 21.141 1 87.19 128 GLN B N 1
ATOM 5854 C CA . GLN B 1 128 ? 9.625 24.516 22.062 1 87.19 128 GLN B CA 1
ATOM 5855 C C . GLN B 1 128 ? 9.656 23.188 21.312 1 87.19 128 GLN B C 1
ATOM 5857 O O . GLN B 1 128 ? 9.859 22.125 21.922 1 87.19 128 GLN B O 1
ATOM 5862 N N . THR B 1 129 ? 9.414 23.172 20 1 86.38 129 THR B N 1
ATOM 5863 C CA . THR B 1 129 ? 9.367 21.938 19.219 1 86.38 129 THR B CA 1
ATOM 5864 C C . THR B 1 129 ? 10.438 21.938 18.141 1 86.38 129 THR B C 1
ATOM 5866 O O . THR B 1 129 ? 10.461 21.047 17.281 1 86.38 129 THR B O 1
ATOM 5869 N N . ALA B 1 130 ? 11.281 22.891 18.172 1 90.5 130 ALA B N 1
ATOM 5870 C CA . ALA B 1 130 ? 12.281 23.078 17.125 1 90.5 130 ALA B CA 1
ATOM 5871 C C . ALA B 1 130 ? 13.172 21.844 16.984 1 90.5 130 ALA B C 1
ATOM 5873 O O . ALA B 1 130 ? 13.625 21.516 15.891 1 90.5 130 ALA B O 1
ATOM 5874 N N . TYR B 1 131 ? 13.375 21.094 18.078 1 90.62 131 TYR B N 1
ATOM 5875 C CA . TYR B 1 131 ? 14.25 19.922 18.062 1 90.62 131 TYR B CA 1
ATOM 5876 C C . TYR B 1 131 ? 13.664 18.828 17.188 1 90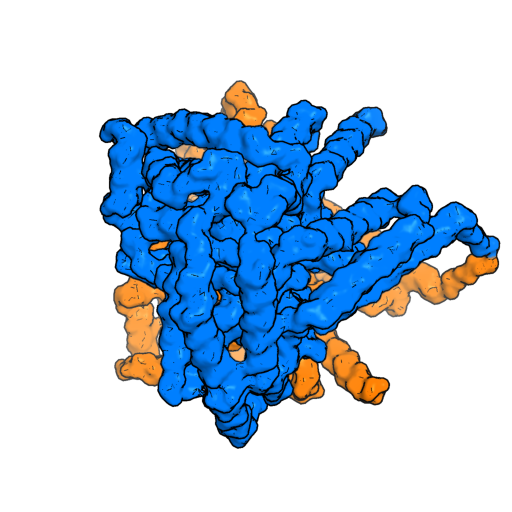.62 131 TYR B C 1
ATOM 5878 O O . TYR B 1 131 ? 14.398 17.984 16.656 1 90.62 131 TYR B O 1
ATOM 5886 N N . GLN B 1 132 ? 12.336 18.875 16.969 1 85.06 132 GLN B N 1
ATOM 5887 C CA . GLN B 1 132 ? 11.656 17.844 16.188 1 85.06 132 GLN B CA 1
ATOM 5888 C C . GLN B 1 132 ? 11.992 17.953 14.703 1 85.06 132 GLN B C 1
ATOM 5890 O O . GLN B 1 132 ? 11.758 17.016 13.938 1 85.06 132 GLN B O 1
ATOM 5895 N N . LEU B 1 133 ? 12.5 19.062 14.273 1 89.25 133 LEU B N 1
ATOM 5896 C CA . LEU B 1 133 ? 12.906 19.219 12.883 1 89.25 133 LEU B CA 1
ATOM 5897 C C . LEU B 1 133 ? 13.914 18.141 12.484 1 89.25 133 LEU B C 1
ATOM 5899 O O . LEU B 1 133 ? 13.953 17.719 11.328 1 89.25 133 LEU B O 1
ATOM 5903 N N . ALA B 1 134 ? 14.727 17.641 13.445 1 89.19 134 ALA B N 1
ATOM 5904 C CA . ALA B 1 134 ? 15.75 16.625 13.195 1 89.19 134 ALA B CA 1
ATOM 5905 C C . ALA B 1 134 ? 15.125 15.352 12.641 1 89.19 134 ALA B C 1
ATOM 5907 O O . ALA B 1 134 ? 15.75 14.641 11.844 1 89.19 134 ALA B O 1
ATOM 5908 N N . ASP B 1 135 ? 13.906 15.133 12.969 1 79.5 135 ASP B N 1
ATOM 5909 C CA . ASP B 1 135 ? 13.219 13.914 12.562 1 79.5 135 ASP B CA 1
ATOM 5910 C C . ASP B 1 135 ? 12.898 13.938 11.07 1 79.5 135 ASP B C 1
ATOM 5912 O O . ASP B 1 135 ? 12.602 12.891 10.477 1 79.5 135 ASP B O 1
ATOM 5916 N N . THR B 1 136 ? 12.922 15.023 10.461 1 80.25 136 THR B N 1
ATOM 5917 C CA . THR B 1 136 ? 12.586 15.164 9.055 1 80.25 136 THR B CA 1
ATOM 5918 C C . THR B 1 136 ? 13.844 15.219 8.195 1 80.25 136 THR B C 1
ATOM 5920 O O . THR B 1 136 ? 13.766 15.273 6.965 1 80.25 136 THR B O 1
ATOM 5923 N N . LEU B 1 137 ? 15 15.219 8.828 1 87.56 137 LEU B N 1
ATOM 5924 C CA . LEU B 1 137 ? 16.266 15.375 8.117 1 87.56 137 LEU B CA 1
ATOM 5925 C C . LEU B 1 137 ? 16.922 14.023 7.875 1 87.56 137 LEU B C 1
ATOM 5927 O O . LEU B 1 137 ? 16.625 13.047 8.562 1 87.56 137 LEU B O 1
ATOM 5931 N N . ARG B 1 138 ? 17.75 13.977 6.863 1 82.5 138 ARG B N 1
ATOM 5932 C CA . ARG B 1 138 ? 18.609 12.828 6.605 1 82.5 138 ARG B CA 1
ATOM 5933 C C . ARG B 1 138 ? 19.891 12.922 7.422 1 82.5 138 ARG B C 1
ATOM 5935 O O . ARG B 1 138 ? 20.484 14 7.551 1 82.5 138 ARG B O 1
ATOM 5942 N N . PHE B 1 139 ? 20.281 11.797 8.062 1 89 139 PHE B N 1
ATOM 5943 C CA . PHE B 1 139 ? 21.562 11.695 8.766 1 89 139 PHE B CA 1
ATOM 5944 C C . PHE B 1 139 ? 22.328 10.469 8.305 1 89 139 PHE B C 1
ATOM 5946 O O . PHE B 1 139 ? 22.484 9.5 9.055 1 89 139 PHE B O 1
ATOM 5953 N N . SER B 1 140 ? 22.844 10.57 7.086 1 84.06 140 SER B N 1
ATOM 5954 C CA . SER B 1 140 ? 23.516 9.43 6.469 1 84.06 140 SER B CA 1
ATOM 5955 C C . SER B 1 140 ? 25 9.727 6.234 1 84.06 140 SER B C 1
ATOM 5957 O O . SER B 1 140 ? 25.797 8.812 6.066 1 84.06 140 SER B O 1
ATOM 5959 N N . THR B 1 141 ? 25.375 10.977 6.168 1 89.75 141 THR B N 1
ATOM 5960 C CA . THR B 1 141 ? 26.75 11.375 5.883 1 89.75 141 THR B CA 1
ATOM 5961 C C . THR B 1 141 ? 27.25 12.344 6.949 1 89.75 141 THR B C 1
ATOM 5963 O O . THR B 1 141 ? 26.469 12.883 7.73 1 89.75 141 THR B O 1
ATOM 5966 N N . THR B 1 142 ? 28.531 12.531 6.91 1 95.38 142 THR B N 1
ATOM 5967 C CA . THR B 1 142 ? 29.125 13.5 7.82 1 95.38 142 THR B CA 1
ATOM 5968 C C . THR B 1 142 ? 28.578 14.898 7.57 1 95.38 142 THR B C 1
ATOM 5970 O O . THR B 1 142 ? 28.359 15.672 8.508 1 95.38 142 THR B O 1
ATOM 5973 N N . GLN B 1 143 ? 28.312 15.219 6.375 1 95.56 143 GLN B N 1
ATOM 5974 C CA . GLN B 1 143 ? 27.781 16.531 6.008 1 95.56 143 GLN B CA 1
ATOM 5975 C C . GLN B 1 143 ? 26.406 16.766 6.629 1 95.56 143 GLN B C 1
ATOM 5977 O O . GLN B 1 143 ? 26.094 17.875 7.07 1 95.56 143 GLN B O 1
ATOM 5982 N N . ASP B 1 144 ? 25.594 15.805 6.711 1 95.56 144 ASP B N 1
ATOM 5983 C CA . ASP B 1 144 ? 24.266 15.914 7.316 1 95.56 144 ASP B CA 1
ATOM 5984 C C . ASP B 1 144 ? 24.375 16.375 8.766 1 95.56 144 ASP B C 1
ATOM 5986 O O . ASP B 1 144 ? 23.625 17.25 9.195 1 95.56 144 ASP B O 1
ATOM 5990 N N . TYR B 1 145 ? 25.312 15.797 9.445 1 97.31 145 TYR B N 1
ATOM 5991 C CA . TYR B 1 145 ? 25.516 16.125 10.852 1 97.31 145 TYR B CA 1
ATOM 5992 C C . TYR B 1 145 ? 26.109 17.516 11 1 97.31 145 TYR B C 1
ATOM 5994 O O . TYR B 1 145 ? 25.734 18.266 11.906 1 97.31 145 TYR B O 1
ATOM 6002 N N . GLU B 1 146 ? 27 17.844 10.133 1 98.06 146 GLU B N 1
ATOM 6003 C CA . GLU B 1 146 ? 27.625 19.156 10.164 1 98.06 146 GLU B CA 1
ATOM 6004 C C . GLU B 1 146 ? 26.609 20.266 9.898 1 98.06 146 GLU B C 1
ATOM 6006 O O . GLU B 1 146 ? 26.672 21.328 10.523 1 98.06 146 GLU B O 1
ATOM 6011 N N . GLU B 1 147 ? 25.734 20.078 9.047 1 97.94 147 GLU B N 1
ATOM 6012 C CA . GLU B 1 147 ? 24.672 21.047 8.766 1 97.94 147 GLU B CA 1
ATOM 6013 C C . GLU B 1 147 ? 23.75 21.219 9.977 1 97.94 147 GLU B C 1
ATOM 6015 O O . GLU B 1 147 ? 23.328 22.328 10.281 1 97.94 147 GLU B O 1
ATOM 6020 N N . TRP B 1 148 ? 23.453 20.125 10.648 1 97.75 148 TRP B N 1
ATOM 6021 C CA . TRP B 1 148 ? 22.641 20.203 11.859 1 97.75 148 TRP B CA 1
ATOM 6022 C C . TRP B 1 148 ? 23.359 21 12.945 1 97.75 148 TRP B C 1
ATOM 6024 O O . TRP B 1 148 ? 22.75 21.828 13.625 1 97.75 148 TRP B O 1
ATOM 6034 N N . ILE B 1 149 ? 24.672 20.766 13.039 1 98.44 149 ILE B N 1
ATOM 6035 C CA . ILE B 1 149 ? 25.469 21.484 14.023 1 98.44 149 ILE B CA 1
ATOM 6036 C C . ILE B 1 149 ? 25.469 22.969 13.703 1 98.44 149 ILE B C 1
ATOM 6038 O O . ILE B 1 149 ? 25.297 23.812 14.602 1 98.44 149 ILE B O 1
ATOM 6042 N N . ALA B 1 150 ? 25.594 23.297 12.453 1 98.19 150 ALA B N 1
ATOM 6043 C CA . ALA B 1 150 ? 25.531 24.688 12.031 1 98.19 150 ALA B CA 1
ATOM 6044 C C . ALA B 1 150 ? 24.188 25.312 12.375 1 98.19 150 ALA B C 1
ATOM 6046 O O . ALA B 1 150 ? 24.125 26.469 12.805 1 98.19 150 ALA B O 1
ATOM 6047 N N . ARG B 1 151 ? 23.125 24.625 12.141 1 97.81 151 ARG B N 1
ATOM 6048 C CA . ARG B 1 151 ? 21.781 25.094 12.484 1 97.81 151 ARG B CA 1
ATOM 6049 C C . ARG B 1 151 ? 21.656 25.312 13.992 1 97.81 151 ARG B C 1
ATOM 6051 O O . ARG B 1 151 ? 21.047 26.297 14.43 1 97.81 151 ARG B O 1
ATOM 6058 N N . LEU B 1 152 ? 22.188 24.406 14.773 1 98.19 152 LEU B N 1
ATOM 6059 C CA . LEU B 1 152 ? 22.156 24.547 16.219 1 98.19 152 LEU B CA 1
ATOM 6060 C C . LEU B 1 152 ? 22.891 25.797 16.672 1 98.19 152 LEU B C 1
ATOM 6062 O O . LEU B 1 152 ? 22.453 26.5 17.578 1 98.19 152 LEU B O 1
ATOM 6066 N N . ASP B 1 153 ? 23.938 26.078 15.969 1 97.5 153 ASP B N 1
ATOM 6067 C CA . ASP B 1 153 ? 24.719 27.281 16.281 1 97.5 153 ASP B CA 1
ATOM 6068 C C . ASP B 1 153 ? 23.906 28.547 16.016 1 97.5 153 ASP B C 1
ATOM 6070 O O . ASP B 1 153 ? 24.094 29.562 16.688 1 97.5 153 ASP B O 1
ATOM 6074 N N . GLY B 1 154 ? 23.078 28.484 15.062 1 97.31 154 GLY B N 1
ATOM 6075 C CA . GLY B 1 154 ? 22.266 29.625 14.688 1 97.31 154 GLY B CA 1
ATOM 6076 C C . GLY B 1 154 ? 20.984 29.75 15.492 1 97.31 154 GLY B C 1
ATOM 6077 O O . GLY B 1 154 ? 20.25 30.734 15.359 1 97.31 154 GLY B O 1
ATOM 6078 N N . PHE B 1 155 ? 20.719 28.875 16.453 1 97.94 155 PHE B N 1
ATOM 6079 C CA . PHE B 1 155 ? 19.453 28.812 17.156 1 97.94 155 PHE B CA 1
ATOM 6080 C C . PHE B 1 155 ? 19.297 30.031 18.062 1 97.94 155 PHE B C 1
ATOM 6082 O O . PHE B 1 155 ? 18.172 30.531 18.25 1 97.94 155 PHE B O 1
ATOM 6089 N N . GLY B 1 156 ? 20.359 30.469 18.641 1 97.94 156 GLY B N 1
ATOM 6090 C CA . GLY B 1 156 ? 20.312 31.656 19.484 1 97.94 156 GLY B CA 1
ATOM 6091 C C . GLY B 1 156 ? 19.75 32.875 18.766 1 97.94 156 GLY B C 1
ATOM 6092 O O . GLY B 1 156 ? 18.906 33.594 19.312 1 97.94 156 GLY B O 1
ATOM 6093 N N . THR B 1 157 ? 20.234 33.125 17.562 1 97.81 157 THR B N 1
ATOM 6094 C CA . THR B 1 157 ? 19.734 34.219 16.75 1 97.81 157 THR B CA 1
ATOM 6095 C C . THR B 1 157 ? 18.25 34.062 16.453 1 97.81 157 THR B C 1
ATOM 6097 O O . THR B 1 157 ? 17.484 35 16.516 1 97.81 157 THR B O 1
ATOM 6100 N N . TYR B 1 158 ? 17.828 32.875 16.156 1 97.19 158 TYR B N 1
ATOM 6101 C CA . TYR B 1 158 ? 16.422 32.562 15.875 1 97.19 158 TYR B CA 1
ATOM 6102 C C . TYR B 1 158 ? 15.555 32.906 17.078 1 97.19 158 TYR B C 1
ATOM 6104 O O . TYR B 1 158 ? 14.516 33.562 16.922 1 97.19 158 TYR B O 1
ATOM 6112 N N . VAL B 1 159 ? 15.992 32.562 18.266 1 97.81 159 VAL B N 1
ATOM 6113 C CA . VAL B 1 159 ? 15.258 32.812 19.5 1 97.81 159 VAL B CA 1
ATOM 6114 C C . VAL B 1 159 ? 15.18 34.312 19.734 1 97.81 159 VAL B C 1
ATOM 6116 O O . VAL B 1 159 ? 14.117 34.844 20.078 1 97.81 159 VAL B O 1
ATOM 6119 N N . ASP B 1 160 ? 16.25 35 19.5 1 98.06 160 ASP B N 1
ATOM 6120 C CA . ASP B 1 160 ? 16.281 36.469 19.719 1 98.06 160 ASP B CA 1
ATOM 6121 C C . ASP B 1 160 ? 15.32 37.188 18.766 1 98.06 160 ASP B C 1
ATOM 6123 O O . ASP B 1 160 ? 14.672 38.156 19.156 1 98.06 160 ASP B O 1
ATOM 6127 N N . GLN B 1 161 ? 15.312 36.719 17.594 1 97.94 161 GLN B N 1
ATOM 6128 C CA . GLN B 1 161 ? 14.398 37.312 16.625 1 97.94 161 GLN B CA 1
ATOM 6129 C C . GLN B 1 161 ? 12.945 37.062 17.031 1 97.94 161 GLN B C 1
ATOM 6131 O O . GLN B 1 161 ? 12.109 37.969 16.891 1 97.94 161 GLN B O 1
ATOM 6136 N N . ILE B 1 162 ? 12.633 35.938 17.531 1 97.25 162 ILE B N 1
ATOM 6137 C CA . ILE B 1 162 ? 11.289 35.625 18 1 97.25 162 ILE B CA 1
ATOM 6138 C C . ILE B 1 162 ? 10.93 36.5 19.188 1 97.25 162 ILE B C 1
ATOM 6140 O O . ILE B 1 162 ? 9.828 37.062 19.25 1 97.25 162 ILE B O 1
ATOM 6144 N N . VAL B 1 163 ? 11.852 36.688 20.109 1 98.06 163 VAL B N 1
ATOM 6145 C CA . VAL B 1 163 ? 11.641 37.562 21.266 1 98.06 163 VAL B CA 1
ATOM 6146 C C . VAL B 1 163 ? 11.375 39 20.812 1 98.06 163 VAL B C 1
ATOM 6148 O O . VAL B 1 163 ? 10.5 39.656 21.344 1 98.06 163 VAL B O 1
ATOM 6151 N N . ALA B 1 164 ? 12.125 39.406 19.812 1 98.25 164 ALA B N 1
ATOM 6152 C CA . ALA B 1 164 ? 11.938 40.75 19.297 1 98.25 164 ALA B CA 1
ATOM 6153 C C . ALA B 1 164 ? 10.531 40.906 18.703 1 98.25 164 ALA B C 1
ATOM 6155 O O . ALA B 1 164 ? 9.898 41.969 18.906 1 98.25 164 ALA B O 1
ATOM 6156 N N . LEU B 1 165 ? 10.094 40 17.969 1 97.94 165 LEU B N 1
ATOM 6157 C CA . LEU B 1 165 ? 8.75 40.031 17.422 1 97.94 165 LEU B CA 1
ATOM 6158 C C . LEU B 1 165 ? 7.703 40.094 18.531 1 97.94 165 LEU B C 1
ATOM 6160 O O . LEU B 1 165 ? 6.738 40.844 18.453 1 97.94 165 LEU B O 1
ATOM 6164 N N . MET B 1 166 ? 7.887 39.25 19.578 1 97.81 166 MET B N 1
ATOM 6165 C CA . MET B 1 166 ? 6.949 39.219 20.688 1 97.81 166 MET B CA 1
ATOM 6166 C C . MET B 1 166 ? 6.934 40.531 21.453 1 97.81 166 MET B C 1
ATOM 6168 O O . MET B 1 166 ? 5.875 41 21.875 1 97.81 166 MET B O 1
ATOM 6172 N N . ARG B 1 167 ? 8.094 41.188 21.641 1 98 167 ARG B N 1
ATOM 6173 C CA . ARG B 1 167 ? 8.156 42.5 22.297 1 98 167 ARG B CA 1
ATOM 6174 C C . ARG B 1 167 ? 7.41 43.531 21.484 1 98 167 ARG B C 1
ATOM 6176 O O . ARG B 1 167 ? 6.719 44.375 22.047 1 98 167 ARG B O 1
ATOM 6183 N N . GLU B 1 168 ? 7.621 43.438 20.172 1 97.5 168 GLU B N 1
ATOM 6184 C CA . GLU B 1 168 ? 6.855 44.344 19.312 1 97.5 168 GLU B CA 1
ATOM 6185 C C . GLU B 1 168 ? 5.355 44.062 19.438 1 97.5 168 GLU B C 1
ATOM 6187 O O . GLU B 1 168 ? 4.555 45 19.453 1 97.5 168 GLU B O 1
ATOM 6192 N N . GLY B 1 169 ? 4.965 42.844 19.516 1 97.25 169 GLY B N 1
ATOM 6193 C CA . GLY B 1 169 ? 3.572 42.5 19.734 1 97.25 169 GLY B CA 1
ATOM 6194 C C . GLY B 1 169 ? 3.01 43.062 21.031 1 97.25 169 GLY B C 1
ATOM 6195 O O . GLY B 1 169 ? 1.866 43.531 21.062 1 97.25 169 GLY B O 1
ATOM 6196 N N . MET B 1 170 ? 3.805 43.031 22.094 1 96.69 170 MET B N 1
ATOM 6197 C CA . MET B 1 170 ? 3.402 43.625 23.359 1 96.69 170 MET B CA 1
ATOM 6198 C C . MET B 1 170 ? 3.082 45.125 23.188 1 96.69 170 MET B C 1
ATOM 6200 O O . MET B 1 170 ? 2.055 45.594 23.672 1 96.69 170 MET B O 1
ATOM 6204 N N . SER B 1 171 ? 3.928 45.719 22.484 1 96.56 171 SER B N 1
ATOM 6205 C CA . SER B 1 171 ? 3.771 47.156 22.281 1 96.56 171 SER B CA 1
ATOM 6206 C C . SER B 1 171 ? 2.508 47.469 21.484 1 96.56 171 SER B C 1
ATOM 6208 O O . SER B 1 171 ? 1.883 48.5 21.688 1 96.56 171 SER B O 1
ATOM 6210 N N . GLU B 1 172 ? 2.154 46.625 20.656 1 95.44 172 GLU B N 1
ATOM 6211 C CA . GLU B 1 172 ? 0.992 46.812 19.797 1 95.44 172 GLU B CA 1
ATOM 6212 C C . GLU B 1 172 ? -0.248 46.156 20.375 1 95.44 172 GLU B C 1
ATOM 6214 O O . GLU B 1 172 ? -1.314 46.156 19.766 1 95.44 172 GLU B O 1
ATOM 6219 N N . ARG B 1 173 ? -0.141 45.5 21.516 1 94.44 173 ARG B N 1
ATOM 6220 C CA . ARG B 1 173 ? -1.211 44.812 22.219 1 94.44 173 ARG B CA 1
ATOM 6221 C C . ARG B 1 173 ? -1.727 43.625 21.406 1 94.44 173 ARG B C 1
ATOM 6223 O O . ARG B 1 173 ? -2.936 43.406 21.312 1 94.44 173 ARG B O 1
ATOM 6230 N N . LEU B 1 174 ? -0.821 43.094 20.703 1 96.12 174 LEU B N 1
ATOM 6231 C CA . LEU B 1 174 ? -1.072 41.844 20 1 96.12 174 LEU B CA 1
ATOM 6232 C C . LEU B 1 174 ? -0.421 40.656 20.719 1 96.12 174 LEU B C 1
ATOM 6234 O O . LEU B 1 174 ? 0.744 40.344 20.469 1 96.12 174 LEU B O 1
ATOM 6238 N N . MET B 1 175 ? -1.207 40.031 21.562 1 95.69 175 MET B N 1
ATOM 6239 C CA . MET B 1 175 ? -0.723 38.906 22.375 1 95.69 175 MET B CA 1
ATOM 6240 C C . MET B 1 175 ? -1.779 37.812 22.5 1 95.69 175 MET B C 1
ATOM 6242 O O . MET B 1 175 ? -2.979 38.094 22.453 1 95.69 175 MET B O 1
ATOM 6246 N N . TYR B 1 176 ? -1.325 36.594 22.625 1 95.31 176 TYR B N 1
ATOM 6247 C CA . TYR B 1 176 ? -2.232 35.5 22.984 1 95.31 176 TYR B CA 1
ATOM 6248 C C . TYR B 1 176 ? -2.684 35.625 24.438 1 95.31 176 TYR B C 1
ATOM 6250 O O . TYR B 1 176 ? -2.041 36.281 25.234 1 95.31 176 TYR B O 1
ATOM 6258 N N . PRO B 1 177 ? -3.777 34.938 24.734 1 95.75 177 PRO B N 1
ATOM 6259 C CA . PRO B 1 177 ? -4.246 35 26.125 1 95.75 177 PRO B CA 1
ATOM 6260 C C . PRO B 1 177 ? -3.293 34.281 27.078 1 95.75 177 PRO B C 1
ATOM 6262 O O . 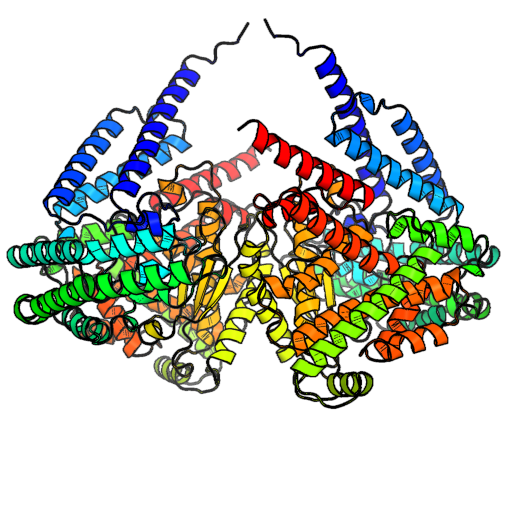PRO B 1 177 ? -2.643 33.312 26.719 1 95.75 177 PRO B O 1
ATOM 6265 N N . ARG B 1 178 ? -3.338 34.688 28.297 1 96.38 178 ARG B N 1
ATOM 6266 C CA . ARG B 1 178 ? -2.459 34.188 29.344 1 96.38 178 ARG B CA 1
ATOM 6267 C C . ARG B 1 178 ? -2.629 32.688 29.547 1 96.38 178 ARG B C 1
ATOM 6269 O O . ARG B 1 178 ? -1.653 31.984 29.781 1 96.38 178 ARG B O 1
ATOM 6276 N N . VAL B 1 179 ? -3.791 32.219 29.406 1 95.19 179 VAL B N 1
ATOM 6277 C CA . VAL B 1 179 ? -4.129 30.844 29.719 1 95.19 179 VAL B CA 1
ATOM 6278 C C . VAL B 1 179 ? -3.355 29.906 28.797 1 95.19 179 VAL B C 1
ATOM 6280 O O . VAL B 1 179 ? -2.957 28.812 29.219 1 95.19 179 VAL B O 1
ATOM 6283 N N . VAL B 1 180 ? -3.109 30.297 27.578 1 94 180 VAL B N 1
ATOM 6284 C CA . VAL B 1 180 ? -2.396 29.422 26.656 1 94 180 VAL B CA 1
ATOM 6285 C C . VAL B 1 180 ? -0.894 29.672 26.766 1 94 180 VAL B C 1
ATOM 6287 O O . VAL B 1 180 ? -0.09 28.766 26.547 1 94 180 VAL B O 1
ATOM 6290 N N . LEU B 1 181 ? -0.499 30.938 27.016 1 94.69 181 LEU B N 1
ATOM 6291 C CA . LEU B 1 181 ? 0.913 31.297 27.109 1 94.69 181 LEU B CA 1
ATOM 6292 C C . LEU B 1 181 ? 1.568 30.641 28.312 1 94.69 181 LEU B C 1
ATOM 6294 O O . LEU B 1 181 ? 2.746 30.281 28.281 1 94.69 181 LEU B O 1
ATOM 6298 N N . GLN B 1 182 ? 0.835 30.469 29.344 1 95.12 182 GLN B N 1
ATOM 6299 C CA . GLN B 1 182 ? 1.383 29.938 30.594 1 95.12 182 GLN B CA 1
ATOM 6300 C C . GLN B 1 182 ? 1.752 28.469 30.438 1 95.12 182 GLN B C 1
ATOM 6302 O O . GLN B 1 182 ? 2.479 27.922 31.266 1 95.12 182 GLN B O 1
ATOM 6307 N N . ARG B 1 183 ? 1.348 27.828 29.359 1 91.19 183 ARG B N 1
ATOM 6308 C CA . ARG B 1 183 ? 1.645 26.422 29.125 1 91.19 183 ARG B CA 1
ATOM 6309 C C . ARG B 1 183 ? 3.035 26.266 28.516 1 91.19 183 ARG B C 1
ATOM 6311 O O . ARG B 1 183 ? 3.568 25.156 28.469 1 91.19 183 ARG B O 1
ATOM 6318 N N . ILE B 1 184 ? 3.662 27.328 28.109 1 92.69 184 ILE B N 1
ATOM 6319 C CA . ILE B 1 184 ? 4.914 27.25 27.359 1 92.69 184 ILE B CA 1
ATOM 6320 C C . ILE B 1 184 ? 6.078 27.047 28.328 1 92.69 184 ILE B C 1
ATOM 6322 O O . ILE B 1 184 ? 6.941 26.203 28.109 1 92.69 184 ILE B O 1
ATOM 6326 N N . PRO B 1 185 ? 6.113 27.688 29.484 1 94.19 185 PRO B N 1
ATOM 6327 C CA . PRO B 1 185 ? 7.289 27.594 30.344 1 94.19 185 PRO B CA 1
ATOM 6328 C C . PRO B 1 185 ? 7.551 26.156 30.812 1 94.19 185 PRO B C 1
ATOM 6330 O O . PRO B 1 185 ? 8.688 25.688 30.75 1 94.19 185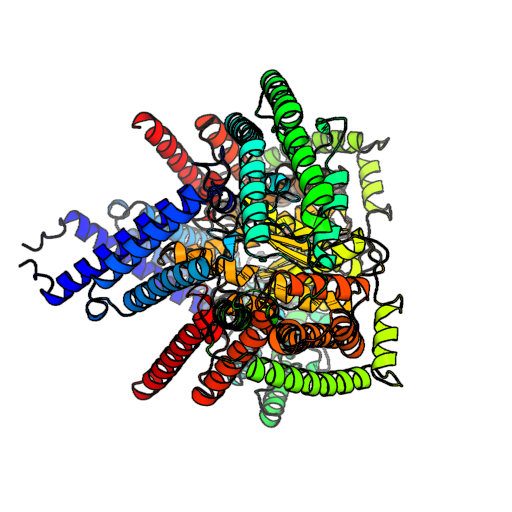 PRO B O 1
ATOM 6333 N N . PRO B 1 186 ? 6.527 25.406 31.188 1 91.44 186 PRO B N 1
ATOM 6334 C CA . PRO B 1 186 ? 6.816 24.016 31.578 1 91.44 186 PRO B CA 1
ATOM 6335 C C . PRO B 1 186 ? 7.41 23.203 30.422 1 91.44 186 PRO B C 1
ATOM 6337 O O . PRO B 1 186 ? 8.227 22.312 30.656 1 91.44 186 PRO B O 1
ATOM 6340 N N . GLN B 1 187 ? 6.988 23.438 29.188 1 88.25 187 GLN B N 1
ATOM 6341 C CA . GLN B 1 187 ? 7.543 22.75 28.031 1 88.25 187 GLN B CA 1
ATOM 6342 C C . GLN B 1 187 ? 9.023 23.062 27.859 1 88.25 187 GLN B C 1
ATOM 6344 O O . GLN B 1 187 ? 9.828 22.188 27.547 1 88.25 187 GLN B O 1
ATOM 6349 N N . LEU B 1 188 ? 9.359 24.312 28.078 1 92.38 188 LEU B N 1
ATOM 6350 C CA . LEU B 1 188 ? 10.75 24.75 27.969 1 92.38 188 LEU B CA 1
ATOM 6351 C C . LEU B 1 188 ? 11.586 24.172 29.109 1 92.38 188 LEU B C 1
ATOM 6353 O O . LEU B 1 188 ? 12.727 23.766 28.906 1 92.38 188 LEU B O 1
ATOM 6357 N N . GLU B 1 189 ? 11.047 24.109 30.266 1 93.94 189 GLU B N 1
ATOM 6358 C CA . GLU B 1 189 ? 11.758 23.609 31.438 1 93.94 189 GLU B CA 1
ATOM 6359 C C . GLU B 1 189 ? 12.172 22.156 31.266 1 93.94 189 GLU B C 1
ATOM 6361 O O . GLU B 1 189 ? 13.25 21.766 31.719 1 93.94 189 GLU B O 1
ATOM 6366 N N . LYS B 1 190 ? 11.367 21.438 30.578 1 88.88 190 LYS B N 1
ATOM 6367 C CA . LYS B 1 190 ? 11.711 20.047 30.297 1 88.88 190 LYS B CA 1
ATOM 6368 C C . LYS B 1 190 ? 12.914 19.953 29.375 1 88.88 190 LYS B C 1
ATOM 6370 O O . LYS B 1 190 ? 13.609 18.938 29.344 1 88.88 190 LYS B O 1
ATOM 6375 N N . GLN B 1 191 ? 13.148 20.984 28.656 1 92.12 191 GLN B N 1
ATOM 6376 C CA . GLN B 1 191 ? 14.234 20.984 27.688 1 92.12 191 GLN B CA 1
ATOM 6377 C C . GLN B 1 191 ? 15.5 21.594 28.281 1 92.12 191 GLN B C 1
ATOM 6379 O O . GLN B 1 191 ? 16.594 21.453 27.703 1 92.12 191 GLN B O 1
ATOM 6384 N N . LEU B 1 192 ? 15.336 22.281 29.359 1 94.88 192 LEU B N 1
ATOM 6385 C CA . LEU B 1 192 ? 16.484 22.875 30.031 1 94.88 192 LEU B CA 1
ATOM 6386 C C . LEU B 1 192 ? 17.219 21.859 30.891 1 94.88 192 LEU B C 1
ATOM 6388 O O . LEU B 1 192 ? 17.062 21.844 32.094 1 94.88 192 LEU B O 1
ATOM 6392 N N . VAL B 1 193 ? 18.047 21.094 30.281 1 94.81 193 VAL B N 1
ATOM 6393 C CA . VAL B 1 193 ? 18.75 19.984 30.906 1 94.81 193 VAL B CA 1
ATOM 6394 C C . VAL B 1 193 ? 20.172 20.391 31.266 1 94.81 193 VAL B C 1
ATOM 6396 O O . VAL B 1 193 ? 20.766 21.25 30.609 1 94.81 193 VAL B O 1
ATOM 6399 N N . ASP B 1 194 ? 20.75 19.703 32.281 1 94.5 194 ASP B N 1
ATOM 6400 C CA . ASP B 1 194 ? 22.125 19.953 32.719 1 94.5 194 ASP B CA 1
ATOM 6401 C C . ASP B 1 194 ? 23.125 19.297 31.766 1 94.5 194 ASP B C 1
ATOM 6403 O O . ASP B 1 194 ? 24.203 19.844 31.5 1 94.5 194 ASP B O 1
ATOM 6407 N N . ASP B 1 195 ? 22.688 18.156 31.297 1 96.19 195 ASP B N 1
ATOM 6408 C CA . ASP B 1 195 ? 23.5 17.406 30.344 1 96.19 195 ASP B CA 1
ATOM 6409 C C . ASP B 1 195 ? 22.984 17.594 28.922 1 96.19 195 ASP B C 1
ATOM 6411 O O . ASP B 1 195 ? 21.906 17.109 28.562 1 96.19 195 ASP B O 1
ATOM 6415 N N . PRO B 1 196 ? 23.828 18.25 28.047 1 96.75 196 PRO B N 1
ATOM 6416 C CA . PRO B 1 196 ? 23.391 18.5 26.672 1 96.75 196 PRO B CA 1
ATOM 6417 C C . PRO B 1 196 ? 23 17.219 25.938 1 96.75 196 PRO B C 1
ATOM 6419 O O . PRO B 1 196 ? 22.234 17.25 24.969 1 96.75 196 PRO B O 1
ATOM 6422 N N . THR B 1 197 ? 23.5 16.062 26.328 1 95.88 197 THR B N 1
ATOM 6423 C CA . THR B 1 197 ? 23.188 14.805 25.656 1 95.88 197 THR B CA 1
ATOM 6424 C C . THR B 1 197 ? 21.734 14.398 25.922 1 95.88 197 THR B C 1
ATOM 6426 O O . THR B 1 197 ? 21.203 13.523 25.234 1 95.88 197 THR B O 1
ATOM 6429 N N . ARG B 1 198 ? 21.125 15.031 26.828 1 93.31 198 ARG B N 1
ATOM 6430 C CA . ARG B 1 198 ? 19.734 14.734 27.156 1 93.31 198 ARG B CA 1
ATOM 6431 C C . ARG B 1 198 ? 18.781 15.672 26.422 1 93.31 198 ARG B C 1
ATOM 6433 O O . ARG B 1 198 ? 17.562 15.531 26.531 1 93.31 198 ARG B O 1
ATOM 6440 N N . SER B 1 199 ? 19.312 16.641 25.719 1 94.5 199 SER B N 1
ATOM 6441 C CA . SER B 1 199 ? 18.5 17.562 24.922 1 94.5 199 SER B CA 1
ATOM 6442 C C . SER B 1 199 ? 17.891 16.859 23.719 1 94.5 199 SER B C 1
ATOM 6444 O O . SER B 1 199 ? 18.531 16 23.109 1 94.5 199 SER B O 1
ATOM 6446 N N . GLY B 1 200 ? 16.625 17.234 23.406 1 90.38 200 GLY B N 1
ATOM 6447 C CA . GLY B 1 200 ? 16.016 16.719 22.188 1 90.38 200 GLY B CA 1
ATOM 6448 C C . GLY B 1 200 ? 16.828 17.031 20.938 1 90.38 200 GLY B C 1
ATOM 6449 O O . GLY B 1 200 ? 16.797 16.266 19.984 1 90.38 200 GLY B O 1
ATOM 6450 N N . PHE B 1 201 ? 17.625 18.062 20.969 1 95.06 201 PHE B N 1
ATOM 6451 C CA . PHE B 1 201 ? 18.438 18.484 19.828 1 95.06 201 PHE B CA 1
ATOM 6452 C C . PHE B 1 201 ? 19.609 17.547 19.609 1 95.06 201 PHE B C 1
ATOM 6454 O O . PHE B 1 201 ? 20.219 17.547 18.547 1 95.06 201 PHE B O 1
ATOM 6461 N N . TYR B 1 202 ? 19.906 16.734 20.594 1 96.25 202 TYR B N 1
ATOM 6462 C CA . TYR B 1 202 ? 21.047 15.836 20.531 1 96.25 202 TYR B CA 1
ATOM 6463 C C . TYR B 1 202 ? 20.672 14.5 19.922 1 96.25 202 TYR B C 1
ATOM 6465 O O . TYR B 1 202 ? 21.547 13.672 19.625 1 96.25 202 TYR B O 1
ATOM 6473 N N . GLY B 1 203 ? 19.453 14.312 19.625 1 91.06 203 GLY B N 1
ATOM 6474 C CA . GLY B 1 203 ? 18.906 13.047 19.156 1 91.06 203 GLY B CA 1
ATOM 6475 C C . GLY B 1 203 ? 19.703 12.422 18.031 1 91.06 203 GLY B C 1
ATOM 6476 O O . GLY B 1 203 ? 20.078 11.25 18.109 1 91.06 203 GLY B O 1
ATOM 6477 N N . PRO B 1 204 ? 20 13.141 17.016 1 92.38 204 PRO B N 1
ATOM 6478 C CA . PRO B 1 204 ? 20.703 12.578 15.859 1 92.38 204 PRO B CA 1
ATOM 6479 C C . PRO B 1 204 ? 22.062 11.992 16.219 1 92.38 204 PRO B C 1
ATOM 6481 O O . PRO B 1 204 ? 22.531 11.047 15.578 1 92.38 204 PRO B O 1
ATOM 6484 N N . PHE B 1 205 ? 22.672 12.43 17.234 1 95.69 205 PHE B N 1
ATOM 6485 C CA . PHE B 1 205 ? 24.047 12.047 17.578 1 95.69 205 PHE B CA 1
ATOM 6486 C C . PHE B 1 205 ? 24.047 10.773 18.422 1 95.69 205 PHE B C 1
ATOM 6488 O O . PHE B 1 205 ? 25.109 10.25 18.766 1 95.69 205 PHE B O 1
ATOM 6495 N N . THR B 1 206 ? 22.938 10.312 18.75 1 91.38 206 THR B N 1
ATOM 6496 C CA . THR B 1 206 ? 22.844 9.07 19.516 1 91.38 206 THR B CA 1
ATOM 6497 C C . THR B 1 206 ? 22.812 7.863 18.578 1 91.38 206 THR B C 1
ATOM 6499 O O . THR B 1 206 ? 22.922 6.723 19.031 1 91.38 206 THR B O 1
ATOM 6502 N N . ARG B 1 207 ? 22.656 8.062 17.312 1 85.12 207 ARG B N 1
ATOM 6503 C CA . ARG B 1 207 ? 22.578 7 16.328 1 85.12 207 ARG B CA 1
ATOM 6504 C C . ARG B 1 207 ? 23.375 7.367 15.07 1 85.12 207 ARG B C 1
ATOM 6506 O O . ARG B 1 207 ? 23.094 8.383 14.43 1 85.12 207 ARG B O 1
ATOM 6513 N N . PHE B 1 208 ? 24.406 6.645 14.781 1 87.94 208 PHE B N 1
ATOM 6514 C CA . PHE B 1 208 ? 25.203 6.859 13.578 1 87.94 208 PHE B CA 1
ATOM 6515 C C . PHE B 1 208 ? 25.125 5.652 12.648 1 87.94 208 PHE B C 1
ATOM 6517 O O . PHE B 1 208 ? 25.109 4.508 13.109 1 87.94 208 PHE B O 1
ATOM 6524 N N . PRO B 1 209 ? 24.984 6.008 11.383 1 82.19 209 PRO B N 1
ATOM 6525 C CA . PRO B 1 209 ? 25.172 4.879 10.469 1 82.19 209 PRO B CA 1
ATOM 6526 C C . PRO B 1 209 ? 26.578 4.293 10.531 1 82.19 209 PRO B C 1
ATOM 6528 O O . PRO B 1 209 ? 27.531 5.004 10.852 1 82.19 209 PRO B O 1
ATOM 6531 N N . ALA B 1 210 ? 26.656 2.99 10.172 1 78.62 210 ALA B N 1
ATOM 6532 C CA . ALA B 1 210 ? 27.922 2.264 10.25 1 78.62 210 ALA B CA 1
ATOM 6533 C C . ALA B 1 210 ? 28.938 2.82 9.258 1 78.62 210 ALA B C 1
ATOM 6535 O O . ALA B 1 210 ? 30.141 2.68 9.453 1 78.62 210 ALA B O 1
ATOM 6536 N N . SER B 1 211 ? 28.453 3.488 8.289 1 82.44 211 SER B N 1
ATOM 6537 C CA . SER B 1 211 ? 29.312 4 7.223 1 82.44 211 SER B CA 1
ATOM 6538 C C . SER B 1 211 ? 30.156 5.176 7.707 1 82.44 211 SER B C 1
ATOM 6540 O O . SER B 1 211 ? 31.141 5.547 7.066 1 82.44 211 SER B O 1
ATOM 6542 N N . ILE B 1 212 ? 29.812 5.855 8.875 1 91.75 212 ILE B N 1
ATOM 6543 C CA . ILE B 1 212 ? 30.578 6.961 9.438 1 91.75 212 ILE B CA 1
ATOM 6544 C C . ILE B 1 212 ? 31.594 6.426 10.438 1 91.75 212 ILE B C 1
ATOM 6546 O O . ILE B 1 212 ? 31.234 5.82 11.445 1 91.75 212 ILE B O 1
ATOM 6550 N N . PRO B 1 213 ? 32.875 6.613 10.164 1 93.88 213 PRO B N 1
ATOM 6551 C CA . PRO B 1 213 ? 33.906 6.078 11.039 1 93.88 213 PRO B CA 1
ATOM 6552 C C . PRO B 1 213 ? 33.75 6.551 12.484 1 93.88 213 PRO B C 1
ATOM 6554 O O . PRO B 1 213 ? 33.281 7.66 12.727 1 93.88 213 PRO B O 1
ATOM 6557 N N . ALA B 1 214 ? 34.312 5.832 13.398 1 94.62 214 ALA B N 1
ATOM 6558 C CA . ALA B 1 214 ? 34.188 6.094 14.828 1 94.62 214 ALA B CA 1
ATOM 6559 C C . ALA B 1 214 ? 34.812 7.438 15.195 1 94.62 214 ALA B C 1
ATOM 6561 O O . ALA B 1 214 ? 34.312 8.156 16.047 1 94.62 214 ALA B O 1
ATOM 6562 N N . SER B 1 215 ? 35.906 7.738 14.547 1 96.25 215 SER B N 1
ATOM 6563 C CA . SER B 1 215 ? 36.562 9.008 14.836 1 96.25 215 SER B CA 1
ATOM 6564 C C . SER B 1 215 ? 35.656 10.188 14.445 1 96.25 215 SER B C 1
ATOM 6566 O O . SER B 1 215 ? 35.594 11.18 15.18 1 96.25 215 SER B O 1
ATOM 6568 N N . GLU B 1 216 ? 35 10.086 13.344 1 96.62 216 GLU B N 1
ATOM 6569 C CA . GLU B 1 216 ? 34.094 11.133 12.898 1 96.62 216 GLU B CA 1
ATOM 6570 C C . GLU B 1 216 ? 32.844 11.195 13.789 1 96.62 216 GLU B C 1
ATOM 6572 O O . GLU B 1 216 ? 32.312 12.273 14.055 1 96.62 216 GLU B O 1
ATOM 6577 N N . GLN B 1 217 ? 32.438 10.055 14.258 1 97 217 GLN B N 1
ATOM 6578 C CA . GLN B 1 217 ? 31.312 10.031 15.18 1 97 217 GLN B CA 1
ATOM 6579 C C . GLN B 1 217 ? 31.625 10.789 16.469 1 97 217 GLN B C 1
ATOM 6581 O O . GLN B 1 217 ? 30.812 11.578 16.938 1 97 217 GLN B O 1
ATOM 6586 N N . GLN B 1 218 ? 32.812 10.539 16.938 1 96.88 218 GLN B N 1
ATOM 6587 C CA . GLN B 1 218 ? 33.219 11.219 18.156 1 96.88 218 GLN B CA 1
ATOM 6588 C C . GLN B 1 218 ? 33.344 12.727 17.938 1 96.88 218 GLN B C 1
ATOM 6590 O O . GLN B 1 218 ? 32.906 13.516 18.781 1 96.88 218 GLN B O 1
ATOM 6595 N N . ARG B 1 219 ? 33.875 13.109 16.828 1 97.81 219 ARG B N 1
ATOM 6596 C CA . ARG B 1 219 ? 34.031 14.523 16.5 1 97.81 219 ARG B CA 1
ATOM 6597 C C . ARG B 1 219 ? 32.656 15.195 16.391 1 97.81 219 ARG B C 1
ATOM 6599 O O . ARG B 1 219 ? 32.438 16.281 16.953 1 97.81 219 ARG B O 1
ATOM 6606 N N . LEU B 1 220 ? 31.766 14.617 15.703 1 98.12 220 LEU B N 1
ATOM 6607 C CA . LEU B 1 220 ? 30.422 15.164 15.477 1 98.12 220 LEU B CA 1
ATOM 6608 C C . LEU B 1 220 ? 29.625 15.219 16.766 1 98.12 220 LEU B C 1
ATOM 6610 O O . LEU B 1 220 ? 28.938 16.203 17.031 1 98.12 220 LEU B O 1
ATOM 6614 N N . SER B 1 221 ? 29.75 14.148 17.578 1 97.88 221 SER B N 1
ATOM 6615 C CA . SER B 1 221 ? 29.078 14.125 18.875 1 97.88 221 SER B CA 1
ATOM 6616 C C . SER B 1 221 ? 29.562 15.25 19.781 1 97.88 221 SER B C 1
ATOM 6618 O O . SER B 1 221 ? 28.766 15.906 20.438 1 97.88 221 SER B O 1
ATOM 6620 N N . ALA B 1 222 ? 30.844 15.422 19.781 1 98.06 222 ALA B N 1
ATOM 6621 C CA . ALA B 1 222 ? 31.422 16.484 20.609 1 98.06 222 ALA B CA 1
ATOM 6622 C C . ALA B 1 222 ? 31 17.859 20.109 1 98.06 222 ALA B C 1
ATOM 6624 O O . ALA B 1 222 ? 30.703 18.75 20.906 1 98.06 222 ALA B O 1
ATOM 6625 N N . ALA B 1 223 ? 31 18.047 18.844 1 98.25 223 ALA B N 1
ATOM 6626 C CA . ALA B 1 223 ? 30.594 19.312 18.25 1 98.25 223 ALA B CA 1
ATOM 6627 C C . ALA B 1 223 ? 29.109 19.594 18.531 1 98.25 223 ALA B C 1
ATOM 6629 O O . ALA B 1 223 ? 28.734 20.734 18.828 1 98.25 223 ALA B O 1
ATOM 6630 N N . GLY B 1 224 ? 28.281 18.594 18.422 1 98.19 224 GLY B N 1
ATOM 6631 C CA . GLY B 1 224 ? 26.875 18.719 18.75 1 98.19 224 GLY B CA 1
ATOM 6632 C C . GLY B 1 224 ? 26.641 19.078 20.203 1 98.19 224 GLY B C 1
ATOM 6633 O O . GLY B 1 224 ? 25.828 19.953 20.516 1 98.19 224 GLY B O 1
ATOM 6634 N N . HIS B 1 225 ? 27.375 18.359 21 1 98.12 225 HIS B N 1
ATOM 6635 C CA . HIS B 1 225 ? 27.328 18.641 22.422 1 98.12 225 HIS B CA 1
ATOM 6636 C C . HIS B 1 225 ? 27.656 20.109 22.719 1 98.12 225 HIS B C 1
ATOM 6638 O O . HIS B 1 225 ? 26.938 20.781 23.453 1 98.12 225 HIS B O 1
ATOM 6644 N N . ALA B 1 226 ? 28.656 20.578 22.125 1 98.38 226 ALA B N 1
ATOM 6645 C CA . ALA B 1 226 ? 29.125 21.938 22.344 1 98.38 226 ALA B CA 1
ATOM 6646 C C . ALA B 1 226 ? 28.109 22.953 21.812 1 98.38 226 ALA B C 1
ATOM 6648 O O . ALA B 1 226 ? 27.844 23.969 22.453 1 98.38 226 ALA B O 1
ATOM 6649 N N . ALA B 1 227 ? 27.578 22.734 20.641 1 98.38 227 ALA B N 1
ATOM 6650 C CA . ALA B 1 227 ? 26.594 23.625 20.031 1 98.38 227 ALA B CA 1
ATOM 6651 C C . ALA B 1 227 ? 25.344 23.75 20.906 1 98.38 227 ALA B C 1
ATOM 6653 O O . ALA B 1 227 ? 24.781 24.844 21.047 1 98.38 227 ALA B O 1
ATOM 6654 N N . ILE B 1 228 ? 24.922 22.656 21.484 1 98.5 228 ILE B N 1
ATOM 6655 C CA . ILE B 1 228 ? 23.75 22.656 22.344 1 98.5 228 ILE B CA 1
ATOM 6656 C C . ILE B 1 228 ? 24.078 23.359 23.656 1 98.5 228 ILE B C 1
ATOM 6658 O O . ILE B 1 228 ? 23.312 24.219 24.109 1 98.5 228 ILE B O 1
ATOM 6662 N N . ALA B 1 229 ? 25.234 23.078 24.188 1 98.06 229 ALA B N 1
ATOM 6663 C CA . ALA B 1 229 ? 25.641 23.641 25.469 1 98.06 229 ALA B CA 1
ATOM 6664 C C . ALA B 1 229 ? 25.844 25.141 25.375 1 98.06 229 ALA B C 1
ATOM 6666 O O . ALA B 1 229 ? 25.5 25.891 26.297 1 98.06 229 ALA B O 1
ATOM 6667 N N . ARG B 1 230 ? 26.328 25.625 24.281 1 96.75 230 ARG B N 1
ATOM 6668 C CA . ARG B 1 230 ? 26.719 27.016 24.172 1 96.75 230 ARG B CA 1
ATOM 6669 C C . ARG B 1 230 ? 25.672 27.828 23.422 1 96.75 230 ARG B C 1
ATOM 6671 O O . ARG B 1 230 ? 25.625 29.062 23.547 1 96.75 230 ARG B O 1
ATOM 6678 N N . GLY B 1 231 ? 24.938 27.219 22.688 1 95.94 231 GLY B N 1
ATOM 6679 C CA . GLY B 1 231 ? 24 27.938 21.828 1 95.94 231 GLY B CA 1
ATOM 6680 C C . GLY B 1 231 ? 22.547 27.703 22.219 1 95.94 231 GLY B C 1
ATOM 6681 O O . GLY B 1 231 ? 21.859 28.609 22.656 1 95.94 231 GLY B O 1
ATOM 6682 N N . VAL B 1 232 ? 22.078 26.438 22.188 1 97.94 232 VAL B N 1
ATOM 6683 C CA . VAL B 1 232 ? 20.672 26.078 22.312 1 97.94 232 VAL B CA 1
ATOM 6684 C C . VAL B 1 232 ? 20.188 26.312 23.75 1 97.94 232 VAL B C 1
ATOM 6686 O O . VAL B 1 232 ? 19.203 27.016 23.969 1 97.94 232 VAL B O 1
ATOM 6689 N N . LEU B 1 233 ? 20.922 25.781 24.719 1 98 233 LEU B N 1
ATOM 6690 C CA . LEU B 1 233 ? 20.453 25.812 26.094 1 98 233 LEU B CA 1
ATOM 6691 C C . LEU B 1 233 ? 20.406 27.25 26.625 1 98 233 LEU B C 1
ATOM 6693 O O . LEU B 1 233 ? 19.391 27.672 27.203 1 98 233 LEU B O 1
ATOM 6697 N N . PRO B 1 234 ? 21.438 28.047 26.391 1 98.06 234 PRO B N 1
ATOM 6698 C CA . PRO B 1 234 ? 21.328 29.438 26.812 1 98.06 234 PRO B CA 1
ATOM 6699 C C . PRO B 1 234 ? 20.188 30.188 26.125 1 98.06 234 PRO B C 1
ATOM 6701 O O . PRO B 1 234 ? 19.531 31.031 26.734 1 98.06 234 PRO B O 1
ATOM 6704 N N . ALA B 1 235 ? 20 29.938 24.875 1 98.19 235 ALA B N 1
ATOM 6705 C CA . ALA B 1 235 ? 18.922 30.609 24.141 1 98.19 235 ALA B CA 1
ATOM 6706 C C . ALA B 1 235 ? 17.547 30.25 24.719 1 98.19 235 ALA B C 1
ATOM 6708 O O . ALA B 1 235 ? 16.688 31.125 24.891 1 98.19 235 ALA B O 1
ATOM 6709 N N . LEU B 1 236 ? 17.312 28.969 25.016 1 97.62 236 LEU B N 1
ATOM 6710 C CA . LEU B 1 236 ? 16.062 28.531 25.625 1 97.62 236 LEU B CA 1
ATOM 6711 C C . LEU B 1 236 ? 15.883 29.156 27.016 1 97.62 236 LEU B C 1
ATOM 6713 O O . LEU B 1 236 ? 14.766 29.5 27.406 1 97.62 236 LEU B O 1
ATOM 6717 N N . THR B 1 237 ? 16.984 29.266 27.719 1 97.94 237 THR B N 1
ATOM 6718 C CA . THR B 1 237 ? 16.938 29.906 29.031 1 97.94 237 THR B CA 1
ATOM 6719 C C . THR B 1 237 ? 16.516 31.375 28.906 1 97.94 237 THR B C 1
ATOM 6721 O O . THR B 1 237 ? 15.672 31.844 29.672 1 97.94 237 THR B O 1
ATOM 6724 N N . ARG B 1 238 ? 17.062 32.062 27.953 1 97.88 238 ARG B N 1
ATOM 6725 C CA . ARG B 1 238 ? 16.688 33.469 27.734 1 97.88 238 ARG B CA 1
ATOM 6726 C C . ARG B 1 238 ? 15.211 33.594 27.359 1 97.88 238 ARG B C 1
ATOM 6728 O O . ARG B 1 238 ? 14.523 34.469 27.844 1 97.88 238 ARG B O 1
ATOM 6735 N N . PHE B 1 239 ? 14.789 32.75 26.562 1 97.62 239 PHE B N 1
ATOM 6736 C CA . PHE B 1 239 ? 13.383 32.781 26.156 1 97.62 239 PHE B CA 1
ATOM 6737 C C . PHE B 1 239 ? 12.477 32.5 27.359 1 97.62 239 PHE B C 1
ATOM 6739 O O . PHE B 1 239 ? 11.461 33.188 27.547 1 97.62 239 PHE B O 1
ATOM 6746 N N . HIS B 1 240 ? 12.875 31.469 28.109 1 97.88 240 HIS B N 1
ATOM 6747 C CA . HIS B 1 240 ? 12.125 31.141 29.328 1 97.88 240 HIS B CA 1
ATOM 6748 C C . HIS B 1 240 ? 12.047 32.344 30.25 1 97.88 240 HIS B C 1
ATOM 6750 O O . HIS B 1 240 ? 10.977 32.656 30.781 1 97.88 240 HIS B O 1
ATOM 6756 N N . GLN B 1 241 ? 13.117 33 30.422 1 98.19 241 GLN B N 1
ATOM 6757 C CA . GLN B 1 241 ? 13.172 34.188 31.281 1 98.19 241 GLN B CA 1
ATOM 6758 C C . GLN B 1 241 ? 12.297 35.312 30.734 1 98.19 241 GLN B C 1
ATOM 6760 O O . GLN B 1 241 ? 11.539 35.938 31.484 1 98.19 241 GLN B O 1
ATOM 6765 N N . PHE B 1 242 ? 12.398 35.594 29.516 1 97.88 242 PHE B N 1
ATOM 6766 C CA . PHE B 1 242 ? 11.57 36.594 28.875 1 97.88 242 PHE B CA 1
ATOM 6767 C C . PHE B 1 242 ? 10.094 36.281 29.078 1 97.88 242 PHE B C 1
ATOM 6769 O O . PHE B 1 242 ? 9.312 37.156 29.438 1 97.88 242 PHE B O 1
ATOM 6776 N N . LEU B 1 243 ? 9.711 35.031 28.828 1 97.31 243 LEU B N 1
ATOM 6777 C CA . LEU B 1 243 ? 8.312 34.594 28.922 1 97.31 243 LEU B CA 1
ATOM 6778 C C . LEU B 1 243 ? 7.785 34.812 30.344 1 97.31 243 LEU B C 1
ATOM 6780 O O . LEU B 1 243 ? 6.695 35.375 30.531 1 97.31 243 LEU B O 1
ATOM 6784 N N . THR B 1 244 ? 8.586 34.438 31.328 1 97.81 244 THR B N 1
ATOM 6785 C CA . THR B 1 244 ? 8.086 34.375 32.719 1 97.81 244 THR B CA 1
ATOM 6786 C C . THR B 1 244 ? 8.188 35.75 33.375 1 97.81 244 THR B C 1
ATOM 6788 O O . THR B 1 244 ? 7.359 36.094 34.219 1 97.81 244 THR B O 1
ATOM 6791 N N . SER B 1 245 ? 9.133 36.562 32.906 1 97.88 245 SER B N 1
ATOM 6792 C CA . SER B 1 245 ? 9.375 37.812 33.625 1 97.88 245 SER B CA 1
ATOM 6793 C C . SER B 1 245 ? 8.711 38.969 32.906 1 97.88 245 SER B C 1
ATOM 6795 O O . SER B 1 245 ? 8.375 39.969 33.562 1 97.88 245 SER B O 1
ATOM 6797 N N . GLU B 1 246 ? 8.531 38.875 31.672 1 97.62 246 GLU B N 1
ATOM 6798 C CA . GLU B 1 246 ? 8.07 40.031 30.922 1 97.62 246 GLU B CA 1
ATOM 6799 C C . GLU B 1 246 ? 6.762 39.75 30.188 1 97.62 246 GLU B C 1
ATOM 6801 O O . GLU B 1 246 ? 5.797 40.5 30.312 1 97.62 246 GLU B O 1
ATOM 6806 N N . TYR B 1 247 ? 6.688 38.719 29.5 1 97.75 247 TYR B N 1
ATOM 6807 C CA . TYR B 1 247 ? 5.625 38.5 28.531 1 97.75 247 TYR B CA 1
ATOM 6808 C C . TYR B 1 247 ? 4.352 38.031 29.219 1 97.75 247 TYR B C 1
ATOM 6810 O O . TYR B 1 247 ? 3.277 38.594 29.016 1 97.75 247 TYR B O 1
ATOM 6818 N N . LEU B 1 248 ? 4.5 37 30.062 1 97.31 248 LEU B N 1
ATOM 6819 C CA . LEU B 1 248 ? 3.344 36.406 30.734 1 97.31 248 LEU B CA 1
ATOM 6820 C C . LEU B 1 248 ? 2.66 37.438 31.641 1 97.31 248 LEU B C 1
ATOM 6822 O O . LEU B 1 248 ? 1.431 37.531 31.641 1 97.31 248 LEU B O 1
ATOM 6826 N N . PRO B 1 249 ? 3.424 38.219 32.375 1 97.19 249 PRO B N 1
ATOM 6827 C CA . PRO B 1 249 ? 2.768 39.219 33.25 1 97.19 249 PRO B CA 1
ATOM 6828 C C . PRO B 1 249 ? 1.963 40.25 32.438 1 97.19 249 PRO B C 1
ATOM 6830 O O . PRO B 1 249 ? 1.01 40.812 32.938 1 97.19 249 PRO B O 1
ATOM 6833 N N . ALA B 1 250 ? 2.289 40.438 31.203 1 96.81 250 ALA B N 1
ATOM 6834 C CA . ALA B 1 250 ? 1.619 41.406 30.359 1 96.81 250 ALA B CA 1
ATOM 6835 C C . ALA B 1 250 ? 0.484 40.781 29.562 1 96.81 250 ALA B C 1
ATOM 6837 O O . ALA B 1 250 ? -0.302 41.469 28.922 1 96.81 250 ALA B O 1
ATOM 6838 N N . ALA B 1 251 ? 0.314 39.5 29.578 1 96 251 ALA B N 1
ATOM 6839 C CA . ALA B 1 251 ? -0.626 38.75 28.734 1 96 251 ALA B CA 1
ATOM 6840 C C . ALA B 1 251 ? -2.066 39.031 29.172 1 96 251 ALA B C 1
ATOM 6842 O O . ALA B 1 251 ? -2.365 39.094 30.359 1 96 251 ALA B O 1
ATOM 6843 N N . PRO B 1 252 ? -2.957 39.219 28.219 1 94.5 252 PRO B N 1
ATOM 6844 C CA . PRO B 1 252 ? -4.363 39.469 28.547 1 94.5 252 PRO B CA 1
ATOM 6845 C C . PRO B 1 252 ? -5.082 38.188 29.047 1 94.5 252 PRO B C 1
ATOM 6847 O O . PRO B 1 252 ? -4.691 37.094 28.703 1 94.5 252 PRO B O 1
ATOM 6850 N N . GLU B 1 253 ? -6.215 38.406 29.75 1 91.75 253 GLU B N 1
ATOM 6851 C CA . GLU B 1 253 ? -7.031 37.312 30.266 1 91.75 253 GLU B CA 1
ATOM 6852 C C . GLU B 1 253 ? -8.125 36.938 29.266 1 91.75 253 GLU B C 1
ATOM 6854 O O . GLU B 1 253 ? -8.516 35.75 29.188 1 91.75 253 GLU B O 1
ATOM 6859 N N . GLN B 1 254 ? -8.516 37.875 28.547 1 88.62 254 GLN B N 1
ATOM 6860 C CA . GLN B 1 254 ? -9.586 37.625 27.578 1 88.62 254 GLN B CA 1
ATOM 6861 C C . GLN B 1 254 ? -9.094 36.75 26.438 1 88.62 254 GLN B C 1
ATOM 6863 O O . GLN B 1 254 ? -7.938 36.844 26.016 1 88.62 254 GLN B O 1
ATOM 6868 N N . VAL B 1 255 ? -9.844 35.812 25.719 1 89.69 255 VAL B N 1
ATOM 6869 C CA . VAL B 1 255 ? -9.328 34.781 24.844 1 89.69 255 VAL B CA 1
ATOM 6870 C C . VAL B 1 255 ? -9.773 35.031 23.406 1 89.69 255 VAL B C 1
ATOM 6872 O O . VAL B 1 255 ? -9.188 34.531 22.453 1 89.69 255 VAL B O 1
ATOM 6875 N N . GLY B 1 256 ? -10.688 35.938 23.109 1 92.88 256 GLY B N 1
ATOM 6876 C CA . GLY B 1 256 ? -11.242 36.094 21.781 1 92.88 256 GLY B CA 1
ATOM 6877 C C . GLY B 1 256 ? -10.492 37.125 20.938 1 92.88 256 GLY B C 1
ATOM 6878 O O . GLY B 1 256 ? -10 38.125 21.469 1 92.88 256 GLY B O 1
ATOM 6879 N N . ALA B 1 257 ? -10.375 36.844 19.594 1 94.25 257 ALA B N 1
ATOM 6880 C CA . ALA B 1 257 ? -9.711 37.75 18.656 1 94.25 257 ALA B CA 1
ATOM 6881 C C . ALA B 1 257 ? -10.375 39.125 18.688 1 94.25 257 ALA B C 1
ATOM 6883 O O . ALA B 1 257 ? -9.742 40.156 18.375 1 94.25 257 ALA B O 1
ATOM 6884 N N . TRP B 1 258 ? -11.648 39.125 19.047 1 91.31 258 TRP B N 1
ATOM 6885 C CA . TRP B 1 258 ? -12.422 40.375 19.047 1 91.31 258 TRP B CA 1
ATOM 6886 C C . TRP B 1 258 ? -11.766 41.438 19.938 1 91.31 258 TRP B C 1
ATOM 6888 O O . TRP B 1 258 ? -11.961 42.625 19.734 1 91.31 258 TRP B O 1
ATOM 6898 N N . GLN B 1 259 ? -10.977 41.031 20.875 1 90.88 259 GLN B N 1
ATOM 6899 C CA . GLN B 1 259 ? -10.398 41.969 21.828 1 90.88 259 GLN B CA 1
ATOM 6900 C C . GLN B 1 259 ? -9.117 42.594 21.266 1 90.88 259 GLN B C 1
ATOM 6902 O O . GLN B 1 259 ? -8.594 43.562 21.844 1 90.88 259 GLN B O 1
ATOM 6907 N N . LEU B 1 260 ? -8.562 42 20.203 1 92.62 260 LEU B N 1
ATOM 6908 C CA . LEU B 1 260 ? -7.316 42.469 19.609 1 92.62 260 LEU B CA 1
ATOM 6909 C C . LEU B 1 260 ? -7.562 43.719 18.75 1 92.62 260 LEU B C 1
ATOM 6911 O O . LEU B 1 260 ? -8.695 44 18.359 1 92.62 260 LEU B O 1
ATOM 6915 N N . PRO B 1 261 ? -6.438 44.469 18.531 1 90.94 261 PRO B N 1
ATOM 6916 C CA . PRO B 1 261 ? -6.586 45.562 17.547 1 90.94 261 PRO B CA 1
ATOM 6917 C C . PRO B 1 261 ? -7.09 45.062 16.188 1 90.94 261 PRO B C 1
ATOM 6919 O O . PRO B 1 261 ? -6.57 44.094 15.664 1 90.94 261 PRO B O 1
ATOM 6922 N N . GLU B 1 262 ? -8.117 45.531 15.641 1 93.25 262 GLU B N 1
ATOM 6923 C CA . GLU B 1 262 ? -8.773 45.125 14.398 1 93.25 262 GLU B CA 1
ATOM 6924 C C . GLU B 1 262 ? -9.242 43.688 14.461 1 93.25 262 GLU B C 1
ATOM 6926 O O . GLU B 1 262 ? -9.148 42.969 13.469 1 93.25 262 GLU B O 1
ATOM 6931 N N . GLY B 1 263 ? -9.602 43.312 15.602 1 94 263 GLY B N 1
ATOM 6932 C CA . GLY B 1 263 ? -9.945 41.906 15.891 1 94 263 GLY B CA 1
ATOM 6933 C C . GLY B 1 263 ? -11 41.375 14.953 1 94 263 GLY B C 1
ATOM 6934 O O . GLY B 1 263 ? -10.914 40.219 14.523 1 94 263 GLY B O 1
ATOM 6935 N N . GLN B 1 264 ? -12.008 42.125 14.625 1 93.94 264 GLN B N 1
ATOM 6936 C CA . GLN B 1 264 ? -13.055 41.688 13.719 1 93.94 264 GLN B CA 1
ATOM 6937 C C . GLN B 1 264 ? -12.5 41.438 12.312 1 93.94 264 GLN B C 1
ATOM 6939 O O . GLN B 1 264 ? -12.828 40.438 11.68 1 93.94 264 GLN B O 1
ATOM 6944 N N . ALA B 1 265 ? -11.688 42.312 11.898 1 95.38 265 ALA B N 1
ATOM 6945 C CA . ALA B 1 265 ? -11.062 42.188 10.586 1 95.38 265 ALA B CA 1
ATOM 6946 C C . ALA B 1 265 ? -10.117 41 10.555 1 95.38 265 ALA B C 1
ATOM 6948 O O . ALA B 1 265 ? -10.055 40.281 9.562 1 95.38 265 ALA B O 1
ATOM 6949 N N . LEU B 1 266 ? -9.43 40.844 11.656 1 96.56 266 LEU B N 1
ATOM 6950 C CA . LEU B 1 266 ? -8.477 39.75 11.773 1 96.56 266 LEU B CA 1
ATOM 6951 C C . LEU B 1 266 ? -9.195 38.406 11.703 1 96.56 266 LEU B C 1
ATOM 6953 O O . LEU B 1 266 ? -8.797 37.5 10.938 1 96.56 266 LEU B O 1
ATOM 6957 N N . TYR B 1 267 ? -10.227 38.281 12.5 1 97.56 267 TYR B N 1
ATOM 6958 C CA . TYR B 1 267 ? -10.953 37 12.523 1 97.56 267 TYR B CA 1
ATOM 6959 C C . TYR B 1 267 ? -11.648 36.75 11.195 1 97.56 267 TYR B C 1
ATOM 6961 O O . TYR B 1 267 ? -11.695 35.625 10.711 1 97.56 267 TYR B O 1
ATOM 6969 N N . GLY B 1 268 ? -12.219 37.75 10.617 1 97 268 GLY B N 1
ATOM 6970 C CA . GLY B 1 268 ? -12.805 37.625 9.297 1 97 268 GLY B CA 1
ATOM 6971 C C . GLY B 1 268 ? -11.82 37.156 8.25 1 97 268 GLY B C 1
ATOM 6972 O O . GLY B 1 268 ? -12.148 36.312 7.414 1 97 268 GLY B O 1
ATOM 6973 N N . PHE B 1 269 ? -10.633 37.688 8.289 1 96.75 269 PHE B N 1
ATOM 6974 C CA . PHE B 1 269 ? -9.57 37.281 7.379 1 96.75 269 PHE B CA 1
ATOM 6975 C C . PHE B 1 269 ? -9.25 35.812 7.539 1 96.75 269 PHE B C 1
ATOM 6977 O O . PHE B 1 269 ? -9.18 35.062 6.555 1 96.75 269 PHE B O 1
ATOM 6984 N N . PHE B 1 270 ? -9.109 35.375 8.789 1 97.25 270 PHE B N 1
ATOM 6985 C CA . PHE B 1 270 ? -8.727 33.969 9.039 1 97.25 270 PHE B CA 1
ATOM 6986 C C . PHE B 1 270 ? -9.852 33.031 8.656 1 97.25 270 PHE B C 1
ATOM 6988 O O . PHE B 1 270 ? -9.602 31.953 8.109 1 97.25 270 PHE B O 1
ATOM 6995 N N . ALA B 1 271 ? -11.07 33.406 8.945 1 97.94 271 ALA B N 1
ATOM 6996 C CA . ALA B 1 271 ? -12.203 32.562 8.531 1 97.94 271 ALA B CA 1
ATOM 6997 C C . ALA B 1 271 ? -12.203 32.375 7.016 1 97.94 271 ALA B C 1
ATOM 6999 O O . ALA B 1 271 ? -12.391 31.234 6.539 1 97.94 271 ALA B O 1
ATOM 7000 N N . ARG B 1 272 ? -11.922 33.469 6.281 1 97.25 272 ARG B N 1
ATOM 7001 C CA . ARG B 1 272 ? -11.883 33.406 4.824 1 97.25 272 ARG B CA 1
ATOM 7002 C C . ARG B 1 272 ? -10.68 32.594 4.348 1 97.25 272 ARG B C 1
ATOM 7004 O O . ARG B 1 272 ? -10.812 31.734 3.469 1 97.25 272 ARG B O 1
ATOM 7011 N N . LYS B 1 273 ? -9.578 32.812 4.93 1 96.38 273 LYS B N 1
ATOM 7012 C CA . LYS B 1 273 ? -8.336 32.156 4.531 1 96.38 273 LYS B CA 1
ATOM 7013 C C . LYS B 1 273 ? -8.43 30.641 4.707 1 96.38 273 LYS B C 1
ATOM 7015 O O . LYS B 1 273 ? -8.109 29.875 3.787 1 96.38 273 LYS B O 1
ATOM 7020 N N . TYR B 1 274 ? -8.938 30.219 5.844 1 97.06 274 TYR B N 1
ATOM 7021 C CA . TYR B 1 274 ? -8.883 28.797 6.172 1 97.06 274 TYR B CA 1
ATOM 7022 C C . TYR B 1 274 ? -10.062 28.047 5.551 1 97.06 274 TYR B C 1
ATOM 7024 O O . TYR B 1 274 ? -9.922 26.891 5.141 1 97.06 274 TYR B O 1
ATOM 7032 N N . THR B 1 275 ? -11.219 28.656 5.367 1 97.94 275 THR B N 1
ATOM 7033 C CA . THR B 1 275 ? -12.367 27.969 4.785 1 97.94 275 THR B CA 1
ATOM 7034 C C . THR B 1 275 ? -12.375 28.125 3.268 1 97.94 275 THR B C 1
ATOM 7036 O O . THR B 1 275 ? -13.078 27.391 2.568 1 97.94 275 THR B O 1
ATOM 7039 N N . THR B 1 276 ? -11.641 29.109 2.814 1 97.44 276 THR B N 1
ATOM 7040 C CA . THR B 1 276 ? -11.578 29.484 1.404 1 97.44 276 THR B CA 1
ATOM 7041 C C . THR B 1 276 ? -12.977 29.766 0.864 1 97.44 276 THR B C 1
ATOM 7043 O O . THR B 1 276 ? -13.297 29.391 -0.268 1 97.44 276 THR B O 1
ATOM 7046 N N . THR B 1 277 ? -13.789 30.312 1.768 1 96.62 277 THR B N 1
ATOM 7047 C CA . THR B 1 277 ? -15.141 30.734 1.424 1 96.62 277 THR B CA 1
ATOM 7048 C C . THR B 1 277 ? -15.359 32.188 1.806 1 96.62 277 THR B C 1
ATOM 7050 O O . THR B 1 277 ? -14.492 32.812 2.424 1 96.62 277 THR B O 1
ATOM 7053 N N . ASN B 1 278 ? -16.547 32.656 1.363 1 94.94 278 ASN B N 1
ATOM 7054 C CA . ASN B 1 278 ? -16.938 34 1.752 1 94.94 278 ASN B CA 1
ATOM 7055 C C . ASN B 1 278 ? -17.984 34 2.859 1 94.94 278 ASN B C 1
ATOM 7057 O O . ASN B 1 278 ? -18.688 35 3.059 1 94.94 278 ASN B O 1
ATOM 7061 N N . LEU B 1 279 ? -18.031 32.906 3.545 1 96.81 279 LEU B N 1
ATOM 7062 C CA . LEU B 1 279 ? -18.984 32.844 4.656 1 96.81 279 LEU B CA 1
ATOM 7063 C C . LEU B 1 279 ? -18.547 33.75 5.793 1 96.81 279 LEU B C 1
ATOM 7065 O O . LEU B 1 279 ? -17.375 33.781 6.16 1 96.81 279 LEU B O 1
ATOM 7069 N N . LEU B 1 280 ? -19.531 34.375 6.344 1 96.81 280 LEU B N 1
ATOM 7070 C CA . LEU B 1 280 ? -19.281 35.219 7.52 1 96.81 280 LEU B CA 1
ATOM 7071 C C . LEU B 1 280 ? -19.266 34.375 8.789 1 96.81 280 LEU B C 1
ATOM 7073 O O . LEU B 1 280 ? -19.906 33.312 8.844 1 96.81 280 LEU B O 1
ATOM 7077 N N . PRO B 1 281 ? -18.516 34.812 9.836 1 97.31 281 PRO B N 1
ATOM 7078 C CA . PRO B 1 281 ? -18.453 34.062 11.094 1 97.31 281 PRO B CA 1
ATOM 7079 C C . PRO B 1 281 ? -19.844 33.719 11.641 1 97.31 281 PRO B C 1
ATOM 7081 O O . PRO B 1 281 ? -20.047 32.625 12.156 1 97.31 281 PRO B O 1
ATOM 7084 N N . GLU B 1 282 ? -20.812 34.625 11.43 1 97.06 282 GLU B N 1
ATOM 7085 C CA . GLU B 1 282 ? -22.156 34.375 11.93 1 97.06 282 GLU B CA 1
ATOM 7086 C C . GLU B 1 282 ? -22.828 33.219 11.164 1 97.06 282 GLU B C 1
ATOM 7088 O O . GLU B 1 282 ? -23.531 32.406 11.758 1 97.06 282 GLU B O 1
ATOM 7093 N N . GLN B 1 283 ? -22.625 33.188 9.93 1 98.31 283 GLN B N 1
ATOM 7094 C CA . GLN B 1 283 ? -23.172 32.125 9.102 1 98.31 283 GLN B CA 1
ATOM 7095 C C . GLN B 1 283 ? -22.547 30.781 9.453 1 98.31 283 GLN B C 1
ATOM 7097 O O . GLN B 1 283 ? -23.234 29.766 9.477 1 98.31 283 GLN B O 1
ATOM 7102 N N . ILE B 1 284 ? -21.266 30.828 9.766 1 98.56 284 ILE B N 1
ATOM 7103 C CA . ILE B 1 284 ? -20.547 29.609 10.133 1 98.56 284 ILE B CA 1
ATOM 7104 C C . ILE B 1 284 ? -21.047 29.109 11.484 1 98.56 284 ILE B C 1
ATOM 7106 O O . ILE B 1 284 ? -21.203 27.891 11.68 1 98.56 284 ILE B O 1
ATOM 7110 N N . HIS B 1 285 ? -21.266 30.031 12.375 1 98.44 285 HIS B N 1
ATOM 7111 C CA . HIS B 1 285 ? -21.812 29.688 13.688 1 98.44 285 HIS B CA 1
ATOM 7112 C C . HIS B 1 285 ? -23.156 28.969 13.547 1 98.44 285 HIS B C 1
ATOM 7114 O O . HIS B 1 285 ? -23.375 27.922 14.156 1 98.44 285 HIS B O 1
ATOM 7120 N N . GLU B 1 286 ? -24.031 29.5 12.727 1 98.5 286 GLU B N 1
ATOM 7121 C CA . GLU B 1 286 ? -25.359 28.922 12.523 1 98.5 286 GLU B CA 1
ATOM 7122 C C . GLU B 1 286 ? -25.25 27.547 11.836 1 98.5 286 GLU B C 1
ATOM 7124 O O . GLU B 1 286 ? -26.016 26.641 12.164 1 98.5 286 GLU B O 1
ATOM 7129 N N . LEU B 1 287 ? -24.391 27.5 10.914 1 98.44 287 LEU B N 1
ATOM 7130 C CA . LEU B 1 287 ? -24.125 26.234 10.258 1 98.44 287 LEU B CA 1
ATOM 7131 C C . LEU B 1 287 ? -23.703 25.172 11.273 1 98.44 287 LEU B C 1
ATOM 7133 O O . LEU B 1 287 ? -24.156 24.031 11.211 1 98.44 287 LEU B O 1
ATOM 7137 N N . GLY B 1 288 ? -22.828 25.531 12.219 1 98.62 288 GLY B N 1
ATOM 7138 C CA . GLY B 1 288 ? -22.391 24.641 13.273 1 98.62 288 GLY B CA 1
ATOM 7139 C C . GLY B 1 288 ? -23.516 24.141 14.148 1 98.62 288 GLY B C 1
ATOM 7140 O O . GLY B 1 288 ? -23.625 22.953 14.445 1 98.62 288 GLY B O 1
ATOM 7141 N N . LEU B 1 289 ? -24.391 25.094 14.492 1 98.56 289 LEU B N 1
ATOM 7142 C CA . LEU B 1 289 ? -25.531 24.75 15.328 1 98.56 289 LEU B CA 1
ATOM 7143 C C . LEU B 1 289 ? -26.453 23.766 14.609 1 98.56 289 LEU B C 1
ATOM 7145 O O . LEU B 1 289 ? -26.938 22.797 15.219 1 98.56 289 LEU B O 1
ATOM 7149 N N . ALA B 1 290 ? -26.656 23.969 13.367 1 98.56 290 ALA B N 1
ATOM 7150 C CA . ALA B 1 290 ? -27.5 23.078 12.578 1 98.56 290 ALA B CA 1
ATOM 7151 C C . ALA B 1 290 ? -26.891 21.672 12.484 1 98.56 290 ALA B C 1
ATOM 7153 O O . ALA B 1 290 ? -27.594 20.672 12.578 1 98.56 290 ALA B O 1
ATOM 7154 N N . GLU B 1 291 ? -25.594 21.609 12.258 1 98.5 291 GLU B N 1
ATOM 7155 C CA . GLU B 1 291 ? -24.906 20.328 12.156 1 98.5 291 GLU B CA 1
ATOM 7156 C C . GLU B 1 291 ? -24.906 19.578 13.492 1 98.5 291 GLU B C 1
ATOM 7158 O O . GLU B 1 291 ? -25.062 18.359 13.523 1 98.5 291 GLU B O 1
ATOM 7163 N N . VAL B 1 292 ? -24.719 20.297 14.602 1 98.44 292 VAL B N 1
ATOM 7164 C CA . VAL B 1 292 ? -24.766 19.688 15.93 1 98.44 292 VAL B CA 1
ATOM 7165 C C . VAL B 1 292 ? -26.125 19.031 16.141 1 98.44 292 VAL B C 1
ATOM 7167 O O . VAL B 1 292 ? -26.203 17.891 16.594 1 98.44 292 VAL B O 1
ATOM 7170 N N . GLN B 1 293 ? -27.156 19.703 15.719 1 98 293 GLN B N 1
ATOM 7171 C CA . GLN B 1 293 ? -28.5 19.156 15.867 1 98 293 GLN B CA 1
ATOM 7172 C C . GLN B 1 293 ? -28.688 17.922 14.992 1 98 293 GLN B C 1
ATOM 7174 O O . GLN B 1 293 ? -29.219 16.906 15.453 1 98 293 GLN B O 1
ATOM 7179 N N . ARG B 1 294 ? -28.266 17.969 13.781 1 98 294 ARG B N 1
ATOM 7180 C CA . ARG B 1 294 ? -28.391 16.859 12.844 1 98 294 ARG B CA 1
ATOM 7181 C C . ARG B 1 294 ? -27.656 15.633 13.352 1 98 294 ARG B C 1
ATOM 7183 O O . ARG B 1 294 ? -28.203 14.523 13.344 1 98 294 ARG B O 1
ATOM 7190 N N . ILE B 1 295 ? -26.469 15.82 13.82 1 98.19 295 ILE B N 1
ATOM 7191 C CA . ILE B 1 295 ? -25.625 14.719 14.25 1 98.19 295 ILE B CA 1
ATOM 7192 C C . ILE B 1 295 ? -26.172 14.102 15.531 1 98.19 295 ILE B C 1
ATOM 7194 O O . ILE B 1 295 ? -26.109 12.883 15.719 1 98.19 295 ILE B O 1
ATOM 7198 N N . HIS B 1 296 ? -26.734 14.938 16.422 1 97.38 296 HIS B N 1
ATOM 7199 C CA . HIS B 1 296 ? -27.391 14.422 17.625 1 97.38 296 HIS B CA 1
ATOM 7200 C C . HIS B 1 296 ? -28.484 13.422 17.266 1 97.38 296 HIS B C 1
ATOM 7202 O O . HIS B 1 296 ? -28.609 12.383 17.922 1 97.38 296 HIS B O 1
ATOM 7208 N N . ALA B 1 297 ? -29.234 13.75 16.281 1 97.69 297 ALA B N 1
ATOM 7209 C CA . ALA B 1 297 ? -30.312 12.859 15.852 1 97.69 297 ALA B CA 1
ATOM 7210 C C . ALA B 1 297 ? -29.75 11.523 15.359 1 97.69 297 ALA B C 1
ATOM 7212 O O . ALA B 1 297 ? -30.297 10.461 15.672 1 97.69 297 ALA B O 1
ATOM 7213 N N . GLU B 1 298 ? -28.688 11.57 14.648 1 97.5 298 GLU B N 1
ATOM 7214 C CA . GLU B 1 298 ? -28.062 10.352 14.156 1 97.5 298 GLU B CA 1
ATOM 7215 C C . GLU B 1 298 ? -27.438 9.547 15.297 1 97.5 298 GLU B C 1
ATOM 7217 O O . GLU B 1 298 ? -27.5 8.32 15.297 1 97.5 298 GLU B O 1
ATOM 7222 N N . MET B 1 299 ? -26.828 10.258 16.203 1 97.75 299 MET B N 1
ATOM 7223 C CA . MET B 1 299 ? -26.234 9.602 17.375 1 97.75 299 MET B CA 1
ATOM 7224 C C . MET B 1 299 ? -27.312 8.859 18.172 1 97.75 299 MET B C 1
ATOM 7226 O O . MET B 1 299 ? -27.078 7.73 18.609 1 97.75 299 MET B O 1
ATOM 7230 N N . GLU B 1 300 ? -28.438 9.508 18.281 1 97.5 300 GLU B N 1
ATOM 7231 C CA . GLU B 1 300 ? -29.547 8.867 18.984 1 97.5 300 GLU B CA 1
ATOM 7232 C C . GLU B 1 300 ? -29.984 7.59 18.266 1 97.5 300 GLU B C 1
ATOM 7234 O O . GLU B 1 300 ? -30.219 6.566 18.922 1 97.5 300 GLU B O 1
ATOM 7239 N N . ALA B 1 301 ? -30.047 7.625 17 1 97.69 301 ALA B N 1
ATOM 7240 C CA . ALA B 1 301 ? -30.469 6.469 16.203 1 97.69 301 ALA B CA 1
ATOM 7241 C C . ALA B 1 301 ? -29.469 5.316 16.359 1 97.69 301 ALA B C 1
ATOM 7243 O O . ALA B 1 301 ? -29.875 4.156 16.484 1 97.69 301 ALA B O 1
ATOM 7244 N N . VAL B 1 302 ? -28.188 5.594 16.344 1 97.56 302 VAL B N 1
ATOM 7245 C CA . VAL B 1 302 ? -27.156 4.559 16.453 1 97.56 302 VAL B CA 1
ATOM 7246 C C . VAL B 1 302 ? -27.125 4 17.859 1 97.56 302 VAL B C 1
ATOM 7248 O O . VAL B 1 302 ? -26.938 2.801 18.062 1 97.56 302 VAL B O 1
ATOM 7251 N N . LYS B 1 303 ? -27.297 4.895 18.859 1 97.44 303 LYS B N 1
ATOM 7252 C CA . LYS B 1 303 ? -27.422 4.441 20.25 1 97.44 303 LYS B CA 1
ATOM 7253 C C . LYS B 1 303 ? -28.531 3.402 20.391 1 97.44 303 LYS B C 1
ATOM 7255 O O . LYS B 1 303 ? -28.344 2.365 21.031 1 97.44 303 LYS B O 1
ATOM 7260 N N . GLU B 1 304 ? -29.609 3.59 19.75 1 97.12 304 GLU B N 1
ATOM 7261 C CA . GLU B 1 304 ? -30.734 2.662 19.812 1 97.12 304 GLU B CA 1
ATOM 7262 C C . GLU B 1 304 ? -30.375 1.322 19.172 1 97.12 304 GLU B C 1
ATOM 7264 O O . GLU B 1 304 ? -30.797 0.268 19.656 1 97.12 304 GLU B O 1
ATOM 7269 N N . LYS B 1 305 ? -29.625 1.345 18.156 1 96.62 305 LYS B N 1
ATOM 7270 C CA . LYS B 1 305 ? -29.203 0.13 17.453 1 96.62 305 LYS B CA 1
ATOM 7271 C C . LYS B 1 305 ? -28.312 -0.738 18.328 1 96.62 305 LYS B C 1
ATOM 7273 O O . LYS B 1 305 ? -28.25 -1.954 18.141 1 96.62 305 LYS B O 1
ATOM 7278 N N . THR B 1 306 ? -27.609 -0.126 19.234 1 96.19 306 THR B N 1
ATOM 7279 C CA . THR B 1 306 ? -26.75 -0.888 20.141 1 96.19 306 THR B CA 1
ATOM 7280 C C . THR B 1 306 ? -27.562 -1.604 21.203 1 96.19 306 THR B C 1
ATOM 7282 O O . THR B 1 306 ? -27.062 -2.508 21.875 1 96.19 306 THR B O 1
ATOM 7285 N N . GLY B 1 307 ? -28.781 -1.137 21.453 1 96.19 307 GLY B N 1
ATOM 7286 C CA . GLY B 1 307 ? -29.641 -1.679 22.5 1 96.19 307 GLY B CA 1
ATOM 7287 C C . GLY B 1 307 ? -29.469 -0.97 23.828 1 96.19 307 GLY B C 1
ATOM 7288 O O . GLY B 1 307 ? -30.078 -1.368 24.828 1 96.19 307 GLY B O 1
ATOM 7289 N N . PHE B 1 308 ? -28.656 0.045 23.828 1 96.62 308 PHE B N 1
ATOM 7290 C CA . PHE B 1 308 ? -28.453 0.786 25.078 1 96.62 308 PHE B CA 1
ATOM 7291 C C . PHE B 1 308 ? -29.719 1.507 25.5 1 96.62 308 PHE B C 1
ATOM 7293 O O . PHE B 1 308 ? -30.359 2.188 24.688 1 96.62 308 PHE B O 1
ATOM 7300 N N . ARG B 1 309 ? -30.016 1.36 26.781 1 94.56 309 ARG B N 1
ATOM 7301 C CA . ARG B 1 309 ? -31.172 2.043 27.344 1 94.56 309 ARG B CA 1
ATOM 7302 C C . ARG B 1 309 ? -30.75 3.238 28.188 1 94.56 309 ARG B C 1
ATOM 7304 O O . ARG B 1 309 ? -29.828 3.133 29.016 1 94.56 309 ARG B O 1
ATOM 7311 N N . GLY B 1 310 ? -31.234 4.414 27.812 1 95.25 310 GLY B N 1
ATOM 7312 C CA . GLY B 1 310 ? -30.891 5.621 28.547 1 95.25 310 GLY B CA 1
ATOM 7313 C C . GLY B 1 310 ? -30.688 6.828 27.656 1 95.25 310 GLY B C 1
ATOM 7314 O O . GLY B 1 310 ? -30.938 6.758 26.438 1 95.25 310 GLY B O 1
ATOM 7315 N N . ALA B 1 311 ? -30.234 7.879 28.297 1 95.44 311 ALA B N 1
ATOM 7316 C CA . ALA B 1 311 ? -30.047 9.141 27.594 1 95.44 311 ALA B CA 1
ATOM 7317 C C . ALA B 1 311 ? -28.688 9.164 26.875 1 95.44 311 ALA B C 1
ATOM 7319 O O . ALA B 1 311 ? -27.812 8.344 27.172 1 95.44 311 ALA B O 1
ATOM 7320 N N . LEU B 1 312 ? -28.609 10.078 25.922 1 95 312 LEU B N 1
ATOM 7321 C CA . LEU B 1 312 ? -27.406 10.172 25.109 1 95 312 LEU B CA 1
ATOM 7322 C C . LEU B 1 312 ? -26.188 10.461 25.984 1 95 312 LEU B C 1
ATOM 7324 O O . LEU B 1 312 ? -25.109 9.898 25.766 1 95 312 LEU B O 1
ATOM 7328 N N . HIS B 1 313 ? -26.344 11.266 27.016 1 93 313 HIS B N 1
ATOM 7329 C CA . HIS B 1 313 ? -25.219 11.602 27.891 1 93 313 HIS B CA 1
ATOM 7330 C C . HIS B 1 313 ? -24.75 10.391 28.688 1 93 313 HIS B C 1
ATOM 7332 O O . HIS B 1 313 ? -23.562 10.25 28.984 1 93 313 HIS B O 1
ATOM 7338 N N . GLU B 1 314 ? -25.672 9.508 28.984 1 95.5 314 GLU B N 1
ATOM 7339 C CA . GLU B 1 314 ? -25.312 8.266 29.656 1 95.5 314 GLU B CA 1
ATOM 7340 C C . GLU B 1 314 ? -24.562 7.328 28.719 1 95.5 314 GLU B C 1
ATOM 7342 O O . GLU B 1 314 ? -23.672 6.59 29.156 1 95.5 314 GLU B O 1
ATOM 7347 N N . PHE B 1 315 ? -25.016 7.402 27.516 1 95.44 315 PHE B N 1
ATOM 7348 C CA . PHE B 1 315 ? -24.312 6.605 26.516 1 95.44 315 PHE B CA 1
ATOM 7349 C C . PHE B 1 315 ? -22.891 7.109 26.344 1 95.44 315 PHE B C 1
ATOM 7351 O O . PHE B 1 315 ? -21.969 6.309 26.188 1 95.44 315 PHE B O 1
ATOM 7358 N N . PHE B 1 316 ? -22.719 8.438 26.375 1 93.56 316 PHE B N 1
ATOM 7359 C CA . PHE B 1 316 ? -21.391 9.016 26.297 1 93.56 316 PHE B CA 1
ATOM 7360 C C . PHE B 1 316 ? -20.516 8.484 27.438 1 93.56 316 PHE B C 1
ATOM 7362 O O . PHE B 1 316 ? -19.359 8.094 27.203 1 93.56 316 PHE B O 1
ATOM 7369 N N . GLN B 1 317 ? -21.031 8.438 28.594 1 92.56 317 GLN B N 1
ATOM 7370 C CA . GLN B 1 317 ? -20.297 7.953 29.766 1 92.56 317 GLN B CA 1
ATOM 7371 C C . GLN B 1 317 ? -19.953 6.473 29.609 1 92.56 317 GLN B C 1
ATOM 7373 O O . GLN B 1 317 ? -18.859 6.051 29.969 1 92.56 317 GLN B O 1
ATOM 7378 N N . PHE B 1 318 ? -20.875 5.727 29.141 1 95.06 318 PHE B N 1
ATOM 7379 C CA . PHE B 1 318 ? -20.672 4.305 28.875 1 95.06 318 PHE B CA 1
ATOM 7380 C C . PHE B 1 318 ? -19.5 4.098 27.906 1 95.06 318 PHE B C 1
ATOM 7382 O O . PHE B 1 318 ? -18.594 3.301 28.188 1 95.06 318 PHE B O 1
ATOM 7389 N N . LEU B 1 319 ? -19.484 4.84 26.828 1 93.81 319 LEU B N 1
ATOM 7390 C CA . LEU B 1 319 ? -18.438 4.723 25.812 1 93.81 319 LEU B CA 1
ATOM 7391 C C . LEU B 1 319 ? -17.078 5.133 26.375 1 93.81 319 LEU B C 1
ATOM 7393 O O . LEU B 1 319 ? -16.047 4.594 25.984 1 93.81 319 LEU B O 1
ATOM 7397 N N . ARG B 1 320 ? -17.062 6 27.391 1 89.56 320 ARG B N 1
ATOM 7398 C CA . ARG B 1 320 ? -15.828 6.527 27.969 1 89.56 320 ARG B CA 1
ATOM 7399 C C . ARG B 1 320 ? -15.234 5.547 28.969 1 89.56 320 ARG B C 1
ATOM 7401 O O . ARG B 1 320 ? -14.016 5.531 29.172 1 89.56 320 ARG B O 1
ATOM 7408 N N . THR B 1 321 ? -16.094 4.664 29.531 1 91.75 321 THR B N 1
ATOM 7409 C CA . THR B 1 321 ? -15.602 4.02 30.734 1 91.75 321 THR B CA 1
ATOM 7410 C C . THR B 1 321 ? -15.625 2.502 30.594 1 91.75 321 THR B C 1
ATOM 7412 O O . THR B 1 321 ? -14.914 1.794 31.312 1 91.75 321 THR B O 1
ATOM 7415 N N . ASP B 1 322 ? -16.422 1.988 29.766 1 95.19 322 ASP B N 1
ATOM 7416 C CA . ASP B 1 322 ? -16.531 0.536 29.672 1 95.19 322 ASP B CA 1
ATOM 7417 C C . ASP B 1 322 ? -15.242 -0.094 29.172 1 95.19 322 ASP B C 1
ATOM 7419 O O . ASP B 1 322 ? -14.742 0.265 28.109 1 95.19 322 ASP B O 1
ATOM 7423 N N . PRO B 1 323 ? -14.711 -1.084 29.828 1 95.44 323 PRO B N 1
ATOM 7424 C CA . PRO B 1 323 ? -13.398 -1.663 29.516 1 95.44 323 PRO B CA 1
ATOM 7425 C C . PRO B 1 323 ? -13.383 -2.383 28.172 1 95.44 323 PRO B C 1
ATOM 7427 O O . PRO B 1 323 ? -12.32 -2.568 27.578 1 95.44 323 PRO B O 1
ATOM 7430 N N . ARG B 1 324 ? -14.492 -2.789 27.641 1 95.5 324 ARG B N 1
ATOM 7431 C CA . ARG B 1 324 ? -14.547 -3.529 26.375 1 95.5 324 ARG B CA 1
ATOM 7432 C C . ARG B 1 324 ? -14.016 -2.688 25.219 1 95.5 324 ARG B C 1
ATOM 7434 O O . ARG B 1 324 ? -13.648 -3.225 24.172 1 95.5 324 ARG B O 1
ATOM 7441 N N . PHE B 1 325 ? -13.977 -1.37 25.422 1 96.06 325 PHE B N 1
ATOM 7442 C CA . PHE B 1 325 ? -13.609 -0.475 24.328 1 96.06 325 PHE B CA 1
ATOM 7443 C C . PHE B 1 325 ? -12.117 -0.138 24.391 1 96.06 325 PHE B C 1
ATOM 7445 O O . PHE B 1 325 ? -11.633 0.696 23.625 1 96.06 325 PHE B O 1
ATOM 7452 N N . TYR B 1 326 ? -11.359 -0.789 25.281 1 95.94 326 TYR B N 1
ATOM 7453 C CA . TYR B 1 326 ? -9.969 -0.41 25.469 1 95.94 326 TYR B CA 1
ATOM 7454 C C . TYR B 1 326 ? -9.055 -1.63 25.391 1 95.94 326 TYR B C 1
ATOM 7456 O O . TYR B 1 326 ? -9.422 -2.715 25.859 1 95.94 326 TYR B O 1
ATOM 7464 N N . CYS B 1 327 ? -7.922 -1.452 24.766 1 95.25 327 CYS B N 1
ATOM 7465 C CA . CYS B 1 327 ? -6.891 -2.48 24.719 1 95.25 327 CYS B CA 1
ATOM 7466 C C . CYS B 1 327 ? -6.148 -2.572 26.047 1 95.25 327 CYS B C 1
ATOM 7468 O O . CYS B 1 327 ? -6.102 -1.602 26.797 1 95.25 327 CYS B O 1
ATOM 7470 N N . LYS B 1 328 ? -5.469 -3.674 26.188 1 94.06 328 LYS B N 1
ATOM 7471 C CA . LYS B 1 328 ? -4.789 -3.928 27.453 1 94.06 328 LYS B CA 1
ATOM 7472 C C . LYS B 1 328 ? -3.395 -3.303 27.469 1 94.06 328 LYS B C 1
ATOM 7474 O O . LYS B 1 328 ? -2.832 -3.045 28.531 1 94.06 328 LYS B O 1
ATOM 7479 N N . SER B 1 329 ? -2.846 -3.098 26.297 1 95.38 329 SER B N 1
ATOM 7480 C CA . SER B 1 329 ? -1.498 -2.549 26.188 1 95.38 329 SER B CA 1
ATOM 7481 C C . SER B 1 329 ? -1.338 -1.72 24.922 1 95.38 329 SER B C 1
ATOM 7483 O O . SER B 1 329 ? -2.162 -1.805 24 1 95.38 329 SER B O 1
ATOM 7485 N N . GLY B 1 330 ? -0.319 -0.868 24.953 1 95.06 330 GLY B N 1
ATOM 7486 C CA . GLY B 1 330 ? 0.026 -0.111 23.766 1 95.06 330 GLY B CA 1
ATOM 7487 C C . GLY B 1 330 ? 0.384 -0.992 22.578 1 95.06 330 GLY B C 1
ATOM 7488 O O . GLY B 1 330 ? 0.038 -0.68 21.438 1 95.06 330 GLY B O 1
ATOM 7489 N N . GLU B 1 331 ? 0.992 -2.09 22.844 1 94.94 331 GLU B N 1
ATOM 7490 C CA . GLU B 1 331 ? 1.372 -3.035 21.797 1 94.94 331 GLU B CA 1
ATOM 7491 C C . GLU B 1 331 ? 0.143 -3.619 21.109 1 94.94 331 GLU B C 1
ATOM 7493 O O . GLU B 1 331 ? 0.117 -3.752 19.891 1 94.94 331 GLU B O 1
ATOM 7498 N N . GLU B 1 332 ? -0.781 -3.949 21.922 1 96.12 332 GLU B N 1
ATOM 7499 C CA . GLU B 1 332 ? -2.027 -4.461 21.359 1 96.12 332 GLU B CA 1
ATOM 7500 C C . GLU B 1 332 ? -2.727 -3.396 20.516 1 96.12 332 GLU B C 1
ATOM 7502 O O . GLU B 1 332 ? -3.25 -3.695 19.438 1 96.12 332 GLU B O 1
ATOM 7507 N N . LEU B 1 333 ? -2.732 -2.188 21.047 1 97 333 LEU B N 1
ATOM 7508 C CA . LEU B 1 333 ? -3.348 -1.076 20.328 1 97 333 LEU B CA 1
ATOM 7509 C C . LEU B 1 333 ? -2.67 -0.859 18.984 1 97 333 LEU B C 1
ATOM 7511 O O . LEU B 1 333 ? -3.346 -0.718 17.953 1 97 333 LEU B O 1
ATOM 7515 N N . LEU B 1 334 ? -1.338 -0.893 18.969 1 97.38 334 LEU B N 1
ATOM 7516 C CA . LEU B 1 334 ? -0.585 -0.724 17.734 1 97.38 334 LEU B CA 1
ATOM 7517 C C . LEU B 1 334 ? -0.901 -1.844 16.734 1 97.38 334 LEU B C 1
ATOM 7519 O O . LEU B 1 334 ? -1.089 -1.593 15.547 1 97.38 334 LEU B O 1
ATOM 7523 N N . LEU B 1 335 ? -0.936 -3.055 17.266 1 97.31 335 LEU B N 1
ATOM 7524 C CA . LEU B 1 335 ? -1.261 -4.219 16.453 1 97.31 335 LEU B CA 1
ATOM 7525 C C . LEU B 1 335 ? -2.615 -4.047 15.781 1 97.31 335 LEU B C 1
ATOM 7527 O O . LEU B 1 335 ? -2.758 -4.336 14.586 1 97.31 335 LEU B O 1
ATOM 7531 N N . ARG B 1 336 ? -3.553 -3.557 16.438 1 97.62 336 ARG B N 1
ATOM 7532 C CA . ARG B 1 336 ? -4.902 -3.387 15.914 1 97.62 336 ARG B CA 1
ATOM 7533 C C . ARG B 1 336 ? -4.949 -2.266 14.875 1 97.62 336 ARG B C 1
ATOM 7535 O O . ARG B 1 336 ? -5.648 -2.375 13.867 1 97.62 336 ARG B O 1
ATOM 7542 N N . TYR B 1 337 ? -4.215 -1.181 15.117 1 98.25 337 TYR B N 1
ATOM 7543 C CA . TYR B 1 337 ? -4.168 -0.096 14.141 1 98.25 337 TYR B CA 1
ATOM 7544 C C . TYR B 1 337 ? -3.537 -0.562 12.836 1 98.25 337 TYR B C 1
ATOM 7546 O O . TYR B 1 337 ? -4.035 -0.25 11.75 1 98.25 337 TYR B O 1
ATOM 7554 N N . ARG B 1 338 ? -2.449 -1.293 12.93 1 98.38 338 ARG B N 1
ATOM 7555 C CA . ARG B 1 338 ? -1.783 -1.8 11.734 1 98.38 338 ARG B CA 1
ATOM 7556 C C . ARG B 1 338 ? -2.689 -2.756 10.969 1 98.38 338 ARG B C 1
ATOM 7558 O O . ARG B 1 338 ? -2.812 -2.652 9.75 1 98.38 338 ARG B O 1
ATOM 7565 N N . ALA B 1 339 ? -3.299 -3.645 11.68 1 98.31 339 ALA B N 1
ATOM 7566 C CA . ALA B 1 339 ? -4.195 -4.605 11.047 1 98.31 339 ALA B CA 1
ATOM 7567 C C . ALA B 1 339 ? -5.367 -3.9 10.367 1 98.31 339 ALA B C 1
ATOM 7569 O O . ALA B 1 339 ? -5.77 -4.277 9.266 1 98.31 339 ALA B O 1
ATOM 7570 N N . LEU B 1 340 ? -5.926 -2.906 11.047 1 98.19 340 LEU B N 1
ATOM 7571 C CA . LEU B 1 340 ? -7.035 -2.143 10.477 1 98.19 340 LEU B CA 1
ATOM 7572 C C . LEU B 1 340 ? -6.613 -1.444 9.195 1 98.19 340 LEU B C 1
ATOM 7574 O O . LEU B 1 340 ? -7.344 -1.472 8.195 1 98.19 340 LEU B O 1
ATOM 7578 N N . ALA B 1 341 ? -5.457 -0.816 9.258 1 98.5 341 ALA B N 1
ATOM 7579 C CA . ALA B 1 341 ? -4.957 -0.146 8.062 1 98.5 341 ALA B CA 1
ATOM 7580 C C . ALA B 1 341 ? -4.848 -1.12 6.891 1 98.5 341 ALA B C 1
ATOM 7582 O O . ALA B 1 341 ? -5.25 -0.801 5.77 1 98.5 341 ALA B O 1
ATOM 7583 N N . LYS B 1 342 ? -4.34 -2.287 7.152 1 98.12 342 LYS B N 1
ATOM 7584 C CA . LYS B 1 342 ? -4.16 -3.287 6.102 1 98.12 342 LYS B CA 1
ATOM 7585 C C . LYS B 1 342 ? -5.504 -3.844 5.641 1 98.12 342 LYS B C 1
ATOM 7587 O O . LYS B 1 342 ? -5.641 -4.273 4.492 1 98.12 342 LYS B O 1
ATOM 7592 N N . GLN B 1 343 ? -6.449 -3.861 6.508 1 97.31 343 GLN B N 1
ATOM 7593 C CA . GLN B 1 343 ? -7.805 -4.242 6.121 1 97.31 343 GLN B CA 1
ATOM 7594 C C . GLN B 1 343 ? -8.414 -3.215 5.172 1 97.31 343 GLN B C 1
ATOM 7596 O O . GLN B 1 343 ? -9.164 -3.574 4.262 1 97.31 343 GLN B O 1
ATOM 7601 N N . ILE B 1 344 ? -8.102 -1.979 5.328 1 98.38 344 ILE B N 1
ATOM 7602 C CA . ILE B 1 344 ? -8.703 -0.869 4.602 1 98.38 344 ILE B CA 1
ATOM 7603 C C . ILE B 1 344 ? -8.07 -0.756 3.217 1 98.38 344 ILE B C 1
ATOM 7605 O O . ILE B 1 344 ? -8.766 -0.539 2.223 1 98.38 344 ILE B O 1
ATOM 7609 N N . ASP B 1 345 ? -6.816 -0.998 3.09 1 98 345 ASP B N 1
ATOM 7610 C CA . ASP B 1 345 ? -6.023 -0.713 1.898 1 98 345 ASP B CA 1
ATOM 7611 C C . ASP B 1 345 ? -6.641 -1.356 0.659 1 98 345 ASP B C 1
ATOM 7613 O O . ASP B 1 345 ? -6.875 -0.683 -0.346 1 98 345 ASP B O 1
ATOM 7617 N N . PRO B 1 346 ? -6.98 -2.66 0.721 1 96.75 346 PRO B N 1
ATOM 7618 C CA . PRO B 1 346 ? -7.469 -3.297 -0.505 1 96.75 346 PRO B CA 1
ATOM 7619 C C . PRO B 1 346 ? -8.852 -2.805 -0.916 1 96.75 346 PRO B C 1
ATOM 7621 O O . PRO B 1 346 ? -9.234 -2.924 -2.084 1 96.75 346 PRO B O 1
ATOM 7624 N N . ARG B 1 347 ? -9.578 -2.232 -0.039 1 96.38 347 ARG B N 1
ATOM 7625 C CA . ARG B 1 347 ? -10.953 -1.814 -0.305 1 96.38 347 ARG B CA 1
ATOM 7626 C C . ARG B 1 347 ? -10.984 -0.501 -1.079 1 96.38 347 ARG B C 1
ATOM 7628 O O . ARG B 1 347 ? -12.039 -0.095 -1.579 1 96.38 347 ARG B O 1
ATOM 7635 N N . MET B 1 348 ? -9.859 0.16 -1.214 1 97.56 348 MET B N 1
ATOM 7636 C CA . MET B 1 348 ? -9.773 1.445 -1.9 1 97.56 348 MET B CA 1
ATOM 7637 C C . MET B 1 348 ? -10.203 1.316 -3.355 1 97.56 348 MET B C 1
ATOM 7639 O O . MET B 1 348 ? -10.711 2.273 -3.945 1 97.56 348 MET B O 1
ATOM 7643 N N . VAL B 1 349 ? -10.039 0.105 -3.934 1 94.19 349 VAL B N 1
ATOM 7644 C CA . VAL B 1 349 ? -10.328 -0.075 -5.355 1 94.19 349 VAL B CA 1
ATOM 7645 C C . VAL B 1 349 ? -11.82 0.114 -5.609 1 94.19 349 VAL B C 1
ATOM 7647 O O . VAL B 1 349 ? -12.234 0.372 -6.742 1 94.19 349 VAL B O 1
ATOM 7650 N N . LYS B 1 350 ? -12.617 -0.003 -4.555 1 93.06 350 LYS B N 1
ATOM 7651 C CA . LYS B 1 350 ? -14.062 0.163 -4.672 1 93.06 350 LYS B CA 1
ATOM 7652 C C . LYS B 1 350 ? -14.43 1.614 -4.973 1 93.06 350 LYS B C 1
ATOM 7654 O O . LYS B 1 350 ? -15.43 1.884 -5.641 1 93.06 350 LYS B O 1
ATOM 7659 N N . LEU B 1 351 ? -13.547 2.564 -4.52 1 97.5 351 LEU B N 1
ATOM 7660 C CA . LEU B 1 351 ? -13.953 3.965 -4.539 1 97.5 351 LEU B CA 1
ATOM 7661 C C . LEU B 1 351 ? -12.938 4.82 -5.289 1 97.5 351 LEU B C 1
ATOM 7663 O O . LEU B 1 351 ? -13.188 5.992 -5.57 1 97.5 351 LEU B O 1
ATOM 7667 N N . PHE B 1 352 ? -11.82 4.266 -5.641 1 97.5 352 PHE B N 1
ATOM 7668 C CA . PHE B 1 352 ? -10.75 5.07 -6.223 1 97.5 352 PHE B CA 1
ATOM 7669 C C . PHE B 1 352 ? -10.172 4.387 -7.453 1 97.5 352 PHE B C 1
ATOM 7671 O O . PHE B 1 352 ? -9.828 3.203 -7.41 1 97.5 352 PHE B O 1
ATOM 7678 N N . LYS B 1 353 ? -10 5.137 -8.492 1 94.81 353 LYS B N 1
ATOM 7679 C CA . LYS B 1 353 ? -9.422 4.672 -9.75 1 94.81 353 LYS B CA 1
ATOM 7680 C C . LYS B 1 353 ? -7.898 4.789 -9.734 1 94.81 353 LYS B C 1
ATOM 7682 O O . LYS B 1 353 ? -7.195 3.902 -10.219 1 94.81 353 LYS B O 1
ATOM 7687 N N . THR B 1 354 ? -7.457 5.875 -9.188 1 95.88 354 THR B N 1
ATOM 7688 C CA . THR B 1 354 ? -6.027 6.156 -9.109 1 95.88 354 THR B CA 1
ATOM 7689 C C . THR B 1 354 ? -5.531 6.059 -7.672 1 95.88 354 THR B C 1
ATOM 7691 O O . THR B 1 354 ? -6.062 6.727 -6.781 1 95.88 354 THR B O 1
ATOM 7694 N N . LEU B 1 355 ? -4.57 5.227 -7.441 1 96.81 355 LEU B N 1
ATOM 7695 C CA . LEU B 1 355 ? -3.979 5.062 -6.117 1 96.81 355 LEU B CA 1
ATOM 7696 C C . LEU B 1 355 ? -2.5 5.434 -6.133 1 96.81 355 LEU B C 1
ATOM 7698 O O . LEU B 1 355 ? -1.842 5.336 -7.172 1 96.81 355 LEU B O 1
ATOM 7702 N N . PRO B 1 356 ? -1.969 5.941 -5.078 1 95.88 356 PRO B N 1
ATOM 7703 C CA . PRO B 1 356 ? -0.576 6.395 -5.051 1 95.88 356 PRO B CA 1
ATOM 7704 C C . PRO B 1 356 ? 0.419 5.238 -5.008 1 95.88 356 PRO B C 1
ATOM 7706 O O . PRO B 1 356 ? 0.066 4.129 -4.594 1 95.88 356 PRO B O 1
ATOM 7709 N N . ARG B 1 357 ? 1.658 5.52 -5.398 1 95.44 357 ARG B N 1
ATOM 7710 C CA . ARG B 1 357 ? 2.744 4.547 -5.34 1 95.44 357 ARG B CA 1
ATOM 7711 C C . ARG B 1 357 ? 3.371 4.512 -3.949 1 95.44 357 ARG B C 1
ATOM 7713 O O . ARG B 1 357 ? 3.783 3.453 -3.473 1 95.44 357 ARG B O 1
ATOM 7720 N N . GLN B 1 358 ? 3.404 5.66 -3.271 1 94.38 358 GLN B N 1
ATOM 7721 C CA . GLN B 1 358 ? 4.094 5.773 -1.99 1 94.38 358 GLN B CA 1
ATOM 7722 C C . GLN B 1 358 ? 3.359 4.996 -0.9 1 94.38 358 GLN B C 1
ATOM 7724 O O . GLN B 1 358 ? 2.15 5.16 -0.723 1 94.38 358 GLN B O 1
ATOM 7729 N N . PRO B 1 359 ? 4.082 4.164 -0.201 1 96.56 359 PRO B N 1
ATOM 7730 C CA . PRO B 1 359 ? 3.475 3.467 0.935 1 96.56 359 PRO B CA 1
ATOM 7731 C C . PRO B 1 359 ? 3.432 4.324 2.199 1 96.56 359 PRO B C 1
ATOM 7733 O O . PRO B 1 359 ? 3.975 5.43 2.215 1 96.56 359 PRO B O 1
ATOM 7736 N N . TYR B 1 360 ? 2.723 3.84 3.199 1 97.38 360 TYR B N 1
ATOM 7737 C CA . TYR B 1 360 ? 2.752 4.449 4.523 1 97.38 360 TYR B CA 1
ATOM 7738 C C . TYR B 1 360 ? 2.828 3.383 5.609 1 97.38 360 TYR B C 1
ATOM 7740 O O . TYR B 1 360 ? 2.492 2.221 5.375 1 97.38 360 TYR B O 1
ATOM 7748 N N . GLY B 1 361 ? 3.352 3.77 6.738 1 97.31 361 GLY B N 1
ATOM 7749 C CA . GLY B 1 361 ? 3.383 2.912 7.91 1 97.31 361 GLY B CA 1
ATOM 7750 C C . GLY B 1 361 ? 2.594 3.473 9.078 1 97.31 361 GLY B C 1
ATOM 7751 O O . GLY B 1 361 ? 2.273 4.664 9.109 1 97.31 361 GLY B O 1
ATOM 7752 N N . VAL B 1 362 ? 2.139 2.598 9.961 1 97.69 362 VAL B N 1
ATOM 7753 C CA . VAL B 1 362 ? 1.549 2.973 11.242 1 97.69 362 VAL B CA 1
ATOM 7754 C C . VAL B 1 362 ? 2.588 2.826 12.352 1 97.69 362 VAL B C 1
ATOM 7756 O O . VAL B 1 362 ? 3.078 1.725 12.609 1 97.69 362 VAL B O 1
ATOM 7759 N N . GLU B 1 363 ? 2.963 3.918 12.977 1 95 363 GLU B N 1
ATOM 7760 C CA . GLU B 1 363 ? 4.023 3.926 13.977 1 95 363 GLU B CA 1
ATOM 7761 C C . GLU B 1 363 ? 3.57 4.625 15.258 1 95 363 GLU B C 1
ATOM 7763 O O . GLU B 1 363 ? 2.662 5.457 15.227 1 95 363 GLU B O 1
ATOM 7768 N N . PRO B 1 364 ? 4.16 4.254 16.359 1 93.31 364 PRO B N 1
ATOM 7769 C CA . PRO B 1 364 ? 3.801 4.945 17.594 1 93.31 364 PRO B CA 1
ATOM 7770 C C . PRO B 1 364 ? 4.285 6.395 17.625 1 93.31 364 PRO B C 1
ATOM 7772 O O . PRO B 1 364 ? 5.379 6.691 17.125 1 93.31 364 PRO B O 1
ATOM 7775 N N . THR B 1 365 ? 3.436 7.199 18.172 1 84.94 365 THR B N 1
ATOM 7776 C CA . THR B 1 365 ? 3.92 8.531 18.516 1 84.94 365 THR B CA 1
ATOM 7777 C C . THR B 1 365 ? 5.109 8.453 19.469 1 84.94 365 THR B C 1
ATOM 7779 O O . THR B 1 365 ? 5.07 7.707 20.453 1 84.94 365 THR B O 1
ATOM 7782 N N . PRO B 1 366 ? 6.156 9.133 19.141 1 76.44 366 PRO B N 1
ATOM 7783 C CA . PRO B 1 366 ? 7.312 9.094 20.031 1 76.44 366 PRO B CA 1
ATOM 7784 C C . PRO B 1 366 ? 6.945 9.367 21.484 1 76.44 366 PRO B C 1
ATOM 7786 O O . PRO B 1 366 ? 6.105 10.234 21.766 1 76.44 366 PRO B O 1
ATOM 7789 N N . GLU B 1 367 ? 7.543 8.648 22.359 1 74.94 367 GLU B N 1
ATOM 7790 C CA . GLU B 1 367 ? 7.203 8.656 23.781 1 74.94 367 GLU B CA 1
ATOM 7791 C C . GLU B 1 367 ? 7.277 10.062 24.359 1 74.94 367 GLU B C 1
ATOM 7793 O O . GLU B 1 367 ? 6.441 10.445 25.188 1 74.94 367 GLU B O 1
ATOM 7798 N N . ALA B 1 368 ? 8.227 10.812 23.922 1 63.72 368 ALA B N 1
ATOM 7799 C CA . ALA B 1 368 ? 8.461 12.148 24.469 1 63.72 368 ALA B CA 1
ATOM 7800 C C . ALA B 1 368 ? 7.312 13.094 24.109 1 63.72 368 ALA B C 1
ATOM 7802 O O . ALA B 1 368 ? 7.004 14.016 24.875 1 63.72 368 ALA B O 1
ATOM 7803 N N . MET B 1 369 ? 6.633 12.82 23.094 1 68.69 369 MET B N 1
ATOM 7804 C CA . MET B 1 369 ? 5.582 13.703 22.609 1 68.69 369 MET B CA 1
ATOM 7805 C C . MET B 1 369 ? 4.203 13.141 22.938 1 68.69 369 MET B C 1
ATOM 7807 O O . MET B 1 369 ? 3.221 13.883 22.984 1 68.69 369 MET B O 1
ATOM 7811 N N . ALA B 1 370 ? 4.137 11.891 23.203 1 75.94 370 ALA B N 1
ATOM 7812 C CA . ALA B 1 370 ? 2.887 11.133 23.234 1 75.94 370 ALA B CA 1
ATOM 7813 C C . ALA B 1 370 ? 1.927 11.711 24.266 1 75.94 370 ALA B C 1
ATOM 7815 O O . ALA B 1 370 ? 0.738 11.891 24 1 75.94 370 ALA B O 1
ATOM 7816 N N . PRO B 1 371 ? 2.422 12.109 25.484 1 71.5 371 PRO B N 1
ATOM 7817 C CA . PRO B 1 371 ? 1.487 12.602 26.5 1 71.5 371 PRO B CA 1
ATOM 7818 C C . PRO B 1 371 ? 0.791 13.891 26.078 1 71.5 371 PRO B C 1
ATOM 7820 O O . PRO B 1 371 ? -0.314 14.188 26.547 1 71.5 371 PRO B O 1
ATOM 7823 N N . ASP B 1 372 ? 1.366 14.578 25.094 1 64.94 372 ASP B N 1
ATOM 7824 C CA . ASP B 1 372 ? 0.849 15.891 24.719 1 64.94 372 ASP B CA 1
ATOM 7825 C C . ASP B 1 372 ? 0.317 15.883 23.297 1 64.94 372 ASP B C 1
ATOM 7827 O O . ASP B 1 372 ? -0.03 16.922 22.75 1 64.94 372 ASP B O 1
ATOM 7831 N N . ALA B 1 373 ? 0.315 14.695 22.766 1 67.69 373 ALA B N 1
ATOM 7832 C CA . ALA B 1 373 ? -0.093 14.602 21.359 1 67.69 373 ALA B CA 1
ATOM 7833 C C . ALA B 1 373 ? -1.512 14.055 21.25 1 67.69 373 ALA B C 1
ATOM 7835 O O . ALA B 1 373 ? -2.039 13.461 22.188 1 67.69 373 ALA B O 1
ATOM 7836 N N . THR B 1 374 ? -2.08 14.328 20.125 1 71.81 374 THR B N 1
ATOM 7837 C CA . THR B 1 374 ? -3.408 13.812 19.812 1 71.81 374 THR B CA 1
ATOM 7838 C C . THR B 1 374 ? -3.375 12.305 19.625 1 71.81 374 THR B C 1
ATOM 7840 O O . THR B 1 374 ? -2.318 11.68 19.75 1 71.81 374 THR B O 1
ATOM 7843 N N . THR B 1 375 ? -4.516 11.758 19.328 1 76.88 375 THR B N 1
ATOM 7844 C CA . THR B 1 375 ? -4.668 10.312 19.156 1 76.88 375 THR B CA 1
ATOM 7845 C C . THR B 1 375 ? -3.867 9.82 17.969 1 76.88 375 THR B C 1
ATOM 7847 O O . THR B 1 375 ? -3.305 8.719 18 1 76.88 375 THR B O 1
ATOM 7850 N N . GLY B 1 376 ? -3.805 10.711 16.953 1 85.5 376 GLY B N 1
ATOM 7851 C CA . GLY B 1 376 ? -3.035 10.32 15.781 1 85.5 376 GLY B CA 1
ATOM 7852 C C . GLY B 1 376 ? -2.855 11.453 14.789 1 85.5 376 GLY B C 1
ATOM 7853 O O . GLY B 1 376 ? -3.633 12.414 14.781 1 85.5 376 GLY B O 1
ATOM 7854 N N . PHE B 1 377 ? -1.788 11.43 14.023 1 87.31 377 PHE B N 1
ATOM 7855 C CA . PHE B 1 377 ? -1.58 12.375 12.93 1 87.31 377 PHE B CA 1
ATOM 7856 C C . PHE B 1 377 ? -0.702 11.766 11.844 1 87.31 377 PHE B C 1
ATOM 7858 O O . PHE B 1 377 ? -0.148 10.68 12.023 1 87.31 377 PHE B O 1
ATOM 7865 N N . TYR B 1 378 ? -0.67 12.352 10.688 1 91.62 378 TYR B N 1
ATOM 7866 C CA . TYR B 1 378 ? -0.023 11.812 9.5 1 91.62 378 TYR B CA 1
ATOM 7867 C C . TYR B 1 378 ? 1.095 12.727 9.016 1 91.62 378 TYR B C 1
ATOM 7869 O O . TYR B 1 378 ? 0.936 13.953 9 1 91.62 378 TYR B O 1
ATOM 7877 N N . TYR B 1 379 ? 2.271 12.227 8.727 1 86.31 379 TYR B N 1
ATOM 7878 C CA . TYR B 1 379 ? 3.375 12.906 8.055 1 86.31 379 TYR B CA 1
ATOM 7879 C C . TYR B 1 379 ? 3.527 12.406 6.617 1 86.31 379 TYR B C 1
ATOM 7881 O O . TYR B 1 379 ? 3.656 11.203 6.383 1 86.31 379 TYR B O 1
ATOM 7889 N N . PRO B 1 380 ? 3.523 13.258 5.703 1 89.25 380 PRO B N 1
ATOM 7890 C CA . PRO B 1 380 ? 3.631 12.859 4.301 1 89.25 380 PRO B CA 1
ATOM 7891 C C . PRO B 1 380 ? 4.977 12.219 3.971 1 89.25 380 PRO B C 1
ATOM 7893 O O . PRO B 1 380 ? 5.973 12.477 4.656 1 89.25 380 PRO B O 1
ATOM 7896 N N . ALA B 1 381 ? 5.012 11.406 2.93 1 89.44 381 ALA B N 1
ATOM 7897 C CA . ALA B 1 381 ? 6.234 10.828 2.389 1 89.44 381 ALA B CA 1
ATOM 7898 C C . ALA B 1 381 ? 7.129 11.906 1.773 1 89.44 381 ALA B C 1
ATOM 7900 O O . ALA B 1 381 ? 6.652 12.984 1.419 1 89.44 381 ALA B O 1
ATOM 7901 N N . ALA B 1 382 ? 8.398 11.617 1.714 1 84.81 382 ALA B N 1
ATOM 7902 C CA . ALA B 1 382 ? 9.305 12.492 0.98 1 84.81 382 ALA B CA 1
ATOM 7903 C C . ALA B 1 382 ? 9.039 12.422 -0.521 1 84.81 382 ALA B C 1
ATOM 7905 O O . ALA B 1 382 ? 8.758 11.352 -1.06 1 84.81 382 ALA B O 1
ATOM 7906 N N . SER B 1 383 ? 9.141 13.492 -1.202 1 81.75 383 SER B N 1
ATOM 7907 C CA . SER B 1 383 ? 8.82 13.562 -2.623 1 81.75 383 SER B CA 1
ATOM 7908 C C . SER B 1 383 ? 9.805 12.75 -3.455 1 81.75 383 SER B C 1
ATOM 7910 O O . SER B 1 383 ? 9.469 12.305 -4.559 1 81.75 383 SER B O 1
ATOM 7912 N N . ASP B 1 384 ? 10.992 12.523 -2.879 1 80.31 384 ASP B N 1
ATOM 7913 C CA . ASP B 1 384 ? 12 11.773 -3.633 1 80.31 384 ASP B CA 1
ATOM 7914 C C . ASP B 1 384 ? 11.875 10.273 -3.371 1 80.31 384 ASP B C 1
ATOM 7916 O O . ASP B 1 384 ? 12.68 9.484 -3.875 1 80.31 384 ASP B O 1
ATOM 7920 N N . GLY B 1 385 ? 10.945 9.922 -2.564 1 85.44 385 GLY B N 1
ATOM 7921 C CA . GLY B 1 385 ? 10.672 8.516 -2.314 1 85.44 385 GLY B CA 1
ATOM 7922 C C . GLY B 1 385 ? 11.578 7.914 -1.255 1 85.44 385 GLY B C 1
ATOM 7923 O O . GLY B 1 385 ? 11.523 6.707 -0.997 1 85.44 385 GLY B O 1
ATOM 7924 N N . SER B 1 386 ? 12.367 8.672 -0.518 1 83.5 386 SER B N 1
ATOM 7925 C CA . SER B 1 386 ? 13.352 8.156 0.428 1 83.5 386 SER B CA 1
ATOM 7926 C C . SER B 1 386 ? 12.711 7.84 1.776 1 83.5 386 SER B C 1
ATOM 7928 O O . SER B 1 386 ? 13.266 7.086 2.572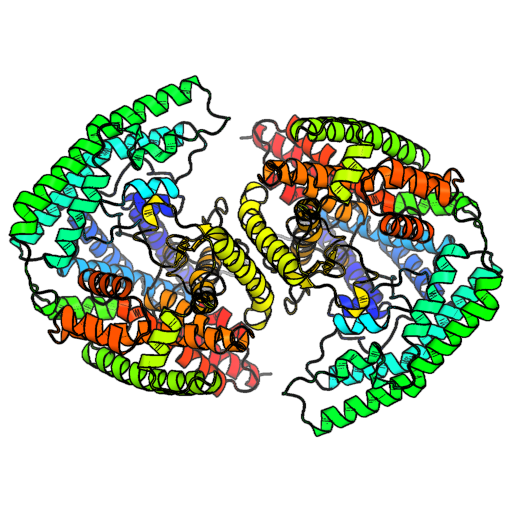 1 83.5 386 SER B O 1
ATOM 7930 N N . ARG B 1 387 ? 11.602 8.414 2.025 1 88.12 387 ARG B N 1
ATOM 7931 C CA . ARG B 1 387 ? 10.891 8.211 3.285 1 88.12 387 ARG B CA 1
ATOM 7932 C C . ARG B 1 387 ? 9.406 7.953 3.041 1 88.12 387 ARG B C 1
ATOM 7934 O O . ARG B 1 387 ? 8.758 8.688 2.293 1 88.12 387 ARG B O 1
ATOM 7941 N N . PRO B 1 388 ? 8.859 6.906 3.631 1 93.56 388 PRO B N 1
ATOM 7942 C CA . PRO B 1 388 ? 7.434 6.629 3.479 1 93.56 388 PRO B CA 1
ATOM 7943 C C . PRO B 1 388 ? 6.559 7.602 4.266 1 93.56 388 PRO B C 1
ATOM 7945 O O . PRO B 1 388 ? 7.062 8.359 5.098 1 93.56 388 PRO B O 1
ATOM 7948 N N . GLY B 1 389 ? 5.242 7.684 3.881 1 93.75 389 GLY B N 1
ATOM 7949 C CA . GLY B 1 389 ? 4.309 8.328 4.793 1 93.75 389 GLY B CA 1
ATOM 7950 C C . GLY B 1 389 ? 4.23 7.648 6.148 1 93.75 389 GLY B C 1
ATOM 7951 O O . GLY B 1 389 ? 4.492 6.449 6.262 1 93.75 389 GLY B O 1
ATOM 7952 N N . THR B 1 390 ? 3.92 8.391 7.172 1 93.56 390 THR B N 1
ATOM 7953 C CA . THR B 1 390 ? 3.875 7.828 8.516 1 93.56 390 THR B CA 1
ATOM 7954 C C . THR B 1 390 ? 2.602 8.258 9.242 1 93.56 390 THR B C 1
ATOM 7956 O O . THR B 1 390 ? 2.365 9.453 9.43 1 93.56 390 THR B O 1
ATOM 7959 N N . TYR B 1 391 ? 1.771 7.328 9.508 1 96.5 391 TYR B N 1
ATOM 7960 C CA . TYR B 1 391 ? 0.606 7.484 10.375 1 96.5 391 TYR B CA 1
ATOM 7961 C C . TYR B 1 391 ? 0.961 7.18 11.828 1 96.5 391 TYR B C 1
ATOM 7963 O O . TYR B 1 391 ? 1.149 6.02 12.195 1 96.5 391 TYR B O 1
ATOM 7971 N N . LEU B 1 392 ? 1.078 8.234 12.617 1 92.19 392 LEU B N 1
ATOM 7972 C CA . LEU B 1 392 ? 1.44 8.086 14.023 1 92.19 392 LEU B CA 1
ATOM 7973 C C . LEU B 1 392 ? 0.199 7.883 14.883 1 92.19 392 LEU B C 1
ATOM 7975 O O . LEU B 1 392 ? -0.782 8.617 14.75 1 92.19 392 LEU B O 1
ATOM 7979 N N . VAL B 1 393 ? 0.248 6.891 15.719 1 94.62 393 VAL B N 1
ATOM 7980 C CA . VAL B 1 393 ? -0.828 6.637 16.672 1 94.62 393 VAL B CA 1
ATOM 7981 C C . VAL B 1 393 ? -0.292 6.746 18.094 1 94.62 393 VAL B C 1
ATOM 7983 O O . VAL B 1 393 ? 0.814 6.285 18.391 1 94.62 393 VAL B O 1
ATOM 7986 N N . ASN B 1 394 ? -1.028 7.352 18.922 1 89.88 394 ASN B N 1
ATOM 7987 C CA . ASN B 1 394 ? -0.63 7.566 20.312 1 89.88 394 ASN B CA 1
ATOM 7988 C C . ASN B 1 394 ? -0.941 6.352 21.188 1 89.88 394 ASN B C 1
ATOM 7990 O O . ASN B 1 394 ? -2.107 6.02 21.391 1 89.88 394 ASN B O 1
ATOM 7994 N N . LEU B 1 395 ? 0.071 5.781 21.75 1 92.5 395 LEU B N 1
ATOM 7995 C CA . LEU B 1 395 ? -0.096 4.57 22.547 1 92.5 395 LEU B CA 1
ATOM 7996 C C . LEU B 1 395 ? -0.017 4.887 24.047 1 92.5 395 LEU B C 1
ATOM 7998 O O . LEU B 1 395 ? -0.12 3.988 24.875 1 92.5 395 LEU B O 1
ATOM 8002 N N . TYR B 1 396 ? 0.177 6.156 24.312 1 86.44 396 TYR B N 1
ATOM 8003 C CA . TYR B 1 396 ? 0.249 6.59 25.703 1 86.44 396 TYR B CA 1
ATOM 8004 C C . TYR B 1 396 ? -1.1 6.43 26.391 1 86.44 396 TYR B C 1
ATOM 8006 O O . TYR B 1 396 ? -2.119 6.918 25.906 1 86.44 396 TYR B O 1
ATOM 8014 N N . ARG B 1 397 ? -1.135 5.734 27.484 1 88.19 397 ARG B N 1
ATOM 8015 C CA . ARG B 1 397 ? -2.34 5.473 28.266 1 88.19 397 ARG B CA 1
ATOM 8016 C C . ARG B 1 397 ? -3.438 4.867 27.391 1 88.19 397 ARG B C 1
ATOM 8018 O O . ARG B 1 397 ? -4.488 5.48 27.188 1 88.19 397 ARG B O 1
ATOM 8025 N N . PRO B 1 398 ? -3.131 3.652 27.016 1 91.5 398 PRO B N 1
ATOM 8026 C CA . PRO B 1 398 ? -4.082 2.998 26.125 1 91.5 398 PRO B CA 1
ATOM 8027 C C . PRO B 1 398 ? -5.496 2.941 26.688 1 91.5 398 PRO B C 1
ATOM 8029 O O . PRO B 1 398 ? -6.469 2.846 25.938 1 91.5 398 PRO B O 1
ATOM 8032 N N . GLU B 1 399 ? -5.656 3.104 28.016 1 90.75 399 GLU B N 1
ATOM 8033 C CA . GLU B 1 399 ? -6.957 3.062 28.688 1 90.75 399 GLU B CA 1
ATOM 8034 C C . GLU B 1 399 ? -7.746 4.344 28.422 1 90.75 399 GLU B C 1
ATOM 8036 O O . GLU B 1 399 ? -8.906 4.457 28.828 1 90.75 399 GLU B O 1
ATOM 8041 N N . THR B 1 400 ? -7.195 5.219 27.688 1 87.81 400 THR B N 1
ATOM 8042 C CA . THR B 1 400 ? -7.895 6.449 27.344 1 87.81 400 THR B CA 1
ATOM 8043 C C . THR B 1 400 ? -8.125 6.527 25.828 1 87.81 400 THR B C 1
ATOM 8045 O O . THR B 1 400 ? -8.586 7.547 25.328 1 87.81 400 THR B O 1
ATOM 8048 N N . ARG B 1 401 ? -7.773 5.492 25.141 1 91.5 401 ARG B N 1
ATOM 8049 C CA . ARG B 1 401 ? -7.879 5.449 23.688 1 91.5 401 ARG B CA 1
ATOM 8050 C C . ARG B 1 401 ? -8.875 4.387 23.234 1 91.5 401 ARG B C 1
ATOM 8052 O O . ARG B 1 401 ? -8.492 3.252 22.953 1 91.5 401 ARG B O 1
ATOM 8059 N N . PRO B 1 402 ? -10.07 4.773 23.156 1 93.19 402 PRO B N 1
ATOM 8060 C CA . PRO B 1 402 ? -11.078 3.75 22.859 1 93.19 402 PRO B CA 1
ATOM 8061 C C . PRO B 1 402 ? -10.961 3.201 21.438 1 93.19 402 PRO B C 1
ATOM 8063 O O . PRO B 1 402 ? -10.641 3.947 20.5 1 93.19 402 PRO B O 1
ATOM 8066 N N . THR B 1 403 ? -11.375 1.97 21.188 1 95.56 403 THR B N 1
ATOM 8067 C CA . THR B 1 403 ? -11.242 1.282 19.906 1 95.56 403 THR B CA 1
ATOM 8068 C C . THR B 1 403 ? -12.266 1.802 18.906 1 95.56 403 THR B C 1
ATOM 8070 O O . THR B 1 403 ? -12.07 1.701 17.688 1 95.56 403 THR B O 1
ATOM 8073 N N . TRP B 1 404 ? -13.398 2.387 19.375 1 95.56 404 TRP B N 1
ATOM 8074 C CA . TRP B 1 404 ? -14.445 2.84 18.469 1 95.56 404 TRP B CA 1
ATOM 8075 C C . TRP B 1 404 ? -14 4.082 17.703 1 95.56 404 TRP B C 1
ATOM 8077 O O . TRP B 1 404 ? -14.656 4.508 16.75 1 95.56 404 TRP B O 1
ATOM 8087 N N . GLU B 1 405 ? -12.828 4.664 17.984 1 94.75 405 GLU B N 1
ATOM 8088 C CA . GLU B 1 405 ? -12.289 5.816 17.266 1 94.75 405 GLU B CA 1
ATOM 8089 C C . GLU B 1 405 ? -11.359 5.375 16.125 1 94.75 405 GLU B C 1
ATOM 8091 O O . GLU B 1 405 ? -10.984 6.188 15.281 1 94.75 405 GLU B O 1
ATOM 8096 N N . MET B 1 406 ? -11.016 4.156 16.125 1 97.25 406 MET B N 1
ATOM 8097 C CA . MET B 1 406 ? -9.906 3.705 15.297 1 97.25 406 MET B CA 1
ATOM 8098 C C . MET B 1 406 ? -10.25 3.834 13.812 1 97.25 406 MET B C 1
ATOM 8100 O O . MET B 1 406 ? -9.43 4.305 13.023 1 97.25 406 MET B O 1
ATOM 8104 N N . VAL B 1 407 ? -11.5 3.467 13.453 1 98.19 407 VAL B N 1
ATOM 8105 C CA . VAL B 1 407 ? -11.852 3.418 12.039 1 98.19 407 VAL B CA 1
ATOM 8106 C C . VAL B 1 407 ? -11.883 4.832 11.461 1 98.19 407 VAL B C 1
ATOM 8108 O O . VAL B 1 407 ? -11.18 5.133 10.492 1 98.19 407 VAL B O 1
ATOM 8111 N N . PRO B 1 408 ? -12.602 5.781 12.062 1 97.94 408 PRO B N 1
ATOM 8112 C CA . PRO B 1 408 ? -12.609 7.125 11.477 1 97.94 408 PRO B CA 1
ATOM 8113 C C . PRO B 1 408 ? -11.242 7.797 11.516 1 97.94 408 PRO B C 1
ATOM 8115 O O . PRO B 1 408 ? -10.883 8.523 10.586 1 97.94 408 PRO B O 1
ATOM 8118 N N . LEU B 1 409 ? -10.477 7.562 12.555 1 97.38 409 LEU B N 1
ATOM 8119 C CA . LEU B 1 409 ? -9.141 8.141 12.641 1 97.38 409 LEU B CA 1
ATOM 8120 C C . LEU B 1 409 ? -8.25 7.621 11.516 1 97.38 409 LEU B C 1
ATOM 8122 O O . LEU B 1 409 ? -7.531 8.398 10.875 1 97.38 409 LEU B O 1
ATOM 8126 N N . THR B 1 410 ? -8.289 6.32 11.281 1 98.44 410 THR B N 1
ATOM 8127 C CA . THR B 1 410 ? -7.461 5.707 10.25 1 98.44 410 THR B CA 1
ATOM 8128 C C . THR B 1 410 ? -7.879 6.188 8.859 1 98.44 410 THR B C 1
ATOM 8130 O O . THR B 1 410 ? -7.031 6.484 8.016 1 98.44 410 THR B O 1
ATOM 8133 N N . LEU B 1 411 ? -9.195 6.305 8.625 1 98.69 411 LEU B N 1
ATOM 8134 C CA . LEU B 1 411 ? -9.703 6.82 7.352 1 98.69 411 LEU B CA 1
ATOM 8135 C C . LEU B 1 411 ? -9.266 8.266 7.141 1 98.69 411 LEU B C 1
ATOM 8137 O O . LEU B 1 411 ? -8.969 8.672 6.016 1 98.69 411 LEU B O 1
ATOM 8141 N N . HIS B 1 412 ? -9.188 9.016 8.188 1 98.38 412 HIS B N 1
ATOM 8142 C CA . HIS B 1 412 ? -8.82 10.43 8.156 1 98.38 412 HIS B CA 1
ATOM 8143 C C . HIS B 1 412 ? -7.332 10.602 7.879 1 98.38 412 HIS B C 1
ATOM 8145 O O . HIS B 1 412 ? -6.945 11.336 6.965 1 98.38 412 HIS B O 1
ATOM 8151 N N . GLU B 1 413 ? -6.508 9.945 8.648 1 97.31 413 GLU B N 1
ATOM 8152 C CA . GLU B 1 413 ? -5.066 10.18 8.641 1 97.31 413 GLU B CA 1
ATOM 8153 C C . GLU B 1 413 ? -4.398 9.469 7.465 1 97.31 413 GLU B C 1
ATOM 8155 O O . GLU B 1 413 ? -3.434 9.984 6.891 1 97.31 413 GLU B O 1
ATOM 8160 N N . ALA B 1 414 ? -4.859 8.336 7.133 1 97.44 414 ALA B N 1
ATOM 8161 C CA . ALA B 1 414 ? -4.09 7.504 6.207 1 97.44 414 ALA B CA 1
ATOM 8162 C C . ALA B 1 414 ? -4.875 7.246 4.926 1 97.44 414 ALA B C 1
ATOM 8164 O O . ALA B 1 414 ? -4.883 8.078 4.016 1 97.44 414 ALA B O 1
ATOM 8165 N N . MET B 1 415 ? -5.609 6.129 4.801 1 97.56 415 MET B N 1
ATOM 8166 C CA . MET B 1 415 ? -6.316 5.742 3.584 1 97.56 415 MET B CA 1
ATOM 8167 C C . MET B 1 415 ? -7.824 5.719 3.818 1 97.56 415 MET B C 1
ATOM 8169 O O . MET B 1 415 ? -8.312 4.965 4.664 1 97.56 415 MET B O 1
ATOM 8173 N N . PRO B 1 416 ? -8.492 6.629 3.139 1 98.25 416 PRO B N 1
ATOM 8174 C CA . PRO B 1 416 ? -8.062 7.43 1.991 1 98.25 416 PRO B CA 1
ATOM 8175 C C . PRO B 1 416 ? -7.82 8.898 2.35 1 98.25 416 PRO B C 1
ATOM 8177 O O . PRO B 1 416 ? -7.773 9.75 1.463 1 98.25 416 PRO B O 1
ATOM 8180 N N . GLY B 1 417 ? -7.699 9.258 3.553 1 98.31 417 GLY B N 1
ATOM 8181 C CA . GLY B 1 417 ? -7.586 10.641 3.98 1 98.31 417 GLY B CA 1
ATOM 8182 C C . GLY B 1 417 ? -6.281 11.289 3.553 1 98.31 417 GLY B C 1
ATOM 8183 O O . GLY B 1 417 ? -5.996 11.391 2.357 1 98.31 417 GLY B O 1
ATOM 8184 N N . HIS B 1 418 ? -5.5 11.68 4.492 1 97.75 418 HIS B N 1
ATOM 8185 C CA . HIS B 1 418 ? -4.324 12.508 4.254 1 97.75 418 HIS B CA 1
ATOM 8186 C C . HIS B 1 418 ? -3.295 11.781 3.4 1 97.75 418 HIS B C 1
ATOM 8188 O O . HIS B 1 418 ? -2.707 12.367 2.49 1 97.75 418 HIS B O 1
ATOM 8194 N N . HIS B 1 419 ? -3.025 10.539 3.646 1 97.75 419 HIS B N 1
ATOM 8195 C CA . HIS B 1 419 ? -2.02 9.82 2.873 1 97.75 419 HIS B CA 1
ATOM 8196 C C . HIS B 1 419 ? -2.371 9.805 1.39 1 97.75 419 HIS B C 1
ATOM 8198 O O . HIS B 1 419 ? -1.539 10.148 0.547 1 97.75 419 HIS B O 1
ATOM 8204 N N . LEU B 1 420 ? -3.588 9.359 1.092 1 98.06 420 LEU B N 1
ATOM 8205 C CA . LEU B 1 420 ? -4 9.281 -0.306 1 98.06 420 LEU B CA 1
ATOM 8206 C C . LEU B 1 420 ? -3.898 10.648 -0.979 1 98.06 420 LEU B C 1
ATOM 8208 O O . LEU B 1 420 ? -3.307 10.773 -2.055 1 98.06 420 LEU B O 1
ATOM 8212 N N . GLN B 1 421 ? -4.461 11.609 -0.343 1 97.69 421 GLN B N 1
ATOM 8213 C CA . GLN B 1 421 ? -4.551 12.953 -0.91 1 97.69 421 GLN B CA 1
ATOM 8214 C C . GLN B 1 421 ? -3.164 13.539 -1.146 1 97.69 421 GLN B C 1
ATOM 8216 O O . GLN B 1 421 ? -2.867 14.023 -2.24 1 97.69 421 GLN B O 1
ATOM 8221 N N . THR B 1 422 ? -2.264 13.547 -0.178 1 95.12 422 THR B N 1
ATOM 8222 C CA . THR B 1 422 ? -0.961 14.195 -0.288 1 95.12 422 THR B CA 1
ATOM 8223 C C . THR B 1 422 ? -0.048 13.414 -1.231 1 95.12 422 THR B C 1
ATOM 8225 O O . THR B 1 422 ? 0.741 14.008 -1.97 1 95.12 422 THR B O 1
ATOM 8228 N N . SER B 1 423 ? -0.147 12.117 -1.204 1 96.12 423 SER B N 1
ATOM 8229 C CA . SER B 1 423 ? 0.674 11.297 -2.088 1 96.12 423 SER B CA 1
ATOM 8230 C C . SER B 1 423 ? 0.301 11.516 -3.551 1 96.12 423 SER B C 1
ATOM 8232 O O . SER B 1 423 ? 1.177 11.672 -4.402 1 96.12 423 SER B O 1
ATOM 8234 N N . LEU B 1 424 ? -0.988 11.508 -3.857 1 96.62 424 LEU B N 1
ATOM 8235 C CA . LEU B 1 424 ? -1.429 11.75 -5.227 1 96.62 424 LEU B CA 1
ATOM 8236 C C . LEU B 1 424 ? -1.048 13.148 -5.684 1 96.62 424 LEU B C 1
ATOM 8238 O O . LEU B 1 424 ? -0.639 13.344 -6.832 1 96.62 424 LEU B O 1
ATOM 8242 N N . ALA B 1 425 ? -1.176 14.133 -4.797 1 95.38 425 ALA B N 1
ATOM 8243 C CA . ALA B 1 425 ? -0.765 15.492 -5.145 1 95.38 425 ALA B CA 1
ATOM 8244 C C . ALA B 1 425 ? 0.717 15.539 -5.504 1 95.38 425 ALA B C 1
ATOM 8246 O O . ALA B 1 425 ? 1.099 16.141 -6.516 1 95.38 425 ALA B O 1
ATOM 8247 N N . ALA B 1 426 ? 1.529 14.875 -4.723 1 92.25 426 ALA B N 1
ATOM 8248 C CA . ALA B 1 426 ? 2.977 14.875 -4.926 1 92.25 426 ALA B CA 1
ATOM 8249 C C . ALA B 1 426 ? 3.346 14.211 -6.246 1 92.25 426 ALA B C 1
ATOM 8251 O O . ALA B 1 426 ? 4.371 14.539 -6.852 1 92.25 426 ALA B O 1
ATOM 8252 N N . GLU B 1 427 ? 2.508 13.328 -6.723 1 93 427 GLU B N 1
ATOM 8253 C CA . GLU B 1 427 ? 2.793 12.562 -7.93 1 93 427 GLU B CA 1
ATOM 8254 C C . GLU B 1 427 ? 2.35 13.312 -9.18 1 93 427 GLU B C 1
ATOM 8256 O O . GLU B 1 427 ? 2.586 12.859 -10.305 1 93 427 GLU B O 1
ATOM 8261 N N . GLN B 1 428 ? 1.655 14.469 -8.969 1 93 428 GLN B N 1
ATOM 8262 C CA . GLN B 1 428 ? 1.252 15.289 -10.117 1 93 428 GLN B CA 1
ATOM 8263 C C . GLN B 1 428 ? 2.414 16.141 -10.617 1 93 428 GLN B C 1
ATOM 8265 O O . GLN B 1 428 ? 2.4 17.359 -10.484 1 93 428 GLN B O 1
ATOM 8270 N N . GLU B 1 429 ? 3.307 15.523 -11.352 1 90 429 GLU B N 1
ATOM 8271 C CA . GLU B 1 429 ? 4.566 16.156 -11.727 1 90 429 GLU B CA 1
ATOM 8272 C C . GLU B 1 429 ? 4.352 17.219 -12.797 1 90 429 GLU B C 1
ATOM 8274 O O . GLU B 1 429 ? 5.219 18.078 -13.023 1 90 429 GLU B O 1
ATOM 8279 N N . GLN B 1 430 ? 3.195 17.203 -13.375 1 89.38 430 GLN B N 1
ATOM 8280 C CA . GLN B 1 430 ? 2.896 18.203 -14.398 1 89.38 430 GLN B CA 1
ATOM 8281 C C . GLN B 1 430 ? 2.477 19.516 -13.766 1 89.38 430 GLN B C 1
ATOM 8283 O O . GLN B 1 430 ? 2.447 20.547 -14.445 1 89.38 430 GLN B O 1
ATOM 8288 N N . LEU B 1 431 ? 2.141 19.562 -12.5 1 91.25 431 LEU B N 1
ATOM 8289 C CA . LEU B 1 431 ? 1.778 20.781 -11.789 1 91.25 431 LEU B CA 1
ATOM 8290 C C . LEU B 1 431 ? 3.016 21.469 -11.203 1 91.25 431 LEU B C 1
ATOM 8292 O O . LEU B 1 431 ? 3.984 20.797 -10.844 1 91.25 431 LEU B O 1
ATOM 8296 N N . PRO B 1 432 ? 2.93 22.844 -11.219 1 93.69 432 PRO B N 1
ATOM 8297 C CA . PRO B 1 432 ? 4.031 23.516 -10.516 1 93.69 432 PRO B CA 1
ATOM 8298 C C . PRO B 1 432 ? 4.113 23.125 -9.047 1 93.69 432 PRO B C 1
ATOM 8300 O O . PRO B 1 432 ? 3.104 22.75 -8.445 1 93.69 432 PRO B O 1
ATOM 8303 N N . ASP B 1 433 ? 5.277 23.312 -8.422 1 92.12 433 ASP B N 1
ATOM 8304 C CA . ASP B 1 433 ? 5.582 22.797 -7.094 1 92.12 433 ASP B CA 1
ATOM 8305 C C . ASP B 1 433 ? 4.688 23.438 -6.039 1 92.12 433 ASP B C 1
ATOM 8307 O O . ASP B 1 433 ? 4.285 22.781 -5.074 1 92.12 433 ASP B O 1
ATOM 8311 N N . PHE B 1 434 ? 4.332 24.703 -6.223 1 92.94 434 PHE B N 1
ATOM 8312 C CA . PHE B 1 434 ? 3.523 25.359 -5.203 1 92.94 434 PHE B CA 1
ATOM 8313 C C . PHE B 1 434 ? 2.129 24.75 -5.137 1 92.94 434 PHE B C 1
ATOM 8315 O O . PHE B 1 434 ? 1.453 24.828 -4.109 1 92.94 434 PHE B O 1
ATOM 8322 N N . ARG B 1 435 ? 1.72 24.141 -6.238 1 92.94 435 ARG B N 1
ATOM 8323 C CA . ARG B 1 435 ? 0.446 23.438 -6.254 1 92.94 435 ARG B CA 1
ATOM 8324 C C . ARG B 1 435 ? 0.615 22 -5.77 1 92.94 435 ARG B C 1
ATOM 8326 O O . ARG B 1 435 ? -0.222 21.484 -5.023 1 92.94 435 ARG B O 1
ATOM 8333 N N . ARG B 1 436 ? 1.731 21.391 -6.168 1 91.12 436 ARG B N 1
ATOM 8334 C CA . ARG B 1 436 ? 2.008 20.016 -5.797 1 91.12 436 ARG B CA 1
ATOM 8335 C C . ARG B 1 436 ? 2.146 19.859 -4.285 1 91.12 436 ARG B C 1
ATOM 8337 O O . ARG B 1 436 ? 1.689 18.875 -3.707 1 91.12 436 ARG B O 1
ATOM 8344 N N . TYR B 1 437 ? 2.715 20.891 -3.646 1 88.81 437 TYR B N 1
ATOM 8345 C CA . TYR B 1 437 ? 3.043 20.781 -2.23 1 88.81 437 TYR B CA 1
ATOM 8346 C C . TYR B 1 437 ? 2.227 21.781 -1.409 1 88.81 437 TYR B C 1
ATOM 8348 O O . TYR B 1 437 ? 2.418 21.891 -0.196 1 88.81 437 TYR B O 1
ATOM 8356 N N . GLY B 1 438 ? 1.354 22.484 -2.113 1 88.5 438 GLY B N 1
ATOM 8357 C CA . GLY B 1 438 ? 0.465 23.406 -1.418 1 88.5 438 GLY B CA 1
ATOM 8358 C C . GLY B 1 438 ? -0.604 22.703 -0.605 1 88.5 438 GLY B C 1
ATOM 8359 O O . GLY B 1 438 ? -0.881 21.516 -0.827 1 88.5 438 GLY B O 1
ATOM 8360 N N . TYR B 1 439 ? -1.177 23.438 0.354 1 90.5 439 TYR B N 1
ATOM 8361 C CA . TYR B 1 439 ? -2.17 22.828 1.228 1 90.5 439 TYR B CA 1
ATOM 8362 C C . TYR B 1 439 ? -3.213 23.844 1.671 1 90.5 439 TYR B C 1
ATOM 8364 O O . TYR B 1 439 ? -2.92 24.734 2.477 1 90.5 439 TYR B O 1
ATOM 8372 N N . HIS B 1 440 ? -4.328 23.734 1.149 1 94.31 440 HIS B N 1
ATOM 8373 C CA . HIS B 1 440 ? -5.488 24.484 1.638 1 94.31 440 HIS B CA 1
ATOM 8374 C C . HIS B 1 440 ? -6.227 23.703 2.719 1 94.31 440 HIS B C 1
ATOM 8376 O O . HIS B 1 440 ? -6.762 22.625 2.455 1 94.31 440 HIS B O 1
ATOM 8382 N N . VAL B 1 441 ? -6.359 24.266 3.863 1 95.44 441 VAL B N 1
ATOM 8383 C CA . VAL B 1 441 ? -6.801 23.562 5.062 1 95.44 441 VAL B CA 1
ATOM 8384 C C . VAL B 1 441 ? -8.211 23 4.844 1 95.44 441 VAL B C 1
ATOM 8386 O O . VAL B 1 441 ? -8.469 21.844 5.129 1 95.44 441 VAL B O 1
ATOM 8389 N N . ALA B 1 442 ? -9.078 23.828 4.258 1 98 442 ALA B N 1
ATOM 8390 C CA . ALA B 1 442 ? -10.461 23.391 4.082 1 98 442 ALA B CA 1
ATOM 8391 C C . ALA B 1 442 ? -10.539 22.219 3.104 1 98 442 ALA B C 1
ATOM 8393 O O . ALA B 1 442 ? -11.383 21.328 3.258 1 98 442 ALA B O 1
ATOM 8394 N N . TYR B 1 443 ? -9.68 22.266 2.111 1 97.88 443 TYR B N 1
ATOM 8395 C CA . TYR B 1 443 ? -9.625 21.156 1.159 1 97.88 443 TYR B CA 1
ATOM 8396 C C . TYR B 1 443 ? -9.086 19.906 1.818 1 97.88 443 TYR B C 1
ATOM 8398 O O . TYR B 1 443 ? -9.742 18.859 1.804 1 97.88 443 TYR B O 1
ATOM 8406 N N . GLY B 1 444 ? -7.914 19.984 2.398 1 97.25 444 GLY B N 1
ATOM 8407 C CA . GLY B 1 444 ? -7.262 18.812 2.959 1 97.25 444 GLY B CA 1
ATOM 8408 C C . GLY B 1 444 ? -8.016 18.219 4.129 1 97.25 444 GLY B C 1
ATOM 8409 O O . GLY B 1 444 ? -8.266 17 4.16 1 97.25 444 GLY B O 1
ATOM 8410 N N . GLU B 1 445 ? -8.336 19.047 5.066 1 97.5 445 GLU B N 1
ATOM 8411 C CA . GLU B 1 445 ? -9.07 18.562 6.238 1 97.5 445 GLU B CA 1
ATOM 8412 C C . GLU B 1 445 ? -10.508 18.203 5.883 1 97.5 445 GLU B C 1
ATOM 8414 O O . GLU B 1 445 ? -11.07 17.266 6.453 1 97.5 445 GLU B O 1
ATOM 8419 N N . GLY B 1 446 ? -11.102 19 4.992 1 98.56 446 GLY B N 1
ATOM 8420 C CA . GLY B 1 446 ? -12.422 18.656 4.508 1 98.56 446 GLY B CA 1
ATOM 8421 C C . GLY B 1 446 ? -12.469 17.297 3.824 1 98.56 446 GLY B C 1
ATOM 8422 O O . GLY B 1 446 ? -13.398 16.516 4.051 1 98.56 446 GLY B O 1
ATOM 8423 N N . TRP B 1 447 ? -11.477 17.047 3.006 1 98.62 447 TRP B N 1
ATOM 8424 C CA . TRP B 1 447 ? -11.336 15.75 2.359 1 98.62 447 TRP B CA 1
ATOM 8425 C C . TRP B 1 447 ? -11.219 14.633 3.396 1 98.62 447 TRP B C 1
ATOM 8427 O O . TRP B 1 447 ? -11.922 13.617 3.309 1 98.62 447 TRP B O 1
ATOM 8437 N N . ALA B 1 448 ? -10.344 14.805 4.359 1 98.44 448 ALA B N 1
ATOM 8438 C CA . ALA B 1 448 ? -10.133 13.781 5.379 1 98.44 448 ALA B CA 1
ATOM 8439 C C . ALA B 1 448 ? -11.422 13.492 6.148 1 98.44 448 ALA B C 1
ATOM 8441 O O . ALA B 1 448 ? -11.734 12.336 6.434 1 98.44 448 ALA B O 1
ATOM 8442 N N . LEU B 1 449 ? -12.125 14.555 6.449 1 98.38 449 LEU B N 1
ATOM 8443 C CA . LEU B 1 449 ? -13.391 14.375 7.152 1 98.38 449 LEU B CA 1
ATOM 8444 C C . LEU B 1 449 ? -14.414 13.688 6.258 1 98.38 449 LEU B C 1
ATOM 8446 O O . LEU B 1 449 ? -15.211 12.875 6.734 1 98.38 449 LEU B O 1
ATOM 8450 N N . TYR B 1 450 ? -14.492 14.078 5.004 1 98.62 450 TYR B N 1
ATOM 8451 C CA . TYR B 1 450 ? -15.32 13.375 4.031 1 98.62 450 TYR B CA 1
ATOM 8452 C C . TYR B 1 450 ? -14.977 11.891 4.008 1 98.62 450 TYR B C 1
ATOM 8454 O O . TYR B 1 450 ? -15.875 11.039 3.979 1 98.62 450 TYR B O 1
ATOM 8462 N N . CYS B 1 451 ? -13.742 11.547 4.125 1 98.75 451 CYS B N 1
ATOM 8463 C CA . CYS B 1 451 ? -13.281 10.172 4.059 1 98.75 451 CYS B CA 1
ATOM 8464 C C . CYS B 1 451 ? -13.766 9.375 5.266 1 98.75 451 CYS B C 1
ATOM 8466 O O . CYS B 1 451 ? -14 8.164 5.164 1 98.75 451 CYS B O 1
ATOM 8468 N N . GLU B 1 452 ? -13.891 10.031 6.418 1 98.5 452 GLU B N 1
ATOM 8469 C CA . GLU B 1 452 ? -14.422 9.359 7.594 1 98.5 452 GLU B CA 1
ATOM 8470 C C . GLU B 1 452 ? -15.805 8.773 7.32 1 98.5 452 GLU B C 1
ATOM 8472 O O . GLU B 1 452 ? -16.188 7.766 7.91 1 98.5 452 GLU B O 1
ATOM 8477 N N . THR B 1 453 ? -16.547 9.383 6.414 1 97.88 453 THR B N 1
ATOM 8478 C CA . THR B 1 453 ? -17.922 8.953 6.137 1 97.88 453 THR B CA 1
ATOM 8479 C C . THR B 1 453 ? -17.938 7.793 5.145 1 97.88 453 THR B C 1
ATOM 8481 O O . THR B 1 453 ? -18.938 7.105 4.996 1 97.88 453 THR B O 1
ATOM 8484 N N . LEU B 1 454 ? -16.859 7.566 4.5 1 98.31 454 LEU B N 1
ATOM 8485 C CA . LEU B 1 454 ? -16.797 6.543 3.461 1 98.31 454 LEU B CA 1
ATOM 8486 C C . LEU B 1 454 ? -16.797 5.148 4.074 1 98.31 454 LEU B C 1
ATOM 8488 O O . LEU B 1 454 ? -16.953 4.152 3.361 1 98.31 454 LEU B O 1
ATOM 8492 N N . GLY B 1 455 ? -16.641 5.062 5.414 1 97.88 455 GLY B N 1
ATOM 8493 C CA . GLY B 1 455 ? -16.625 3.771 6.082 1 97.88 455 GLY B CA 1
ATOM 8494 C C . GLY B 1 455 ? -17.875 2.951 5.828 1 97.88 455 GLY B C 1
ATOM 8495 O O . GLY B 1 455 ? -17.812 1.719 5.816 1 97.88 455 GLY B O 1
ATOM 8496 N N . ASP B 1 456 ? -18.984 3.625 5.625 1 95.75 456 ASP B N 1
ATOM 8497 C CA . ASP B 1 456 ? -20.219 2.918 5.309 1 95.75 456 ASP B CA 1
ATOM 8498 C C . ASP B 1 456 ? -20.109 2.191 3.969 1 95.75 456 ASP B C 1
ATOM 8500 O O . ASP B 1 456 ? -20.438 1.006 3.871 1 95.75 456 ASP B O 1
ATOM 8504 N N . GLU B 1 457 ? -19.562 2.867 2.984 1 95.12 457 GLU B N 1
ATOM 8505 C CA . GLU B 1 457 ? -19.422 2.311 1.642 1 95.12 457 GLU B CA 1
ATOM 8506 C C . GLU B 1 457 ? -18.312 1.28 1.583 1 95.12 457 GLU B C 1
ATOM 8508 O O . GLU B 1 457 ? -18.312 0.394 0.727 1 95.12 457 GLU B O 1
ATOM 8513 N N . LEU B 1 458 ? -17.422 1.356 2.547 1 96.69 458 LEU B N 1
ATOM 8514 C CA . LEU B 1 458 ? -16.281 0.456 2.578 1 96.69 458 LEU B CA 1
ATOM 8515 C C . LEU B 1 458 ? -16.547 -0.745 3.475 1 96.69 458 LEU B C 1
ATOM 8517 O O . LEU B 1 458 ? -15.695 -1.623 3.625 1 96.69 458 LEU B O 1
ATOM 8521 N N . GLY B 1 459 ? -17.734 -0.77 4.113 1 95.25 459 GLY B N 1
ATOM 8522 C CA . GLY B 1 459 ? -18.125 -1.883 4.965 1 95.25 459 GLY B CA 1
ATOM 8523 C C . GLY B 1 459 ? -17.391 -1.9 6.297 1 95.25 459 GLY B C 1
ATOM 8524 O O . GLY B 1 459 ? -17.109 -2.969 6.84 1 95.25 459 GLY B O 1
ATOM 8525 N N . LEU B 1 460 ? -17.047 -0.732 6.82 1 97.62 460 LEU B N 1
ATOM 8526 C CA . LEU B 1 460 ? -16.219 -0.658 8.023 1 97.62 460 LEU B CA 1
ATOM 8527 C C . LEU B 1 460 ? -17.062 -0.267 9.234 1 97.62 460 LEU B C 1
ATOM 8529 O O . LEU B 1 460 ? -16.562 -0.272 10.367 1 97.62 460 LEU B O 1
ATOM 8533 N N . TYR B 1 461 ? -18.359 0.089 8.984 1 97.38 461 TYR B N 1
ATOM 8534 C CA . TYR B 1 461 ? -19.203 0.58 10.078 1 97.38 461 TYR B CA 1
ATOM 8535 C C . TYR B 1 461 ? -20.344 -0.379 10.352 1 97.38 461 TYR B C 1
ATOM 8537 O O . TYR B 1 461 ? -21.453 0.049 10.711 1 97.38 461 TYR B O 1
ATOM 8545 N N . ASP B 1 462 ? -20.125 -1.647 10.188 1 93.44 462 ASP B N 1
ATOM 8546 C CA . ASP B 1 462 ? -21.125 -2.65 10.539 1 93.44 462 ASP B CA 1
ATOM 8547 C C . ASP B 1 462 ? -21.328 -2.715 12.055 1 93.44 462 ASP B C 1
ATOM 8549 O O . ASP B 1 462 ? -22.438 -2.959 12.531 1 93.44 462 ASP B O 1
ATOM 8553 N N . ASP B 1 463 ? -20.297 -2.547 12.789 1 95.75 463 ASP B N 1
ATOM 8554 C CA . ASP B 1 463 ? -20.391 -2.387 14.242 1 95.75 463 ASP B CA 1
ATOM 8555 C C . ASP B 1 463 ? -20.922 -1.004 14.609 1 95.75 463 ASP B C 1
ATOM 8557 O O . ASP B 1 463 ? -20.297 0.011 14.289 1 95.75 463 ASP B O 1
ATOM 8561 N N . PRO B 1 464 ? -22.016 -0.958 15.32 1 97.25 464 PRO B N 1
ATOM 8562 C CA . PRO B 1 464 ? -22.609 0.344 15.641 1 97.25 464 PRO B CA 1
ATOM 8563 C C . PRO B 1 464 ? -21.688 1.219 16.484 1 97.25 464 PRO B C 1
ATOM 8565 O O . PRO B 1 464 ? -21.766 2.447 16.438 1 97.25 464 PRO B O 1
ATOM 8568 N N . TYR B 1 465 ? -20.812 0.599 17.234 1 97.38 465 TYR B N 1
ATOM 8569 C CA . TYR B 1 465 ? -19.891 1.397 18.047 1 97.38 465 TYR B CA 1
ATOM 8570 C C . TYR B 1 465 ? -18.859 2.096 17.156 1 97.38 465 TYR B C 1
ATOM 8572 O O . TYR B 1 465 ? -18.469 3.232 17.438 1 97.38 465 TYR B O 1
ATOM 8580 N N . ASP B 1 466 ? -18.484 1.429 16.078 1 97.25 466 ASP B N 1
ATOM 8581 C CA . ASP B 1 466 ? -17.594 2.078 15.117 1 97.25 466 ASP B CA 1
ATOM 8582 C C . ASP B 1 466 ? -18.297 3.234 14.414 1 97.25 466 ASP B C 1
ATOM 8584 O O . ASP B 1 466 ? -17.703 4.293 14.195 1 97.25 466 ASP B O 1
ATOM 8588 N N . LYS B 1 467 ? -19.531 3.01 14.078 1 97.94 467 LYS B N 1
ATOM 8589 C CA . LYS B 1 467 ? -20.312 4.082 13.477 1 97.94 467 LYS B CA 1
ATOM 8590 C C . LYS B 1 467 ? -20.469 5.258 14.43 1 97.94 467 LYS B C 1
ATOM 8592 O O . LYS B 1 467 ? -20.391 6.418 14.016 1 97.94 467 LYS B O 1
ATOM 8597 N N . PHE B 1 468 ? -20.688 4.934 15.672 1 97.5 468 PHE B N 1
ATOM 8598 C CA . PHE B 1 468 ? -20.797 6 16.656 1 97.5 468 PHE B CA 1
ATOM 8599 C C . PHE B 1 468 ? -19.484 6.754 16.781 1 97.5 468 PHE B C 1
ATOM 8601 O O . PHE B 1 468 ? -19.469 7.965 17.016 1 97.5 468 PHE B O 1
ATOM 8608 N N . GLY B 1 469 ? -18.359 6.043 16.672 1 96.75 469 GLY B N 1
ATOM 8609 C CA . GLY B 1 469 ? -17.078 6.707 16.609 1 96.75 469 GLY B CA 1
ATOM 8610 C C . GLY B 1 469 ? -16.984 7.738 15.5 1 96.75 469 GLY B C 1
ATOM 8611 O O . GLY B 1 469 ? -16.531 8.859 15.727 1 96.75 469 GLY B O 1
ATOM 8612 N N . GLN B 1 470 ? -17.484 7.379 14.352 1 98.06 470 GLN B N 1
ATOM 8613 C CA . GLN B 1 470 ? -17.5 8.305 13.227 1 98.06 470 GLN B CA 1
ATOM 8614 C C . GLN B 1 470 ? -18.375 9.516 13.523 1 98.06 470 GLN B C 1
ATOM 8616 O O . GLN B 1 470 ? -18 10.648 13.219 1 98.06 470 GLN B O 1
ATOM 8621 N N . LEU B 1 471 ? -19.516 9.281 14.141 1 98 471 LEU B N 1
ATOM 8622 C CA . LEU B 1 471 ? -20.406 10.367 14.484 1 98 471 LEU B CA 1
ATOM 8623 C C . LEU B 1 471 ? -19.812 11.258 15.562 1 98 471 LEU B C 1
ATOM 8625 O O . LEU B 1 471 ? -20.016 12.477 15.57 1 98 471 LEU B O 1
ATOM 8629 N N . SER B 1 472 ? -19.109 10.656 16.438 1 96.19 472 SER B N 1
ATOM 8630 C CA . SER B 1 472 ? -18.406 11.43 17.453 1 96.19 472 SER B CA 1
ATOM 8631 C C . SER B 1 472 ? -17.375 12.367 16.828 1 96.19 472 SER B C 1
ATOM 8633 O O . SER B 1 472 ? -17.25 13.523 17.234 1 96.19 472 SER B O 1
ATOM 8635 N N . TYR B 1 473 ? -16.688 11.875 15.844 1 96.19 473 TYR B N 1
ATOM 8636 C CA . TYR B 1 473 ? -15.734 12.703 15.117 1 96.19 473 TYR B CA 1
ATOM 8637 C C . TYR B 1 473 ? -16.438 13.797 14.336 1 96.19 473 TYR B C 1
ATOM 8639 O O . TYR B 1 473 ? -15.977 14.945 14.305 1 96.19 473 TYR B O 1
ATOM 8647 N N . ASP B 1 474 ? -17.516 13.438 13.805 1 97.69 474 ASP B N 1
ATOM 8648 C CA . ASP B 1 474 ? -18.328 14.406 13.078 1 97.69 474 ASP B CA 1
ATOM 8649 C C . ASP B 1 474 ? -18.828 15.516 14 1 97.69 474 ASP B C 1
ATOM 8651 O O . ASP B 1 474 ? -18.75 16.703 13.656 1 97.69 474 ASP B O 1
ATOM 8655 N N . MET B 1 475 ? -19.266 15.125 15.102 1 97.62 475 MET B N 1
ATOM 8656 C CA . MET B 1 475 ? -19.766 16.062 16.109 1 97.62 475 MET B CA 1
ATOM 8657 C C . MET B 1 475 ? -18.656 16.984 16.578 1 97.62 475 MET B C 1
ATOM 8659 O O . MET B 1 475 ? -18.875 18.188 16.734 1 97.62 475 MET B O 1
ATOM 8663 N N . TRP B 1 476 ? -17.5 16.391 16.781 1 95.81 476 TRP B N 1
ATOM 8664 C CA . TRP B 1 476 ? -16.328 17.156 17.219 1 95.81 476 TRP B CA 1
ATOM 8665 C C . TRP B 1 476 ? -16.078 18.312 16.25 1 95.81 476 TRP B C 1
ATOM 8667 O O . TRP B 1 476 ? -15.922 19.469 16.688 1 95.81 476 TRP B O 1
ATOM 8677 N N . ARG B 1 477 ? -16.156 18.047 14.977 1 97.62 477 ARG B N 1
ATOM 8678 C CA . ARG B 1 477 ? -15.828 19.078 14 1 97.62 477 ARG B CA 1
ATOM 8679 C C . ARG B 1 477 ? -17 20.031 13.781 1 97.62 477 ARG B C 1
ATOM 8681 O O . ARG B 1 477 ? -16.812 21.188 13.383 1 97.62 477 ARG B O 1
ATOM 8688 N N . ALA B 1 478 ? -18.219 19.578 14.07 1 98.38 478 ALA B N 1
ATOM 8689 C CA . ALA B 1 478 ? -19.359 20.5 14.062 1 98.38 478 ALA B CA 1
ATOM 8690 C C . ALA B 1 478 ? -19.281 21.484 15.219 1 98.38 478 ALA B C 1
ATOM 8692 O O . ALA B 1 478 ? -19.531 22.672 15.047 1 98.38 478 ALA B O 1
ATOM 8693 N N . VAL B 1 479 ? -18.922 20.984 16.328 1 98.12 479 VAL B N 1
ATOM 8694 C CA . VAL B 1 479 ? -18.797 21.797 17.531 1 98.12 479 VAL B CA 1
ATOM 8695 C C . VAL B 1 479 ? -17.719 22.859 17.312 1 98.12 479 VAL B C 1
ATOM 8697 O O . VAL B 1 479 ? -17.844 23.984 17.812 1 98.12 479 VAL B O 1
ATOM 8700 N N . ARG B 1 480 ? -16.719 22.562 16.531 1 98.06 480 ARG B N 1
ATOM 8701 C CA . ARG B 1 480 ? -15.648 23.5 16.219 1 98.06 480 ARG B CA 1
ATOM 8702 C C . ARG B 1 480 ? -16.219 24.766 15.578 1 98.06 480 ARG B C 1
ATOM 8704 O O . ARG B 1 480 ? -15.734 25.875 15.852 1 98.06 480 ARG B O 1
ATOM 8711 N N . LEU B 1 481 ? -17.219 24.625 14.75 1 98.62 481 LEU B N 1
ATOM 8712 C CA . LEU B 1 481 ? -17.812 25.797 14.102 1 98.62 481 LEU B CA 1
ATOM 8713 C C . LEU B 1 481 ? -18.469 26.719 15.133 1 98.62 481 LEU B C 1
ATOM 8715 O O . LEU B 1 481 ? -18.406 27.938 15 1 98.62 481 LEU B O 1
ATOM 8719 N N . VAL B 1 482 ? -18.984 26.094 16.141 1 98.62 482 VAL B N 1
ATOM 8720 C CA . VAL B 1 482 ? -19.734 26.844 17.156 1 98.62 482 VAL B CA 1
ATOM 8721 C C . VAL B 1 482 ? -18.766 27.484 18.141 1 98.62 482 VAL B C 1
ATOM 8723 O O . VAL B 1 482 ? -18.828 28.688 18.375 1 98.62 482 VAL B O 1
ATOM 8726 N N . VAL B 1 483 ? -17.844 26.719 18.625 1 98.12 483 VAL B N 1
ATOM 8727 C CA . VAL B 1 483 ? -17.016 27.203 19.719 1 98.12 483 VAL B CA 1
ATOM 8728 C C . VAL B 1 483 ? -15.984 28.203 19.203 1 98.12 483 VAL B C 1
ATOM 8730 O O . VAL B 1 483 ? -15.648 29.172 19.875 1 98.12 483 VAL B O 1
ATOM 8733 N N . ASP B 1 484 ? -15.414 27.969 18 1 98.44 484 ASP B N 1
ATOM 8734 C CA . ASP B 1 484 ? -14.445 28.906 17.438 1 98.44 484 ASP B CA 1
ATOM 8735 C C . ASP B 1 484 ? -15.094 30.25 17.156 1 98.44 484 ASP B C 1
ATOM 8737 O O . ASP B 1 484 ? -14.602 31.297 17.625 1 98.44 484 ASP B O 1
ATOM 8741 N N . THR B 1 485 ? -16.219 30.281 16.5 1 98.5 485 THR B N 1
ATOM 8742 C CA . THR B 1 485 ? -16.938 31.516 16.25 1 98.5 485 THR B CA 1
ATOM 8743 C C . THR B 1 485 ? -17.484 32.094 17.547 1 98.5 485 THR B C 1
ATOM 8745 O O . THR B 1 485 ? -17.578 33.312 17.688 1 98.5 485 THR B O 1
ATOM 8748 N N . GLY B 1 486 ? -17.875 31.25 18.438 1 98.12 486 GLY B N 1
ATOM 8749 C CA . GLY B 1 486 ? -18.328 31.703 19.75 1 98.12 486 GLY B CA 1
ATOM 8750 C C . GLY B 1 486 ? -17.297 32.531 20.484 1 98.12 486 GLY B C 1
ATOM 8751 O O . GLY B 1 486 ? -17.594 33.625 20.953 1 98.12 486 GLY B O 1
ATOM 8752 N N . MET B 1 487 ? -16.141 32.031 20.516 1 97.88 487 MET B N 1
ATOM 8753 C CA . MET B 1 487 ? -15.07 32.688 21.266 1 97.88 487 MET B CA 1
ATOM 8754 C C . MET B 1 487 ? -14.586 33.938 20.516 1 97.88 487 MET B C 1
ATOM 8756 O O . MET B 1 487 ? -14.438 35 21.109 1 97.88 487 MET B O 1
ATOM 8760 N N . HIS B 1 488 ? -14.398 33.875 19.188 1 97.94 488 HIS B N 1
ATOM 8761 C CA . HIS B 1 488 ? -13.664 34.906 18.484 1 97.94 488 HIS B CA 1
ATOM 8762 C C . HIS B 1 488 ? -14.609 35.969 17.922 1 97.94 488 HIS B C 1
ATOM 8764 O O . HIS B 1 488 ? -14.203 37.094 17.672 1 97.94 488 HIS B O 1
ATOM 8770 N N . ALA B 1 489 ? -15.891 35.625 17.734 1 95.94 489 ALA B N 1
ATOM 8771 C CA . ALA B 1 489 ? -16.812 36.562 17.109 1 95.94 489 ALA B CA 1
ATOM 8772 C C . ALA B 1 489 ? -17.953 36.906 18.047 1 95.94 489 ALA B C 1
ATOM 8774 O O . ALA B 1 489 ? -18.578 37.969 17.922 1 95.94 489 ALA B O 1
ATOM 8775 N N . ARG B 1 490 ? -18.281 36.094 19.031 1 95.44 490 ARG B N 1
ATOM 8776 C CA . ARG B 1 490 ? -19.484 36.312 19.828 1 95.44 490 ARG B CA 1
ATOM 8777 C C . ARG B 1 490 ? -19.125 36.562 21.297 1 95.44 490 ARG B C 1
ATOM 8779 O O . ARG B 1 490 ? -20 36.656 22.141 1 95.44 490 ARG B O 1
ATOM 8786 N N . GLY B 1 491 ? -17.906 36.469 21.609 1 94.94 491 GLY B N 1
ATOM 8787 C CA . GLY B 1 491 ? -17.438 36.906 22.922 1 94.94 491 GLY B CA 1
ATOM 8788 C C . GLY B 1 491 ? -17.594 35.812 23.984 1 94.94 491 GLY B C 1
ATOM 8789 O O . GLY B 1 491 ? -17.672 36.125 25.172 1 94.94 491 GLY B O 1
ATOM 8790 N N . TRP B 1 492 ? -17.625 34.531 23.578 1 96.75 492 TRP B N 1
ATOM 8791 C CA . TRP B 1 492 ? -17.688 33.438 24.531 1 96.75 492 TRP B CA 1
ATOM 8792 C C . TRP B 1 492 ? -16.406 33.375 25.359 1 96.75 492 TRP B C 1
ATOM 8794 O O . TRP B 1 492 ? -15.328 33.688 24.859 1 96.75 492 TRP B O 1
ATOM 8804 N N . SER B 1 493 ? -16.609 32.938 26.609 1 96.69 493 SER B N 1
ATOM 8805 C CA . SER B 1 493 ? -15.453 32.594 27.422 1 96.69 493 SER B CA 1
ATOM 8806 C C . SER B 1 493 ? -14.891 31.234 27.062 1 96.69 493 SER B C 1
ATOM 8808 O O . SER B 1 493 ? -15.547 30.438 26.391 1 96.69 493 SER B O 1
ATOM 8810 N N . ARG B 1 494 ? -13.688 30.984 27.453 1 96.88 494 ARG B N 1
ATOM 8811 C CA . ARG B 1 494 ? -13.055 29.688 27.328 1 96.88 494 ARG B CA 1
ATOM 8812 C C . ARG B 1 494 ? -13.906 28.594 27.969 1 96.88 494 ARG B C 1
ATOM 8814 O O . ARG B 1 494 ? -14.086 27.516 27.391 1 96.88 494 ARG B O 1
ATOM 8821 N N . GLN B 1 495 ? -14.477 28.891 29.141 1 97.06 495 GLN B N 1
ATOM 8822 C CA . GLN B 1 495 ? -15.266 27.906 29.875 1 97.06 495 GLN B CA 1
ATOM 8823 C C . GLN B 1 495 ? -16.562 27.594 29.141 1 97.06 495 GLN B C 1
ATOM 8825 O O . GLN B 1 495 ? -17.016 26.438 29.125 1 97.06 495 GLN B O 1
ATOM 8830 N N . GLN B 1 496 ? -17.156 28.625 28.562 1 97.38 496 GLN B N 1
ATOM 8831 C CA . GLN B 1 496 ? -18.359 28.391 27.766 1 97.38 496 GLN B CA 1
ATOM 8832 C C . GLN B 1 496 ? -18.078 27.422 26.609 1 97.38 496 GLN B C 1
ATOM 8834 O O . GLN B 1 496 ? -18.906 26.562 26.297 1 97.38 496 GLN B O 1
ATOM 8839 N N . ALA B 1 497 ? -16.969 27.609 25.984 1 97.56 497 ALA B N 1
ATOM 8840 C CA . ALA B 1 497 ? -16.578 26.734 24.891 1 97.56 497 ALA B CA 1
ATOM 8841 C C . ALA B 1 497 ? -16.344 25.297 25.375 1 97.56 497 ALA B C 1
ATOM 8843 O O . ALA B 1 497 ? -16.797 24.344 24.75 1 97.56 497 ALA B O 1
ATOM 8844 N N . ILE B 1 498 ? -15.625 25.094 26.484 1 96.56 498 ILE B N 1
ATOM 8845 C CA . ILE B 1 498 ? -15.344 23.797 27.062 1 96.56 498 ILE B CA 1
ATOM 8846 C C . ILE B 1 498 ? -16.641 23.094 27.422 1 96.56 498 ILE B C 1
ATOM 8848 O O . ILE B 1 498 ? -16.844 21.922 27.078 1 96.56 498 ILE B O 1
ATOM 8852 N N . ASP B 1 499 ? -17.547 23.812 28.047 1 96.56 499 ASP B N 1
ATOM 8853 C CA . ASP B 1 499 ? -18.828 23.25 28.453 1 96.56 499 ASP B CA 1
ATOM 8854 C C . ASP B 1 499 ? -19.641 22.797 27.25 1 96.56 499 ASP B C 1
ATOM 8856 O O . ASP B 1 499 ? -20.234 21.719 27.281 1 96.56 499 ASP B O 1
ATOM 8860 N N . TYR B 1 500 ? -19.672 23.625 26.281 1 96.81 500 TYR B N 1
ATOM 8861 C CA . TYR B 1 500 ? -20.422 23.281 25.078 1 96.81 500 TYR B CA 1
ATOM 8862 C C . TYR B 1 500 ? -19.875 22.016 24.438 1 96.81 500 TYR B C 1
ATOM 8864 O O . TYR B 1 500 ? -20.641 21.156 23.984 1 96.81 500 TYR B O 1
ATOM 8872 N N . PHE B 1 501 ? -18.594 21.906 24.375 1 94.81 501 PHE B N 1
ATOM 8873 C CA . PHE B 1 501 ? -17.922 20.734 23.812 1 94.81 501 PHE B CA 1
ATOM 8874 C C . PHE B 1 501 ? -18.312 19.484 24.578 1 94.81 501 PHE B C 1
ATOM 8876 O O . PHE B 1 501 ? -18.719 18.484 23.984 1 94.81 501 PHE B O 1
ATOM 8883 N N . LEU B 1 502 ? -18.203 19.484 25.875 1 91.06 502 LEU B N 1
ATOM 8884 C CA . LEU B 1 502 ? -18.453 18.328 26.734 1 91.06 502 LEU B CA 1
ATOM 8885 C C . LEU B 1 502 ? -19.922 17.922 26.703 1 91.06 502 LEU B C 1
ATOM 8887 O O . LEU B 1 502 ? -20.25 16.734 26.812 1 91.06 502 LEU B O 1
ATOM 8891 N N . GLU B 1 503 ? -20.734 18.859 26.453 1 92.25 503 GLU B N 1
ATOM 8892 C CA . GLU B 1 503 ? -22.172 18.594 26.375 1 92.25 503 GLU B CA 1
ATOM 8893 C C . GLU B 1 503 ? -22.531 17.859 25.094 1 92.25 503 GLU B C 1
ATOM 8895 O O . GLU B 1 503 ? -23.5 17.109 25.047 1 92.25 503 GLU B O 1
ATOM 8900 N N . ASN B 1 504 ? -21.75 18.047 24.109 1 93.69 504 ASN B N 1
ATOM 8901 C CA . ASN B 1 504 ? -22.188 17.594 22.797 1 93.69 504 ASN B CA 1
ATOM 8902 C C . ASN B 1 504 ? -21.344 16.438 22.281 1 93.69 504 ASN B C 1
ATOM 8904 O O . ASN B 1 504 ? -21.719 15.773 21.312 1 93.69 504 ASN B O 1
ATOM 8908 N N . ALA B 1 505 ? -20.25 16.109 22.938 1 87.31 505 ALA B N 1
ATOM 8909 C CA . ALA B 1 505 ? -19.375 15.055 22.422 1 87.31 505 ALA B CA 1
ATOM 8910 C C . ALA B 1 505 ? -18.828 14.188 23.547 1 87.31 505 ALA B C 1
ATOM 8912 O O . ALA B 1 505 ? -18.594 14.68 24.656 1 87.31 505 ALA B O 1
ATOM 8913 N N . PRO B 1 506 ? -18.609 12.875 23.25 1 87.38 506 PRO B N 1
ATOM 8914 C CA . PRO B 1 506 ? -18.094 11.961 24.266 1 87.38 506 PRO B CA 1
ATOM 8915 C C . PRO B 1 506 ? -16.562 12.023 24.406 1 87.38 506 PRO B C 1
ATOM 8917 O O . PRO B 1 506 ? -15.922 10.992 24.609 1 87.38 506 PRO B O 1
ATOM 8920 N N . ARG B 1 507 ? -16 13.148 24.312 1 85.31 507 ARG B N 1
ATOM 8921 C CA . ARG B 1 507 ? -14.562 13.305 24.406 1 85.31 507 ARG B CA 1
ATOM 8922 C C . ARG B 1 507 ? -14.109 13.445 25.859 1 85.31 507 ARG B C 1
ATOM 8924 O O . ARG B 1 507 ? -14.883 13.883 26.703 1 85.31 507 ARG B O 1
ATOM 8931 N N . GLN B 1 508 ? -12.867 13.102 26.078 1 80.69 508 GLN B N 1
ATOM 8932 C CA . GLN B 1 508 ? -12.289 13.266 27.406 1 80.69 508 GLN B CA 1
ATOM 8933 C C . GLN B 1 508 ? -12.031 14.734 27.719 1 80.69 508 GLN B C 1
ATOM 8935 O O . GLN B 1 508 ? -11.641 15.5 26.844 1 80.69 508 GLN B O 1
ATOM 8940 N N . PRO B 1 509 ? -12.219 15.125 28.969 1 83.81 509 PRO B N 1
ATOM 8941 C CA . PRO B 1 509 ? -12.086 16.531 29.328 1 83.81 509 PRO B CA 1
ATOM 8942 C C . PRO B 1 509 ? -10.727 17.109 28.969 1 83.81 509 PRO B C 1
ATOM 8944 O O . PRO B 1 509 ? -10.641 18.234 28.453 1 83.81 509 PRO B O 1
ATOM 8947 N N . LEU B 1 510 ? -9.742 16.406 29.188 1 81.56 510 LEU B N 1
ATOM 8948 C CA . LEU B 1 510 ? -8.406 16.906 28.875 1 81.56 510 LEU B CA 1
ATOM 8949 C C . LEU B 1 510 ? -8.258 17.156 27.391 1 81.56 510 LEU B C 1
ATOM 8951 O O . LEU B 1 510 ? -7.637 18.141 26.969 1 81.56 510 LEU B O 1
ATOM 8955 N N . ASP B 1 511 ? -8.797 16.328 26.656 1 82.94 511 ASP B N 1
ATOM 8956 C CA . ASP B 1 511 ? -8.75 16.5 25.203 1 82.94 511 ASP B CA 1
ATOM 8957 C C . ASP B 1 511 ? -9.531 17.734 24.781 1 82.94 511 ASP B C 1
ATOM 8959 O O . ASP B 1 511 ? -9.117 18.453 23.875 1 82.94 511 ASP B O 1
ATOM 8963 N N . VAL B 1 512 ? -10.609 17.938 25.422 1 89.12 512 VAL B N 1
ATOM 8964 C CA . VAL B 1 512 ? -11.461 19.094 25.109 1 89.12 512 VAL B CA 1
ATOM 8965 C C . VAL B 1 512 ? -10.727 20.375 25.469 1 89.12 512 VAL B C 1
ATOM 8967 O O . VAL B 1 512 ? -10.742 21.344 24.703 1 89.12 512 VAL B O 1
ATOM 8970 N N . ILE B 1 513 ? -10.117 20.344 26.594 1 90.25 513 ILE B N 1
ATOM 8971 C CA . ILE B 1 513 ? -9.359 21.516 27.031 1 90.25 513 ILE B CA 1
ATOM 8972 C C . ILE B 1 513 ? -8.25 21.812 26.031 1 90.25 513 ILE B C 1
ATOM 8974 O O . ILE B 1 513 ? -8.086 22.969 25.609 1 90.25 513 ILE B O 1
ATOM 8978 N N . ASN B 1 514 ? -7.57 20.875 25.625 1 85.94 514 ASN B N 1
ATOM 8979 C CA . ASN B 1 514 ? -6.5 21.047 24.656 1 85.94 514 ASN B CA 1
ATOM 8980 C C . ASN B 1 514 ? -7.039 21.547 23.312 1 85.94 514 ASN B C 1
ATOM 8982 O O . ASN B 1 514 ? -6.406 22.391 22.672 1 85.94 514 ASN B O 1
ATOM 8986 N N . GLU B 1 515 ? -8.141 21.078 22.969 1 90.69 515 GLU B N 1
ATOM 8987 C CA . GLU B 1 515 ? -8.758 21.516 21.719 1 90.69 515 GLU B CA 1
ATOM 8988 C C . GLU B 1 515 ? -9.164 22.984 21.781 1 90.69 515 GLU B C 1
ATOM 8990 O O . GLU B 1 515 ? -8.875 23.766 20.875 1 90.69 515 GLU B O 1
ATOM 8995 N N . VAL B 1 516 ? -9.773 23.297 22.828 1 94.56 516 VAL B N 1
ATOM 8996 C CA . VAL B 1 516 ? -10.234 24.672 22.969 1 94.56 516 VAL B CA 1
ATOM 8997 C C . VAL B 1 516 ? -9.039 25.625 23.016 1 94.56 516 VAL B C 1
ATOM 8999 O O . VAL B 1 516 ? -9.055 26.688 22.391 1 94.56 516 VAL B O 1
ATOM 9002 N N . ASP B 1 517 ? -8.039 25.203 23.672 1 93.44 517 ASP B N 1
ATOM 9003 C CA . ASP B 1 517 ? -6.832 26.016 23.75 1 93.44 517 ASP B CA 1
ATOM 9004 C C . ASP B 1 517 ? -6.191 26.172 22.375 1 93.44 517 ASP B C 1
ATOM 9006 O O . ASP B 1 517 ? -5.637 27.234 22.062 1 93.44 517 ASP B O 1
ATOM 9010 N N . ARG B 1 518 ? -6.23 25.172 21.609 1 92.5 518 ARG B N 1
ATOM 9011 C CA . ARG B 1 518 ? -5.738 25.25 20.25 1 92.5 518 ARG B CA 1
ATOM 9012 C C . ARG B 1 518 ? -6.508 26.297 19.453 1 92.5 518 ARG B C 1
ATOM 9014 O O . ARG B 1 518 ? -5.918 27.078 18.688 1 92.5 518 ARG B O 1
ATOM 9021 N N . TYR B 1 519 ? -7.781 26.391 19.672 1 95.38 519 TYR B N 1
ATOM 9022 C CA . TYR B 1 519 ? -8.609 27.328 18.938 1 95.38 519 TYR B CA 1
ATOM 9023 C C . TYR B 1 519 ? -8.305 28.766 19.344 1 95.38 519 TYR B C 1
ATOM 9025 O O . TYR B 1 519 ? -8.461 29.703 18.531 1 95.38 519 TYR B O 1
ATOM 9033 N N . LEU B 1 520 ? -7.84 28.906 20.516 1 95.31 520 LEU B N 1
ATOM 9034 C CA . LEU B 1 520 ? -7.531 30.25 21.016 1 95.31 520 LEU B CA 1
ATOM 9035 C C . LEU B 1 520 ? -6.32 30.828 20.281 1 95.31 520 LEU B C 1
ATOM 9037 O O . LEU B 1 520 ? -6.223 32.031 20.109 1 95.31 520 LEU B O 1
ATOM 9041 N N . VAL B 1 521 ? -5.461 29.969 19.859 1 93 521 VAL B N 1
ATOM 9042 C CA . VAL B 1 521 ? -4.207 30.469 19.297 1 93 521 VAL B CA 1
ATOM 9043 C C . VAL B 1 521 ? -4.211 30.312 17.781 1 93 521 VAL B C 1
ATOM 9045 O O . VAL B 1 521 ? -3.262 30.719 17.109 1 93 521 VAL B O 1
ATOM 9048 N N . TRP B 1 522 ? -5.254 29.75 17.234 1 94.12 522 TRP B N 1
ATOM 9049 C CA . TRP B 1 522 ? -5.363 29.516 15.805 1 94.12 522 TRP B CA 1
ATOM 9050 C C . TRP B 1 522 ? -6.762 29.844 15.297 1 94.12 522 TRP B C 1
ATOM 9052 O O . TRP B 1 522 ? -7.434 29.016 14.695 1 94.12 522 TRP B O 1
ATOM 9062 N N . PRO B 1 523 ? -7.109 31.141 15.516 1 96.44 523 PRO B N 1
ATOM 9063 C CA . PRO B 1 523 ? -8.477 31.547 15.188 1 96.44 523 PRO B CA 1
ATOM 9064 C C . PRO B 1 523 ? -8.852 31.25 13.734 1 96.44 523 PRO B C 1
ATOM 9066 O O . PRO B 1 523 ? -8.094 31.562 12.82 1 96.44 523 PRO B O 1
ATOM 9069 N N . GLY B 1 524 ? -9.945 30.625 13.555 1 97.12 524 GLY B N 1
ATOM 9070 C CA . GLY B 1 524 ? -10.539 30.391 12.25 1 97.12 524 GLY B CA 1
ATOM 9071 C C . GLY B 1 524 ? -10.117 29.094 11.617 1 97.12 524 GLY B C 1
ATOM 9072 O O . GLY B 1 524 ? -10.789 28.578 10.711 1 97.12 524 GLY B O 1
ATOM 9073 N N . GLN B 1 525 ? -8.961 28.484 11.984 1 96.25 525 GLN B N 1
ATOM 9074 C CA . GLN B 1 525 ? -8.43 27.281 11.359 1 96.25 525 GLN B CA 1
ATOM 9075 C C . GLN B 1 525 ? -9.359 26.094 11.562 1 96.25 525 GLN B C 1
ATOM 9077 O O . GLN B 1 525 ? -9.562 25.281 10.656 1 96.25 525 GLN B O 1
ATOM 9082 N N . ALA B 1 526 ? -9.984 25.938 12.68 1 96.56 526 ALA B N 1
ATOM 9083 C CA . ALA B 1 526 ? -10.82 24.797 13.055 1 96.56 526 ALA B CA 1
ATOM 9084 C C . ALA B 1 526 ? -12.102 24.766 12.234 1 96.56 526 ALA B C 1
ATOM 9086 O O . ALA B 1 526 ? -12.758 23.734 12.125 1 96.56 526 ALA B O 1
ATOM 9087 N N . LEU B 1 527 ? -12.453 25.938 11.672 1 98.44 527 LEU B N 1
ATOM 9088 C CA . LEU B 1 527 ? -13.672 26.031 10.883 1 98.44 527 LEU B CA 1
ATOM 9089 C C . LEU B 1 527 ? -13.547 25.25 9.586 1 98.44 527 LEU B C 1
ATOM 9091 O O . LEU B 1 527 ? -14.547 24.812 9.016 1 98.44 527 LEU B O 1
ATOM 9095 N N . ALA B 1 528 ? -12.352 25.094 9.148 1 97.94 528 ALA B N 1
ATOM 9096 C CA . ALA B 1 528 ? -12.039 24.625 7.809 1 97.94 528 ALA B CA 1
ATOM 9097 C C . ALA B 1 528 ? -12.5 23.172 7.621 1 97.94 528 ALA B C 1
ATOM 9099 O O . ALA B 1 528 ? -13.008 22.812 6.555 1 97.94 528 ALA B O 1
ATOM 9100 N N . TYR B 1 529 ? -12.469 22.359 8.664 1 97.62 529 TYR B N 1
ATOM 9101 C CA . TYR B 1 529 ? -12.719 20.922 8.578 1 97.62 529 TYR B CA 1
ATOM 9102 C C . TYR B 1 529 ? -14.148 20.641 8.133 1 97.62 529 TYR B C 1
ATOM 9104 O O . TYR B 1 529 ? -14.367 20.078 7.066 1 97.62 529 TYR B O 1
ATOM 9112 N N . LYS B 1 530 ? -15.047 21.109 8.953 1 98.56 530 LYS B N 1
ATOM 9113 C CA . LYS B 1 530 ? -16.453 20.812 8.695 1 98.56 530 LYS B CA 1
ATOM 9114 C C . LYS B 1 530 ? -16.953 21.547 7.453 1 98.56 530 LYS B C 1
ATOM 9116 O O . LYS B 1 530 ? -17.719 20.984 6.672 1 98.56 530 LYS B O 1
ATOM 9121 N N . VAL B 1 531 ? -16.5 22.781 7.254 1 98.56 531 VAL B N 1
ATOM 9122 C CA . VAL B 1 531 ? -16.891 23.531 6.059 1 98.56 531 VAL B CA 1
ATOM 9123 C C . VAL B 1 531 ? -16.422 22.797 4.809 1 98.56 531 VAL B C 1
ATOM 9125 O O . VAL B 1 531 ? -17.172 22.656 3.842 1 98.56 531 VAL B O 1
ATOM 9128 N N . GLY B 1 532 ? -15.227 22.328 4.859 1 98.69 532 GLY B N 1
ATOM 9129 C CA . GLY B 1 532 ? -14.688 21.562 3.748 1 98.69 532 GLY B CA 1
ATOM 9130 C C . GLY B 1 532 ? -15.445 20.266 3.5 1 98.69 532 GLY B C 1
ATOM 9131 O O . GLY B 1 532 ? -15.797 19.953 2.359 1 98.69 532 GLY B O 1
ATOM 9132 N N . GLN B 1 533 ? -15.703 19.5 4.574 1 98.69 533 GLN B N 1
ATOM 9133 C CA . GLN B 1 533 ? -16.453 18.25 4.449 1 98.69 533 GLN B CA 1
ATOM 9134 C C . GLN B 1 533 ? -17.797 18.484 3.768 1 98.69 533 GLN B C 1
ATOM 9136 O O . GLN B 1 533 ? -18.172 17.734 2.867 1 98.69 533 GLN B O 1
ATOM 9141 N N . LEU B 1 534 ? -18.516 19.5 4.254 1 98.5 534 LEU B N 1
ATOM 9142 C CA . LEU B 1 534 ? -19.828 19.812 3.725 1 98.5 534 LEU B CA 1
ATOM 9143 C C . LEU B 1 534 ? -19.766 20.125 2.238 1 98.5 534 LEU B C 1
ATOM 9145 O O . LEU B 1 534 ? -20.656 19.75 1.472 1 98.5 534 LEU B O 1
ATOM 9149 N N . LYS B 1 535 ? -18.719 20.812 1.868 1 98.44 535 LYS B N 1
ATOM 9150 C CA . LYS B 1 535 ? -18.562 21.141 0.454 1 98.44 535 LYS B CA 1
ATOM 9151 C C . LYS B 1 535 ? -18.328 19.891 -0.381 1 98.44 535 LYS B C 1
ATOM 9153 O O . LYS B 1 535 ? -18.938 19.719 -1.44 1 98.44 535 LYS B O 1
ATOM 9158 N N . PHE B 1 536 ? -17.469 18.969 0.05 1 98.62 536 PHE B N 1
ATOM 9159 C CA . PHE B 1 536 ? -17.219 17.734 -0.663 1 98.62 536 PHE B CA 1
ATOM 9160 C C . PHE B 1 536 ? -18.5 16.922 -0.801 1 98.62 536 PHE B C 1
ATOM 9162 O O . PHE B 1 536 ? -18.797 16.391 -1.875 1 98.62 536 PHE B O 1
ATOM 9169 N N . ARG B 1 537 ? -19.25 16.812 0.279 1 98.25 537 ARG B N 1
ATOM 9170 C CA . ARG B 1 537 ? -20.5 16.062 0.264 1 98.25 537 ARG B CA 1
ATOM 9171 C C . ARG B 1 537 ? -21.5 16.688 -0.698 1 98.25 537 ARG B C 1
ATOM 9173 O O . ARG B 1 537 ? -22.188 15.977 -1.428 1 98.25 537 ARG B O 1
ATOM 9180 N N . GLU B 1 538 ? -21.562 18.016 -0.631 1 98.25 538 GLU B N 1
ATOM 9181 C CA . GLU B 1 538 ? -22.469 18.734 -1.521 1 98.25 538 GLU B CA 1
ATOM 9182 C C . GLU B 1 538 ? -22.109 18.5 -2.984 1 98.25 538 GLU B C 1
ATOM 9184 O O . GLU B 1 538 ? -22.984 18.234 -3.811 1 98.25 538 GLU B O 1
ATOM 9189 N N . LEU B 1 539 ? -20.828 18.578 -3.293 1 98.5 539 LEU B N 1
ATOM 9190 C CA . LEU B 1 539 ? -20.359 18.406 -4.668 1 98.5 539 LEU B CA 1
ATOM 9191 C C . LEU B 1 539 ? -20.641 17 -5.16 1 98.5 539 LEU B C 1
ATOM 9193 O O . LEU B 1 539 ? -21.062 16.797 -6.301 1 98.5 539 LEU B O 1
ATOM 9197 N N . ARG B 1 540 ? -20.406 16 -4.309 1 98.38 540 ARG B N 1
ATOM 9198 C CA . ARG B 1 540 ? -20.688 14.625 -4.688 1 98.38 540 ARG B CA 1
ATOM 9199 C C . ARG B 1 540 ? -22.188 14.43 -4.953 1 98.38 540 ARG B C 1
ATOM 9201 O O . ARG B 1 540 ? -22.562 13.859 -5.977 1 98.38 540 ARG B O 1
ATOM 9208 N N . ALA B 1 541 ? -23.016 14.953 -4.039 1 98 541 ALA B N 1
ATOM 9209 C CA . ALA B 1 541 ? -24.453 14.812 -4.168 1 98 541 ALA B CA 1
ATOM 9210 C C . ALA B 1 541 ? -24.953 15.477 -5.449 1 98 541 ALA B C 1
ATOM 9212 O O . ALA B 1 541 ? -25.828 14.93 -6.141 1 98 541 ALA B O 1
ATOM 9213 N N . ARG B 1 542 ? -24.422 16.625 -5.695 1 97.5 542 ARG B N 1
ATOM 9214 C CA . ARG B 1 542 ? -24.812 17.328 -6.906 1 97.5 542 ARG B CA 1
ATOM 9215 C C . ARG B 1 542 ? -24.406 16.547 -8.156 1 97.5 542 ARG B C 1
ATOM 9217 O O . ARG B 1 542 ? -25.203 16.422 -9.094 1 97.5 542 ARG B O 1
ATOM 9224 N N . ALA B 1 543 ? -23.203 16.047 -8.18 1 98 543 ALA B N 1
ATOM 9225 C CA . ALA B 1 543 ? -22.734 15.258 -9.312 1 98 543 ALA B CA 1
ATOM 9226 C C . ALA B 1 543 ? -23.594 14.008 -9.5 1 98 543 ALA B C 1
ATOM 9228 O O . ALA B 1 543 ? -23.938 13.648 -10.625 1 98 543 ALA B O 1
ATOM 9229 N N . GLU B 1 544 ? -23.938 13.328 -8.422 1 97.19 544 GLU B N 1
ATOM 9230 C CA . GLU B 1 544 ? -24.797 12.141 -8.469 1 97.19 544 GLU B CA 1
ATOM 9231 C C . GLU B 1 544 ? -26.156 12.469 -9.07 1 97.19 544 GLU B C 1
ATOM 9233 O O . GLU B 1 544 ? -26.672 11.719 -9.898 1 97.19 544 GLU B O 1
ATOM 9238 N N . ARG B 1 545 ? -26.672 13.578 -8.641 1 96.88 545 ARG B N 1
ATOM 9239 C CA . ARG B 1 545 ? -27.984 14 -9.117 1 96.88 545 ARG B CA 1
ATOM 9240 C C . ARG B 1 545 ? -27.938 14.344 -10.602 1 96.88 545 ARG B C 1
ATOM 9242 O O . ARG B 1 545 ? -28.812 13.938 -11.367 1 96.88 545 ARG B O 1
ATOM 9249 N N . GLU B 1 546 ? -26.969 15 -11 1 96.81 546 GLU B N 1
ATOM 9250 C CA . GLU B 1 546 ? -26.906 15.547 -12.352 1 96.81 546 GLU B CA 1
ATOM 9251 C C . GLU B 1 546 ? -26.484 14.469 -13.359 1 96.81 546 GLU B C 1
ATOM 9253 O O . GLU B 1 546 ? -26.891 14.5 -14.516 1 96.81 546 GLU B O 1
ATOM 9258 N N . LEU B 1 547 ? -25.672 13.523 -12.953 1 95.75 547 LEU B N 1
ATOM 9259 C CA . LEU B 1 547 ? -25.141 12.516 -13.875 1 95.75 547 LEU B CA 1
ATOM 9260 C C . LEU B 1 547 ? -25.984 11.242 -13.82 1 95.75 547 LEU B C 1
ATOM 9262 O O . LEU B 1 547 ? -25.938 10.43 -14.742 1 95.75 547 LEU B O 1
ATOM 9266 N N . GLY B 1 548 ? -26.719 10.961 -12.719 1 92.62 548 GLY B N 1
ATOM 9267 C CA . GLY B 1 548 ? -27.547 9.773 -12.578 1 92.62 548 GLY B CA 1
ATOM 9268 C C . GLY B 1 548 ? -26.766 8.484 -12.758 1 92.62 548 GLY B C 1
ATOM 9269 O O . GLY B 1 548 ? -25.75 8.266 -12.109 1 92.62 548 GLY B O 1
ATOM 9270 N N . ALA B 1 549 ? -27.125 7.676 -13.711 1 86.12 549 ALA B N 1
ATOM 9271 C CA . ALA B 1 549 ? -26.562 6.352 -13.938 1 86.12 549 ALA B CA 1
ATOM 9272 C C . ALA B 1 549 ? -25.141 6.449 -14.461 1 86.12 549 ALA B C 1
ATOM 9274 O O . ALA B 1 549 ? -24.375 5.473 -14.422 1 86.12 549 ALA B O 1
ATOM 9275 N N . ARG B 1 550 ? -24.734 7.535 -14.883 1 89.5 550 ARG B N 1
ATOM 9276 C CA . ARG B 1 550 ? -23.391 7.73 -15.438 1 89.5 550 ARG B CA 1
ATOM 9277 C C . ARG B 1 550 ? -22.406 8.133 -14.352 1 89.5 550 ARG B C 1
ATOM 9279 O O . ARG B 1 550 ? -21.188 8.172 -14.594 1 89.5 550 ARG B O 1
ATOM 9286 N N . PHE B 1 551 ? -22.953 8.445 -13.234 1 94.94 551 PHE B N 1
ATOM 9287 C CA . PHE B 1 551 ? -22.062 8.828 -12.141 1 94.94 551 PHE B CA 1
ATOM 9288 C C . PHE B 1 551 ? -21.156 7.66 -11.742 1 94.94 551 PHE B C 1
ATOM 9290 O O . PHE B 1 551 ? -21.641 6.543 -11.539 1 94.94 551 PHE B O 1
ATOM 9297 N N . ASP B 1 552 ? -19.891 7.91 -11.711 1 94.19 552 ASP B N 1
ATOM 9298 C CA . ASP B 1 552 ? -18.875 6.992 -11.188 1 94.19 552 ASP B CA 1
ATOM 9299 C C . ASP B 1 552 ? -18.078 7.641 -10.055 1 94.19 552 ASP B C 1
ATOM 9301 O O . ASP B 1 552 ? -17.281 8.555 -10.297 1 94.19 552 ASP B O 1
ATOM 9305 N N . VAL B 1 553 ? -18.25 7.152 -8.836 1 96.94 553 VAL B N 1
ATOM 9306 C CA . VAL B 1 553 ? -17.641 7.75 -7.66 1 96.94 553 VAL B CA 1
ATOM 9307 C C . VAL B 1 553 ? -16.109 7.727 -7.805 1 96.94 553 VAL B C 1
ATOM 9309 O O . VAL B 1 553 ? -15.422 8.617 -7.305 1 96.94 553 VAL B O 1
ATOM 9312 N N . ARG B 1 554 ? -15.617 6.754 -8.516 1 96.44 554 ARG B N 1
ATOM 9313 C CA . ARG B 1 554 ? -14.18 6.664 -8.727 1 96.44 554 ARG B CA 1
ATOM 9314 C C . ARG B 1 554 ? -13.68 7.82 -9.586 1 96.44 554 ARG B C 1
ATOM 9316 O O . ARG B 1 554 ? -12.609 8.375 -9.328 1 96.44 554 ARG B O 1
ATOM 9323 N N . GLU B 1 555 ? -14.43 8.203 -10.578 1 96.31 555 GLU B N 1
ATOM 9324 C CA . GLU B 1 555 ? -14.102 9.359 -11.406 1 96.31 555 GLU B CA 1
ATOM 9325 C C . GLU B 1 555 ? -14.219 10.656 -10.617 1 96.31 555 GLU B C 1
ATOM 9327 O O . GLU B 1 555 ? -13.391 11.562 -10.766 1 96.31 555 GLU B O 1
ATOM 9332 N N . PHE B 1 556 ? -15.328 10.75 -9.844 1 97.94 556 PHE B N 1
ATOM 9333 C CA . PHE B 1 556 ? -15.492 11.922 -8.992 1 97.94 556 PHE B CA 1
ATOM 9334 C C . PHE B 1 556 ? -14.25 12.133 -8.125 1 97.94 556 PHE B C 1
ATOM 9336 O O . PHE B 1 556 ? -13.734 13.25 -8.031 1 97.94 556 PHE B O 1
ATOM 9343 N N . HIS B 1 557 ? -13.734 11.039 -7.484 1 98.5 557 HIS B N 1
ATOM 9344 C CA . HIS B 1 557 ? -12.578 11.141 -6.602 1 98.5 557 HIS B CA 1
ATOM 9345 C C . HIS B 1 557 ? -11.32 11.516 -7.379 1 98.5 557 HIS B C 1
ATOM 9347 O O . HIS B 1 557 ? -10.461 12.242 -6.875 1 98.5 557 HIS B O 1
ATOM 9353 N N . ASP B 1 558 ? -11.156 11.102 -8.602 1 97.5 558 ASP B N 1
ATOM 9354 C CA . ASP B 1 558 ? -10.055 11.562 -9.438 1 97.5 558 ASP B CA 1
ATOM 9355 C C . ASP B 1 558 ? -10.133 13.07 -9.672 1 97.5 558 ASP B C 1
ATOM 9357 O O . ASP B 1 558 ? -9.125 13.766 -9.594 1 97.5 558 ASP B O 1
ATOM 9361 N N . VAL B 1 559 ? -11.344 13.547 -9.938 1 96.62 559 VAL B N 1
ATOM 9362 C CA . VAL B 1 559 ? -11.562 14.953 -10.25 1 96.62 559 VAL B CA 1
ATOM 9363 C C . VAL B 1 559 ? -11.164 15.82 -9.055 1 96.62 559 VAL B C 1
ATOM 9365 O O . VAL B 1 559 ? -10.539 16.875 -9.219 1 96.62 559 VAL B O 1
ATOM 9368 N N . VAL B 1 560 ? -11.469 15.352 -7.887 1 97.75 560 VAL B N 1
ATOM 9369 C CA . VAL B 1 560 ? -11.25 16.219 -6.73 1 97.75 560 VAL B CA 1
ATOM 9370 C C . VAL B 1 560 ? -9.828 16.031 -6.203 1 97.75 560 VAL B C 1
ATOM 9372 O O . VAL B 1 560 ? -9.312 16.891 -5.492 1 97.75 560 VAL B O 1
ATOM 9375 N N . LEU B 1 561 ? -9.133 14.922 -6.559 1 97.31 561 LEU B N 1
ATOM 9376 C CA . LEU B 1 561 ? -7.855 14.641 -5.918 1 97.31 561 LEU B CA 1
ATOM 9377 C C . LEU B 1 561 ? -6.695 14.969 -6.848 1 97.31 561 LEU B C 1
ATOM 9379 O O . LEU B 1 561 ? -5.641 15.422 -6.395 1 97.31 561 LEU B O 1
ATOM 9383 N N . LEU B 1 562 ? -6.832 14.828 -8.148 1 95.19 562 LEU B N 1
ATOM 9384 C CA . LEU B 1 562 ? -5.684 14.812 -9.047 1 95.19 562 LEU B CA 1
ATOM 9385 C C . LEU B 1 562 ? -5.289 16.234 -9.453 1 95.19 562 LEU B C 1
ATOM 9387 O O . LEU B 1 562 ? -4.285 16.422 -10.141 1 95.19 562 LEU B O 1
ATOM 9391 N N . GLY B 1 563 ? -6.012 17.234 -8.938 1 91.62 563 GLY B N 1
ATOM 9392 C CA . GLY B 1 563 ? -5.648 18.625 -9.172 1 91.62 563 GLY B CA 1
ATOM 9393 C C . GLY B 1 563 ? -4.824 19.219 -8.039 1 91.62 563 GLY B C 1
ATOM 9394 O O . GLY B 1 563 ? -4.504 20.406 -8.062 1 91.62 563 GLY B O 1
ATOM 9395 N N . GLY B 1 564 ? -4.477 18.391 -7.051 1 93.19 564 GLY B N 1
ATOM 9396 C CA . GLY B 1 564 ? -3.83 18.938 -5.863 1 93.19 564 GLY B CA 1
ATOM 9397 C C . GLY B 1 564 ? -4.789 19.641 -4.926 1 93.19 564 GLY B C 1
ATOM 9398 O O . GLY B 1 564 ? -6.004 19.609 -5.133 1 93.19 564 GLY B O 1
ATOM 9399 N N . SER B 1 565 ? -4.258 20.188 -3.898 1 94.75 565 SER B N 1
ATOM 9400 C CA . SER B 1 565 ? -5.074 20.938 -2.947 1 94.75 565 SER B CA 1
ATOM 9401 C C . SER B 1 565 ? -5.633 22.219 -3.58 1 94.75 565 SER B C 1
ATOM 9403 O O . SER B 1 565 ? -4.895 22.969 -4.219 1 94.75 565 SER B O 1
ATOM 9405 N N . LEU B 1 566 ? -6.926 22.453 -3.406 1 95.69 566 LEU B N 1
ATOM 9406 C CA . LEU B 1 566 ? -7.586 23.594 -4.039 1 95.69 566 LEU B CA 1
ATOM 9407 C C . LEU B 1 566 ? -8.477 24.328 -3.041 1 95.69 566 LEU B C 1
ATOM 9409 O O . LEU B 1 566 ? -9.039 23.719 -2.133 1 95.69 566 LEU B O 1
ATOM 9413 N N . PRO B 1 567 ? -8.555 25.625 -3.266 1 96.81 567 PRO B N 1
ATOM 9414 C CA . PRO B 1 567 ? -9.648 26.281 -2.553 1 96.81 567 PRO B CA 1
ATOM 9415 C C . PRO B 1 567 ? -11.016 25.719 -2.912 1 96.81 567 PRO B C 1
ATOM 9417 O O . PRO B 1 567 ? -11.242 25.312 -4.055 1 96.81 567 PRO B O 1
ATOM 9420 N N . LEU B 1 568 ? -11.93 25.812 -1.984 1 97.69 568 LEU B N 1
ATOM 9421 C CA . LEU B 1 568 ? -13.211 25.141 -2.146 1 97.69 568 LEU B CA 1
ATOM 9422 C C . LEU B 1 568 ? -13.984 25.703 -3.33 1 97.69 568 LEU B C 1
ATOM 9424 O O . LEU B 1 568 ? -14.711 24.984 -4.012 1 97.69 568 LEU B O 1
ATOM 9428 N N . ASP B 1 569 ? -13.828 27.031 -3.574 1 94.5 569 ASP B N 1
ATOM 9429 C CA . ASP B 1 569 ? -14.539 27.641 -4.695 1 94.5 569 ASP B CA 1
ATOM 9430 C C . ASP B 1 569 ? -14 27.125 -6.027 1 94.5 569 ASP B C 1
ATOM 9432 O O . ASP B 1 569 ? -14.766 26.906 -6.969 1 94.5 569 ASP B O 1
ATOM 9436 N N . ILE B 1 570 ? -12.75 26.938 -6.105 1 93 570 ILE B N 1
ATOM 9437 C CA . ILE B 1 570 ? -12.133 26.422 -7.32 1 93 570 ILE B CA 1
ATOM 9438 C C . ILE B 1 570 ? -12.461 24.938 -7.473 1 93 570 ILE B C 1
ATOM 9440 O O . ILE B 1 570 ? -12.688 24.453 -8.586 1 93 570 ILE B O 1
ATOM 9444 N N . LEU B 1 571 ? -12.469 24.219 -6.387 1 95.94 571 LEU B N 1
ATOM 9445 C CA . LEU B 1 571 ? -12.875 22.812 -6.402 1 95.94 571 LEU B CA 1
ATOM 9446 C C . LEU B 1 571 ? -14.281 22.656 -6.98 1 95.94 571 LEU B C 1
ATOM 9448 O O . LEU B 1 571 ? -14.523 21.766 -7.797 1 95.94 571 LEU B O 1
ATOM 9452 N N . GLU B 1 572 ? -15.133 23.531 -6.562 1 96.19 572 GLU B N 1
ATOM 9453 C CA . GLU B 1 572 ? -16.5 23.516 -7.059 1 96.19 572 GLU B CA 1
ATOM 9454 C C . GLU B 1 572 ? -16.547 23.719 -8.57 1 96.19 572 GLU B C 1
ATOM 9456 O O . GLU B 1 572 ? -17.25 22.984 -9.273 1 96.19 572 GLU B O 1
ATOM 9461 N N . GLN B 1 573 ? -15.789 24.609 -9.062 1 92.44 573 GLN B N 1
ATOM 9462 C CA . GLN B 1 573 ? -15.734 24.875 -10.5 1 92.44 573 GLN B CA 1
ATOM 9463 C C . GLN B 1 573 ? -15.219 23.672 -11.266 1 92.44 573 GLN B C 1
ATOM 9465 O O . GLN B 1 573 ? -15.711 23.359 -12.352 1 92.44 573 GLN B O 1
ATOM 9470 N N . ARG B 1 574 ? -14.266 23.047 -10.727 1 92.44 574 ARG B N 1
ATOM 9471 C CA . ARG B 1 574 ? -13.68 21.875 -11.359 1 92.44 574 ARG B CA 1
ATOM 9472 C C . ARG B 1 574 ? -14.695 20.75 -11.477 1 92.44 574 ARG B C 1
ATOM 9474 O O . ARG B 1 574 ? -14.812 20.109 -12.531 1 92.44 574 ARG B O 1
ATOM 9481 N N . VAL B 1 575 ? -15.422 20.516 -10.422 1 96.75 575 VAL B N 1
ATOM 9482 C CA . VAL B 1 575 ? -16.438 19.469 -10.422 1 96.75 575 VAL B CA 1
ATOM 9483 C C . VAL B 1 575 ? -17.547 19.812 -11.406 1 96.75 575 VAL B C 1
ATOM 9485 O O . VAL B 1 575 ? -18.016 18.953 -12.164 1 96.75 575 VAL B O 1
ATOM 9488 N N . GLU B 1 576 ? -17.891 21.109 -11.414 1 95.62 576 GLU B N 1
ATOM 9489 C CA . GLU B 1 576 ? -18.938 21.562 -12.328 1 95.62 576 GLU B CA 1
ATOM 9490 C C . GLU B 1 576 ? -18.516 21.359 -13.781 1 95.62 576 GLU B C 1
ATOM 9492 O O . GLU B 1 576 ? -19.328 20.953 -14.617 1 95.62 576 GLU B O 1
ATOM 9497 N N . ALA B 1 577 ? -17.312 21.641 -14.062 1 92.5 577 ALA B N 1
ATOM 9498 C CA . ALA B 1 577 ? -16.797 21.453 -15.414 1 92.5 577 ALA B CA 1
ATOM 9499 C C . ALA B 1 577 ? -16.812 19.984 -15.812 1 92.5 577 ALA B C 1
ATOM 9501 O O . ALA B 1 577 ? -17.141 19.641 -16.953 1 92.5 577 ALA B O 1
ATOM 9502 N N . TRP B 1 578 ? -16.406 19.156 -14.906 1 94.44 578 TRP B N 1
ATOM 9503 C CA . TRP B 1 578 ? -16.391 17.719 -15.164 1 94.44 578 TRP B CA 1
ATOM 9504 C C . TRP B 1 578 ? -17.812 17.203 -15.43 1 94.44 578 TRP B C 1
ATOM 9506 O O . TRP B 1 578 ? -18.031 16.438 -16.359 1 94.44 578 TRP B O 1
ATOM 9516 N N . VAL B 1 579 ? -18.75 17.641 -14.602 1 96.31 579 VAL B N 1
ATOM 9517 C CA . VAL B 1 579 ? -20.141 17.234 -14.75 1 96.31 579 VAL B CA 1
ATOM 9518 C C . VAL B 1 579 ? -20.672 17.672 -16.109 1 96.31 579 VAL B C 1
ATOM 9520 O O . VAL B 1 579 ? -21.312 16.891 -16.812 1 96.31 579 VAL B O 1
ATOM 9523 N N . ALA B 1 580 ? -20.328 18.875 -16.531 1 94.12 580 ALA B N 1
ATOM 9524 C CA . ALA B 1 580 ? -20.766 19.406 -17.812 1 94.12 580 ALA B CA 1
ATOM 9525 C C . ALA B 1 580 ? -20.203 18.594 -18.969 1 94.12 580 ALA B C 1
ATOM 9527 O O . ALA B 1 580 ? -20.906 18.281 -19.938 1 94.12 580 ALA B O 1
ATOM 9528 N N . ARG B 1 581 ? -18.969 18.219 -18.906 1 92.5 581 ARG B N 1
ATOM 9529 C CA . ARG B 1 581 ? -18.312 17.438 -19.953 1 92.5 581 ARG B CA 1
ATOM 9530 C C . ARG B 1 581 ? -18.891 16.031 -20.031 1 92.5 581 ARG B C 1
ATOM 9532 O O . ARG B 1 581 ? -19.047 15.484 -21.125 1 92.5 581 ARG B O 1
ATOM 9539 N N . THR B 1 582 ? -19.109 15.477 -18.922 1 92.31 582 THR B N 1
ATOM 9540 C CA . THR B 1 582 ? -19.625 14.109 -18.859 1 92.31 582 THR B CA 1
ATOM 9541 C C . THR B 1 582 ? -21.047 14.039 -19.406 1 92.31 582 THR B C 1
ATOM 9543 O O . THR B 1 582 ? -21.406 13.07 -20.062 1 92.31 582 THR B O 1
ATOM 9546 N N . ARG B 1 583 ? -21.781 15.086 -19.203 1 89.62 583 ARG B N 1
ATOM 9547 C CA . ARG B 1 583 ? -23.141 15.172 -19.734 1 89.62 583 ARG B CA 1
ATOM 9548 C C . ARG B 1 583 ? -23.141 15.312 -21.25 1 89.62 583 ARG B C 1
ATOM 9550 O O . ARG B 1 583 ? -23.984 14.734 -21.938 1 89.62 583 ARG B O 1
ATOM 9557 N N . LEU B 1 584 ? -22.25 16.047 -21.797 1 81.94 584 LEU B N 1
ATOM 9558 C CA . LEU B 1 584 ? -22.156 16.281 -23.234 1 81.94 584 LEU B CA 1
ATOM 9559 C C . LEU B 1 584 ? -21.672 15.039 -23.969 1 81.94 584 LEU B C 1
ATOM 9561 O O . LEU B 1 584 ? -22.094 14.766 -25.094 1 81.94 584 LEU B O 1
ATOM 9565 N N . ALA B 1 585 ? -20.672 14.398 -23.438 1 72.38 585 ALA B N 1
ATOM 9566 C CA . ALA B 1 585 ? -20.203 13.164 -24.062 1 72.38 585 ALA B CA 1
ATOM 9567 C C . ALA B 1 585 ? -21.359 12.172 -24.25 1 72.38 585 ALA B C 1
ATOM 9569 O O . ALA B 1 585 ? -21.328 11.359 -25.172 1 72.38 585 ALA B O 1
ATOM 9570 N N . LEU B 1 586 ? -22.391 12.195 -23.594 1 59.94 586 LEU B N 1
ATOM 9571 C CA . LEU B 1 586 ? -23.578 11.383 -23.766 1 59.94 586 LEU B CA 1
ATOM 9572 C C . LEU B 1 586 ? -24.375 11.836 -24.984 1 59.94 586 LEU B C 1
ATOM 9574 O O . LEU B 1 586 ? -24.984 11.023 -25.672 1 59.94 586 LEU B O 1
ATOM 9578 N N . LYS B 1 587 ? -24.469 13.148 -25.188 1 56.28 587 LYS B N 1
ATOM 9579 C CA . LYS B 1 587 ? -25.297 13.633 -26.297 1 56.28 587 LYS B CA 1
ATOM 9580 C C . LYS B 1 587 ? -24.641 13.336 -27.641 1 56.28 587 LYS B C 1
ATOM 9582 O O . LYS B 1 587 ? -25.312 13.148 -28.656 1 56.28 587 LYS B O 1
ATOM 9587 N N . GLY B 1 588 ? -23.422 13.43 -27.672 1 48.19 588 GLY B N 1
ATOM 9588 C CA . GLY B 1 588 ? -22.797 13.141 -28.969 1 48.19 588 GLY B CA 1
ATOM 9589 C C . GLY B 1 588 ? -22.625 11.656 -29.219 1 48.19 588 GLY B C 1
ATOM 9590 O O . GLY B 1 588 ? -22.188 11.258 -30.297 1 48.19 588 GLY B O 1
ATOM 9591 N N . GLY B 1 589 ? -22.422 10.891 -28.297 1 40.75 589 GLY B N 1
ATOM 9592 C CA . GLY B 1 589 ? -22.406 9.484 -28.672 1 40.75 589 GLY B CA 1
ATOM 9593 C C . GLY B 1 589 ? -23.797 8.883 -28.781 1 40.75 589 GLY B C 1
ATOM 9594 O O . GLY B 1 589 ? -24.75 9.406 -28.219 1 40.75 589 GLY B O 1
#

Foldseek 3Di:
DPPPPPPLVVLQVVLLVVLQVLLVVVVVVLCVQQVLVCLLLVNCPQLQAHHDLAPVSLVVVLVVLVVSLVVLVVRDLVSYPPLVNQVSVVVNVVSVLSNVVVVVLLSLALAWLVFDDAQDGPNHTHLLCNLVSLVSHDAADLVSLVSLLSHLLRSLVVLVRNLVSPVVCLVQVNYAALVGLVNRLVSLVVQLDPFLCSHSNLVSLVDYDPVQDPVSSVVSSVSSRVSCVPGSNVSSVVNSCCSVPPRSVSGHHAQALQVHDVSLVNLQSLLCQQQVDNDHLVNLQVQLVVLLVVLLVVLVVLCVVVVDDDDSLVVLVCQQQPCVQFDPALVVVQVVLQVLLVLQVVLVVVQADDFFPAAEDEEEDDPVCLVPDDQWAKRPARLVNPGGIYIYGRRPPRSRPTNLQSQLSCQLHDVPAQHRQLRLLSVLVVDRPCQSSPARLLLRLLRSLLSSVCCVVSVNCPDSSNVSSNSLVSSQLSLLSNLLSCRHPVPDGLVNSLVSNSVRHSHDSVVSSSVSSVSSSSRNNSSSNNSSNVLLVVLLVVLCVLCPPLDRSNVVCCQSRNRGHDRSVVSSVSSVVVSVVSVVVVVVD/DPPPPPPLVVLQVVLLVVLQVLLVVVVVVLCVQQVLVCLLLVNCPQLQAHHDLAPVSLVVVLVVLVVSLVVLVPRDLVSYDPLVNQVSVVVNVVSVLSNVVVVVLLSLELAWLVFDDAQDGPNHTHLLCNLVSLVSHDAADLVSLVSLLSHLLRVLVVLVRNLVSPVVCLVQVNYAALVGLVNRLVSLVVQLDPFLCPHSNLVSLVDYDPVQDPVSSVVSSVSSRVSCVPGSNVSSVVNSCCSVPPRSVSGHHAQALQVHDVSLVVLQSLLCQQQVDNDHLVNLQVQLVVLLVVLLVVLVVLCVVVVDDDDSLVVLVCQQAPCVFFDPALVVVQVVLQVLLVLQVVLVVVQADDFFPAAEDEEEDDPVCLVPDDQWAKRPARLVNPGGIYIYGRRPPRSRPTNLQSQLSSQLHDVPAQHRQLRLLSVLVVDRPCQSSPARLLLRLLRSLLSSVCCVVSVNCPDSSNVSSNSLVSSQLSLLSNLLSCRHPVPDGLVNSLVSNSVRHSHDSVVSSSVSSVSSSSRNNSSSNNSSNVLLVVLLVVLCVLCPPLDRSNVVCCQQRNRGHDNSVVSSVSSVVVSVVSVVVVVVD

Solvent-accessible surface area (backbone atoms only — not comparable to full-atom values): 61115 Å² total; per-residue (Å²): 103,77,76,68,72,55,71,68,60,50,50,28,50,49,49,44,50,52,53,52,49,52,51,53,51,46,51,51,51,51,35,67,60,21,15,53,33,24,28,63,59,64,45,64,93,40,48,40,43,68,48,70,61,36,73,67,50,51,50,51,51,50,53,47,42,53,50,50,54,52,55,55,67,71,52,66,61,85,50,30,55,73,70,52,36,50,51,50,51,53,54,51,49,53,41,52,50,53,54,53,43,56,75,67,47,58,75,24,59,72,68,62,61,78,45,36,62,44,86,41,86,88,34,71,49,13,82,84,29,45,45,59,51,60,76,52,51,71,68,81,50,73,64,39,51,51,26,47,37,44,23,36,53,45,39,31,59,46,47,50,25,49,51,51,31,41,54,52,10,56,75,66,54,43,69,64,26,32,81,47,54,64,54,36,53,64,57,45,54,73,55,64,58,93,50,43,80,72,26,66,72,36,54,69,68,77,58,73,51,85,86,54,53,69,71,56,49,50,51,51,38,51,49,40,39,48,26,34,58,70,19,40,48,53,33,52,50,52,49,46,49,43,41,68,70,52,48,52,78,67,34,44,83,67,61,29,45,52,76,34,80,62,12,63,60,49,46,52,48,30,34,24,65,24,37,40,45,88,66,46,63,68,57,42,27,51,50,12,52,52,45,42,54,55,45,48,55,52,50,53,55,44,43,52,74,69,64,60,84,77,54,71,70,56,49,32,50,47,68,64,62,48,64,90,36,36,48,92,35,40,66,54,46,50,42,50,52,23,19,50,51,30,62,46,49,27,54,43,38,79,49,36,74,78,58,45,46,78,42,49,26,70,42,70,38,55,75,92,48,22,87,81,45,65,67,59,50,57,46,77,44,37,82,86,46,75,39,45,19,39,32,28,36,41,43,60,60,27,78,75,48,51,56,36,44,48,62,31,49,43,15,23,33,31,66,64,8,44,45,44,46,54,44,38,9,57,66,35,75,89,46,59,64,72,44,28,72,36,79,33,52,8,35,54,41,3,48,12,52,43,32,30,62,44,32,63,83,66,67,64,39,79,49,50,57,37,39,47,26,32,48,43,53,50,34,52,36,20,45,31,22,32,38,48,31,29,22,36,74,66,67,40,49,73,63,56,38,46,51,53,46,58,73,68,31,68,64,55,67,70,57,45,50,54,49,54,51,49,42,55,78,39,62,35,51,59,40,4,31,42,54,23,20,52,49,53,52,49,52,52,52,50,44,40,66,74,45,48,91,71,50,46,65,27,57,54,48,45,65,64,36,66,71,22,51,38,47,49,62,58,46,50,50,52,53,51,51,49,50,53,51,58,55,48,57,56,72,76,95,103,77,77,67,73,53,68,68,60,49,50,28,49,49,49,43,50,52,51,51,50,51,51,54,53,47,52,52,50,50,36,69,61,21,14,52,33,25,27,63,59,64,46,66,93,39,49,40,43,68,49,70,61,37,71,66,49,51,50,51,51,51,53,48,42,53,50,51,53,52,57,56,66,69,52,66,60,84,51,32,55,73,71,52,36,52,51,49,51,54,53,52,48,53,42,53,50,53,54,53,42,56,74,68,47,56,76,24,58,71,70,64,62,79,46,35,63,43,85,42,86,89,33,69,49,14,83,85,30,45,44,58,52,61,76,52,51,72,69,81,50,73,63,40,50,50,25,48,37,45,23,35,52,46,40,32,60,46,46,51,24,49,50,51,31,40,54,51,10,57,75,65,54,42,70,64,25,30,82,48,54,65,55,36,53,63,58,46,53,72,54,64,57,93,49,42,79,73,25,66,72,35,53,68,66,77,58,74,51,86,87,55,52,68,69,57,47,53,51,51,39,51,50,42,39,49,26,34,56,69,19,38,47,55,33,53,51,50,49,45,48,44,41,68,70,52,48,52,77,67,34,43,81,68,62,29,44,52,77,34,78,61,12,62,60,50,48,52,49,29,34,26,65,24,38,40,44,88,66,47,63,69,58,43,26,52,51,14,52,53,44,43,54,53,46,49,54,50,49,53,55,41,44,51,73,68,65,62,84,75,53,72,70,55,49,32,50,46,69,65,61,47,64,90,37,36,48,94,36,40,66,55,45,50,40,51,53,22,19,49,51,29,63,46,49,24,53,44,36,79,50,37,74,76,58,44,46,77,43,49,26,71,42,70,38,56,76,91,47,22,86,81,46,64,68,58,51,57,44,78,44,36,81,84,48,75,38,43,19,37,32,30,36,41,44,62,62,29,77,74,49,51,58,36,44,48,62,31,49,43,16,23,32,31,65,63,8,45,45,44,47,53,46,39,10,57,65,35,73,87,49,59,64,70,43,27,71,38,78,33,52,8,34,54,42,3,47,13,52,43,32,30,62,43,31,63,84,66,66,65,39,79,48,52,59,35,39,47,27,34,49,42,53,50,34,51,37,21,45,31,22,32,39,50,32,29,22,36,73,65,69,40,49,74,64,58,38,46,52,54,46,58,73,69,31,68,63,56,68,68,57,45,50,52,49,54,50,49,42,55,76,38,63,34,51,59,39,3,31,42,54,22,19,52,48,53,52,50,52,50,52,49,43,41,66,76,45,48,89,72,48,47,66,27,58,54,47,46,65,66,36,66,71,20,52,38,49,50,63,57,45,50,51,53,53,52,52,50,50,53,50,59,56,47,59,55,71,74,95

Radius of gyration: 33.58 Å; Cα contacts (8 Å, |Δi|>4): 1813; chains: 2; bounding box: 74×97×80 Å

Secondary structure (DSSP, 8-state):
------HHHHHHHHHHHHHHHHHHHHHHHHHHH-HHHHHHHT-GGGTT------HHHHHHHHHHHHHHHHHHHHS-GGGS-HHHHHHHHHHHHHHHHHHHHHHTTGGG----SS--S--STT-PPPGGGGGGGGGGS--SSHHHHHHHHHHHHTHHHHHHHHHHHHHHHHHTT----HHHHTTHHHHHHTT--SSGGGSGGGGGGG---TTS-HHHHHHHHHHHHHHIIIIIHHHHHHHHHHIIIIIHHH--S---GGGSTTHHHHHHHHHHHHH-S---HHHHHHHHHHHHHHHHHHHHHHHHHHT--S-HHHHHHHHHH-GGGS-SSHHHHHHHHHHHHHHHGGGGGGT-S---S--EEEEEPPTTTGGGS-SEEEEPPPTTSSS-EEEEE--SSGGGS-GGGHHHHHHHHSTTTHHHHHHHHHT-TTS-HHHHS---HHHHHHHHHHHHHTTTTTT---SHHHHHHHHHHHHHHHHHHHHHHHHHHS---HHHHHHHHHHH----HHHHHHHHHHHHHSTTTTHHHHHHHHHHHHHHHHHHHHHGGG--HHHHHHHHHTT-S--HHHHHHHHHHHHHHHHHHHHH-/------HHHHHHHHHHHHHHHHHHHHHHHHHHH-HHHHHHHT-GGGTT------HHHHHHHHHHHHHHHHHHHHS-GGGS-HHHHHHHHHHHHHHHHHHHHHHTTGGG----SS-----STT-PPPGGGGGGGGGGS--SSHHHHHHHHHHHHTHHHHHHHHHHHHHHHHHTT----HHHHTTHHHHHHTT--SSGGGSGGGGGGG---TTS-HHHHHHHHHHHHHHIIIIIHHHHHHHHHHIIIIIHHH--S---GGGSTTHHHHHHHHHHHHH-S---HHHHHHHHHHHHHHHHHHHHHHHHHHT--S-HHHHHHHHHH-GGGS-SSHHHHHHHHHHHHHHHGGGGGGT-S---S--EEEEEPPTTTGGGS-SEEEEPPPTTSSS-EEEEE--SSGGGS-GGGHHHHHHHHSTTTHHHHHHHHHT-TTS-HHHHS---HHHHHHHHHHHHHTTTTTT---SHHHHHHHHHHHHHHHHHHHHHHHHHHS---HHHHHHHHHHH----HHHHHHHHHHHHHSTTTTHHHHHHHHHHHHHHHHHHHHHGGG--HHHHHHHHHTT-S--HHHHHHHHHHHHHHHHHHHHH-

Nearest PDB structures (foldseek):
  3o0y-assembly1_A  TM=9.231E-01  e=6.657E-32  Colwellia psychrerythraea 34H
  3o0y-assembly2_B  TM=8.999E-01  e=2.309E-31  Colwellia psychrerythraea 34H
  3iuk-assembly2_B  TM=8.110E-01  e=1.333E-25  Paenarthrobacter aurescens TC1
  3iuk-assembly1_A  TM=8.242E-01  e=8.264E-25  Paenarthrobacter aurescens TC1
  3u24-assembly1_A  TM=7.566E-01  e=5.133E-13  Shewanella oneidensis MR-1

Sequence (1178 aa):
MLEAVPAEENEKNAATATLRALIASEWQYQLEHCPTYASVLGDRRWNDRWDDRSLTAIEADHQHNLQILARLQELDRQRLPAEDQLTYDLFRRDYELWIEEHRLKWHLLPTNHMGGIPEGIKQPPGLQTAYQLADTLRFSTTQDYEEWIARLDGFGTYVDQIVALMREGMSERLMYPRVVLQRIPPQLEKQLVDDPTRSGFYGPFTRFPASIPASEQQRLSAAGHAAIARGVLPALTRFHQFLTSEYLPAAPEQVGAWQLPEGQALYGFFARKYTTTNLLPEQIHELGLAEVQRIHAEMEAVKEKTGFRGALHEFFQFLRTDPRFYCKSGEELLLRYRALAKQIDPRMVKLFKTLPRQPYGVEPTPEAMAPDATTGFYYPAASDGSRPGTYLVNLYRPETRPTWEMVPLTLHEAMPGHHLQTSLAAEQEQLPDFRRYGYHVAYGEGWALYCETLGDELGLYDDPYDKFGQLSYDMWRAVRLVVDTGMHARGWSRQQAIDYFLENAPRQPLDVINEVDRYLVWPGQALAYKVGQLKFRELRARAERELGARFDVREFHDVVLLGGSLPLDILEQRVEAWVARTRLALKGGMLEAVPAEENEKNAATATLRALIASEWQYQLEHCPTYASVLGDRRWNDRWDDRSLTAIEADHQHNLQILARLQELDRQRLPAEDQLTYDLFRRDYELWIEEHRLKWHLLPTNHMGGIPEGIKQPPGLQTAYQLADTLRFSTTQDYEEWIARLDGFGTYVDQIVALMREGMSERLMYPRVVLQRIPPQLEKQLVDDPTRSGFYGPFTRFPASIPASEQQRLSAAGHAAIARGVLPALTRFHQFLTSEYLPAAPEQVGAWQLPEGQALYGFFARKYTTTNLLPEQIHELGLAEVQRIHAEMEAVKEKTGFRGALHEFFQFLRTDPRFYCKSGEELLLRYRALAKQIDPRMVKLFKTLPRQPYGVEPTPEAMAPDATTGFYYPAASDGSRPGTYLVNLYRPETRPTWEMVPLTLHEAMPGHHLQTSLAAEQEQLPDFRRYGYHVAYGEGWALYCETLGDELGLYDDPYDKFGQLSYDMWRAVRLVVDTGMHARGWSRQQAIDYFLENAPRQPLDVINEVDRYLVWPGQALAYKVGQLKFRELRARAERELGARFDVREFHDVVLLGGSLPLDILEQRVEAWVARTRLALKGG

pLDDT: mean 92.92, std 8.78, range [27.77, 98.75]